Protein AF-A0A1F9Z055-F1 (afdb_monomer_lite)

Radius of gyration: 33.72 Å; chains: 1; bounding box: 81×90×102 Å

Sequence (988 aa):
MNSLVKKILFLVAIILVSFLSIRYEYIIFKKSLTVDIFKSKLPMYSVVGMVEKNSQIKTDNSNEGYLAYGPYVSLKEGKYSVRYKLLLNSFNNNNQSIGYCDIDIENHPKIAFRKNLTISDFKNQNPQEIQIDFYIPGGLPKVQFRVYQYSGNNISLTDLLFTQNSYKIKDFILDNYGTLRIKTFYIFGILILFFLYIKLIFKSGNNSLIKHSVFTTIIIIISGLVMSAIWQNKNFSNFVRKDYYDMWKVFYAPLWVSLVFIFFNFLYLINNRFGFSEKIEKYLKYDKFSLLIIPIFILTELFYKNFNTQFVLGNFYLSTLIIKGLIYFSFLWQNIKDEENVEVSKGIKWSIFLSIFTIYLLITPWVNACFYADGDEPRNLIITQSLIKDGDRDISNNLESEDNLSYHSSLKSYGQNWKSFISGISPSFTIILIPGFVLGGRFAISLLMNIFGALLLLNIFQIIFHLTKSNSSSFLAMIIGAFSLPIGIYSFLAYPEIIAALIVTYIIRKLLLQEYNLIDIITMFLLAILLTIIKERYLILTLSLFISIIISIKKNKKVLLNFVLLFIIFGVLLFFYDKYLIGFDIISKISNYYKPILQKFKYIITVGDFGLMLDQERGLLMHAPVYIFSFLGIISLLKTNKKIVLLLLLLFLPYYNLISKGPDWSSLGGSPATRYIVTIIPILIIFYGVFLNHCRRLWLKLVNYFAIAWSFVMYYILILFPQYRTHSPSDLTGRNEILDRLYSVRLFPDLTPLFPSFLKIFDTTYHLTILFIIIFIVLLIYYKKQENVIEEKYDKKKVLKITAVIISIFISFLVLGKFSYYKYQVFEVENYYTGGGMLWQEGLLLKGKGYFSLIKVALRKSEEIKIKLIVKGDIPKDLPEISIEIGNNKYKEKIGKIKIESRNWKEYSILYKTEEGGLKPFWFIYDNYTEGKDVLIDKIIFSSIEKKSWLGFINYQLGRIDRRLGLIDYAYIRFEKAAKLGYKIEKK

Secondary structure (DSSP, 8-state):
--HHHHHHHHHHHHHHHHHHHHHHHHHHHHHHTEEETTTTT---B-SSEEE-TTS-EEESSS--EEEEEEEEEE--SEEEEEEEEEEEEE--TT-SEEEEEEEEETT-SS----EEEEHHHHHS-SSEEEEEEEEE-SS--EEEEEEEE-TT-EEEEEEEEEEE----HHHHHB-TTSSBPHHHHHHHHHHHHHHHHHHHHHH---HHHHHHHHHHHHHHHHHHHHHHHHHHHHHTTS--TTTHHHHHHHHTHHHHHHHHHHHHHHHHHHHHHTT--TTHHHHHHHHHHGGGHHHHHHHHHHH-SSS-HHHHHHHHHHHHHHHHHHHHHHHHHHHHS----SS--HHHHHHHHHHHHHHHHHHHHHHHHH----TTHHHHHHHHHHHHHTSSS--HHHHHTTGGGGTSS--GGGTT-HHHHHHT--HHHHHHHHHHHHHHHHHHHHHHHHHHHHHHHHHHHHHHHHHH--HHHHHHHHHHHHSSTTHHHHTTSS-THHHHHHHHHHHHHHHHH----HHHHHHHHHHHHHHHHH-GGGHHHHHHHHHHHHHHHTT-HHHHHHHHHHHHHHHHHHHHIIIIIS---HHHHHHHHHHHHHHHTT-SS-HHHHHHHH-TTT-HHHH-GGGHHHHHHHHHHHHH-HHHHHHHHHHHHHHHHHHTTSTTTT-TTT--TTGGGTTTHHHHHHHHHHHHHH---HHHHHHHHHHHHHHHHHHHHHHH-THHHH--GGGGTT--HHHHHHHHTTSS---GGGS--SSS--HHHHHHHHHHHHHHHHHHHHHHTTTTPPP----HHHHHHHHHHHHHHHHHHHHHTTS---S-PPPP------BTPEEEEEEE---SS---EEEEEEE-TT-EEEEEEEEEE---SS--EEEEEEEETTEEEEEEEEE---SS-EEEEEEEE-SS-EEEEEEEEE----TT--EEEEEEEEEESSTT-B--EEE---SS------------SSHHHHHTTT------

pLDDT: mean 72.52, std 19.1, range [21.44, 98.69]

Foldseek 3Di:
DDPVVVVVVVVVVVVVVLVVVVVVVVVVVQVLQKDWCQLQPQDKDADQWDQDPSRKTWGPALAWWWSIKDDFFQDAWAKKKKKWFKAWPFADPVDQWWWKKWKQWPPDPDGTLMDTDGPVQPPVPGRHIDMGMDGDDHDRTTMMITITGHGRTIMMGDTMMMGGDDDDVQCVQAPPLRFGDPVNCVSVVCVVLVVVLVVLLVVQPDPLLNVLLVVLLVLLVVLLVVLLVVVCVVPVPDDDSPCPLVCLLRNCLSVLLSLLSSLLSVLLSLLSVVVLPPCSNVLSVQLVVLCVLSVVLVCVVVPDDDDPSLLSSLCSQVVSNVSSLVSSVVSLCVSLFDDQDPADDPSNLVSLLSSQLSSLLSLLSSLQSQAAAFFCQLLLQQQLSCCVPVVDRDCLVVLVVQVSVVRDVHPCVCNVCVVVVCLQAQVLLSVLQNVQCRHHGLSSSLSVLSSLLSLLLSLLLRLLCLQQVGNNLSSVLSVLCCQFPDSVPRSRGSDCQSVLLSLLSVLLSVLSVLDDDPVRLVSNLVSLVSQCSNHVLCVQLSVLSVVSVCVSCVVPVVSNVSNVVVVVVVVVVVVCCCPPPDVPPSVVSNCVQQVQLVVQVVDPDDLLLCCCDFQCAQHDCNQQVLLLLLVLLLVLCCVVPVPSSVSLCSNQVRSSSSLSSGPCSSVPGFAFHNVSCSSSVSSSSSSSSSSVSQPQDPVVVVVSVVSSVSRNVSSSVCSSNVNLGGDDPCLVVSFHPVLVVCVVLVLDPNCRLLTAGSSDHDPSNVVSSVVVVVVSVVVNVVSVVCPPDDRPDDDPVVVCVVVVVVVVVVVCSVVCSVVRPDDDFDDDDDDDWDQFDKDKDFDDFDDDPDDKFKKWKFFAAFWKKKKKWFKAWDDDPDFKKKWKWKDDPVDIHTQDMDTHHHNDTDMDIDMDTHNHGGTIIIIITIPDDDPDITMTTGIIIMGTPDSGDTTDIDGDPDDDDPDDDPDDDDDDDPPPVCVVVVDDDDPD

Structure (mmCIF, N/CA/C/O backbone):
data_AF-A0A1F9Z055-F1
#
_entry.id   AF-A0A1F9Z055-F1
#
loop_
_atom_site.group_PDB
_atom_site.id
_atom_site.type_symbol
_atom_site.label_atom_id
_atom_site.label_alt_id
_atom_site.label_comp_id
_atom_site.label_asym_id
_atom_site.label_entity_id
_atom_site.label_seq_id
_atom_site.pdbx_PDB_ins_code
_atom_site.Cartn_x
_atom_site.Cartn_y
_atom_site.Cartn_z
_atom_site.occupancy
_atom_site.B_iso_or_equiv
_atom_site.auth_seq_id
_atom_site.auth_comp_id
_atom_site.auth_asym_id
_atom_site.auth_atom_id
_atom_site.pdbx_PDB_model_num
ATOM 1 N N . MET A 1 1 ? 1.823 -49.260 -2.649 1.00 47.59 1 MET A N 1
ATOM 2 C CA . MET A 1 1 ? 2.928 -48.348 -3.037 1.00 47.59 1 MET A CA 1
ATOM 3 C C . MET A 1 1 ? 3.312 -47.496 -1.830 1.00 47.59 1 MET A C 1
ATOM 5 O O . MET A 1 1 ? 2.531 -46.632 -1.437 1.00 47.59 1 MET A O 1
ATOM 9 N N . ASN A 1 2 ? 4.446 -47.812 -1.192 1.00 54.72 2 ASN A N 1
ATOM 10 C CA . ASN A 1 2 ? 4.871 -47.222 0.083 1.00 54.72 2 ASN A CA 1
ATOM 11 C C . ASN A 1 2 ? 4.861 -45.687 0.040 1.00 54.72 2 ASN A C 1
ATOM 13 O O . ASN A 1 2 ? 5.297 -45.082 -0.939 1.00 54.72 2 ASN A O 1
ATOM 17 N N . SER A 1 3 ? 4.393 -45.063 1.128 1.00 55.84 3 SER A N 1
ATOM 18 C CA . SER A 1 3 ? 4.413 -43.604 1.340 1.00 55.84 3 SER A CA 1
ATOM 19 C C . SER A 1 3 ? 5.781 -43.004 0.988 1.00 55.84 3 SER A C 1
ATOM 21 O O . SER A 1 3 ? 5.853 -41.978 0.322 1.00 55.84 3 SER A O 1
ATOM 23 N N . LEU A 1 4 ? 6.866 -43.710 1.322 1.00 52.78 4 LEU A N 1
ATOM 24 C CA . LEU A 1 4 ? 8.244 -43.347 0.990 1.00 52.78 4 LEU A CA 1
ATOM 25 C C . LEU A 1 4 ? 8.535 -43.306 -0.523 1.00 52.78 4 LEU A C 1
ATOM 27 O O . LEU A 1 4 ? 9.171 -42.378 -1.005 1.00 52.78 4 LEU A O 1
ATOM 31 N N . VAL A 1 5 ? 8.024 -44.265 -1.292 1.00 52.84 5 VAL A N 1
ATOM 32 C CA . VAL A 1 5 ? 8.259 -44.350 -2.743 1.00 52.84 5 VAL A CA 1
ATOM 33 C C . VAL A 1 5 ? 7.514 -43.233 -3.476 1.00 52.84 5 VAL A C 1
ATOM 35 O O . VAL A 1 5 ? 8.068 -42.609 -4.376 1.00 52.84 5 VAL A O 1
ATOM 38 N N . LYS A 1 6 ? 6.296 -42.890 -3.028 1.00 56.22 6 LYS A N 1
ATOM 39 C CA . LYS A 1 6 ? 5.577 -41.699 -3.517 1.00 56.22 6 LYS A CA 1
ATOM 40 C C . LYS A 1 6 ? 6.315 -40.400 -3.169 1.00 56.22 6 LYS A C 1
ATOM 42 O O . LYS A 1 6 ? 6.355 -39.501 -4.001 1.00 56.22 6 LYS A O 1
ATOM 47 N N . LYS A 1 7 ? 6.927 -40.311 -1.978 1.00 55.34 7 LYS A N 1
ATOM 48 C CA . LYS A 1 7 ? 7.760 -39.164 -1.563 1.00 55.34 7 LYS A CA 1
ATOM 49 C C . LYS A 1 7 ? 8.968 -38.981 -2.476 1.00 55.34 7 LYS A C 1
ATOM 51 O O . LYS A 1 7 ? 9.230 -37.861 -2.897 1.00 55.34 7 LYS A O 1
ATOM 56 N N . ILE A 1 8 ? 9.666 -40.071 -2.790 1.00 57.50 8 ILE A N 1
ATOM 57 C CA . ILE A 1 8 ? 10.869 -40.050 -3.627 1.00 57.50 8 ILE A CA 1
ATOM 58 C C . ILE A 1 8 ? 10.512 -39.705 -5.075 1.00 57.50 8 ILE A C 1
ATOM 60 O O . ILE A 1 8 ? 11.083 -38.771 -5.622 1.00 57.50 8 ILE A O 1
ATOM 64 N N . LEU A 1 9 ? 9.518 -40.371 -5.673 1.00 51.53 9 LEU A N 1
ATOM 65 C CA . LEU A 1 9 ? 9.088 -40.085 -7.051 1.00 51.53 9 LEU A CA 1
ATOM 66 C C . LEU A 1 9 ? 8.612 -38.640 -7.232 1.00 51.53 9 LEU A C 1
ATOM 68 O O . LEU A 1 9 ? 8.937 -38.004 -8.232 1.00 51.53 9 LEU A O 1
ATOM 72 N N . PHE A 1 10 ? 7.884 -38.101 -6.250 1.00 54.50 10 PHE A N 1
ATOM 73 C CA . PHE A 1 10 ? 7.452 -36.707 -6.277 1.00 54.50 10 PHE A CA 1
ATOM 74 C C . PHE A 1 10 ? 8.654 -35.752 -6.163 1.00 54.50 10 PHE A C 1
ATOM 76 O O . PHE A 1 10 ? 8.795 -34.850 -6.984 1.00 54.50 10 PHE A O 1
ATOM 83 N N . LEU A 1 11 ? 9.576 -35.991 -5.220 1.00 54.16 11 LEU A N 1
ATOM 84 C CA . LEU A 1 11 ? 10.803 -35.198 -5.061 1.00 54.16 11 LEU A CA 1
ATOM 85 C C . LEU A 1 11 ? 11.655 -35.188 -6.343 1.00 54.16 11 LEU A C 1
ATOM 87 O O . LEU A 1 11 ? 12.100 -34.128 -6.778 1.00 54.16 11 LEU A O 1
ATOM 91 N N . VAL A 1 12 ? 11.836 -36.354 -6.968 1.00 59.19 12 VAL A N 1
ATOM 92 C CA . VAL A 1 12 ? 12.601 -36.516 -8.212 1.00 59.19 12 VAL A CA 1
ATOM 93 C C . VAL A 1 12 ? 11.954 -35.737 -9.355 1.00 59.19 12 VAL A C 1
ATOM 95 O O . VAL A 1 12 ? 12.650 -34.986 -10.034 1.00 59.19 12 VAL A O 1
ATOM 98 N N . ALA A 1 13 ? 10.631 -35.835 -9.530 1.00 53.47 13 ALA A N 1
ATOM 99 C CA . ALA A 1 13 ? 9.912 -35.090 -10.563 1.00 53.47 13 ALA A CA 1
ATOM 100 C C . ALA A 1 13 ? 10.080 -33.567 -10.407 1.00 53.47 13 ALA A C 1
ATOM 102 O O . ALA A 1 13 ? 10.265 -32.855 -11.390 1.00 53.47 13 ALA A O 1
ATOM 103 N N . ILE A 1 14 ? 10.085 -33.062 -9.172 1.00 53.28 14 ILE A N 1
ATOM 104 C CA . ILE A 1 14 ? 10.239 -31.630 -8.882 1.00 53.28 14 ILE A CA 1
ATOM 105 C C . ILE A 1 14 ? 11.671 -31.144 -9.092 1.00 53.28 14 ILE A C 1
ATOM 107 O O . ILE A 1 14 ? 11.860 -30.047 -9.619 1.00 53.28 14 ILE A O 1
ATOM 111 N N . ILE A 1 15 ? 12.676 -31.935 -8.704 1.00 57.91 15 ILE A N 1
ATOM 112 C CA . ILE A 1 15 ? 14.083 -31.620 -8.987 1.00 57.91 15 ILE A CA 1
ATOM 113 C C . ILE A 1 15 ? 14.285 -31.533 -10.502 1.00 57.91 15 ILE A C 1
ATOM 115 O O . ILE A 1 15 ? 14.896 -30.581 -10.983 1.00 57.91 15 ILE A O 1
ATOM 119 N N . LEU A 1 16 ? 13.691 -32.462 -11.255 1.00 58.31 16 LEU A N 1
ATOM 120 C CA . LEU A 1 16 ? 13.702 -32.459 -12.716 1.00 58.31 16 LEU A CA 1
ATOM 121 C C . LEU A 1 16 ? 13.026 -31.216 -13.301 1.00 58.31 16 LEU A C 1
ATOM 123 O O . LEU A 1 16 ? 13.634 -30.543 -14.128 1.00 58.31 16 LEU A O 1
ATOM 127 N N . VAL A 1 17 ? 11.815 -30.865 -12.852 1.00 54.22 17 VAL A N 1
ATOM 128 C CA . VAL A 1 17 ? 11.110 -29.654 -13.313 1.00 54.22 17 VAL A CA 1
ATOM 129 C C . VAL A 1 17 ? 11.913 -28.399 -12.981 1.00 54.22 17 VAL A C 1
ATOM 131 O O . VAL A 1 17 ? 12.088 -27.547 -13.843 1.00 54.22 17 VAL A O 1
ATOM 134 N N . SER A 1 18 ? 12.468 -28.306 -11.772 1.00 53.66 18 SER A N 1
ATOM 135 C CA . SER A 1 18 ? 13.260 -27.148 -11.339 1.00 53.66 18 SER A CA 1
ATOM 136 C C . SER A 1 18 ? 14.547 -27.005 -12.151 1.00 53.66 18 SER A C 1
ATOM 138 O O . SER A 1 18 ? 14.881 -25.909 -12.598 1.00 53.66 18 SER A O 1
ATOM 140 N N . PHE A 1 19 ? 15.244 -28.116 -12.402 1.00 62.22 19 PHE A N 1
ATOM 141 C CA . PHE A 1 19 ? 16.433 -28.154 -13.250 1.00 62.22 19 PHE A CA 1
ATOM 142 C C . PHE A 1 19 ? 16.107 -27.787 -14.703 1.00 62.22 19 PHE A C 1
ATOM 144 O O . PHE A 1 19 ? 16.825 -26.996 -15.315 1.00 62.22 19 PHE A O 1
ATOM 151 N N . LEU A 1 20 ? 14.998 -28.301 -15.245 1.00 56.81 20 LEU A N 1
ATOM 152 C CA . LEU A 1 20 ? 14.513 -27.962 -16.584 1.00 56.81 20 LEU A CA 1
ATOM 153 C C . LEU A 1 20 ? 14.132 -26.480 -16.690 1.00 56.81 20 LEU A C 1
ATOM 155 O O . LEU A 1 20 ? 14.504 -25.842 -17.670 1.00 56.81 20 LEU A O 1
ATOM 159 N N . SER A 1 21 ? 13.468 -25.905 -15.681 1.00 52.88 21 SER A N 1
ATOM 160 C CA . SER A 1 21 ? 13.136 -24.475 -15.636 1.00 52.88 21 SER A CA 1
ATOM 161 C C . SER A 1 21 ? 14.383 -23.593 -15.572 1.00 52.88 21 SER A C 1
ATOM 163 O O . SER A 1 21 ? 14.479 -22.631 -16.331 1.00 52.88 21 SER A O 1
ATOM 165 N N . ILE A 1 22 ? 15.367 -23.940 -14.731 1.00 58.88 22 ILE A N 1
ATOM 166 C CA . ILE A 1 22 ? 16.653 -23.225 -14.652 1.00 58.88 22 ILE A CA 1
ATOM 167 C C . ILE A 1 22 ? 17.387 -23.305 -15.990 1.00 58.88 22 ILE A C 1
ATOM 169 O O . ILE A 1 22 ? 17.857 -22.289 -16.498 1.00 58.88 22 ILE A O 1
ATOM 173 N N . ARG A 1 23 ? 17.455 -24.497 -16.594 1.00 61.91 23 ARG A N 1
ATOM 174 C CA . ARG A 1 23 ? 18.098 -24.707 -17.896 1.00 61.91 23 ARG A CA 1
ATOM 175 C C . ARG A 1 23 ? 17.398 -23.919 -19.003 1.00 61.91 23 ARG A C 1
ATOM 177 O O . ARG A 1 23 ? 18.073 -23.324 -19.837 1.00 61.91 23 ARG A O 1
ATOM 184 N N . TYR A 1 24 ? 16.069 -23.884 -19.004 1.00 59.03 24 TYR A N 1
ATOM 185 C CA . TYR A 1 24 ? 15.278 -23.131 -19.974 1.00 59.03 24 TYR A CA 1
ATOM 186 C C . TYR A 1 24 ? 15.475 -21.614 -19.833 1.00 59.03 24 TYR A C 1
ATOM 188 O O . TYR A 1 24 ? 15.765 -20.942 -20.822 1.00 59.03 24 TYR A O 1
ATOM 196 N N . GLU A 1 25 ? 15.415 -21.070 -18.614 1.00 57.00 25 GLU A N 1
ATOM 197 C CA . GLU A 1 25 ? 15.703 -19.648 -18.362 1.00 57.00 25 GLU A CA 1
ATOM 198 C C . GLU A 1 25 ? 17.160 -19.293 -18.670 1.00 57.00 25 GLU A C 1
ATOM 200 O O . GLU A 1 25 ? 17.426 -18.226 -19.214 1.00 57.00 25 GLU A O 1
ATOM 205 N N . TYR A 1 26 ? 18.110 -20.195 -18.415 1.00 61.00 26 TYR A N 1
ATOM 206 C CA . TYR A 1 26 ? 19.501 -20.013 -18.827 1.00 61.00 26 TYR A CA 1
ATOM 207 C C . TYR A 1 26 ? 19.638 -19.927 -20.357 1.00 61.00 26 TYR A C 1
ATOM 209 O O . TYR A 1 26 ? 20.363 -19.073 -20.869 1.00 61.00 26 TYR A O 1
ATOM 217 N N . ILE A 1 27 ? 18.895 -20.750 -21.107 1.00 59.69 27 ILE A N 1
ATOM 218 C CA . ILE A 1 27 ? 18.844 -20.689 -22.577 1.00 59.69 27 ILE A CA 1
ATOM 219 C C . ILE A 1 27 ? 18.223 -19.366 -23.054 1.00 59.69 27 ILE A C 1
ATOM 221 O O . ILE A 1 27 ? 18.754 -18.743 -23.975 1.00 59.69 27 ILE A O 1
ATOM 225 N N . ILE A 1 28 ? 17.135 -18.903 -22.427 1.00 56.53 28 ILE A N 1
ATOM 226 C CA . ILE A 1 28 ? 16.515 -17.603 -22.734 1.00 56.53 28 ILE A CA 1
ATOM 227 C C . ILE A 1 28 ? 17.467 -16.451 -22.409 1.00 56.53 28 ILE A C 1
ATOM 229 O O . ILE A 1 28 ? 17.626 -15.544 -23.221 1.00 56.53 28 ILE A O 1
ATOM 233 N N . PHE A 1 29 ? 18.127 -16.482 -21.252 1.00 60.50 29 PHE A N 1
ATOM 234 C CA . PHE A 1 29 ? 19.115 -15.481 -20.870 1.00 60.50 29 PHE A CA 1
ATOM 235 C C . PHE A 1 29 ? 20.254 -15.424 -21.891 1.00 60.50 29 PHE A C 1
ATOM 237 O O . PHE A 1 29 ? 20.600 -14.340 -22.356 1.00 60.50 29 PHE A O 1
ATOM 244 N N . LYS A 1 30 ? 20.758 -16.580 -22.334 1.00 61.62 30 LYS A N 1
ATOM 245 C CA . LYS A 1 30 ? 21.767 -16.649 -23.395 1.00 61.62 30 LYS A CA 1
ATOM 246 C C . LYS A 1 30 ? 21.267 -16.027 -24.705 1.00 61.62 30 LYS A C 1
ATOM 248 O O . LYS A 1 30 ? 21.994 -15.248 -25.308 1.00 61.62 30 LYS A O 1
ATOM 253 N N . LYS A 1 31 ? 20.015 -16.287 -25.107 1.00 58.69 31 LYS A N 1
ATOM 254 C CA . LYS A 1 31 ? 19.389 -15.619 -26.268 1.00 58.69 31 LYS A CA 1
ATOM 255 C C . LYS A 1 31 ? 19.248 -14.107 -26.069 1.00 58.69 31 LYS A C 1
ATOM 257 O O . LYS A 1 31 ? 19.430 -13.352 -27.016 1.00 58.69 31 LYS A O 1
ATOM 262 N N . SER A 1 32 ? 18.966 -13.651 -24.848 1.00 56.06 32 SER A N 1
ATOM 263 C CA . SER A 1 32 ? 18.831 -12.222 -24.539 1.00 56.06 32 SER A CA 1
ATOM 264 C C . SER A 1 32 ? 20.139 -11.447 -24.695 1.00 56.06 32 SER A C 1
ATOM 266 O O . SER A 1 32 ? 20.088 -10.241 -24.912 1.00 56.06 32 SER A O 1
ATOM 268 N N . LEU A 1 33 ? 21.295 -12.120 -24.660 1.00 64.31 33 LEU A N 1
ATOM 269 C CA . LEU A 1 33 ? 22.617 -11.527 -24.899 1.00 64.31 33 LEU A CA 1
ATOM 270 C C . LEU A 1 33 ? 22.926 -11.322 -26.394 1.00 64.31 33 LEU A C 1
ATOM 272 O O . LEU A 1 33 ? 23.877 -10.612 -26.719 1.00 64.31 33 LEU A O 1
ATOM 276 N N . THR A 1 34 ? 22.098 -11.858 -27.297 1.00 67.94 34 THR A N 1
ATOM 277 C CA . THR A 1 34 ? 22.219 -11.691 -28.753 1.00 67.94 34 THR A CA 1
ATOM 278 C C . THR A 1 34 ? 21.318 -10.551 -29.257 1.00 67.94 34 THR A C 1
ATOM 280 O O . THR A 1 34 ? 20.104 -10.567 -29.050 1.00 67.94 34 THR A O 1
ATOM 283 N N . VAL A 1 35 ? 21.907 -9.523 -29.877 1.00 69.94 35 VAL A N 1
ATOM 284 C CA . VAL A 1 35 ? 21.215 -8.485 -30.659 1.00 69.94 35 VAL A CA 1
ATOM 285 C C . VAL A 1 35 ? 21.047 -9.004 -32.083 1.00 69.94 35 VAL A C 1
ATOM 287 O O . VAL A 1 35 ? 22.026 -9.428 -32.688 1.00 69.94 35 VAL A O 1
ATOM 290 N N . ASP A 1 36 ? 19.846 -8.888 -32.633 1.00 76.00 36 ASP A N 1
ATOM 291 C CA . ASP A 1 36 ? 19.613 -8.945 -34.076 1.00 76.00 36 ASP A CA 1
ATOM 292 C C . ASP A 1 36 ? 19.537 -7.504 -34.593 1.00 76.00 36 ASP A C 1
ATOM 294 O O . ASP A 1 36 ? 18.610 -6.762 -34.248 1.00 76.00 36 ASP A O 1
ATOM 298 N N . ILE A 1 37 ? 20.571 -7.067 -35.320 1.00 74.62 37 ILE A N 1
ATOM 299 C CA . ILE A 1 37 ? 20.738 -5.660 -35.705 1.00 74.62 37 ILE A CA 1
ATOM 300 C C . ILE A 1 37 ? 19.622 -5.238 -36.663 1.00 74.62 37 ILE A C 1
ATOM 302 O O . ILE A 1 37 ? 19.014 -4.182 -36.469 1.00 74.62 37 ILE A O 1
ATOM 306 N N . PHE A 1 38 ? 19.259 -6.100 -37.607 1.00 71.00 38 PHE A N 1
ATOM 307 C CA . PHE A 1 38 ? 18.213 -5.831 -38.587 1.00 71.00 38 PHE A CA 1
ATOM 308 C C . PHE A 1 38 ? 16.803 -5.810 -37.990 1.00 71.00 38 PHE A C 1
ATOM 310 O O . PHE A 1 38 ? 16.015 -4.924 -38.333 1.00 71.00 38 PHE A O 1
ATOM 317 N N . LYS A 1 39 ? 16.482 -6.699 -37.039 1.00 66.12 39 LYS A N 1
ATOM 318 C CA . LYS A 1 39 ? 15.195 -6.637 -36.313 1.00 66.12 39 LYS A CA 1
ATOM 319 C C . LYS A 1 39 ? 15.118 -5.488 -35.318 1.00 66.12 39 LYS A C 1
ATOM 321 O O . LYS A 1 39 ? 14.026 -5.027 -34.997 1.00 66.12 39 LYS A O 1
ATOM 326 N N . SER A 1 40 ? 16.256 -5.009 -34.821 1.00 54.47 40 SER A N 1
ATOM 327 C CA . SER A 1 40 ? 16.299 -3.900 -33.862 1.00 54.47 40 SER A CA 1
ATOM 328 C C . SER A 1 40 ? 16.049 -2.514 -34.474 1.00 54.47 40 SER A C 1
ATOM 330 O O . SER A 1 40 ? 16.023 -1.535 -33.730 1.00 54.47 40 SER A O 1
ATOM 332 N N . LYS A 1 41 ? 15.833 -2.424 -35.801 1.00 59.69 41 LYS A N 1
ATOM 333 C CA . LYS A 1 41 ? 15.646 -1.172 -36.564 1.00 59.69 41 LYS A CA 1
ATOM 334 C C . LYS A 1 41 ? 16.779 -0.149 -36.351 1.00 59.69 41 LYS A C 1
ATOM 336 O O . LYS A 1 41 ? 16.566 1.052 -36.504 1.00 59.69 41 LYS A O 1
ATOM 341 N N . LEU A 1 42 ? 17.977 -0.602 -35.973 1.00 65.81 42 LEU A N 1
ATOM 342 C CA . LEU A 1 42 ? 19.142 0.275 -35.883 1.00 65.81 42 LEU A CA 1
ATOM 343 C C . LEU A 1 42 ? 19.582 0.673 -37.302 1.00 65.81 42 LEU A C 1
ATOM 345 O O . LEU A 1 42 ? 19.624 -0.193 -38.178 1.00 65.81 42 LEU A O 1
ATOM 349 N N . PRO A 1 43 ? 19.894 1.957 -37.554 1.00 68.19 43 PRO A N 1
ATOM 350 C CA . PRO A 1 43 ? 20.211 2.421 -38.896 1.00 68.19 43 PRO A CA 1
ATOM 351 C C . PRO A 1 43 ? 21.529 1.811 -39.380 1.00 68.19 43 PRO A C 1
ATOM 353 O O . PRO A 1 43 ? 22.582 2.001 -38.769 1.00 68.19 43 PRO A O 1
ATOM 356 N N . MET A 1 44 ? 21.440 1.093 -40.494 1.00 78.12 44 MET A N 1
ATOM 357 C CA . MET A 1 44 ? 22.563 0.626 -41.299 1.00 78.12 44 MET A CA 1
ATOM 358 C C . MET A 1 44 ? 22.623 1.467 -42.566 1.00 78.12 44 MET A C 1
ATOM 360 O O . MET A 1 44 ? 21.586 1.832 -43.121 1.00 78.12 44 MET A O 1
ATOM 364 N N . TYR A 1 45 ? 23.829 1.742 -43.034 1.00 83.06 45 TYR A N 1
ATOM 365 C CA . TYR A 1 45 ? 24.062 2.531 -44.232 1.00 83.06 45 TYR A CA 1
ATOM 366 C C . TYR A 1 45 ? 24.759 1.680 -45.288 1.00 83.06 45 TYR A C 1
ATOM 368 O O . TYR A 1 45 ? 25.418 0.688 -44.972 1.00 83.06 45 TYR A O 1
ATOM 376 N N . SER A 1 46 ? 24.605 2.066 -46.549 1.00 85.25 46 SER A N 1
ATOM 377 C CA . SER A 1 46 ? 25.206 1.388 -47.691 1.00 85.25 46 SER A CA 1
ATOM 378 C C . SER A 1 46 ? 25.655 2.419 -48.721 1.00 85.25 46 SER A C 1
ATOM 380 O O . SER A 1 46 ? 24.981 3.432 -48.900 1.00 85.25 46 SER A O 1
ATOM 382 N N . VAL A 1 47 ? 26.799 2.175 -49.364 1.00 84.75 47 VAL A N 1
ATOM 383 C CA . VAL A 1 47 ? 27.314 2.998 -50.474 1.00 84.75 47 VAL A CA 1
ATOM 384 C C . VAL A 1 47 ? 27.028 2.336 -51.822 1.00 84.75 47 VAL A C 1
ATOM 386 O O . VAL A 1 47 ? 26.710 3.021 -52.787 1.00 84.75 47 VAL A O 1
ATOM 389 N N . VAL A 1 48 ? 27.143 1.006 -51.889 1.00 84.06 48 VAL A N 1
ATOM 390 C CA . VAL A 1 48 ? 27.018 0.217 -53.133 1.00 84.06 48 VAL A CA 1
ATOM 391 C C . VAL A 1 48 ? 25.816 -0.736 -53.135 1.00 84.06 48 VAL A C 1
ATOM 393 O O . VAL A 1 48 ? 25.694 -1.595 -54.009 1.00 84.06 48 VAL A O 1
ATOM 396 N N . GLY A 1 49 ? 24.921 -0.606 -52.156 1.00 79.88 49 GLY A N 1
ATOM 397 C CA . GLY A 1 49 ? 23.737 -1.442 -52.012 1.00 79.88 49 GLY A CA 1
ATOM 398 C C . GLY A 1 49 ? 22.482 -0.686 -51.589 1.00 79.88 49 GLY A C 1
ATOM 399 O O . GLY A 1 49 ? 22.527 0.449 -51.118 1.00 79.88 49 GLY A O 1
ATOM 400 N N . MET A 1 50 ? 21.349 -1.358 -51.748 1.00 78.19 50 MET A N 1
ATOM 401 C CA . MET A 1 50 ? 20.022 -0.885 -51.393 1.00 78.19 50 MET A CA 1
ATOM 402 C C . MET A 1 50 ? 19.506 -1.645 -50.170 1.00 78.19 50 MET A C 1
ATOM 404 O O . MET A 1 50 ? 19.575 -2.874 -50.078 1.00 78.19 50 MET A O 1
ATOM 408 N N . VAL A 1 51 ? 18.984 -0.891 -49.202 1.00 72.50 51 VAL A N 1
ATOM 409 C CA . VAL A 1 51 ? 18.334 -1.441 -48.008 1.00 72.50 51 VAL A CA 1
ATOM 410 C C . VAL A 1 51 ? 16.897 -1.810 -48.375 1.00 72.50 51 VAL A C 1
ATOM 412 O O . VAL A 1 51 ? 16.061 -0.938 -48.610 1.00 72.50 51 VAL A O 1
ATOM 415 N N . GLU A 1 52 ? 16.600 -3.105 -48.447 1.00 67.88 52 GLU A N 1
ATOM 416 C CA . GLU A 1 52 ? 15.262 -3.603 -48.765 1.00 67.88 52 GLU A CA 1
ATOM 417 C C . GLU A 1 52 ? 14.312 -3.520 -47.557 1.00 67.88 52 GLU A C 1
ATOM 419 O O . GLU A 1 52 ? 14.723 -3.508 -46.395 1.00 67.88 52 GLU A O 1
ATOM 424 N N . LYS A 1 53 ? 12.999 -3.556 -47.823 1.00 56.03 53 LYS A N 1
ATOM 425 C CA . LYS A 1 53 ? 11.932 -3.521 -46.801 1.00 56.03 53 LYS A CA 1
ATOM 426 C C . LYS A 1 53 ? 12.028 -4.605 -45.720 1.00 56.03 53 LYS A C 1
ATOM 428 O O . LYS A 1 53 ? 11.477 -4.419 -44.640 1.00 56.03 53 LYS A O 1
ATOM 433 N N . ASN A 1 54 ? 12.717 -5.711 -45.999 1.00 57.22 54 ASN A N 1
ATOM 434 C CA . ASN A 1 54 ? 12.915 -6.820 -45.062 1.00 57.22 54 ASN A CA 1
ATOM 435 C C . ASN A 1 54 ? 14.217 -6.681 -44.244 1.00 57.22 54 ASN A C 1
ATOM 437 O O . ASN A 1 54 ? 14.681 -7.665 -43.674 1.00 57.22 54 ASN A O 1
ATOM 441 N N . SER A 1 55 ? 14.824 -5.486 -44.221 1.00 62.75 55 SER A N 1
ATOM 442 C CA . SER A 1 55 ? 16.109 -5.176 -43.576 1.00 62.75 55 SER A CA 1
ATOM 443 C C . SER A 1 55 ? 17.322 -5.925 -44.148 1.00 62.75 55 SER A C 1
ATOM 445 O O . SER A 1 55 ? 18.393 -5.892 -43.553 1.00 62.75 55 SER A O 1
ATOM 447 N N . GLN A 1 56 ? 17.180 -6.577 -45.306 1.00 73.12 56 GLN A N 1
ATOM 448 C CA . GLN A 1 56 ? 18.308 -7.127 -46.059 1.00 73.12 56 GLN A CA 1
ATOM 449 C C . GLN A 1 56 ? 18.997 -6.004 -46.831 1.00 73.12 56 GLN A C 1
ATOM 451 O O . GLN A 1 56 ? 18.328 -5.111 -47.350 1.00 73.12 56 GLN A O 1
ATOM 456 N N . ILE A 1 57 ? 20.323 -6.059 -46.934 1.00 80.38 57 ILE A N 1
ATOM 457 C CA . ILE A 1 57 ? 21.088 -5.102 -47.736 1.00 80.38 57 ILE A CA 1
ATOM 458 C C . ILE A 1 57 ? 21.661 -5.852 -48.927 1.00 80.38 57 ILE A C 1
ATOM 460 O O . ILE A 1 57 ? 22.538 -6.703 -48.760 1.00 80.38 57 ILE A O 1
ATOM 464 N N . LYS A 1 58 ? 21.138 -5.562 -50.116 1.00 81.25 58 LYS A N 1
ATOM 465 C CA . LYS A 1 58 ? 21.594 -6.169 -51.369 1.00 81.25 58 LYS A CA 1
ATOM 466 C C . LYS A 1 58 ? 22.427 -5.174 -52.145 1.00 81.25 58 LYS A C 1
ATOM 468 O O . LYS A 1 58 ? 22.183 -3.977 -52.061 1.00 81.25 58 LYS A O 1
ATOM 473 N N . THR A 1 59 ? 23.408 -5.653 -52.892 1.00 79.38 59 THR A N 1
ATOM 474 C CA . THR A 1 59 ? 24.133 -4.781 -53.815 1.00 79.38 59 THR A CA 1
ATOM 475 C C . THR A 1 59 ? 23.264 -4.412 -55.007 1.00 79.38 59 THR A C 1
ATOM 477 O O . THR A 1 59 ? 22.612 -5.276 -55.590 1.00 79.38 59 THR A O 1
ATOM 480 N N . ASP A 1 60 ? 23.274 -3.127 -55.361 1.00 67.75 60 ASP A N 1
ATOM 481 C CA . ASP A 1 60 ? 22.551 -2.610 -56.530 1.00 67.75 60 ASP A CA 1
ATOM 482 C C . ASP A 1 60 ? 23.365 -2.815 -57.812 1.00 67.75 60 ASP A C 1
ATOM 484 O O . ASP A 1 60 ? 22.798 -3.091 -58.863 1.00 67.75 60 ASP A O 1
ATOM 488 N N . ASN A 1 61 ? 24.699 -2.733 -57.714 1.00 68.56 61 ASN A N 1
ATOM 489 C CA . ASN A 1 61 ? 25.641 -2.847 -58.828 1.00 68.56 61 ASN A CA 1
ATOM 490 C C . ASN A 1 61 ? 26.890 -3.648 -58.417 1.00 68.56 61 ASN A C 1
ATOM 492 O O . ASN A 1 61 ? 27.192 -3.799 -57.234 1.00 68.56 61 ASN A O 1
ATOM 496 N N . SER A 1 62 ? 27.686 -4.088 -59.393 1.00 75.81 62 SER A N 1
ATOM 497 C CA . SER A 1 62 ? 28.987 -4.745 -59.181 1.00 75.81 62 SER A CA 1
ATOM 498 C C . SER A 1 62 ? 30.133 -3.762 -58.891 1.00 75.81 62 SER A C 1
ATOM 500 O O . SER A 1 62 ? 31.289 -4.049 -59.199 1.00 75.81 62 SER A O 1
ATOM 502 N N . ASN A 1 63 ? 29.819 -2.586 -58.343 1.00 79.56 63 ASN A N 1
ATOM 503 C CA . ASN A 1 63 ? 30.806 -1.561 -58.016 1.00 79.56 63 ASN A CA 1
ATOM 504 C C . ASN A 1 63 ? 31.520 -1.904 -56.703 1.00 79.56 63 ASN A C 1
ATOM 506 O O . ASN A 1 63 ? 30.971 -2.566 -55.820 1.00 79.56 63 ASN A O 1
ATOM 510 N N . GLU A 1 64 ? 32.756 -1.437 -56.579 1.00 86.75 64 GLU A N 1
ATOM 511 C CA . GLU A 1 64 ? 33.546 -1.575 -55.360 1.00 86.75 64 GLU A CA 1
ATOM 512 C C . GLU A 1 64 ? 33.100 -0.567 -54.291 1.00 86.75 64 GLU A C 1
ATOM 514 O O . GLU A 1 64 ? 32.889 0.611 -54.585 1.00 86.75 64 GLU A O 1
ATOM 519 N N . GLY A 1 65 ? 32.950 -1.024 -53.044 1.00 87.62 65 GLY A N 1
ATOM 520 C CA . GLY A 1 65 ? 32.606 -0.153 -51.922 1.00 87.62 65 GLY A CA 1
ATOM 521 C C . GLY A 1 65 ? 31.974 -0.859 -50.721 1.00 87.62 65 GLY A C 1
ATOM 522 O O . GLY A 1 65 ? 31.844 -2.084 -50.664 1.00 87.62 65 GLY A O 1
ATOM 523 N N . TYR A 1 66 ? 31.566 -0.061 -49.729 1.00 88.06 66 TYR A N 1
ATOM 524 C CA . TYR A 1 66 ? 30.898 -0.558 -48.525 1.00 88.06 66 TYR A CA 1
ATOM 525 C C . TYR A 1 66 ? 29.454 -0.958 -48.830 1.00 88.06 66 TYR A C 1
ATOM 527 O O . TYR A 1 66 ? 28.577 -0.105 -49.000 1.00 88.06 66 TYR A O 1
ATOM 535 N N . LEU A 1 67 ? 29.206 -2.268 -48.856 1.00 87.81 67 LEU A N 1
ATOM 536 C CA . LEU A 1 67 ? 27.865 -2.834 -48.942 1.00 87.81 67 LEU A CA 1
ATOM 537 C C . LEU A 1 67 ? 27.058 -2.498 -47.691 1.00 87.81 67 LEU A C 1
ATOM 539 O O . LEU A 1 67 ? 25.884 -2.174 -47.787 1.00 87.81 67 LEU A O 1
ATOM 543 N N . ALA A 1 68 ? 27.664 -2.565 -46.513 1.00 87.56 68 ALA A N 1
ATOM 544 C CA . ALA A 1 68 ? 26.970 -2.269 -45.271 1.00 87.56 68 ALA A CA 1
ATOM 545 C C . ALA A 1 68 ? 27.943 -1.653 -44.272 1.00 87.56 68 ALA A C 1
ATOM 547 O O . ALA A 1 68 ? 29.059 -2.145 -44.125 1.00 87.56 68 ALA A O 1
ATOM 548 N N . TYR A 1 69 ? 27.534 -0.597 -43.575 1.00 87.56 69 TYR A N 1
ATOM 549 C CA . TYR A 1 69 ? 28.303 -0.025 -42.477 1.00 87.56 69 TYR A CA 1
ATOM 550 C C . TYR A 1 69 ? 27.380 0.578 -41.408 1.00 87.56 69 TYR A C 1
ATOM 552 O O . TYR A 1 69 ? 26.373 1.212 -41.722 1.00 87.56 69 TYR A O 1
ATOM 560 N N . GLY A 1 70 ? 27.717 0.371 -40.133 1.00 80.38 70 GLY A N 1
ATOM 561 C CA . GLY A 1 70 ? 26.877 0.760 -38.991 1.00 80.38 70 GLY A CA 1
ATOM 562 C C . GLY A 1 70 ? 26.370 -0.457 -38.206 1.00 80.38 70 GLY A C 1
ATOM 563 O O . GLY A 1 70 ? 26.896 -1.554 -38.372 1.00 80.38 70 GLY A O 1
ATOM 564 N N . PRO A 1 71 ? 25.358 -0.288 -37.342 1.00 80.19 71 PRO A N 1
ATOM 565 C CA . PRO A 1 71 ? 25.068 0.951 -36.632 1.00 80.19 71 PRO A CA 1
ATOM 566 C C . PRO A 1 71 ? 26.240 1.351 -35.728 1.00 80.19 71 PRO A C 1
ATOM 568 O O . PRO A 1 71 ? 27.084 0.527 -35.397 1.00 80.19 71 PRO A O 1
ATOM 571 N N . TYR A 1 72 ? 26.263 2.612 -35.297 1.00 81.38 72 TYR A N 1
ATOM 572 C CA . TYR A 1 72 ? 27.203 3.095 -34.284 1.00 81.38 72 TYR A CA 1
ATOM 573 C C . TYR A 1 72 ? 26.665 2.761 -32.891 1.00 81.38 72 TYR A C 1
ATOM 575 O O . TYR A 1 72 ? 25.801 3.469 -32.370 1.00 81.38 72 TYR A O 1
ATOM 583 N N . VAL A 1 73 ? 27.139 1.665 -32.298 1.00 78.00 73 VAL A N 1
ATOM 584 C CA . VAL A 1 73 ? 26.662 1.182 -30.992 1.00 78.00 73 VAL A CA 1
ATOM 585 C C . VAL A 1 73 ? 27.730 1.403 -29.936 1.00 78.00 73 VAL A C 1
ATOM 587 O O . VAL A 1 73 ? 28.828 0.870 -30.047 1.00 78.00 73 VAL A O 1
ATOM 590 N N . SER A 1 74 ? 27.407 2.147 -28.880 1.00 78.50 74 SER A N 1
ATOM 591 C CA . SER A 1 74 ? 28.265 2.231 -27.696 1.00 78.50 74 SER A CA 1
ATOM 592 C C . SER A 1 74 ? 28.162 0.940 -26.890 1.00 78.50 74 SER A C 1
ATOM 594 O O . SER A 1 74 ? 27.076 0.562 -26.441 1.00 78.50 74 SER A O 1
ATOM 596 N N . LEU A 1 75 ? 29.287 0.257 -26.702 1.00 73.62 75 LEU A N 1
ATOM 597 C CA . LEU A 1 75 ? 29.342 -1.038 -26.028 1.00 73.62 75 LEU A CA 1
ATOM 598 C C . LEU A 1 75 ? 30.274 -0.979 -24.813 1.00 73.62 75 LEU A C 1
ATOM 600 O O . LEU A 1 75 ? 31.288 -0.289 -24.821 1.00 73.62 75 LEU A O 1
ATOM 604 N N . LYS A 1 76 ? 29.918 -1.696 -23.741 1.00 73.56 76 LYS A N 1
ATOM 605 C CA . LYS A 1 76 ? 30.723 -1.774 -22.508 1.00 73.56 76 LYS A CA 1
ATOM 606 C C . LYS A 1 76 ? 31.939 -2.678 -22.699 1.00 73.56 76 LYS A C 1
ATOM 608 O O . LYS A 1 76 ? 31.934 -3.531 -23.585 1.00 73.56 76 LYS A O 1
ATOM 613 N N . GLU A 1 77 ? 32.924 -2.542 -21.818 1.00 79.12 77 GLU A N 1
ATOM 614 C CA . GLU A 1 77 ? 34.092 -3.424 -21.776 1.00 79.12 77 GLU A CA 1
ATOM 615 C C . GLU A 1 77 ? 33.679 -4.907 -21.735 1.00 79.12 77 GLU A C 1
ATOM 617 O O . GLU A 1 77 ? 32.784 -5.294 -20.976 1.00 79.12 77 GLU A O 1
ATOM 622 N N . GLY A 1 78 ? 34.304 -5.742 -22.569 1.00 79.88 78 GLY A N 1
ATOM 623 C CA . GLY A 1 78 ? 33.997 -7.171 -22.619 1.00 79.88 78 GLY A CA 1
ATOM 624 C C . GLY A 1 78 ? 34.362 -7.861 -23.931 1.00 79.88 78 GLY A C 1
ATOM 625 O O . GLY A 1 78 ? 34.802 -7.235 -24.893 1.00 79.88 78 GLY A O 1
ATOM 626 N N . LYS A 1 79 ? 34.170 -9.185 -23.968 1.00 82.94 79 LYS A N 1
ATOM 627 C CA . LYS A 1 79 ? 34.331 -10.010 -25.176 1.00 82.94 79 LYS A CA 1
ATOM 628 C C . LYS A 1 79 ? 33.000 -10.152 -25.897 1.00 82.94 79 LYS A C 1
ATOM 630 O O . LYS A 1 79 ? 31.992 -10.502 -25.279 1.00 82.94 79 LYS A O 1
ATOM 635 N N . TYR A 1 80 ? 33.032 -9.983 -27.208 1.00 84.88 80 TYR A N 1
ATOM 636 C CA . TYR A 1 80 ? 31.871 -10.018 -28.077 1.00 84.88 80 TYR A CA 1
ATOM 637 C C . TYR A 1 80 ? 32.137 -10.840 -29.331 1.00 84.88 80 TYR A C 1
ATOM 639 O O . TYR A 1 80 ? 33.279 -11.146 -29.667 1.00 84.88 80 TYR A O 1
ATOM 647 N N . SER A 1 81 ? 31.058 -11.195 -30.015 1.00 87.06 81 SER A N 1
ATOM 648 C CA . SER A 1 81 ? 31.089 -11.878 -31.296 1.00 87.06 81 SER A CA 1
ATOM 649 C C . SER A 1 81 ? 30.015 -11.318 -32.205 1.00 87.06 81 SER A C 1
ATOM 651 O O . SER A 1 81 ? 28.877 -11.139 -31.774 1.00 87.06 81 SER A O 1
ATOM 653 N N . VAL A 1 82 ? 30.358 -11.046 -33.456 1.00 88.50 82 VAL A N 1
ATOM 654 C CA . VAL A 1 82 ? 29.397 -10.683 -34.498 1.00 88.50 82 VAL A CA 1
ATOM 655 C C . VAL A 1 82 ? 29.361 -11.773 -35.555 1.00 88.50 82 VAL A C 1
ATOM 657 O O . VAL A 1 82 ? 30.386 -12.359 -35.900 1.00 88.50 82 VAL A O 1
ATOM 660 N N . ARG A 1 83 ? 28.166 -12.048 -36.065 1.00 89.19 83 ARG A N 1
ATOM 661 C CA . ARG A 1 83 ? 27.899 -13.008 -37.120 1.00 89.19 83 ARG A CA 1
ATOM 662 C C . ARG A 1 83 ? 27.239 -12.304 -38.297 1.00 89.19 83 ARG A C 1
ATOM 664 O O . ARG A 1 83 ? 26.118 -11.816 -38.170 1.00 89.19 83 ARG A O 1
ATOM 671 N N . TYR A 1 84 ? 27.927 -12.308 -39.430 1.00 89.56 84 TYR A N 1
ATOM 672 C CA . TYR A 1 84 ? 27.433 -11.838 -40.720 1.00 89.56 84 TYR A CA 1
ATOM 673 C C . TYR A 1 84 ? 26.882 -13.027 -41.506 1.00 89.56 84 TYR A C 1
ATOM 675 O O . TYR A 1 84 ? 27.594 -14.014 -41.682 1.00 89.56 84 TYR A O 1
ATOM 683 N N . LYS A 1 85 ? 25.641 -12.952 -41.992 1.00 89.94 85 LYS A N 1
ATOM 684 C CA . LYS A 1 85 ? 25.082 -13.950 -42.911 1.00 89.94 85 LYS A CA 1
ATOM 685 C C . LYS A 1 85 ? 25.018 -13.378 -44.318 1.00 89.94 85 LYS A C 1
ATOM 687 O O . LYS A 1 85 ? 24.155 -12.550 -44.623 1.00 89.94 85 LYS A O 1
ATOM 692 N N . LEU A 1 86 ? 25.945 -13.814 -45.161 1.00 89.50 86 LEU A N 1
ATOM 693 C CA . LEU A 1 86 ? 26.149 -13.286 -46.503 1.00 89.50 86 LEU A CA 1
ATOM 694 C C . LEU A 1 86 ? 25.667 -14.276 -47.558 1.00 89.50 86 LEU A C 1
ATOM 696 O O . LEU A 1 86 ? 25.934 -15.469 -47.464 1.00 89.50 86 LEU A O 1
ATOM 700 N N . LEU A 1 87 ? 24.986 -13.770 -48.576 1.00 87.50 87 LEU A N 1
ATOM 701 C CA . LEU A 1 87 ? 24.625 -14.505 -49.781 1.00 87.50 87 LEU A CA 1
ATOM 702 C C . LEU A 1 87 ? 25.455 -13.954 -50.940 1.00 87.50 87 LEU A C 1
ATOM 704 O O . LEU A 1 87 ? 25.450 -12.746 -51.173 1.00 87.50 87 LEU A O 1
ATOM 708 N N . LEU A 1 88 ? 26.161 -14.824 -51.656 1.00 86.38 88 LEU A N 1
ATOM 709 C CA . LEU A 1 88 ? 26.846 -14.460 -52.893 1.00 86.38 88 LEU A CA 1
ATOM 710 C C . LEU A 1 88 ? 25.892 -14.695 -54.069 1.00 86.38 88 LEU A C 1
ATOM 712 O O . LEU A 1 88 ? 25.576 -15.845 -54.371 1.00 86.38 88 LEU A O 1
ATOM 716 N N . ASN A 1 89 ? 25.419 -13.622 -54.703 1.00 82.25 89 ASN A N 1
ATOM 717 C CA . ASN A 1 89 ? 24.461 -13.686 -55.811 1.00 82.25 89 ASN A CA 1
ATOM 718 C C . ASN A 1 89 ? 25.158 -13.919 -57.155 1.00 82.25 89 ASN A C 1
ATOM 720 O O . ASN A 1 89 ? 24.718 -14.737 -57.957 1.00 82.25 89 ASN A O 1
ATOM 724 N N . SER A 1 90 ? 26.252 -13.199 -57.398 1.00 79.44 90 SER A N 1
ATOM 725 C CA . SER A 1 90 ? 27.092 -13.344 -58.588 1.00 79.44 90 SER A CA 1
ATOM 726 C C . SER A 1 90 ? 28.528 -12.941 -58.265 1.00 79.44 90 SER A C 1
ATOM 728 O O . SER A 1 90 ? 28.772 -12.159 -57.346 1.00 79.44 90 SER A O 1
ATOM 730 N N . PHE A 1 91 ? 29.493 -13.474 -59.008 1.00 77.75 91 PHE A N 1
ATOM 731 C CA . PHE A 1 91 ? 30.913 -13.197 -58.803 1.00 77.75 91 PHE A CA 1
ATOM 732 C C . PHE A 1 91 ? 31.657 -13.160 -60.136 1.00 77.75 91 PHE A C 1
ATOM 734 O O . PHE A 1 91 ? 31.222 -13.762 -61.119 1.00 77.75 91 PHE A O 1
ATOM 741 N N . ASN A 1 92 ? 32.784 -12.452 -60.162 1.00 73.50 92 ASN A N 1
ATOM 742 C CA . ASN A 1 92 ? 33.666 -12.399 -61.322 1.00 73.50 92 ASN A CA 1
ATOM 743 C C . ASN A 1 92 ? 34.706 -13.529 -61.239 1.00 73.50 92 ASN A C 1
ATOM 745 O O . ASN A 1 92 ? 35.465 -13.597 -60.273 1.00 73.50 92 ASN A O 1
ATOM 749 N N . ASN A 1 93 ? 34.778 -14.392 -62.259 1.00 63.00 93 ASN A N 1
ATOM 750 C CA . ASN A 1 93 ? 35.686 -15.550 -62.293 1.00 63.00 93 ASN A CA 1
ATOM 751 C C . ASN A 1 93 ? 37.181 -15.181 -62.229 1.00 63.00 93 ASN A C 1
ATOM 753 O O . ASN A 1 93 ? 37.994 -16.038 -61.889 1.00 63.00 93 ASN A O 1
ATOM 757 N N . ASN A 1 94 ? 37.545 -13.927 -62.519 1.00 61.97 94 ASN A N 1
ATOM 758 C CA . ASN A 1 94 ? 38.941 -13.483 -62.549 1.00 61.97 94 ASN A CA 1
ATOM 759 C C . ASN A 1 94 ? 39.514 -13.103 -61.167 1.00 61.97 94 ASN A C 1
ATOM 761 O O . ASN A 1 94 ? 40.732 -13.019 -61.034 1.00 61.97 94 ASN A O 1
ATOM 765 N N . ASN A 1 95 ? 38.682 -12.907 -60.134 1.00 61.12 95 ASN A N 1
ATOM 766 C CA . ASN A 1 95 ? 39.124 -12.484 -58.798 1.00 61.12 95 ASN A CA 1
ATOM 767 C C . ASN A 1 95 ? 38.786 -13.537 -57.736 1.00 61.12 95 ASN A C 1
ATOM 769 O O . ASN A 1 95 ? 37.622 -13.794 -57.465 1.00 61.12 95 ASN A O 1
ATOM 773 N N . GLN A 1 96 ? 39.792 -14.098 -57.053 1.00 69.81 96 GLN A N 1
ATOM 774 C CA . GLN A 1 96 ? 39.552 -15.043 -55.947 1.00 69.81 96 GLN A CA 1
ATOM 775 C C . GLN A 1 96 ? 38.945 -14.383 -54.693 1.00 69.81 96 GLN A C 1
ATOM 777 O O . GLN A 1 96 ? 38.338 -15.073 -53.870 1.00 69.81 96 GLN A O 1
ATOM 782 N N . SER A 1 97 ? 39.109 -13.065 -54.545 1.00 80.31 97 SER A N 1
ATOM 783 C CA . SER A 1 97 ? 38.652 -12.275 -53.399 1.00 80.31 97 SER A CA 1
ATOM 784 C C . SER A 1 97 ? 37.346 -11.546 -53.714 1.00 80.31 97 SER A C 1
ATOM 786 O O . SER A 1 97 ? 37.249 -10.823 -54.705 1.00 80.31 97 SER A O 1
ATOM 788 N N . ILE A 1 98 ? 36.350 -11.720 -52.849 1.00 85.62 98 ILE A N 1
ATOM 789 C CA . ILE A 1 98 ? 34.999 -11.169 -53.012 1.00 85.62 98 ILE A CA 1
ATOM 790 C C . ILE A 1 98 ? 34.847 -9.855 -52.227 1.00 85.62 98 ILE A C 1
ATOM 792 O O . ILE A 1 98 ? 34.173 -8.922 -52.664 1.00 85.62 98 ILE A O 1
ATOM 796 N N . GLY A 1 99 ? 35.496 -9.757 -51.067 1.00 88.06 99 GLY A N 1
ATOM 797 C CA . GLY A 1 99 ? 35.344 -8.632 -50.149 1.00 88.06 99 GLY A CA 1
ATOM 798 C C . GLY A 1 99 ? 35.905 -8.935 -48.763 1.00 88.06 99 GLY A C 1
ATOM 799 O O . GLY A 1 99 ? 36.734 -9.830 -48.598 1.00 88.06 99 GLY A O 1
ATOM 800 N N . TYR A 1 100 ? 35.446 -8.207 -47.748 1.00 90.81 100 TYR A N 1
ATOM 801 C CA . TYR A 1 100 ? 35.767 -8.486 -46.347 1.00 90.81 100 TYR A CA 1
ATOM 802 C C . TYR A 1 100 ? 34.668 -8.008 -45.394 1.00 90.81 100 TYR A C 1
ATOM 804 O O . TYR A 1 100 ? 33.937 -7.061 -45.680 1.00 90.81 100 TYR A O 1
ATOM 812 N N . CYS A 1 101 ? 34.587 -8.646 -44.229 1.00 91.12 101 CYS A N 1
ATOM 813 C CA . CYS A 1 101 ? 33.844 -8.144 -43.078 1.00 91.12 101 CYS A CA 1
ATOM 814 C C . CYS A 1 101 ? 34.833 -7.627 -42.041 1.00 91.12 101 CYS A C 1
ATOM 816 O O . CYS A 1 101 ? 35.829 -8.297 -41.762 1.00 91.12 101 CYS A O 1
ATOM 818 N N . ASP A 1 102 ? 34.563 -6.474 -41.445 1.00 90.25 102 ASP A N 1
ATOM 819 C CA . ASP A 1 102 ? 35.365 -5.971 -40.338 1.00 90.25 102 ASP A CA 1
ATOM 820 C C . ASP A 1 102 ? 34.530 -5.245 -39.279 1.00 90.25 102 ASP A C 1
ATOM 822 O O . ASP A 1 102 ? 33.308 -5.101 -39.386 1.00 90.25 102 ASP A O 1
ATOM 826 N N . ILE A 1 103 ? 35.201 -4.884 -38.190 1.00 88.38 103 ILE A N 1
ATOM 827 C CA . ILE A 1 103 ? 34.614 -4.192 -37.049 1.00 88.38 103 ILE A CA 1
ATOM 828 C C . ILE A 1 103 ? 35.512 -3.009 -36.733 1.00 88.38 103 ILE A C 1
ATOM 830 O O . ILE A 1 103 ? 36.700 -3.199 -36.457 1.00 88.38 103 ILE A O 1
ATOM 834 N N . ASP A 1 104 ? 34.928 -1.818 -36.765 1.00 86.69 104 ASP A N 1
ATOM 835 C CA . ASP A 1 104 ? 35.584 -0.588 -36.343 1.00 86.69 104 ASP A CA 1
ATOM 836 C C . ASP A 1 104 ? 35.209 -0.279 -34.897 1.00 86.69 104 ASP A C 1
ATOM 838 O O . ASP A 1 104 ? 34.039 -0.384 -34.515 1.00 86.69 104 ASP A O 1
ATOM 842 N N . ILE A 1 105 ? 36.193 0.088 -34.086 1.00 85.38 105 ILE A N 1
ATOM 843 C CA . ILE A 1 105 ? 36.003 0.436 -32.679 1.00 85.38 105 ILE A CA 1
ATOM 844 C C . ILE A 1 105 ? 36.721 1.761 -32.454 1.00 85.38 105 ILE A C 1
ATOM 846 O O . ILE A 1 105 ? 37.939 1.850 -32.606 1.00 85.38 105 ILE A O 1
ATOM 850 N N . GLU A 1 106 ? 35.958 2.779 -32.067 1.00 80.06 106 GLU A N 1
ATOM 851 C CA . GLU A 1 106 ? 36.461 4.126 -31.807 1.00 80.06 106 GLU A CA 1
ATOM 852 C C . GLU A 1 106 ? 37.647 4.091 -30.825 1.00 80.06 106 GLU A C 1
ATOM 854 O O . GLU A 1 106 ? 37.546 3.538 -29.729 1.00 80.06 106 GLU A O 1
ATOM 859 N N . ASN A 1 107 ? 38.780 4.677 -31.233 1.00 70.12 107 ASN A N 1
ATOM 860 C CA . ASN A 1 107 ? 40.021 4.785 -30.450 1.00 70.12 107 ASN A CA 1
ATOM 861 C C . ASN A 1 107 ? 40.654 3.445 -30.011 1.00 70.12 107 ASN A C 1
ATOM 863 O O . ASN A 1 107 ? 41.417 3.403 -29.044 1.00 70.12 107 ASN A O 1
ATOM 867 N N . HIS A 1 108 ? 40.367 2.337 -30.703 1.00 70.69 108 HIS A N 1
ATOM 868 C CA . HIS A 1 108 ? 40.945 1.034 -30.375 1.00 70.69 108 HIS A CA 1
ATOM 869 C C . HIS A 1 108 ? 42.404 0.890 -30.868 1.00 70.69 108 HIS A C 1
ATOM 871 O O . HIS A 1 108 ? 42.697 1.211 -32.018 1.00 70.69 108 HIS A O 1
ATOM 877 N N . PRO A 1 109 ? 43.334 0.337 -30.057 1.00 59.28 109 PRO A N 1
ATOM 878 C CA . PRO A 1 109 ? 44.766 0.275 -30.391 1.00 59.28 109 PRO A CA 1
ATOM 879 C C . PRO A 1 109 ? 45.126 -0.718 -31.511 1.00 59.28 109 PRO A C 1
ATOM 881 O O . PRO A 1 109 ? 46.231 -0.674 -32.044 1.00 59.28 109 PRO A O 1
ATOM 884 N N . LYS A 1 110 ? 44.218 -1.635 -31.872 1.00 59.91 110 LYS A N 1
ATOM 885 C CA . LYS A 1 110 ? 44.354 -2.528 -33.038 1.00 59.91 110 LYS A CA 1
ATOM 886 C C . LYS A 1 110 ? 43.297 -2.172 -34.077 1.00 59.91 110 LYS A C 1
ATOM 888 O O . LYS A 1 110 ? 42.114 -2.199 -33.751 1.00 59.91 110 LYS A O 1
ATOM 893 N N . ILE A 1 111 ? 43.741 -1.900 -35.304 1.00 52.38 111 ILE A N 1
ATOM 894 C CA . ILE A 1 111 ? 42.946 -1.258 -36.363 1.00 52.38 111 ILE A CA 1
ATOM 895 C C . ILE A 1 111 ? 41.841 -2.145 -36.967 1.00 52.38 111 ILE A C 1
ATOM 897 O O . ILE A 1 111 ? 40.899 -1.592 -37.518 1.00 52.38 111 ILE A O 1
ATOM 901 N N . ALA A 1 112 ? 41.869 -3.484 -36.886 1.00 56.09 112 ALA A N 1
ATOM 902 C CA . ALA A 1 112 ? 40.789 -4.255 -37.518 1.00 56.09 112 ALA A CA 1
ATOM 903 C C . ALA A 1 112 ? 40.623 -5.688 -37.000 1.00 56.09 112 ALA A C 1
ATOM 905 O O . ALA A 1 112 ? 41.506 -6.532 -37.165 1.00 56.09 112 ALA A O 1
ATOM 906 N N . PHE A 1 113 ? 39.434 -6.003 -36.479 1.00 76.81 113 PHE A N 1
ATOM 907 C CA . PHE A 1 113 ? 38.933 -7.379 -36.439 1.00 76.81 113 PHE A CA 1
ATOM 908 C C . PHE A 1 113 ? 38.317 -7.687 -37.811 1.00 76.81 113 PHE A C 1
ATOM 910 O O . PHE A 1 113 ? 37.117 -7.510 -38.007 1.00 76.81 113 PHE A O 1
ATOM 917 N N . ARG A 1 114 ? 39.158 -8.059 -38.786 1.00 85.75 114 ARG A N 1
ATOM 918 C CA . ARG A 1 114 ? 38.783 -8.250 -40.198 1.00 85.75 114 ARG A CA 1
ATOM 919 C C . ARG A 1 114 ? 38.863 -9.714 -40.617 1.00 85.75 114 ARG A C 1
ATOM 921 O O . ARG A 1 114 ? 39.806 -10.416 -40.263 1.00 85.75 114 ARG A O 1
ATOM 928 N N . LYS A 1 115 ? 37.909 -10.149 -41.440 1.00 88.12 115 LYS A N 1
ATOM 929 C CA . LYS A 1 115 ? 37.898 -11.452 -42.109 1.00 88.12 115 LYS A CA 1
ATOM 930 C C . LYS A 1 115 ? 37.627 -11.268 -43.600 1.00 88.12 115 LYS A C 1
ATOM 932 O O . LYS A 1 115 ? 36.613 -10.687 -43.980 1.00 88.12 115 LYS A O 1
ATOM 937 N N . ASN A 1 116 ? 38.556 -11.729 -44.433 1.00 88.31 116 ASN A N 1
ATOM 938 C CA . ASN A 1 116 ? 38.435 -11.652 -45.890 1.00 88.31 116 ASN A CA 1
ATOM 939 C C . ASN A 1 116 ? 37.481 -12.735 -46.416 1.00 88.31 116 ASN A C 1
ATOM 941 O O . ASN A 1 116 ? 37.359 -13.794 -45.803 1.00 88.31 116 ASN A O 1
ATOM 945 N N . LEU A 1 117 ? 36.820 -12.441 -47.535 1.00 87.44 117 LEU A N 1
ATOM 946 C CA . LEU A 1 117 ? 35.856 -13.304 -48.216 1.00 87.44 117 LEU A CA 1
ATOM 947 C C . LEU A 1 117 ? 36.459 -13.807 -49.524 1.00 87.44 117 LEU A C 1
ATOM 949 O O . LEU A 1 117 ? 36.849 -12.999 -50.368 1.00 87.44 117 LEU A O 1
ATOM 953 N N . THR A 1 118 ? 36.490 -15.119 -49.724 1.00 86.44 118 THR A N 1
ATOM 954 C CA . THR A 1 118 ? 36.988 -15.760 -50.947 1.00 86.44 118 THR A CA 1
ATOM 955 C C . THR A 1 118 ? 35.907 -16.597 -51.619 1.00 86.44 118 THR A C 1
ATOM 957 O O . THR A 1 118 ? 34.950 -17.024 -50.982 1.00 86.44 118 THR A O 1
ATOM 960 N N . ILE A 1 119 ? 36.052 -16.885 -52.913 1.00 80.94 119 ILE A N 1
ATOM 961 C CA . ILE A 1 119 ? 35.077 -17.721 -53.639 1.00 80.94 119 ILE A CA 1
ATOM 962 C C . ILE A 1 119 ? 34.934 -19.116 -53.008 1.00 80.94 119 ILE A C 1
ATOM 964 O O . ILE A 1 119 ? 33.828 -19.653 -52.948 1.00 80.94 119 ILE A O 1
ATOM 968 N N . SER A 1 120 ? 36.018 -19.702 -52.490 1.00 79.88 120 SER A N 1
ATOM 969 C CA . SER A 1 120 ? 35.982 -20.995 -51.788 1.00 79.88 120 SER A CA 1
ATOM 970 C C . SER A 1 120 ? 35.051 -21.007 -50.580 1.00 79.88 120 SER A C 1
ATOM 972 O O . SER A 1 120 ? 34.432 -22.035 -50.315 1.00 79.88 120 SER A O 1
ATOM 974 N N . ASP A 1 121 ? 34.915 -19.873 -49.893 1.00 81.56 121 ASP A N 1
ATOM 975 C CA . ASP A 1 121 ? 34.098 -19.749 -48.690 1.00 81.56 121 ASP A CA 1
ATOM 976 C C . ASP A 1 121 ? 32.603 -20.011 -48.991 1.00 81.56 121 ASP A C 1
ATOM 978 O O . ASP A 1 121 ? 31.909 -20.649 -48.198 1.00 81.56 121 ASP A O 1
ATOM 982 N N . PHE A 1 122 ? 32.142 -19.645 -50.195 1.00 82.88 122 PHE A N 1
ATOM 983 C CA . PHE A 1 122 ? 30.750 -19.798 -50.639 1.00 82.88 122 PHE A CA 1
ATOM 984 C C . PHE A 1 122 ? 30.489 -21.052 -51.492 1.00 82.88 122 PHE A C 1
ATOM 986 O O . PHE A 1 122 ? 29.330 -21.380 -51.742 1.00 82.88 122 PHE A O 1
ATOM 993 N N . LYS A 1 123 ? 31.525 -21.784 -51.936 1.00 78.12 123 LYS A N 1
ATOM 994 C CA . LYS A 1 123 ? 31.360 -22.993 -52.777 1.00 78.12 123 LYS A CA 1
ATOM 995 C C . LYS A 1 123 ? 30.658 -24.144 -52.051 1.00 78.12 123 LYS A C 1
ATOM 997 O O . LYS A 1 123 ? 29.892 -24.873 -52.673 1.00 78.12 123 LYS A O 1
ATOM 1002 N N . ASN A 1 124 ? 30.913 -24.299 -50.752 1.00 71.69 124 ASN A N 1
ATOM 1003 C CA . ASN A 1 124 ? 30.359 -25.398 -49.952 1.00 71.69 124 ASN A CA 1
ATOM 1004 C C . ASN A 1 124 ? 29.023 -25.035 -49.283 1.00 71.69 124 ASN A C 1
ATOM 1006 O O . ASN A 1 124 ? 28.210 -25.917 -49.019 1.00 71.69 124 ASN A O 1
ATOM 1010 N N . GLN A 1 125 ? 28.801 -23.752 -48.976 1.00 76.94 125 GLN A N 1
ATOM 1011 C CA . GLN A 1 125 ? 27.627 -23.282 -48.240 1.00 76.94 125 GLN A CA 1
ATOM 1012 C C . GLN A 1 125 ? 27.317 -21.819 -48.607 1.00 76.94 125 GLN A C 1
ATOM 1014 O O . GLN A 1 125 ? 28.061 -20.916 -48.239 1.00 76.94 125 GLN A O 1
ATOM 1019 N N . ASN A 1 126 ? 26.213 -21.582 -49.324 1.00 82.56 126 ASN A N 1
ATOM 1020 C CA . ASN A 1 126 ? 25.728 -20.250 -49.705 1.00 82.56 126 ASN A CA 1
ATOM 1021 C C . ASN A 1 126 ? 24.209 -20.182 -49.439 1.00 82.56 126 ASN A C 1
ATOM 1023 O O . ASN A 1 126 ? 23.470 -20.956 -50.050 1.00 82.56 126 ASN A O 1
ATOM 1027 N N . PRO A 1 127 ? 23.707 -19.326 -48.528 1.00 82.38 127 PRO A N 1
ATOM 1028 C CA . PRO A 1 127 ? 24.407 -18.263 -47.806 1.00 82.38 127 PRO A CA 1
ATOM 1029 C C . PRO A 1 127 ? 25.387 -18.783 -46.746 1.00 82.38 127 PRO A C 1
ATOM 1031 O O . PRO A 1 127 ? 25.142 -19.802 -46.099 1.00 82.38 127 PRO A O 1
ATOM 1034 N N . GLN A 1 128 ? 26.471 -18.041 -46.539 1.00 87.25 128 GLN A N 1
ATOM 1035 C CA . GLN A 1 128 ? 27.533 -18.355 -45.592 1.00 87.25 128 GLN A CA 1
ATOM 1036 C C . GLN A 1 128 ? 27.437 -17.504 -44.319 1.00 87.25 128 GLN A C 1
ATOM 1038 O O . GLN A 1 128 ? 27.143 -16.308 -44.369 1.00 87.25 128 GLN A O 1
ATOM 1043 N N . GLU A 1 129 ? 27.730 -18.113 -43.167 1.00 88.69 129 GLU A N 1
ATOM 1044 C CA . GLU A 1 129 ? 27.811 -17.426 -41.874 1.00 88.69 129 GLU A CA 1
ATOM 1045 C C . GLU A 1 129 ? 29.267 -17.178 -41.462 1.00 88.69 129 GLU A C 1
ATOM 1047 O O . GLU A 1 129 ? 30.086 -18.094 -41.388 1.00 88.69 129 GLU A O 1
ATOM 1052 N N . ILE A 1 130 ? 29.587 -15.921 -41.157 1.00 87.75 130 ILE A N 1
ATOM 1053 C CA . ILE A 1 130 ? 30.940 -15.468 -40.840 1.00 87.75 130 ILE A CA 1
ATOM 1054 C C . ILE A 1 130 ? 30.943 -14.859 -39.455 1.00 87.75 130 ILE A C 1
ATOM 1056 O O . ILE A 1 130 ? 30.323 -13.825 -39.218 1.00 87.75 130 ILE A O 1
ATOM 1060 N N . GLN A 1 131 ? 31.661 -15.507 -38.544 1.00 88.94 131 GLN A N 1
ATOM 1061 C CA . GLN A 1 131 ? 31.813 -15.058 -37.169 1.00 88.94 131 GLN A CA 1
ATOM 1062 C C . GLN A 1 131 ? 33.153 -14.337 -36.971 1.00 88.94 131 GLN A C 1
ATOM 1064 O O . GLN A 1 131 ? 34.194 -14.840 -37.402 1.00 88.94 131 GLN A O 1
ATOM 1069 N N . ILE A 1 132 ? 33.115 -13.178 -36.310 1.00 88.94 132 ILE A N 1
ATOM 1070 C CA . ILE A 1 132 ? 34.286 -12.411 -35.874 1.00 88.94 132 ILE A CA 1
ATOM 1071 C C . ILE A 1 132 ? 34.158 -12.156 -34.371 1.00 88.94 132 ILE A C 1
ATOM 1073 O O . ILE A 1 132 ? 33.192 -11.538 -33.921 1.00 88.94 132 ILE A O 1
ATOM 1077 N N . ASP A 1 133 ? 35.140 -12.620 -33.603 1.00 87.12 133 ASP A N 1
ATOM 1078 C CA . ASP A 1 133 ? 35.222 -12.385 -32.162 1.00 87.12 133 ASP A CA 1
ATOM 1079 C C . ASP A 1 133 ? 36.131 -11.185 -31.876 1.00 87.12 133 ASP A C 1
ATOM 1081 O O . ASP A 1 133 ? 37.204 -11.048 -32.466 1.00 87.12 133 ASP A O 1
ATOM 1085 N N . PHE A 1 134 ? 35.709 -10.314 -30.961 1.00 84.50 134 PHE A N 1
ATOM 1086 C CA . PHE A 1 134 ? 36.418 -9.078 -30.647 1.00 84.50 134 PHE A CA 1
ATOM 1087 C C . PHE A 1 134 ? 36.302 -8.689 -29.173 1.00 84.50 134 PHE A C 1
ATOM 1089 O O . PHE A 1 134 ? 35.440 -9.177 -28.439 1.00 84.50 134 PHE A O 1
ATOM 1096 N N . TYR A 1 135 ? 37.208 -7.823 -28.723 1.00 84.44 135 TYR A N 1
ATOM 1097 C CA . TYR A 1 135 ? 37.232 -7.302 -27.359 1.00 84.44 135 TYR A CA 1
ATOM 1098 C C . TYR A 1 135 ? 37.049 -5.794 -27.377 1.00 84.44 135 TYR A C 1
ATOM 1100 O O . TYR A 1 135 ? 37.612 -5.114 -28.230 1.00 84.44 135 TYR A O 1
ATOM 1108 N N . ILE A 1 136 ? 36.281 -5.291 -26.420 1.00 80.19 136 ILE A N 1
ATOM 1109 C CA . ILE A 1 136 ? 36.063 -3.864 -26.233 1.00 80.19 136 ILE A CA 1
ATOM 1110 C C . ILE A 1 136 ? 36.797 -3.439 -24.966 1.00 80.19 136 ILE A C 1
ATOM 1112 O O . ILE A 1 136 ? 36.519 -4.021 -23.915 1.00 80.19 136 ILE A O 1
ATOM 1116 N N . PRO A 1 137 ? 37.718 -2.466 -25.048 1.00 72.00 137 PRO A N 1
ATOM 1117 C CA . PRO A 1 137 ? 38.387 -1.893 -23.888 1.00 72.00 137 PRO A CA 1
ATOM 1118 C C . PRO A 1 137 ? 37.426 -1.001 -23.080 1.00 72.00 137 PRO A C 1
ATOM 1120 O O . PRO A 1 137 ? 36.316 -0.697 -23.518 1.00 72.00 137 PRO A O 1
ATOM 1123 N N . GLY A 1 138 ? 37.833 -0.581 -21.880 1.00 69.94 138 GLY A N 1
ATOM 1124 C CA . GLY A 1 138 ? 37.067 0.376 -21.071 1.00 69.94 138 GLY A CA 1
ATOM 1125 C C . GLY A 1 138 ? 36.759 1.691 -21.812 1.00 69.94 138 GLY A C 1
ATOM 1126 O O . GLY A 1 138 ? 37.452 2.051 -22.759 1.00 69.94 138 GLY A O 1
ATOM 1127 N N . GLY A 1 139 ? 35.722 2.421 -21.376 1.00 67.56 139 GLY A N 1
ATOM 1128 C CA . GLY A 1 139 ? 35.407 3.764 -21.902 1.00 67.56 139 GLY A CA 1
ATOM 1129 C C . GLY A 1 139 ? 34.212 3.883 -22.860 1.00 67.56 139 GLY A C 1
ATOM 1130 O O . GLY A 1 139 ? 34.020 4.950 -23.430 1.00 67.56 139 GLY A O 1
ATOM 1131 N N . LEU A 1 140 ? 33.379 2.842 -23.013 1.00 72.62 140 LEU A N 1
ATOM 1132 C CA . LEU A 1 140 ? 32.147 2.871 -23.834 1.00 72.62 140 LEU A CA 1
ATOM 1133 C C . LEU A 1 140 ? 32.346 3.338 -25.303 1.00 72.62 140 LEU A C 1
ATOM 1135 O O . LEU A 1 140 ? 31.562 4.161 -25.791 1.00 72.62 140 LEU A O 1
ATOM 1139 N N . PRO A 1 141 ? 33.351 2.823 -26.040 1.00 80.56 141 PRO A N 1
ATOM 1140 C CA . PRO A 1 141 ? 33.623 3.272 -27.406 1.00 80.56 141 PRO A CA 1
ATOM 1141 C C . PRO A 1 141 ? 32.467 2.936 -28.360 1.00 80.56 141 PRO A C 1
ATOM 1143 O O . PRO A 1 141 ? 31.754 1.939 -28.171 1.00 80.56 141 PRO A O 1
ATOM 1146 N N . LYS A 1 142 ? 32.278 3.750 -29.408 1.00 81.88 142 LYS A N 1
ATOM 1147 C CA . LYS A 1 142 ? 31.345 3.418 -30.493 1.00 81.88 142 LYS A CA 1
ATOM 1148 C C . LYS A 1 142 ? 31.932 2.318 -31.368 1.00 81.88 142 LYS A C 1
ATOM 1150 O O . LYS A 1 142 ? 33.070 2.406 -31.822 1.00 81.88 142 LYS A O 1
ATOM 1155 N N . VAL A 1 143 ? 31.122 1.300 -31.625 1.00 84.81 143 VAL A N 1
ATOM 1156 C CA . VAL A 1 143 ? 31.461 0.158 -32.471 1.00 84.81 143 VAL A CA 1
ATOM 1157 C C . VAL A 1 143 ? 30.607 0.175 -33.723 1.00 84.81 143 VAL A C 1
ATOM 1159 O O . VAL A 1 143 ? 29.410 0.450 -33.652 1.00 84.81 143 VAL A O 1
ATOM 1162 N N . GLN A 1 144 ? 31.232 -0.135 -34.852 1.00 88.19 144 GLN A N 1
ATOM 1163 C CA . GLN A 1 144 ? 30.627 -0.166 -36.173 1.00 88.19 144 GLN A CA 1
ATOM 1164 C C . GLN A 1 144 ? 30.899 -1.521 -36.835 1.00 88.19 144 GLN A C 1
ATOM 1166 O O . GLN A 1 144 ? 32.039 -1.982 -36.876 1.00 88.19 144 GLN A O 1
ATOM 1171 N N . PHE A 1 145 ? 29.864 -2.144 -37.396 1.00 89.62 145 PHE A N 1
ATOM 1172 C CA . PHE A 1 145 ? 29.978 -3.389 -38.159 1.00 89.62 145 PHE A CA 1
ATOM 1173 C C . PHE A 1 145 ? 29.995 -3.056 -39.648 1.00 89.62 145 PHE A C 1
ATOM 1175 O O . PHE A 1 145 ? 29.171 -2.253 -40.097 1.00 89.62 145 PHE A O 1
ATOM 1182 N N . ARG A 1 146 ? 30.932 -3.614 -40.424 1.00 90.56 146 ARG A N 1
ATOM 1183 C CA . ARG A 1 146 ? 31.035 -3.283 -41.852 1.00 90.56 146 ARG A CA 1
ATOM 1184 C C . ARG A 1 146 ? 31.249 -4.503 -42.736 1.00 90.56 146 ARG A C 1
ATOM 1186 O O . ARG A 1 146 ? 31.867 -5.495 -42.355 1.00 90.56 146 ARG A O 1
ATOM 1193 N N . VAL A 1 147 ? 30.724 -4.391 -43.950 1.00 91.06 147 VAL A N 1
ATOM 1194 C CA . VAL A 1 147 ? 30.894 -5.336 -45.051 1.00 91.06 147 VAL A CA 1
ATOM 1195 C C . VAL A 1 147 ? 31.325 -4.540 -46.273 1.00 91.06 147 VAL A C 1
ATOM 1197 O O . VAL A 1 147 ? 30.616 -3.633 -46.715 1.00 91.06 147 VAL A O 1
ATOM 1200 N N . TYR A 1 148 ? 32.488 -4.884 -46.811 1.00 90.06 148 TYR A N 1
ATOM 1201 C CA . TYR A 1 148 ? 33.058 -4.295 -48.013 1.00 90.06 148 TYR A CA 1
ATOM 1202 C C . TYR A 1 148 ? 33.072 -5.320 -49.140 1.00 90.06 148 TYR A C 1
ATOM 1204 O O . TYR A 1 148 ? 33.361 -6.496 -48.910 1.00 90.06 148 TYR A O 1
ATOM 1212 N N . GLN A 1 149 ? 32.792 -4.867 -50.355 1.00 89.56 149 GLN A N 1
ATOM 1213 C CA . GLN A 1 149 ? 32.771 -5.688 -51.557 1.00 89.56 149 GLN A CA 1
ATOM 1214 C C . GLN A 1 149 ? 33.752 -5.142 -52.601 1.00 89.56 149 GLN A C 1
ATOM 1216 O O . GLN A 1 149 ? 33.795 -3.935 -52.835 1.00 89.56 149 GLN A O 1
ATOM 1221 N N . TYR A 1 150 ? 34.477 -6.041 -53.273 1.00 88.69 150 TYR A N 1
ATOM 1222 C CA . TYR A 1 150 ? 35.327 -5.717 -54.423 1.00 88.69 150 TYR A CA 1
ATOM 1223 C C . TYR A 1 150 ? 34.554 -5.712 -55.748 1.00 88.69 150 TYR A C 1
ATOM 1225 O O . TYR A 1 150 ? 33.565 -6.433 -55.906 1.00 88.69 150 TYR A O 1
ATOM 1233 N N . SER A 1 151 ? 35.048 -4.935 -56.715 1.00 82.00 151 SER A N 1
ATOM 1234 C CA . SER A 1 151 ? 34.449 -4.791 -58.049 1.00 82.00 151 SER A CA 1
ATOM 1235 C C . SER A 1 151 ? 34.204 -6.142 -58.740 1.00 82.00 151 SER A C 1
ATOM 1237 O O . SER A 1 151 ? 35.024 -7.061 -58.665 1.00 82.00 151 SER A O 1
ATOM 1239 N N . GLY A 1 152 ? 33.068 -6.263 -59.428 1.00 78.50 152 GLY A N 1
ATOM 1240 C CA . GLY A 1 152 ? 32.664 -7.462 -60.169 1.00 78.50 152 GLY A CA 1
ATOM 1241 C C . GLY A 1 152 ? 31.903 -8.515 -59.353 1.00 78.50 152 GLY A C 1
ATOM 1242 O O . GLY A 1 152 ? 31.451 -9.503 -59.927 1.00 78.50 152 GLY A O 1
ATOM 1243 N N . ASN A 1 153 ? 31.727 -8.321 -58.044 1.00 84.81 153 ASN A N 1
ATOM 1244 C CA . ASN A 1 153 ? 30.981 -9.239 -57.178 1.00 84.81 153 ASN A CA 1
ATOM 1245 C C . ASN A 1 153 ? 29.606 -8.669 -56.799 1.00 84.81 153 ASN A C 1
ATOM 1247 O O . ASN A 1 153 ? 29.381 -7.469 -56.909 1.00 84.81 153 ASN A O 1
ATOM 1251 N N . ASN A 1 154 ? 28.679 -9.524 -56.369 1.00 85.50 154 ASN A N 1
ATOM 1252 C CA . ASN A 1 154 ? 27.366 -9.130 -55.859 1.00 85.50 154 ASN A CA 1
ATOM 1253 C C . ASN A 1 154 ? 27.054 -9.941 -54.594 1.00 85.50 154 ASN A C 1
ATOM 1255 O O . ASN A 1 154 ? 26.738 -11.132 -54.657 1.00 85.50 154 ASN A O 1
ATOM 1259 N N . ILE A 1 155 ? 27.190 -9.294 -53.438 1.00 86.94 155 ILE A N 1
ATOM 1260 C CA . ILE A 1 155 ? 26.937 -9.846 -52.108 1.00 86.94 155 ILE A CA 1
ATOM 1261 C C . ILE A 1 155 ? 25.635 -9.249 -51.561 1.00 86.94 155 ILE A C 1
ATOM 1263 O O . ILE A 1 155 ? 25.301 -8.089 -51.808 1.00 86.94 155 ILE A O 1
ATOM 1267 N N . SER A 1 156 ? 24.896 -10.033 -50.781 1.00 88.12 156 SER A N 1
ATOM 1268 C CA . SER A 1 156 ? 23.773 -9.571 -49.965 1.00 88.12 156 SER A CA 1
ATOM 1269 C C . SER A 1 156 ? 23.982 -9.921 -48.498 1.00 88.12 156 SER A C 1
ATOM 1271 O O . SER A 1 156 ? 24.256 -11.071 -48.160 1.00 88.12 156 SER A O 1
ATOM 1273 N N . LEU A 1 157 ? 23.816 -8.942 -47.610 1.00 87.94 157 LEU A N 1
ATOM 1274 C CA . LEU A 1 157 ? 23.792 -9.149 -46.166 1.00 87.94 157 LEU A CA 1
ATOM 1275 C C . LEU A 1 157 ? 22.350 -9.437 -45.734 1.00 87.94 157 LEU A C 1
ATOM 1277 O O . LEU A 1 157 ? 21.482 -8.566 -45.786 1.00 87.94 157 LEU A O 1
ATOM 1281 N N . THR A 1 158 ? 22.104 -10.683 -45.332 1.00 84.38 158 THR A N 1
ATOM 1282 C CA . THR A 1 158 ? 20.758 -11.196 -45.024 1.00 84.38 158 THR A CA 1
ATOM 1283 C C . THR A 1 158 ? 20.439 -11.199 -43.533 1.00 84.38 158 THR A C 1
ATOM 1285 O O . THR A 1 158 ? 19.278 -11.035 -43.168 1.00 84.38 158 THR A O 1
ATOM 1288 N N . ASP A 1 159 ? 21.453 -11.364 -42.680 1.00 83.62 159 ASP A N 1
ATOM 1289 C CA . ASP A 1 159 ? 21.319 -11.331 -41.223 1.00 83.62 159 ASP A CA 1
ATOM 1290 C C . ASP A 1 159 ? 22.608 -10.798 -40.577 1.00 83.62 159 ASP A C 1
ATOM 1292 O O . ASP A 1 159 ? 23.712 -11.033 -41.084 1.00 83.62 159 ASP A O 1
ATOM 1296 N N . LEU A 1 160 ? 22.465 -10.084 -39.460 1.00 84.69 160 LEU A N 1
ATOM 1297 C CA . LEU A 1 160 ? 23.572 -9.527 -38.691 1.00 84.69 160 LEU A CA 1
ATOM 1298 C C . LEU A 1 160 ? 23.272 -9.637 -37.192 1.00 84.69 160 LEU A C 1
ATOM 1300 O O . LEU A 1 160 ? 22.505 -8.854 -36.622 1.00 84.69 160 LEU A O 1
ATOM 1304 N N . LEU A 1 161 ? 23.913 -10.614 -36.549 1.00 84.69 161 LEU A N 1
ATOM 1305 C CA . LEU A 1 161 ? 23.714 -10.925 -35.135 1.00 84.69 161 LEU A CA 1
ATOM 1306 C C . LEU A 1 161 ? 24.963 -10.578 -34.335 1.00 84.69 161 LEU A C 1
ATOM 1308 O O . LEU A 1 161 ? 26.057 -11.008 -34.678 1.00 84.69 161 LEU A O 1
ATOM 1312 N N . PHE A 1 162 ? 24.815 -9.884 -33.215 1.00 83.19 162 PHE A N 1
ATOM 1313 C CA . PHE A 1 162 ? 25.920 -9.598 -32.300 1.00 83.19 162 PHE A CA 1
ATOM 1314 C C . PHE A 1 162 ? 25.626 -10.168 -30.911 1.00 83.19 162 PHE A C 1
ATOM 1316 O O . PHE A 1 162 ? 24.531 -9.994 -30.392 1.00 83.19 162 PHE A O 1
ATOM 1323 N N . THR A 1 163 ? 26.589 -10.844 -30.286 1.00 80.44 163 THR A N 1
ATOM 1324 C CA . THR A 1 163 ? 26.442 -11.524 -28.991 1.00 80.44 163 THR A CA 1
ATOM 1325 C C . THR A 1 163 ? 27.557 -11.127 -28.030 1.00 80.44 163 THR A C 1
ATOM 1327 O O . THR A 1 163 ? 28.728 -11.087 -28.400 1.00 80.44 163 THR A O 1
ATOM 1330 N N . GLN A 1 164 ? 27.204 -10.873 -26.770 1.00 78.75 164 GLN A N 1
ATOM 1331 C CA . GLN A 1 164 ? 28.175 -10.704 -25.689 1.00 78.75 164 GLN A CA 1
ATOM 1332 C C . GLN A 1 164 ? 28.599 -12.068 -25.125 1.00 78.75 164 GLN A C 1
ATOM 1334 O O . GLN A 1 164 ? 27.768 -12.825 -24.626 1.00 78.75 164 GLN A O 1
ATOM 1339 N N . ASN A 1 165 ? 29.898 -12.368 -25.185 1.00 68.94 165 ASN A N 1
ATOM 1340 C CA . ASN A 1 165 ? 30.464 -13.679 -24.849 1.00 68.94 165 ASN A CA 1
ATOM 1341 C C . ASN A 1 165 ? 31.130 -13.730 -23.465 1.00 68.94 165 ASN A C 1
ATOM 1343 O O . ASN A 1 165 ? 31.249 -14.810 -22.889 1.00 68.94 165 ASN A O 1
ATOM 1347 N N . SER A 1 166 ? 31.566 -12.599 -22.901 1.00 62.44 166 SER A N 1
ATOM 1348 C CA . SER A 1 166 ? 32.089 -12.557 -21.528 1.00 62.44 166 SER A CA 1
ATOM 1349 C C . SER A 1 166 ? 30.953 -12.373 -20.524 1.00 62.44 166 SER A C 1
ATOM 1351 O O . SER A 1 166 ? 30.600 -11.242 -20.197 1.00 62.44 166 SER A O 1
ATOM 1353 N N . TYR A 1 167 ? 30.390 -13.471 -20.026 1.00 60.66 167 TYR A N 1
ATOM 1354 C CA . TYR A 1 167 ? 29.461 -13.433 -18.898 1.00 60.66 167 TYR A CA 1
ATOM 1355 C C . TYR A 1 167 ? 29.880 -14.454 -17.837 1.00 60.66 167 TYR A C 1
ATOM 1357 O O . TYR A 1 167 ? 30.141 -15.622 -18.126 1.00 60.66 167 TYR A O 1
ATOM 1365 N N . LYS A 1 168 ? 29.979 -14.009 -16.586 1.00 60.94 168 LYS A N 1
ATOM 1366 C CA . LYS A 1 168 ? 30.195 -14.879 -15.426 1.00 60.94 168 LYS A CA 1
ATOM 1367 C C . LYS A 1 168 ? 28.839 -15.436 -14.983 1.00 60.94 168 LYS A C 1
ATOM 1369 O O . LYS A 1 168 ? 27.808 -14.801 -15.176 1.00 60.94 168 LYS A O 1
ATOM 1374 N N . ILE A 1 169 ? 28.815 -16.589 -14.306 1.00 60.53 169 ILE A N 1
ATOM 1375 C CA . ILE A 1 169 ? 27.591 -17.094 -13.638 1.00 60.53 169 ILE A CA 1
ATOM 1376 C C . ILE A 1 169 ? 27.014 -16.025 -12.690 1.00 60.53 169 ILE A C 1
ATOM 1378 O O . ILE A 1 169 ? 25.797 -15.895 -12.562 1.00 60.53 169 ILE A O 1
ATOM 1382 N N . LYS A 1 170 ? 27.889 -15.196 -12.101 1.00 61.66 170 LYS A N 1
ATOM 1383 C CA . LYS A 1 170 ? 27.517 -14.007 -11.327 1.00 61.66 170 LYS A CA 1
ATOM 1384 C C . LYS A 1 170 ? 26.559 -13.084 -12.088 1.00 61.66 170 LYS A C 1
ATOM 1386 O O . LYS A 1 170 ? 25.626 -12.605 -11.469 1.00 61.66 170 LYS A O 1
ATOM 1391 N N . ASP A 1 171 ? 26.705 -12.914 -13.399 1.00 61.53 171 ASP A N 1
ATOM 1392 C CA . ASP A 1 171 ? 25.875 -12.010 -14.211 1.00 61.53 171 ASP A CA 1
ATOM 1393 C C . ASP A 1 171 ? 24.502 -12.616 -14.556 1.00 61.53 171 ASP A C 1
ATOM 1395 O O . ASP A 1 171 ? 23.594 -11.904 -14.974 1.00 61.53 171 ASP A O 1
ATOM 1399 N N . PHE A 1 172 ? 24.323 -13.931 -14.373 1.00 60.62 172 PHE A N 1
ATOM 1400 C CA . PHE A 1 172 ? 23.007 -14.585 -14.386 1.00 60.62 172 PHE A CA 1
ATOM 1401 C C . PHE A 1 172 ? 22.286 -14.431 -13.036 1.00 60.62 172 PHE A C 1
ATOM 1403 O O . PHE A 1 172 ? 21.058 -14.399 -12.983 1.00 60.62 172 PHE A O 1
ATOM 1410 N N . ILE A 1 173 ? 23.042 -14.323 -11.940 1.00 60.38 173 ILE A N 1
ATOM 1411 C CA . ILE A 1 173 ? 22.510 -14.238 -10.574 1.00 60.38 173 ILE A CA 1
ATOM 1412 C C . ILE A 1 173 ? 22.270 -12.788 -10.154 1.00 60.38 173 ILE A C 1
ATOM 1414 O O . ILE A 1 173 ? 21.254 -12.508 -9.526 1.00 60.38 173 ILE A O 1
ATOM 1418 N N . LEU A 1 174 ? 23.176 -11.883 -10.512 1.00 58.06 174 LEU A N 1
ATOM 1419 C CA . LEU A 1 174 ? 23.177 -10.474 -10.151 1.00 58.06 174 LEU A CA 1
ATOM 1420 C C . LEU A 1 174 ? 22.974 -9.604 -11.394 1.00 58.06 174 LEU A C 1
ATOM 1422 O O . LEU A 1 174 ? 23.344 -9.975 -12.512 1.00 58.06 174 LEU A O 1
ATOM 1426 N N . ASP A 1 175 ? 22.301 -8.475 -11.227 1.00 55.91 175 ASP A N 1
ATOM 1427 C CA . ASP A 1 175 ? 22.191 -7.474 -12.277 1.00 55.91 175 ASP A CA 1
ATOM 1428 C C . ASP A 1 175 ? 23.447 -6.590 -12.334 1.00 55.91 175 ASP A C 1
ATOM 1430 O O . ASP A 1 175 ? 24.388 -6.745 -11.551 1.00 55.91 175 ASP A O 1
ATOM 1434 N N . ASN A 1 176 ? 23.460 -5.641 -13.275 1.00 52.22 176 ASN A N 1
ATOM 1435 C CA . ASN A 1 176 ? 24.561 -4.684 -13.443 1.00 52.22 176 ASN A CA 1
ATOM 1436 C C . ASN A 1 176 ? 24.801 -3.808 -12.198 1.00 52.22 176 ASN A C 1
ATOM 1438 O O . ASN A 1 176 ? 25.786 -3.077 -12.155 1.00 52.22 176 ASN A O 1
ATOM 1442 N N . TYR A 1 177 ? 23.904 -3.863 -11.213 1.00 49.50 177 TYR A N 1
ATOM 1443 C CA . TYR A 1 177 ? 23.935 -3.087 -9.984 1.00 49.50 177 TYR A CA 1
ATOM 1444 C C . TYR A 1 177 ? 24.318 -3.936 -8.764 1.00 49.50 177 TYR A C 1
ATOM 1446 O O . TYR A 1 177 ? 24.251 -3.451 -7.639 1.00 49.50 177 TYR A O 1
ATOM 1454 N N . GLY A 1 178 ? 24.730 -5.196 -8.965 1.00 51.28 178 GLY A N 1
ATOM 1455 C CA . GLY A 1 178 ? 25.123 -6.097 -7.881 1.00 51.28 178 GLY A CA 1
ATOM 1456 C C . GLY A 1 178 ? 23.951 -6.589 -7.030 1.00 51.28 178 GLY A C 1
ATOM 1457 O O . GLY A 1 178 ? 24.183 -7.232 -6.007 1.00 51.28 178 GLY A O 1
ATOM 1458 N N . THR A 1 179 ? 22.710 -6.329 -7.448 1.00 52.34 179 THR A N 1
ATOM 1459 C CA . THR A 1 179 ? 21.506 -6.835 -6.782 1.00 52.34 179 THR A CA 1
ATOM 1460 C C . THR A 1 179 ? 21.121 -8.186 -7.366 1.00 52.34 179 THR A C 1
ATOM 1462 O O . THR A 1 179 ? 21.415 -8.475 -8.527 1.00 52.34 179 THR A O 1
ATOM 1465 N N . LEU A 1 180 ? 20.474 -9.046 -6.575 1.00 54.22 180 LEU A N 1
ATOM 1466 C CA . LEU A 1 180 ? 19.925 -10.300 -7.091 1.00 54.22 180 LEU A CA 1
ATOM 1467 C C . LEU A 1 180 ? 18.971 -9.999 -8.242 1.00 54.22 180 LEU A C 1
ATOM 1469 O O . LEU A 1 180 ? 17.966 -9.309 -8.065 1.00 54.22 180 LEU A O 1
ATOM 1473 N N . ARG A 1 181 ? 19.242 -10.573 -9.420 1.00 57.88 181 ARG A N 1
ATOM 1474 C CA . ARG A 1 181 ? 18.269 -10.557 -10.508 1.00 57.88 181 ARG A CA 1
ATOM 1475 C C . ARG A 1 181 ? 16.985 -11.146 -9.965 1.00 57.88 181 ARG A C 1
ATOM 1477 O O . ARG A 1 181 ? 16.966 -12.278 -9.482 1.00 57.88 181 ARG A O 1
ATOM 1484 N N . ILE A 1 182 ? 15.907 -10.383 -10.105 1.00 52.66 182 ILE A N 1
ATOM 1485 C CA . ILE A 1 182 ? 14.570 -10.749 -9.635 1.00 52.66 182 ILE A CA 1
ATOM 1486 C C . ILE A 1 182 ? 14.218 -12.190 -10.058 1.00 52.66 182 ILE A C 1
ATOM 1488 O O . ILE A 1 182 ? 13.720 -12.956 -9.239 1.00 52.66 182 ILE A O 1
ATOM 1492 N N . LYS A 1 183 ? 14.592 -12.619 -11.278 1.00 54.06 183 LYS A N 1
ATOM 1493 C CA . LYS A 1 183 ? 14.436 -14.008 -11.777 1.00 54.06 183 LYS A CA 1
ATOM 1494 C C . LYS A 1 183 ? 15.017 -15.065 -10.843 1.00 54.06 183 LYS A C 1
ATOM 1496 O O . LYS A 1 183 ? 14.371 -16.064 -10.542 1.00 54.06 183 LYS A O 1
ATOM 1501 N N . THR A 1 184 ? 16.238 -14.840 -10.387 1.00 52.19 184 THR A N 1
ATOM 1502 C CA . THR A 1 184 ? 17.009 -15.778 -9.577 1.00 52.19 184 THR A CA 1
ATOM 1503 C C . THR A 1 184 ? 16.448 -15.837 -8.160 1.00 52.19 184 THR A C 1
ATOM 1505 O O . THR A 1 184 ? 16.275 -16.926 -7.614 1.00 52.19 184 THR A O 1
ATOM 1508 N N . PHE A 1 185 ? 16.042 -14.689 -7.608 1.00 54.75 185 PHE A N 1
ATOM 1509 C CA . PHE A 1 185 ? 15.312 -14.624 -6.340 1.00 54.75 185 PHE A CA 1
ATOM 1510 C C . PHE A 1 185 ? 13.988 -15.401 -6.397 1.00 54.75 185 PHE A C 1
ATOM 1512 O O . PHE A 1 185 ? 13.689 -16.164 -5.480 1.00 54.75 185 PHE A O 1
ATOM 1519 N N . TYR A 1 186 ? 13.227 -15.279 -7.491 1.00 56.09 186 TYR A N 1
ATOM 1520 C CA . TYR A 1 186 ? 11.993 -16.046 -7.693 1.00 56.09 186 TYR A CA 1
ATOM 1521 C C . TYR A 1 186 ? 12.239 -17.552 -7.690 1.00 56.09 186 TYR A C 1
ATOM 1523 O O . TYR A 1 186 ? 11.543 -18.278 -6.985 1.00 56.09 186 TYR A O 1
ATOM 1531 N N . ILE A 1 187 ? 13.242 -18.028 -8.429 1.00 56.78 187 ILE A N 1
ATOM 1532 C CA . ILE A 1 187 ? 13.550 -19.461 -8.520 1.00 56.78 187 ILE A CA 1
ATOM 1533 C C . ILE A 1 187 ? 13.936 -20.024 -7.144 1.00 56.78 187 ILE A C 1
ATOM 1535 O O . ILE A 1 187 ? 13.343 -21.006 -6.696 1.00 56.78 187 ILE A O 1
ATOM 1539 N N . PHE A 1 188 ? 14.881 -19.393 -6.438 1.00 59.00 188 PHE A N 1
ATOM 1540 C CA . PHE A 1 188 ? 15.300 -19.859 -5.110 1.00 59.00 188 PHE A CA 1
ATOM 1541 C C . PHE A 1 188 ? 14.196 -19.708 -4.059 1.00 59.00 188 PHE A C 1
ATOM 1543 O O . PHE A 1 188 ? 13.991 -20.614 -3.250 1.00 59.00 188 PHE A O 1
ATOM 1550 N N . GLY A 1 189 ? 13.445 -18.606 -4.092 1.00 60.50 189 GLY A N 1
ATOM 1551 C CA . GLY A 1 189 ? 12.305 -18.376 -3.209 1.00 60.50 189 GLY A CA 1
ATOM 1552 C C . GLY A 1 189 ? 11.219 -19.434 -3.387 1.00 60.50 189 GLY A C 1
ATOM 1553 O O . GLY A 1 189 ? 10.742 -19.992 -2.399 1.00 60.50 189 GLY A O 1
ATOM 1554 N N . ILE A 1 190 ? 10.884 -19.781 -4.634 1.00 61.75 190 ILE A N 1
ATOM 1555 C CA . ILE A 1 190 ? 9.945 -20.863 -4.950 1.00 61.75 190 ILE A CA 1
ATOM 1556 C C . ILE A 1 190 ? 10.469 -22.196 -4.417 1.00 61.75 190 ILE A C 1
ATOM 1558 O O . ILE A 1 190 ? 9.725 -22.892 -3.736 1.00 61.75 190 ILE A O 1
ATOM 1562 N N . LEU A 1 191 ? 11.742 -22.534 -4.650 1.00 60.31 191 LEU A N 1
ATOM 1563 C CA . LEU A 1 191 ? 12.342 -23.781 -4.158 1.00 60.31 191 LEU A CA 1
ATOM 1564 C C . LEU A 1 191 ? 12.279 -23.903 -2.627 1.00 60.31 191 LEU A C 1
ATOM 1566 O O . LEU A 1 191 ? 11.897 -24.952 -2.105 1.00 60.31 191 LEU A O 1
ATOM 1570 N N . ILE A 1 192 ? 12.602 -22.829 -1.901 1.00 65.31 192 ILE A N 1
ATOM 1571 C CA . ILE A 1 192 ? 12.558 -22.797 -0.431 1.00 65.31 192 ILE A CA 1
ATOM 1572 C C . ILE A 1 192 ? 11.117 -22.904 0.075 1.00 65.31 192 ILE A C 1
ATOM 1574 O O . ILE A 1 192 ? 10.828 -23.734 0.942 1.00 65.31 192 ILE A O 1
ATOM 1578 N N . LEU A 1 193 ? 10.199 -22.099 -0.468 1.00 64.19 193 LEU A N 1
ATOM 1579 C CA . LEU A 1 193 ? 8.778 -22.150 -0.114 1.00 64.19 193 LEU A CA 1
ATOM 1580 C C . LEU A 1 193 ? 8.198 -23.536 -0.378 1.00 64.19 193 LEU A C 1
ATOM 1582 O O . LEU A 1 193 ? 7.426 -24.053 0.427 1.00 64.19 193 LEU A O 1
ATOM 1586 N N . PHE A 1 194 ? 8.619 -24.168 -1.467 1.00 67.00 194 PHE A N 1
ATOM 1587 C CA . PHE A 1 194 ? 8.176 -25.495 -1.846 1.00 67.00 194 PHE A CA 1
ATOM 1588 C C . PHE A 1 194 ? 8.729 -26.585 -0.918 1.00 67.00 194 PHE A C 1
ATOM 1590 O O . PHE A 1 194 ? 7.983 -27.461 -0.475 1.00 67.00 194 PHE A O 1
ATOM 1597 N N . PHE A 1 195 ? 10.004 -26.498 -0.528 1.00 65.88 195 PHE A N 1
ATOM 1598 C CA . PHE A 1 195 ? 10.583 -27.369 0.498 1.00 65.88 195 PHE A CA 1
ATOM 1599 C C . PHE A 1 195 ? 9.835 -27.246 1.836 1.00 65.88 195 PHE A C 1
ATOM 1601 O O . PHE A 1 195 ? 9.478 -28.253 2.459 1.00 65.88 195 PHE A O 1
ATOM 1608 N N . LEU A 1 196 ? 9.540 -26.014 2.263 1.00 67.06 196 LEU A N 1
ATOM 1609 C CA . LEU A 1 196 ? 8.753 -25.744 3.467 1.00 67.06 196 LEU A CA 1
ATOM 1610 C C . LEU A 1 196 ? 7.333 -26.310 3.347 1.00 67.06 196 LEU A C 1
ATOM 1612 O O . LEU A 1 196 ? 6.859 -26.957 4.281 1.00 67.06 196 LEU A O 1
ATOM 1616 N N . TYR A 1 197 ? 6.683 -26.123 2.198 1.00 69.62 197 TYR A N 1
ATOM 1617 C CA . TYR A 1 197 ? 5.348 -26.638 1.900 1.00 69.62 197 TYR A CA 1
ATOM 1618 C C . TYR A 1 197 ? 5.284 -28.163 2.041 1.00 69.62 197 TYR A C 1
ATOM 1620 O O . TYR A 1 197 ? 4.451 -28.684 2.784 1.00 69.62 197 TYR A O 1
ATOM 1628 N N . ILE A 1 198 ? 6.235 -28.882 1.441 1.00 66.69 198 ILE A N 1
ATOM 1629 C CA . ILE A 1 198 ? 6.360 -30.340 1.562 1.00 66.69 198 ILE A CA 1
ATOM 1630 C C . ILE A 1 198 ? 6.554 -30.760 3.026 1.00 66.69 198 ILE A C 1
ATOM 1632 O O . ILE A 1 198 ? 5.870 -31.658 3.528 1.00 66.69 198 ILE A O 1
ATOM 1636 N N . LYS A 1 199 ? 7.463 -30.090 3.744 1.00 70.88 199 LYS A N 1
ATOM 1637 C CA . LYS A 1 199 ? 7.727 -30.367 5.162 1.00 70.88 199 LYS A CA 1
ATOM 1638 C C . LYS A 1 199 ? 6.488 -30.135 6.031 1.00 70.88 199 LYS A C 1
ATOM 1640 O O . LYS A 1 199 ? 6.299 -30.840 7.025 1.00 70.88 199 LYS A O 1
ATOM 1645 N N . LEU A 1 200 ? 5.650 -29.153 5.691 1.00 69.25 200 LEU A N 1
ATOM 1646 C CA . LEU A 1 200 ? 4.389 -28.897 6.384 1.00 69.25 200 LEU A CA 1
ATOM 1647 C C . LEU A 1 200 ? 3.346 -29.980 6.097 1.00 69.25 200 LEU A C 1
ATOM 1649 O O . LEU A 1 200 ? 2.765 -30.483 7.058 1.00 69.25 200 LEU A O 1
ATOM 1653 N N . ILE A 1 201 ? 3.164 -30.378 4.833 1.00 70.38 201 ILE A N 1
ATOM 1654 C CA . ILE A 1 201 ? 2.227 -31.442 4.431 1.00 70.38 201 ILE A CA 1
ATOM 1655 C C . ILE A 1 201 ? 2.504 -32.724 5.218 1.00 70.38 201 ILE A C 1
ATOM 1657 O O . ILE A 1 201 ? 1.599 -33.266 5.848 1.00 70.38 201 ILE A O 1
ATOM 1661 N N . PHE A 1 202 ? 3.761 -33.180 5.260 1.00 69.19 202 PHE A N 1
ATOM 1662 C CA . PHE A 1 202 ? 4.106 -34.429 5.956 1.00 69.19 202 PHE A CA 1
ATOM 1663 C C . PHE A 1 202 ? 3.924 -34.379 7.470 1.00 69.19 202 PHE A C 1
ATOM 1665 O O . PHE A 1 202 ? 3.791 -35.422 8.101 1.00 69.19 202 PHE A O 1
ATOM 1672 N N . LYS A 1 203 ? 3.902 -33.182 8.050 1.00 70.69 203 LYS A N 1
ATOM 1673 C CA . LYS A 1 203 ? 3.682 -32.966 9.481 1.00 70.69 203 LYS A CA 1
ATOM 1674 C C . LYS A 1 203 ? 2.225 -32.632 9.824 1.00 70.69 203 LYS A C 1
ATOM 1676 O O . LYS A 1 203 ? 1.925 -32.468 10.997 1.00 70.69 203 LYS A O 1
ATOM 1681 N N . SER A 1 204 ? 1.334 -32.477 8.839 1.00 67.56 204 SER A N 1
ATOM 1682 C CA . SER A 1 204 ? -0.038 -32.000 9.064 1.00 67.56 204 SER A CA 1
ATOM 1683 C C . SER A 1 204 ? -0.928 -33.000 9.804 1.00 67.56 204 SER A C 1
ATOM 1685 O O . SER A 1 204 ? -1.943 -32.570 10.345 1.00 67.56 204 SER A O 1
ATOM 1687 N N . GLY A 1 205 ? -0.621 -34.304 9.772 1.00 65.50 205 GLY A N 1
ATOM 1688 C CA . GLY A 1 205 ? -1.436 -35.387 10.353 1.00 65.50 205 GLY A CA 1
ATOM 1689 C C . GLY A 1 205 ? -2.828 -35.588 9.720 1.00 65.50 205 GLY A C 1
ATOM 1690 O O . GLY A 1 205 ? -3.350 -36.696 9.724 1.00 65.50 205 GLY A O 1
ATOM 1691 N N . ASN A 1 206 ? -3.417 -34.544 9.127 1.00 73.88 206 ASN A N 1
ATOM 1692 C CA . ASN A 1 206 ? -4.767 -34.518 8.579 1.00 73.88 206 ASN A CA 1
ATOM 1693 C C . ASN A 1 206 ? -4.803 -34.965 7.104 1.00 73.88 206 ASN A C 1
ATOM 1695 O O . ASN A 1 206 ? -4.376 -34.247 6.194 1.00 73.88 206 ASN A O 1
ATOM 1699 N N . ASN A 1 207 ? -5.367 -36.150 6.866 1.00 71.56 207 ASN A N 1
ATOM 1700 C CA . ASN A 1 207 ? -5.433 -36.773 5.545 1.00 71.56 207 ASN A CA 1
ATOM 1701 C C . ASN A 1 207 ? -6.233 -35.967 4.509 1.00 71.56 207 ASN A C 1
ATOM 1703 O O . ASN A 1 207 ? -5.872 -35.991 3.330 1.00 71.56 207 ASN A O 1
ATOM 1707 N N . SER A 1 208 ? -7.303 -35.262 4.893 1.00 75.12 208 SER A N 1
ATOM 1708 C CA . SER A 1 208 ? -8.108 -34.486 3.935 1.00 75.12 208 SER A CA 1
ATOM 1709 C C . SER A 1 208 ? -7.352 -33.255 3.433 1.00 75.12 208 SER A C 1
ATOM 1711 O O . SER A 1 208 ? -7.365 -32.961 2.235 1.00 75.12 208 SER A O 1
ATOM 1713 N N . LEU A 1 209 ? -6.600 -32.608 4.320 1.00 77.69 209 LEU A N 1
ATOM 1714 C CA . LEU A 1 209 ? -5.768 -31.448 4.017 1.00 77.69 209 LEU A CA 1
ATOM 1715 C C . LEU A 1 209 ? -4.545 -31.814 3.165 1.00 77.69 209 LEU A C 1
ATOM 1717 O O . LEU A 1 209 ? -4.231 -31.110 2.201 1.00 77.69 209 LEU A O 1
ATOM 1721 N N . ILE A 1 210 ? -3.917 -32.962 3.448 1.00 74.12 210 ILE A N 1
ATOM 1722 C CA . ILE A 1 210 ? -2.848 -33.537 2.615 1.00 74.12 210 ILE A CA 1
ATOM 1723 C C . ILE A 1 210 ? -3.376 -33.841 1.206 1.00 74.12 210 ILE A C 1
ATOM 1725 O O . ILE A 1 210 ? -2.778 -33.407 0.222 1.00 74.12 210 ILE A O 1
ATOM 1729 N N . LYS A 1 211 ? -4.518 -34.538 1.092 1.00 75.69 211 LYS A N 1
ATOM 1730 C CA . LYS A 1 211 ? -5.137 -34.865 -0.207 1.00 75.69 211 LYS A CA 1
ATOM 1731 C C . LYS A 1 211 ? -5.475 -33.607 -1.012 1.00 75.69 211 LYS A C 1
ATOM 1733 O O . LYS A 1 211 ? -5.172 -33.558 -2.200 1.00 75.69 211 LYS A O 1
ATOM 1738 N N . HIS A 1 212 ? -6.079 -32.598 -0.379 1.00 78.88 212 HIS A N 1
ATOM 1739 C CA . HIS A 1 212 ? -6.420 -31.322 -1.024 1.00 78.88 212 HIS A CA 1
ATOM 1740 C C . HIS A 1 212 ? -5.183 -30.578 -1.530 1.00 78.88 212 HIS A C 1
ATOM 1742 O O . HIS A 1 212 ? -5.144 -30.150 -2.683 1.00 78.88 212 HIS A O 1
ATOM 1748 N N . SER A 1 213 ? -4.159 -30.481 -0.682 1.00 75.31 213 SER A N 1
ATOM 1749 C CA . SER A 1 213 ? -2.880 -29.847 -1.005 1.00 75.31 213 SER A CA 1
ATOM 1750 C C . SER A 1 213 ? -2.227 -30.499 -2.224 1.00 75.31 213 SER A C 1
ATOM 1752 O O . SER A 1 213 ? -1.953 -29.823 -3.207 1.00 75.31 213 SER A O 1
ATOM 1754 N N . VAL A 1 214 ? -2.083 -31.828 -2.223 1.00 73.12 214 VAL A N 1
ATOM 1755 C CA . VAL A 1 214 ? -1.490 -32.565 -3.353 1.00 73.12 214 VAL A CA 1
ATOM 1756 C C . VAL A 1 214 ? -2.315 -32.398 -4.634 1.00 73.12 214 VAL A C 1
ATOM 1758 O O . VAL A 1 214 ? -1.756 -32.098 -5.687 1.00 73.12 214 VAL A O 1
ATOM 1761 N N . PHE A 1 215 ? -3.640 -32.559 -4.552 1.00 75.81 215 PHE A N 1
ATOM 1762 C CA . PHE A 1 215 ? -4.536 -32.444 -5.708 1.00 75.81 215 PHE A CA 1
ATOM 1763 C C . PHE A 1 215 ? -4.470 -31.058 -6.360 1.00 75.81 215 PHE A C 1
ATOM 1765 O O . PHE A 1 215 ? -4.304 -30.949 -7.574 1.00 75.81 215 PHE A O 1
ATOM 1772 N N . THR A 1 216 ? -4.560 -29.998 -5.554 1.00 74.19 216 THR A N 1
ATOM 1773 C CA . THR A 1 216 ? -4.492 -28.619 -6.053 1.00 74.19 216 THR A CA 1
ATOM 1774 C C . THR A 1 216 ? -3.132 -28.325 -6.680 1.00 74.19 216 THR A C 1
ATOM 1776 O O . THR A 1 216 ? -3.102 -27.819 -7.797 1.00 74.19 216 THR A O 1
ATOM 1779 N N . THR A 1 217 ? -2.017 -28.713 -6.046 1.00 72.69 217 THR A N 1
ATOM 1780 C CA . THR A 1 217 ? -0.668 -28.527 -6.611 1.00 72.69 217 THR A CA 1
ATOM 1781 C C . THR A 1 217 ? -0.507 -29.186 -7.983 1.00 72.69 217 THR A C 1
ATOM 1783 O O . THR A 1 217 ? 0.041 -28.560 -8.887 1.00 72.69 217 THR A O 1
ATOM 1786 N N . ILE A 1 218 ? -1.011 -30.411 -8.173 1.00 69.69 218 ILE A N 1
ATOM 1787 C CA . ILE A 1 218 ? -0.933 -31.108 -9.467 1.00 69.69 218 ILE A CA 1
ATOM 1788 C C . ILE A 1 218 ? -1.698 -30.339 -10.552 1.00 69.69 218 ILE A C 1
ATOM 1790 O O . ILE A 1 218 ? -1.141 -30.073 -11.616 1.00 69.69 218 ILE A O 1
ATOM 1794 N N . ILE A 1 219 ? -2.948 -29.943 -10.280 1.00 72.50 219 ILE A N 1
ATOM 1795 C CA . ILE A 1 219 ? -3.778 -29.194 -11.242 1.00 72.50 219 ILE A CA 1
ATOM 1796 C C . ILE A 1 219 ? -3.109 -27.883 -11.638 1.00 72.50 219 ILE A C 1
ATOM 1798 O O . ILE A 1 219 ? -3.062 -27.538 -12.815 1.00 72.50 219 ILE A O 1
ATOM 1802 N N . ILE A 1 220 ? -2.562 -27.174 -10.655 1.00 72.19 220 ILE A N 1
ATOM 1803 C CA . ILE A 1 220 ? -1.870 -25.907 -10.852 1.00 72.19 220 ILE A CA 1
ATOM 1804 C C . ILE A 1 220 ? -0.676 -26.075 -11.797 1.00 72.19 220 ILE A C 1
ATOM 1806 O O . ILE A 1 220 ? -0.589 -25.355 -12.790 1.00 72.19 220 ILE A O 1
ATOM 1810 N N . ILE A 1 221 ? 0.198 -27.056 -11.543 1.00 67.00 221 ILE A N 1
ATOM 1811 C CA . ILE A 1 221 ? 1.374 -27.322 -12.385 1.00 67.00 221 ILE A CA 1
ATOM 1812 C C . ILE A 1 221 ? 0.948 -27.646 -13.821 1.00 67.00 221 ILE A C 1
ATOM 1814 O O . ILE A 1 221 ? 1.475 -27.053 -14.761 1.00 67.00 221 ILE A O 1
ATOM 1818 N N . ILE A 1 222 ? -0.035 -28.536 -13.996 1.00 68.31 222 ILE A N 1
ATOM 1819 C CA . ILE A 1 222 ? -0.546 -28.909 -15.323 1.00 68.31 222 ILE A CA 1
ATOM 1820 C C . ILE A 1 222 ? -1.106 -27.677 -16.042 1.00 68.31 222 ILE A C 1
ATOM 1822 O O . ILE A 1 222 ? -0.755 -27.420 -17.191 1.00 68.31 222 ILE A O 1
ATOM 1826 N N . SER A 1 223 ? -1.928 -26.876 -15.360 1.00 67.44 223 SER A N 1
ATOM 1827 C CA . SER A 1 223 ? -2.524 -25.675 -15.948 1.00 67.44 223 SER A CA 1
ATOM 1828 C C . SER A 1 223 ? -1.486 -24.621 -16.342 1.00 67.44 223 SER A C 1
ATOM 1830 O O . SER A 1 223 ? -1.589 -24.041 -17.421 1.00 67.44 223 SER A O 1
ATOM 1832 N N . GLY A 1 224 ? -0.446 -24.419 -15.525 1.00 65.50 224 GLY A N 1
ATOM 1833 C CA . GLY A 1 224 ? 0.652 -23.506 -15.833 1.00 65.50 224 GLY A CA 1
ATOM 1834 C C . GLY A 1 224 ? 1.451 -23.943 -17.063 1.00 65.50 224 GLY A C 1
ATOM 1835 O O . GLY A 1 224 ? 1.769 -23.109 -17.911 1.00 65.50 224 GLY A O 1
ATOM 1836 N N . LEU A 1 225 ? 1.718 -25.247 -17.202 1.00 62.75 225 LEU A N 1
ATOM 1837 C CA . LEU A 1 225 ? 2.389 -25.814 -18.378 1.00 62.75 225 LEU A CA 1
ATOM 1838 C C . LEU A 1 225 ? 1.555 -25.637 -19.655 1.00 62.75 225 LEU A C 1
ATOM 1840 O O . LEU A 1 225 ? 2.084 -25.172 -20.664 1.00 62.75 225 LEU A O 1
ATOM 1844 N N . VAL A 1 226 ? 0.253 -25.942 -19.600 1.00 66.56 226 VAL A N 1
ATOM 1845 C CA . VAL A 1 226 ? -0.677 -25.758 -20.730 1.00 66.56 226 VAL A CA 1
ATOM 1846 C C . VAL A 1 226 ? -0.720 -24.293 -21.164 1.00 66.56 226 VAL A C 1
ATOM 1848 O O . VAL A 1 226 ? -0.629 -23.992 -22.353 1.00 66.56 226 VAL A O 1
ATOM 1851 N N . MET A 1 227 ? -0.798 -23.368 -20.208 1.00 63.88 227 MET A N 1
ATOM 1852 C CA . MET A 1 227 ? -0.889 -21.944 -20.515 1.00 63.88 227 MET A CA 1
ATOM 1853 C C . MET A 1 227 ? 0.402 -21.386 -21.126 1.00 63.88 227 MET A C 1
ATOM 1855 O O . MET A 1 227 ? 0.349 -20.614 -22.084 1.00 63.88 227 MET A O 1
ATOM 1859 N N . SER A 1 228 ? 1.559 -21.817 -20.614 1.00 58.59 228 SER A N 1
ATOM 1860 C CA . SER A 1 228 ? 2.867 -21.486 -21.192 1.00 58.59 228 SER A CA 1
ATOM 1861 C C . SER A 1 228 ? 2.967 -21.953 -22.649 1.00 58.59 228 SER A C 1
ATOM 1863 O O . SER A 1 228 ? 3.397 -21.187 -23.511 1.00 58.59 228 SER A O 1
ATOM 1865 N N . ALA A 1 229 ? 2.489 -23.166 -22.950 1.00 59.97 229 ALA A N 1
ATOM 1866 C CA . ALA A 1 229 ? 2.468 -23.700 -24.311 1.00 59.97 229 ALA A CA 1
ATOM 1867 C C . ALA A 1 229 ? 1.545 -22.899 -25.253 1.00 59.97 229 ALA A C 1
ATOM 1869 O O . ALA A 1 229 ? 1.957 -22.547 -26.359 1.00 59.97 229 ALA A O 1
ATOM 1870 N N . ILE A 1 230 ? 0.326 -22.551 -24.812 1.00 62.69 230 ILE A N 1
ATOM 1871 C CA . ILE A 1 230 ? -0.622 -21.729 -25.593 1.00 62.69 230 ILE A CA 1
ATOM 1872 C C . ILE A 1 230 ? -0.014 -20.360 -25.922 1.00 62.69 230 ILE A C 1
ATOM 1874 O O . ILE A 1 230 ? -0.115 -19.887 -27.055 1.00 62.69 230 ILE A O 1
ATOM 1878 N N . TRP A 1 231 ? 0.632 -19.722 -24.944 1.00 58.88 231 TRP A N 1
ATOM 1879 C CA . TRP A 1 231 ? 1.212 -18.394 -25.120 1.00 58.88 231 TRP A CA 1
ATOM 1880 C C . TRP A 1 231 ? 2.432 -18.399 -26.045 1.00 58.88 231 TRP A C 1
ATOM 1882 O O . TRP A 1 231 ? 2.531 -17.545 -26.927 1.00 58.88 231 TRP A O 1
ATOM 1892 N N . GLN A 1 232 ? 3.331 -19.381 -25.889 1.00 55.34 232 GLN A N 1
ATOM 1893 C CA . GLN A 1 232 ? 4.484 -19.544 -26.782 1.00 55.34 232 GLN A CA 1
ATOM 1894 C C . GLN A 1 232 ? 4.045 -19.683 -28.240 1.00 55.34 232 GLN A C 1
ATOM 1896 O O . GLN A 1 232 ? 4.671 -19.096 -29.116 1.00 55.34 232 GLN A O 1
ATOM 1901 N N . ASN A 1 233 ? 2.940 -20.387 -28.490 1.00 55.72 233 ASN A N 1
ATOM 1902 C CA . ASN A 1 233 ? 2.402 -20.552 -29.835 1.00 55.72 233 ASN A CA 1
ATOM 1903 C C . ASN A 1 233 ? 1.820 -19.245 -30.418 1.00 55.72 233 ASN A C 1
ATOM 1905 O O . ASN A 1 233 ? 1.873 -19.029 -31.623 1.00 55.72 233 ASN A O 1
ATOM 1909 N N . LYS A 1 234 ? 1.287 -18.342 -29.580 1.00 57.12 234 LYS A N 1
ATOM 1910 C CA . LYS A 1 234 ? 0.671 -17.080 -30.036 1.00 57.12 234 LYS A CA 1
ATOM 1911 C C . LYS A 1 234 ? 1.658 -15.937 -30.302 1.00 57.12 234 LYS A C 1
ATOM 1913 O O . LYS A 1 234 ? 1.390 -15.127 -31.180 1.00 57.12 234 LYS A O 1
ATOM 1918 N N . ASN A 1 235 ? 2.757 -15.838 -29.547 1.00 51.22 235 ASN A N 1
ATOM 1919 C CA . ASN A 1 235 ? 3.547 -14.596 -29.457 1.00 51.22 235 ASN A CA 1
ATOM 1920 C C . ASN A 1 235 ? 4.995 -14.686 -29.970 1.00 51.22 235 ASN A C 1
ATOM 1922 O O . ASN A 1 235 ? 5.747 -13.718 -29.861 1.00 51.22 235 ASN A O 1
ATOM 1926 N N . PHE A 1 236 ? 5.404 -15.816 -30.556 1.00 42.66 236 PHE A N 1
ATOM 1927 C CA . PHE A 1 236 ? 6.793 -16.033 -30.984 1.00 42.66 236 PHE A CA 1
ATOM 1928 C C . PHE A 1 236 ? 7.240 -15.174 -32.187 1.00 42.66 236 PHE A C 1
ATOM 1930 O O . PHE A 1 236 ? 8.436 -15.089 -32.453 1.00 42.66 236 PHE A O 1
ATOM 1937 N N . SER A 1 237 ? 6.319 -14.527 -32.912 1.00 36.88 237 SER A N 1
ATOM 1938 C CA . SER A 1 237 ? 6.632 -13.813 -34.161 1.00 36.88 237 SER A CA 1
ATOM 1939 C C . SER A 1 237 ? 6.889 -12.305 -34.029 1.00 36.88 237 SER A C 1
ATOM 1941 O O . SER A 1 237 ? 7.420 -11.727 -34.972 1.00 36.88 237 SER A O 1
ATOM 1943 N N . ASN A 1 238 ? 6.536 -11.650 -32.910 1.00 37.62 238 ASN A N 1
ATOM 1944 C CA . ASN A 1 238 ? 6.296 -10.193 -32.927 1.00 37.62 238 ASN A CA 1
ATOM 1945 C C . ASN A 1 238 ? 7.224 -9.304 -32.077 1.00 37.62 238 ASN A C 1
ATOM 1947 O O . ASN A 1 238 ? 7.158 -8.088 -32.228 1.00 37.62 238 ASN A O 1
ATOM 1951 N N . PHE A 1 239 ? 8.086 -9.831 -31.201 1.00 37.50 239 PHE A N 1
ATOM 1952 C CA . PHE A 1 239 ? 8.727 -8.971 -30.191 1.00 37.50 239 PHE A CA 1
ATOM 1953 C C . PHE A 1 239 ? 10.170 -8.555 -30.509 1.00 37.50 239 PHE A C 1
ATOM 1955 O O . PHE A 1 239 ? 11.089 -9.374 -30.572 1.00 37.50 239 PHE A O 1
ATOM 1962 N N . VAL A 1 240 ? 10.362 -7.237 -30.640 1.00 33.44 240 VAL A N 1
ATOM 1963 C CA . VAL A 1 240 ? 11.663 -6.557 -30.663 1.00 33.44 240 VAL A CA 1
ATOM 1964 C C . VAL A 1 240 ? 12.113 -6.291 -29.221 1.00 33.44 240 VAL A C 1
ATOM 1966 O O . VAL A 1 240 ? 11.324 -6.011 -28.325 1.00 33.44 240 VAL A O 1
ATOM 1969 N N . ARG A 1 241 ? 13.424 -6.376 -28.995 1.00 34.97 241 ARG A N 1
ATOM 1970 C CA . ARG A 1 241 ? 14.149 -6.429 -27.709 1.00 34.97 241 ARG A CA 1
ATOM 1971 C C . ARG A 1 241 ? 13.811 -5.369 -26.636 1.00 34.97 241 ARG A C 1
ATOM 1973 O O . ARG A 1 241 ? 14.285 -5.517 -25.512 1.00 34.97 241 ARG A O 1
ATOM 1980 N N . LYS A 1 242 ? 13.040 -4.317 -26.944 1.00 33.75 242 LYS A N 1
ATOM 1981 C CA . LYS A 1 242 ? 12.639 -3.269 -25.983 1.00 33.75 242 LYS A CA 1
ATOM 1982 C C . LYS A 1 242 ? 11.438 -3.654 -25.107 1.00 33.75 242 LYS A C 1
ATOM 1984 O O . LYS A 1 242 ? 11.367 -3.177 -23.979 1.00 33.75 242 LYS A O 1
ATOM 1989 N N . ASP A 1 243 ? 10.615 -4.613 -25.526 1.00 37.78 243 ASP A N 1
ATOM 1990 C CA . ASP A 1 243 ? 9.409 -5.033 -24.782 1.00 37.78 243 ASP A CA 1
ATOM 1991 C C . ASP A 1 243 ? 9.687 -6.153 -23.767 1.00 37.78 243 ASP A C 1
ATOM 1993 O O . ASP A 1 243 ? 8.792 -6.841 -23.271 1.00 37.78 243 ASP A O 1
ATOM 1997 N N . TYR A 1 244 ? 10.960 -6.351 -23.413 1.00 34.16 244 TYR A N 1
ATOM 1998 C CA . TYR A 1 244 ? 11.374 -7.392 -22.473 1.00 34.16 244 TYR A CA 1
ATOM 1999 C C . TYR A 1 244 ? 10.734 -7.217 -21.085 1.00 34.16 244 TYR A C 1
ATOM 2001 O O . TYR A 1 244 ? 10.583 -8.205 -20.372 1.00 34.16 244 TYR A O 1
ATOM 2009 N N . TYR A 1 245 ? 10.321 -5.995 -20.715 1.00 37.84 245 TYR A N 1
ATOM 2010 C CA . TYR A 1 245 ? 9.548 -5.706 -19.499 1.00 37.84 245 TYR A CA 1
ATOM 2011 C C . TYR A 1 245 ? 8.073 -6.140 -19.590 1.00 37.84 245 TYR A C 1
ATOM 2013 O O . TYR A 1 245 ? 7.498 -6.512 -18.567 1.00 37.84 245 TYR A O 1
ATOM 2021 N N . ASP A 1 246 ? 7.471 -6.174 -20.782 1.00 40.28 246 ASP A N 1
ATOM 2022 C CA . ASP A 1 246 ? 6.089 -6.634 -20.980 1.00 40.28 246 ASP A CA 1
ATOM 2023 C C . ASP A 1 246 ? 5.977 -8.163 -21.013 1.00 40.28 246 ASP A C 1
ATOM 2025 O O . ASP A 1 246 ? 4.987 -8.720 -20.527 1.00 40.28 246 ASP A O 1
ATOM 2029 N N . MET A 1 247 ? 7.034 -8.869 -21.440 1.00 39.97 247 MET A N 1
ATOM 2030 C CA . MET A 1 247 ? 7.086 -10.339 -21.373 1.00 39.97 247 MET A CA 1
ATOM 2031 C C . MET A 1 247 ? 6.859 -10.887 -19.956 1.00 39.97 247 MET A C 1
ATOM 2033 O O . MET A 1 247 ? 6.252 -11.944 -19.785 1.00 39.97 247 MET A O 1
ATOM 2037 N N . TRP A 1 248 ? 7.290 -10.163 -18.923 1.00 46.72 248 TRP A N 1
ATOM 2038 C CA . TRP A 1 248 ? 7.098 -10.569 -17.529 1.00 46.72 248 TRP A CA 1
ATOM 2039 C C . TRP A 1 248 ? 5.650 -10.493 -17.055 1.00 46.72 248 TRP A C 1
ATOM 2041 O O . TRP A 1 248 ? 5.230 -11.318 -16.241 1.00 46.72 248 TRP A O 1
ATOM 2051 N N . LYS A 1 249 ? 4.889 -9.518 -17.564 1.00 47.75 249 LYS A N 1
ATOM 2052 C CA . LYS A 1 249 ? 3.509 -9.251 -17.140 1.00 47.75 249 LYS A CA 1
ATOM 2053 C C . LYS A 1 249 ? 2.563 -10.370 -17.575 1.00 47.75 249 LYS A C 1
ATOM 2055 O O . LYS A 1 249 ? 1.603 -10.667 -16.870 1.00 47.75 249 LYS A O 1
ATOM 2060 N N . VAL A 1 250 ? 2.863 -11.017 -18.703 1.00 44.84 250 VAL A N 1
ATOM 2061 C CA . VAL A 1 250 ? 1.987 -12.025 -19.317 1.00 44.84 250 VAL A CA 1
ATOM 2062 C C . VAL A 1 250 ? 2.497 -13.454 -19.107 1.00 44.84 250 VAL A C 1
ATOM 2064 O O . VAL A 1 250 ? 1.710 -14.324 -18.739 1.00 44.84 250 VAL A O 1
ATOM 2067 N N . PHE A 1 251 ? 3.805 -13.711 -19.246 1.00 46.44 251 PHE A N 1
ATOM 2068 C CA . PHE A 1 251 ? 4.354 -15.074 -19.163 1.00 46.44 251 PHE A CA 1
ATOM 2069 C C . PHE A 1 251 ? 4.231 -15.693 -17.764 1.00 46.44 251 PHE A C 1
ATOM 2071 O O . PHE A 1 251 ? 4.027 -16.897 -17.619 1.00 46.44 251 PHE A O 1
ATOM 2078 N N . TYR A 1 252 ? 4.310 -14.867 -16.719 1.00 57.09 252 TYR A N 1
ATOM 2079 C CA . TYR A 1 252 ? 4.238 -15.338 -15.341 1.00 57.09 252 TYR A CA 1
ATOM 2080 C C . TYR A 1 252 ? 2.823 -15.303 -14.754 1.00 57.09 252 TYR A C 1
ATOM 2082 O O . TYR A 1 252 ? 2.644 -15.860 -13.680 1.00 57.09 252 TYR A O 1
ATOM 2090 N N . ALA A 1 253 ? 1.800 -14.735 -15.415 1.00 53.69 253 ALA A N 1
ATOM 2091 C CA . ALA A 1 253 ? 0.409 -14.729 -14.911 1.00 53.69 253 ALA A CA 1
ATOM 2092 C C . ALA A 1 253 ? -0.076 -16.113 -14.421 1.00 53.69 253 ALA A C 1
ATOM 2094 O O . ALA A 1 253 ? -0.577 -16.200 -13.296 1.00 53.69 253 ALA A O 1
ATOM 2095 N N . PRO A 1 254 ? 0.166 -17.220 -15.151 1.00 55.06 254 PRO A N 1
ATOM 2096 C CA . PRO A 1 254 ? -0.195 -18.561 -14.685 1.00 55.06 254 PRO A CA 1
ATOM 2097 C C . PRO A 1 254 ? 0.630 -19.015 -13.470 1.00 55.06 254 PRO A C 1
ATOM 2099 O O . PRO A 1 254 ? 0.109 -19.680 -12.573 1.00 55.06 254 PRO A O 1
ATOM 2102 N N . LEU A 1 255 ? 1.906 -18.622 -13.395 1.00 59.75 255 LEU A N 1
ATOM 2103 C CA . LEU A 1 255 ? 2.779 -18.882 -12.246 1.00 59.75 255 LEU A CA 1
ATOM 2104 C C . LEU A 1 255 ? 2.363 -18.055 -11.017 1.00 59.75 255 LEU A C 1
ATOM 2106 O O . LEU A 1 255 ? 2.361 -18.579 -9.908 1.00 59.75 255 LEU A O 1
ATOM 2110 N N . TRP A 1 256 ? 1.925 -16.806 -11.188 1.00 68.44 256 TRP A N 1
ATOM 2111 C CA . TRP A 1 256 ? 1.380 -15.984 -10.104 1.00 68.44 256 TRP A CA 1
ATOM 2112 C C . TRP A 1 256 ? 0.097 -16.594 -9.548 1.00 68.44 256 TRP A C 1
ATOM 2114 O O . TRP A 1 256 ? -0.037 -16.743 -8.335 1.00 68.44 256 TRP A O 1
ATOM 2124 N N . VAL A 1 257 ? -0.822 -17.021 -10.420 1.00 69.31 257 VAL A N 1
ATOM 2125 C CA . VAL A 1 257 ? -2.035 -17.742 -10.003 1.00 69.31 257 VAL A CA 1
ATOM 2126 C C . VAL A 1 257 ? -1.647 -19.010 -9.245 1.00 69.31 257 VAL A C 1
ATOM 2128 O O . VAL A 1 257 ? -2.172 -19.256 -8.166 1.00 69.31 257 VAL A O 1
ATOM 2131 N N . SER A 1 258 ? -0.660 -19.763 -9.731 1.00 71.75 258 SER A N 1
ATOM 2132 C CA . SER A 1 258 ? -0.134 -20.945 -9.038 1.00 71.75 258 SER A CA 1
ATOM 2133 C C . SER A 1 258 ? 0.332 -20.638 -7.612 1.00 71.75 258 SER A C 1
ATOM 2135 O O . SER A 1 258 ? -0.013 -21.359 -6.671 1.00 71.75 258 SER A O 1
ATOM 2137 N N . LEU A 1 259 ? 1.070 -19.537 -7.440 1.00 74.81 259 LEU A N 1
ATOM 2138 C CA . LEU A 1 259 ? 1.531 -19.072 -6.136 1.00 74.81 259 LEU A CA 1
ATOM 2139 C C . LEU A 1 259 ? 0.358 -18.752 -5.210 1.00 74.81 259 LEU A C 1
ATOM 2141 O O . LEU A 1 259 ? 0.393 -19.186 -4.062 1.00 74.81 259 LEU A O 1
ATOM 2145 N N . VAL A 1 260 ? -0.702 -18.091 -5.693 1.00 82.19 260 VAL A N 1
ATOM 2146 C CA . VAL A 1 260 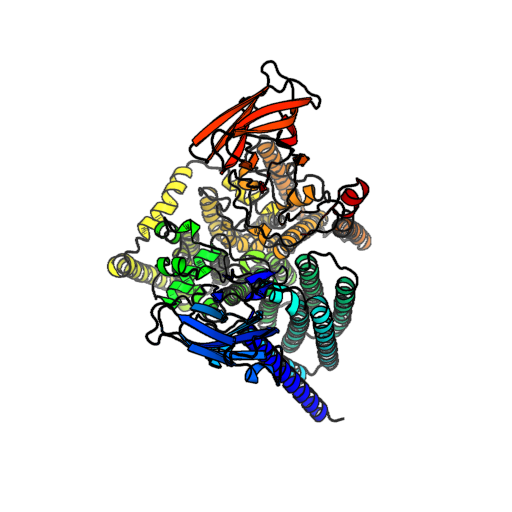? -1.897 -17.791 -4.880 1.00 82.19 260 VAL A CA 1
ATOM 2147 C C . VAL A 1 260 ? -2.409 -19.054 -4.186 1.00 82.19 260 VAL A C 1
ATOM 2149 O O . VAL A 1 260 ? -2.538 -19.088 -2.963 1.00 82.19 260 VAL A O 1
ATOM 2152 N N . PHE A 1 261 ? -2.639 -20.128 -4.939 1.00 82.06 261 PHE A N 1
ATOM 2153 C CA . PHE A 1 261 ? -3.132 -21.381 -4.366 1.00 82.06 261 PHE A CA 1
ATOM 2154 C C . PHE A 1 261 ? -2.135 -22.018 -3.383 1.00 82.06 261 PHE A C 1
ATOM 2156 O O . PHE A 1 261 ? -2.548 -22.483 -2.321 1.00 82.06 261 PHE A O 1
ATOM 2163 N N . ILE A 1 262 ? -0.835 -22.026 -3.705 1.00 79.25 262 ILE A N 1
ATOM 2164 C CA . ILE A 1 262 ? 0.207 -22.581 -2.823 1.00 79.25 262 ILE A CA 1
ATOM 2165 C C . ILE A 1 262 ? 0.245 -21.826 -1.491 1.00 79.25 262 ILE A C 1
ATOM 2167 O O . ILE A 1 262 ? 0.259 -22.448 -0.428 1.00 79.25 262 ILE A O 1
ATOM 2171 N N . PHE A 1 263 ? 0.213 -20.495 -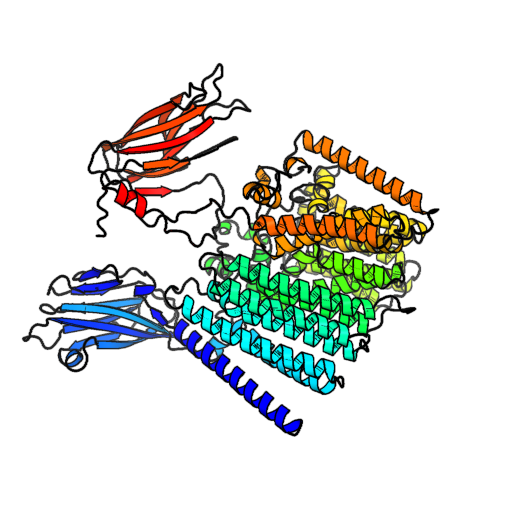1.535 1.00 86.19 263 PHE A N 1
ATOM 2172 C CA . PHE A 1 263 ? 0.243 -19.650 -0.347 1.00 86.19 263 PHE A CA 1
ATOM 2173 C C . PHE A 1 263 ? -1.005 -19.838 0.528 1.00 86.19 263 PHE A C 1
ATOM 2175 O O . PHE A 1 263 ? -0.873 -19.989 1.741 1.00 86.19 263 PHE A O 1
ATOM 2182 N N . PHE A 1 264 ? -2.209 -19.931 -0.048 1.00 88.31 264 PHE A N 1
ATOM 2183 C CA . PHE A 1 264 ? -3.411 -20.236 0.742 1.00 88.31 264 PHE A CA 1
ATOM 2184 C C . PHE A 1 264 ? -3.381 -21.647 1.344 1.00 88.31 264 PHE A C 1
ATOM 2186 O O . PHE A 1 264 ? -3.739 -21.820 2.510 1.00 88.31 264 PHE A O 1
ATOM 2193 N N . ASN A 1 265 ? -2.881 -22.648 0.614 1.00 85.44 265 ASN A N 1
ATOM 2194 C CA . ASN A 1 265 ? -2.667 -23.986 1.174 1.00 85.44 265 ASN A CA 1
ATOM 2195 C C . ASN A 1 265 ? -1.671 -23.955 2.347 1.00 85.44 265 ASN A C 1
ATOM 2197 O O . ASN A 1 265 ? -1.874 -24.633 3.355 1.00 85.44 265 ASN A O 1
ATOM 2201 N N . PHE A 1 266 ? -0.609 -23.154 2.236 1.00 85.31 266 PHE A N 1
ATOM 2202 C CA . PHE A 1 266 ? 0.369 -22.946 3.302 1.00 85.31 266 PHE A CA 1
ATOM 2203 C C . PHE A 1 266 ? -0.271 -22.315 4.544 1.00 85.31 266 PHE A C 1
ATOM 2205 O O . PHE A 1 266 ? -0.024 -22.775 5.658 1.00 85.31 266 PHE A O 1
ATOM 2212 N N . LEU A 1 267 ? -1.155 -21.331 4.361 1.00 89.69 267 LEU A N 1
ATOM 2213 C CA . LEU A 1 267 ? -1.912 -20.732 5.459 1.00 89.69 267 LEU A CA 1
ATOM 2214 C C . LEU A 1 267 ? -2.827 -21.750 6.160 1.00 89.69 267 LEU A C 1
ATOM 2216 O O . LEU A 1 267 ? -2.826 -21.809 7.389 1.00 89.69 267 LEU A O 1
ATOM 2220 N N . TYR A 1 268 ? -3.547 -22.602 5.419 1.00 89.19 268 TYR A N 1
ATOM 2221 C CA . TYR A 1 268 ? -4.335 -23.691 6.018 1.00 89.19 268 TYR A CA 1
ATOM 2222 C C . TYR A 1 268 ? -3.463 -24.654 6.840 1.00 89.19 268 TYR A C 1
ATOM 2224 O O . TYR A 1 268 ? -3.830 -25.017 7.957 1.00 89.19 268 TYR A O 1
ATOM 2232 N N . LEU A 1 269 ? -2.291 -25.037 6.320 1.00 86.06 269 LEU A N 1
ATOM 2233 C CA . LEU A 1 269 ? -1.337 -25.911 7.016 1.00 86.06 269 LEU A CA 1
ATOM 2234 C C . LEU A 1 269 ? -0.794 -25.284 8.306 1.00 86.06 269 LEU A C 1
ATOM 2236 O O . LEU A 1 269 ? -0.695 -25.970 9.325 1.00 86.06 269 LEU A O 1
ATOM 2240 N N . ILE A 1 270 ? -0.426 -24.000 8.265 1.00 87.44 270 ILE A N 1
ATOM 2241 C CA . ILE A 1 270 ? 0.070 -23.272 9.437 1.00 87.44 270 ILE A CA 1
ATOM 2242 C C . ILE A 1 270 ? -1.021 -23.161 10.497 1.00 87.44 270 ILE A C 1
ATOM 2244 O O . ILE A 1 270 ? -0.784 -23.499 11.654 1.00 87.44 270 ILE A O 1
ATOM 2248 N N . ASN A 1 271 ? -2.223 -22.751 10.103 1.00 88.25 271 ASN A N 1
ATOM 2249 C CA . ASN A 1 271 ? -3.330 -22.561 11.032 1.00 88.25 271 ASN A CA 1
ATOM 2250 C C . ASN A 1 271 ? -3.768 -23.873 11.685 1.00 88.25 271 ASN A C 1
ATOM 2252 O O . ASN A 1 271 ? -4.014 -23.898 12.888 1.00 88.25 271 ASN A O 1
ATOM 2256 N N . ASN A 1 272 ? -3.752 -24.984 10.943 1.00 85.81 272 ASN A N 1
ATOM 2257 C CA . ASN A 1 272 ? -3.997 -26.307 11.515 1.00 85.81 272 ASN A CA 1
ATOM 2258 C C . ASN A 1 272 ? -2.987 -26.651 12.629 1.00 85.81 272 ASN A C 1
ATOM 2260 O O . ASN A 1 272 ? -3.353 -27.277 13.618 1.00 85.81 272 ASN A O 1
ATOM 2264 N N . ARG A 1 273 ? -1.726 -26.197 12.531 1.00 84.25 273 ARG A N 1
ATOM 2265 C CA . ARG A 1 273 ? -0.740 -26.359 13.620 1.00 84.25 273 ARG A CA 1
ATOM 2266 C C . ARG A 1 273 ? -0.974 -25.451 14.814 1.00 84.25 273 ARG A C 1
ATOM 2268 O O . ARG A 1 273 ? -0.540 -25.787 15.909 1.00 84.25 273 ARG A O 1
ATOM 2275 N N . PHE A 1 274 ? -1.621 -24.312 14.608 1.00 85.56 274 PHE A N 1
ATOM 2276 C CA . PHE A 1 274 ? -2.062 -23.455 15.702 1.00 85.56 274 PHE A CA 1
ATOM 2277 C C . PHE A 1 274 ? -3.334 -23.976 16.388 1.00 85.56 274 PHE A C 1
ATOM 2279 O O . PHE A 1 274 ? -3.820 -23.320 17.301 1.00 85.56 274 PHE A O 1
ATOM 2286 N N . GLY A 1 275 ? -3.848 -25.145 15.985 1.00 81.88 275 GLY A N 1
ATOM 2287 C CA . GLY A 1 275 ? -5.048 -25.766 16.550 1.00 81.88 275 GLY A CA 1
ATOM 2288 C C . GLY A 1 275 ? -6.334 -25.448 15.785 1.00 81.88 275 GLY A C 1
ATOM 2289 O O . GLY A 1 275 ? -7.385 -25.985 16.120 1.00 81.88 275 GLY A O 1
ATOM 2290 N N . PHE A 1 276 ? -6.272 -24.636 14.723 1.00 82.56 276 PHE A N 1
ATOM 2291 C CA . PHE A 1 276 ? -7.444 -24.263 13.925 1.00 82.56 276 PHE A CA 1
ATOM 2292 C C . PHE A 1 276 ? -7.808 -25.387 12.957 1.00 82.56 276 PHE A C 1
ATOM 2294 O O . PHE A 1 276 ? -7.370 -25.417 11.804 1.00 82.56 276 PHE A O 1
ATOM 2301 N N . SER A 1 277 ? -8.580 -26.351 13.450 1.00 70.62 277 SER A N 1
ATOM 2302 C CA . SER A 1 277 ? -9.023 -27.520 12.683 1.00 70.62 277 SER A CA 1
ATOM 2303 C C . SER A 1 277 ? -10.539 -27.574 12.493 1.00 70.62 277 SER A C 1
ATOM 2305 O O . SER A 1 277 ? -11.018 -28.304 11.617 1.00 70.62 277 SER A O 1
ATOM 2307 N N . GLU A 1 278 ? -11.304 -26.764 13.237 1.00 66.50 278 GLU A N 1
ATOM 2308 C CA . GLU A 1 278 ? -12.758 -26.773 13.149 1.00 66.50 278 GLU A CA 1
ATOM 2309 C C . GLU A 1 278 ? -13.219 -26.480 11.721 1.00 66.50 278 GLU A C 1
ATOM 2311 O O . GLU A 1 278 ? -12.917 -25.443 11.121 1.00 66.50 278 GLU A O 1
ATOM 2316 N N . LYS A 1 279 ? -13.989 -27.426 11.170 1.00 72.62 279 LYS A N 1
ATOM 2317 C CA . LYS A 1 279 ? -14.645 -27.313 9.861 1.00 72.62 279 LYS A CA 1
ATOM 2318 C C . LYS A 1 279 ? -13.674 -27.090 8.692 1.00 72.62 279 LYS A C 1
ATOM 2320 O O . LYS A 1 279 ? -14.138 -26.722 7.612 1.00 72.62 279 LYS A O 1
ATOM 2325 N N . ILE A 1 280 ? -12.370 -27.357 8.840 1.00 81.94 280 ILE A N 1
ATOM 2326 C CA . ILE A 1 280 ? -11.386 -27.139 7.764 1.00 81.94 280 ILE A CA 1
ATOM 2327 C C . ILE A 1 280 ? -11.779 -27.887 6.482 1.00 81.94 280 ILE A C 1
ATOM 2329 O O . ILE A 1 280 ? -11.736 -27.319 5.395 1.00 81.94 280 ILE A O 1
ATOM 2333 N N . GLU A 1 281 ? -12.317 -29.106 6.601 1.00 82.62 281 GLU A N 1
ATOM 2334 C CA . GLU A 1 281 ? -12.766 -29.911 5.458 1.00 82.62 281 GLU A CA 1
ATOM 2335 C C . GLU A 1 281 ? -13.871 -29.245 4.632 1.00 82.62 281 GLU A C 1
ATOM 2337 O O . GLU A 1 281 ? -13.885 -29.355 3.405 1.00 82.62 281 GLU A O 1
ATOM 2342 N N . LYS A 1 282 ? -14.792 -28.529 5.290 1.00 84.44 282 LYS A N 1
ATOM 2343 C CA . LYS A 1 282 ? -15.865 -27.779 4.624 1.00 84.44 282 LYS A CA 1
ATOM 2344 C C . LYS A 1 282 ? -15.276 -26.685 3.735 1.00 84.44 282 LYS A C 1
ATOM 2346 O O . LYS A 1 282 ? -15.688 -26.539 2.587 1.00 84.44 282 LYS A O 1
ATOM 2351 N N . TYR A 1 283 ? -14.290 -25.953 4.247 1.00 84.44 283 TYR A N 1
ATOM 2352 C CA . TYR A 1 283 ? -13.631 -24.881 3.505 1.00 84.44 283 TYR A CA 1
ATOM 2353 C C . TYR A 1 283 ? -12.729 -25.412 2.398 1.00 84.44 283 TYR A C 1
ATOM 2355 O O . TYR A 1 283 ? -12.749 -24.853 1.309 1.00 84.44 283 TYR A O 1
ATOM 2363 N N . LEU A 1 284 ? -12.042 -26.538 2.611 1.00 83.62 284 LEU A N 1
ATOM 2364 C CA . LEU A 1 284 ? -11.288 -27.205 1.549 1.00 83.62 284 LEU A CA 1
ATOM 2365 C C . LEU A 1 284 ? -12.206 -27.658 0.399 1.00 83.62 284 LEU A C 1
ATOM 2367 O O . LEU A 1 284 ? -11.829 -27.550 -0.765 1.00 83.62 284 LEU A O 1
ATOM 2371 N N . LYS A 1 285 ? -13.437 -28.113 0.686 1.00 82.44 285 LYS A N 1
ATOM 2372 C CA . LYS A 1 285 ? -14.435 -28.420 -0.358 1.00 82.44 285 LYS A CA 1
ATOM 2373 C C . LYS A 1 285 ? -14.822 -27.176 -1.163 1.00 82.44 285 LYS A C 1
ATOM 2375 O O . LYS A 1 285 ? -14.834 -27.250 -2.387 1.00 82.44 285 LYS A O 1
ATOM 2380 N N . TYR A 1 286 ? -15.094 -26.045 -0.507 1.00 81.88 286 TYR A N 1
ATOM 2381 C CA . TYR A 1 286 ? -15.373 -24.782 -1.206 1.00 81.88 286 TYR A CA 1
ATOM 2382 C C . TYR A 1 286 ? -14.175 -24.292 -2.016 1.00 81.88 286 TYR A C 1
ATOM 2384 O O . TYR A 1 286 ? -14.326 -23.844 -3.150 1.00 81.88 286 TYR A O 1
ATOM 2392 N N . ASP A 1 287 ? -12.977 -24.453 -1.466 1.00 80.81 287 ASP A N 1
ATOM 2393 C CA . ASP A 1 287 ? -11.736 -24.053 -2.103 1.00 80.81 287 ASP A CA 1
ATOM 2394 C C . ASP A 1 287 ? -11.476 -24.810 -3.413 1.00 80.81 287 ASP A C 1
ATOM 2396 O O . ASP A 1 287 ? -10.946 -24.233 -4.359 1.00 80.81 287 ASP A O 1
ATOM 2400 N N . LYS A 1 288 ? -11.924 -26.067 -3.544 1.00 79.75 288 LYS A N 1
ATOM 2401 C CA . LYS A 1 288 ? -11.845 -26.801 -4.821 1.00 79.75 288 LYS A CA 1
ATOM 2402 C C . LYS A 1 288 ? -12.613 -26.112 -5.946 1.00 79.75 288 LYS A C 1
ATOM 2404 O O . LYS A 1 288 ? -12.136 -26.123 -7.074 1.00 79.75 288 LYS A O 1
ATOM 2409 N N . PHE A 1 289 ? -13.750 -25.475 -5.661 1.00 77.81 289 PHE A N 1
ATOM 2410 C CA . PHE A 1 289 ? -14.509 -24.752 -6.688 1.00 77.81 289 PHE A CA 1
ATOM 2411 C C . PHE A 1 289 ? -13.777 -23.510 -7.191 1.00 77.81 289 PHE A C 1
ATOM 2413 O O . PHE A 1 289 ? -13.968 -23.126 -8.341 1.00 77.81 289 PHE A O 1
ATOM 2420 N N . SER A 1 290 ? -12.874 -22.927 -6.393 1.00 78.38 290 SER A N 1
ATOM 2421 C CA . SER A 1 290 ? -12.026 -21.831 -6.875 1.00 78.38 290 SER A CA 1
ATOM 2422 C C . SER A 1 290 ? -11.109 -22.258 -8.030 1.00 78.38 290 SER A C 1
ATOM 2424 O O . SER A 1 290 ? -10.688 -21.406 -8.801 1.00 78.38 290 SER A O 1
ATOM 2426 N N . LEU A 1 291 ? -10.849 -23.563 -8.219 1.00 75.56 291 LEU A N 1
ATOM 2427 C CA . LEU A 1 291 ? -10.091 -24.072 -9.369 1.00 75.56 291 LEU A CA 1
ATOM 2428 C C . LEU A 1 291 ? -10.841 -23.906 -10.696 1.00 75.56 291 LEU A C 1
ATOM 2430 O O . LEU A 1 291 ? -10.181 -23.879 -11.729 1.00 75.56 291 LEU A O 1
ATOM 2434 N N . LEU A 1 292 ? -12.174 -23.744 -10.693 1.00 75.06 292 LEU A N 1
ATOM 2435 C CA . LEU A 1 292 ? -12.964 -23.493 -11.912 1.00 75.06 292 LEU A CA 1
ATOM 2436 C C . LEU A 1 292 ? -12.580 -22.180 -12.603 1.00 75.06 292 LEU A C 1
ATOM 2438 O O . LEU A 1 292 ? -12.841 -22.009 -13.790 1.00 75.06 292 LEU A O 1
ATOM 2442 N N . ILE A 1 293 ? -11.909 -21.276 -11.889 1.00 71.88 293 ILE A N 1
ATOM 2443 C CA . ILE A 1 293 ? -11.385 -20.039 -12.461 1.00 71.88 293 ILE A CA 1
ATOM 2444 C C . ILE A 1 293 ? -10.325 -20.348 -13.537 1.00 71.88 293 ILE A C 1
ATOM 2446 O O . ILE A 1 293 ? -10.312 -19.723 -14.590 1.00 71.88 293 ILE A O 1
ATOM 2450 N N . ILE A 1 294 ? -9.504 -21.385 -13.342 1.00 71.56 294 ILE A N 1
ATOM 2451 C CA . ILE A 1 294 ? -8.417 -21.772 -14.253 1.00 71.56 294 ILE A CA 1
ATOM 2452 C C . ILE A 1 294 ? -8.927 -22.126 -15.665 1.00 71.56 294 ILE A C 1
ATOM 2454 O O . ILE A 1 294 ? -8.453 -21.510 -16.621 1.00 71.56 294 ILE A O 1
ATOM 2458 N N . PRO A 1 295 ? -9.881 -23.063 -15.853 1.00 70.12 295 PRO A N 1
ATOM 2459 C CA . PRO A 1 295 ? -10.411 -23.354 -17.180 1.00 70.12 295 PRO A CA 1
ATOM 2460 C C . PRO A 1 295 ? -11.154 -22.157 -17.775 1.00 70.12 295 PRO A C 1
ATOM 2462 O O . PRO A 1 295 ? -11.012 -21.929 -18.970 1.00 70.12 295 PRO A O 1
ATOM 2465 N N . ILE A 1 296 ? -11.867 -21.346 -16.977 1.00 72.88 296 ILE A N 1
ATOM 2466 C CA . ILE A 1 296 ? -12.487 -20.104 -17.475 1.00 72.88 296 ILE A CA 1
ATOM 2467 C C . ILE A 1 296 ? -11.421 -19.209 -18.104 1.00 72.88 296 ILE A C 1
ATOM 2469 O O . ILE A 1 296 ? -11.609 -18.741 -19.219 1.00 72.88 296 ILE A O 1
ATOM 2473 N N . PHE A 1 297 ? -10.278 -19.031 -17.445 1.00 69.75 297 PHE A N 1
ATOM 2474 C CA . PHE A 1 297 ? -9.181 -18.227 -17.970 1.00 69.75 297 PHE A CA 1
ATOM 2475 C C . PHE A 1 297 ? -8.566 -18.781 -19.242 1.00 69.75 297 PHE A C 1
ATOM 2477 O O . PHE A 1 297 ? -8.449 -18.036 -20.213 1.00 69.75 297 PHE A O 1
ATOM 2484 N N . ILE A 1 298 ? -8.259 -20.080 -19.261 1.00 68.94 298 ILE A N 1
ATOM 2485 C CA . ILE A 1 298 ? -7.765 -20.764 -20.460 1.00 68.94 298 ILE A CA 1
ATOM 2486 C C . ILE A 1 298 ? -8.744 -20.543 -21.622 1.00 68.94 298 ILE A C 1
ATOM 2488 O O . ILE A 1 298 ? -8.320 -20.184 -22.717 1.00 68.94 298 ILE A O 1
ATOM 2492 N N . LEU A 1 299 ? -10.053 -20.669 -21.380 1.00 69.94 299 LEU A N 1
ATOM 2493 C CA . LEU A 1 299 ? -11.087 -20.401 -22.381 1.00 69.94 299 LEU A CA 1
ATOM 2494 C C . LEU A 1 299 ? -11.094 -18.923 -22.810 1.00 69.94 299 LEU A C 1
ATOM 2496 O O . LEU A 1 299 ? -11.081 -18.650 -24.006 1.00 69.94 299 LEU A O 1
ATOM 2500 N N . THR A 1 300 ? -11.060 -17.957 -21.884 1.00 66.62 300 THR A N 1
ATOM 2501 C CA . THR A 1 300 ? -11.019 -16.525 -22.254 1.00 66.62 300 THR A CA 1
ATOM 2502 C C . THR A 1 300 ? -9.828 -16.201 -23.145 1.00 66.62 300 THR A C 1
ATOM 2504 O O . THR A 1 300 ? -9.997 -15.508 -24.146 1.00 66.62 300 THR A O 1
ATOM 2507 N N . GLU A 1 301 ? -8.650 -16.734 -22.819 1.00 63.97 301 GLU A N 1
ATOM 2508 C CA . GLU A 1 301 ? -7.452 -16.512 -23.620 1.00 63.97 301 GLU A CA 1
ATOM 2509 C C . GLU A 1 301 ? -7.554 -17.209 -24.982 1.00 63.97 301 GLU A C 1
ATOM 2511 O O . GLU A 1 301 ? -7.174 -16.634 -25.999 1.00 63.97 301 GLU A O 1
ATOM 2516 N N . LEU A 1 302 ? -8.067 -18.441 -25.045 1.00 65.38 302 LEU A N 1
ATOM 2517 C CA . LEU A 1 302 ? -8.202 -19.180 -26.304 1.00 65.38 302 LEU A CA 1
ATOM 2518 C C . LEU A 1 302 ? -9.192 -18.513 -27.268 1.00 65.38 302 LEU A C 1
ATOM 2520 O O . LEU A 1 302 ? -8.903 -18.428 -28.462 1.00 65.38 302 LEU A O 1
ATOM 2524 N N . PHE A 1 303 ? -10.327 -18.022 -26.766 1.00 61.75 303 PHE A N 1
ATOM 2525 C CA . PHE A 1 303 ? -11.437 -17.563 -27.605 1.00 61.75 303 PHE A CA 1
ATOM 2526 C C . PHE A 1 303 ? -11.377 -16.086 -28.010 1.00 61.75 303 PHE A C 1
ATOM 2528 O O . PHE A 1 303 ? -11.988 -15.721 -29.014 1.00 61.75 303 PHE A O 1
ATOM 2535 N N . TYR A 1 304 ? -10.645 -15.225 -27.297 1.00 57.00 304 TYR A N 1
ATOM 2536 C CA . TYR A 1 304 ? -10.636 -13.788 -27.591 1.00 57.00 304 TYR A CA 1
ATOM 2537 C C . TYR A 1 304 ? -9.261 -13.282 -28.045 1.00 57.00 304 TYR A C 1
ATOM 2539 O O . TYR A 1 304 ? -8.297 -13.285 -27.289 1.00 57.00 304 TYR A O 1
ATOM 2547 N N . LYS A 1 305 ? -9.179 -12.790 -29.292 1.00 50.50 305 LYS A N 1
ATOM 2548 C CA . LYS A 1 305 ? -7.938 -12.277 -29.912 1.00 50.50 305 LYS A CA 1
ATOM 2549 C C . LYS A 1 305 ? -7.580 -10.818 -29.566 1.00 50.50 305 LYS A C 1
ATOM 2551 O O . LYS A 1 305 ? -6.429 -10.451 -29.751 1.00 50.50 305 LYS A O 1
ATOM 2556 N N . ASN A 1 306 ? -8.521 -10.004 -29.065 1.00 47.38 306 ASN A N 1
ATOM 2557 C CA . ASN A 1 306 ? -8.402 -8.529 -29.071 1.00 47.38 306 ASN A CA 1
ATOM 2558 C C . ASN A 1 306 ? -8.541 -7.842 -27.694 1.00 47.38 306 ASN A C 1
ATOM 2560 O O . ASN A 1 306 ? -8.910 -6.667 -27.631 1.00 47.38 306 ASN A O 1
ATOM 2564 N N . PHE A 1 307 ? -8.313 -8.531 -26.573 1.00 48.72 307 PHE A N 1
ATOM 2565 C CA . PHE A 1 307 ? -8.326 -7.841 -25.277 1.00 48.72 307 PHE A CA 1
ATOM 2566 C C . PHE A 1 307 ? -7.033 -7.063 -25.038 1.00 48.72 307 PHE A C 1
ATOM 2568 O O . PHE A 1 307 ? -5.953 -7.513 -25.410 1.00 48.72 307 PHE A O 1
ATOM 2575 N N . ASN A 1 308 ? -7.147 -5.946 -24.310 1.00 51.31 308 ASN A N 1
ATOM 2576 C CA . ASN A 1 308 ? -6.030 -5.421 -23.533 1.00 51.31 308 ASN A CA 1
ATOM 2577 C C . ASN A 1 308 ? -5.671 -6.500 -22.499 1.00 51.31 308 ASN A C 1
ATOM 2579 O O . ASN A 1 308 ? -6.332 -6.632 -21.462 1.00 51.31 308 ASN A O 1
ATOM 2583 N N . THR A 1 309 ? -4.704 -7.344 -22.856 1.00 54.34 309 THR A N 1
ATOM 2584 C CA . THR A 1 309 ? -4.324 -8.567 -22.137 1.00 54.34 309 THR A CA 1
ATOM 2585 C C . THR A 1 309 ? -4.073 -8.274 -20.663 1.00 54.34 309 THR A C 1
ATOM 2587 O O . THR A 1 309 ? -4.535 -9.019 -19.803 1.00 54.34 309 THR A O 1
ATOM 2590 N N . GLN A 1 310 ? -3.475 -7.123 -20.348 1.00 54.56 310 GLN A N 1
ATOM 2591 C CA . GLN A 1 310 ? -3.220 -6.685 -18.980 1.00 54.56 310 GLN A CA 1
ATOM 2592 C C . GLN A 1 310 ? -4.504 -6.576 -18.141 1.00 54.56 310 GLN A C 1
ATOM 2594 O O . GLN A 1 310 ? -4.547 -7.117 -17.040 1.00 54.56 310 GLN A O 1
ATOM 2599 N N . PHE A 1 311 ? -5.576 -5.953 -18.643 1.00 61.53 311 PHE A N 1
ATOM 2600 C CA . PHE A 1 311 ? -6.829 -5.816 -17.885 1.00 61.53 311 PHE A CA 1
ATOM 2601 C C . PHE A 1 311 ? -7.454 -7.175 -17.560 1.00 61.53 311 PHE A C 1
ATOM 2603 O O . PHE A 1 311 ? -7.835 -7.423 -16.416 1.00 61.53 311 PHE A O 1
ATOM 2610 N N . VAL A 1 312 ? -7.548 -8.070 -18.545 1.00 63.09 312 VAL A N 1
ATOM 2611 C CA . VAL A 1 312 ? -8.156 -9.396 -18.349 1.00 63.09 312 VAL A CA 1
ATOM 2612 C C . VAL A 1 312 ? -7.326 -10.233 -17.380 1.00 63.09 312 VAL A C 1
ATOM 2614 O O . VAL A 1 312 ? -7.881 -10.802 -16.441 1.00 63.09 312 VAL A O 1
ATOM 2617 N N . LEU A 1 313 ? -6.001 -10.242 -17.551 1.00 66.31 313 LEU A N 1
ATOM 2618 C CA . LEU A 1 313 ? -5.067 -10.945 -16.669 1.00 66.31 313 LEU A CA 1
ATOM 2619 C C . LEU A 1 313 ? -5.137 -10.417 -15.234 1.00 66.31 313 LEU A C 1
ATOM 2621 O O . LEU A 1 313 ? -5.195 -11.202 -14.290 1.00 66.31 313 LEU A O 1
ATOM 2625 N N . GLY A 1 314 ? -5.184 -9.095 -15.071 1.00 70.12 314 GLY A N 1
ATOM 2626 C CA . GLY A 1 314 ? -5.288 -8.432 -13.775 1.00 70.12 314 GLY A CA 1
ATOM 2627 C C . GLY A 1 314 ? -6.567 -8.738 -13.036 1.00 70.12 314 GLY A C 1
ATOM 2628 O O . GLY A 1 314 ? -6.524 -9.151 -11.878 1.00 70.12 314 GLY A O 1
ATOM 2629 N N . ASN A 1 315 ? -7.708 -8.582 -13.711 1.00 73.62 315 ASN A N 1
ATOM 2630 C CA . ASN A 1 315 ? -8.998 -8.936 -13.128 1.00 73.62 315 ASN A CA 1
ATOM 2631 C C . ASN A 1 315 ? -9.005 -10.403 -12.738 1.00 73.62 315 ASN A C 1
ATOM 2633 O O . ASN A 1 315 ? -9.349 -10.725 -11.611 1.00 73.62 315 ASN A O 1
ATOM 2637 N N . PHE A 1 316 ? -8.569 -11.287 -13.632 1.00 74.25 316 PHE A N 1
ATOM 2638 C CA . PHE A 1 316 ? -8.546 -12.713 -13.357 1.00 74.25 316 PHE A CA 1
ATOM 2639 C C . PHE A 1 316 ? -7.695 -13.059 -12.127 1.00 74.25 316 PHE A C 1
ATOM 2641 O O . PHE A 1 316 ? -8.143 -13.775 -11.224 1.00 74.25 316 PHE A O 1
ATOM 2648 N N . TYR A 1 317 ? -6.484 -12.507 -12.067 1.00 78.00 317 TYR A N 1
ATOM 2649 C CA . TYR A 1 317 ? -5.561 -12.697 -10.959 1.00 78.00 317 TYR A CA 1
ATOM 2650 C C . TYR A 1 317 ? -6.140 -12.183 -9.635 1.00 78.00 317 TYR A C 1
ATOM 2652 O O . TYR A 1 317 ? -6.230 -12.927 -8.655 1.00 78.00 317 TYR A O 1
ATOM 2660 N N . LEU A 1 318 ? -6.596 -10.929 -9.613 1.00 81.56 318 LEU A N 1
ATOM 2661 C CA . LEU A 1 318 ? -7.133 -10.294 -8.413 1.00 81.56 318 LEU A CA 1
ATOM 2662 C C . LEU A 1 318 ? -8.467 -10.915 -7.982 1.00 81.56 318 LEU A C 1
ATOM 2664 O O . LEU A 1 318 ? -8.686 -11.106 -6.791 1.00 81.56 318 LEU A O 1
ATOM 2668 N N . SER A 1 319 ? -9.346 -11.295 -8.911 1.00 79.19 319 SER A N 1
ATOM 2669 C CA . SER A 1 319 ? -10.595 -12.000 -8.599 1.00 79.19 319 SER A CA 1
ATOM 2670 C C . SER A 1 319 ? -10.328 -13.381 -8.006 1.00 79.19 319 SER A C 1
ATOM 2672 O O . SER A 1 319 ? -10.990 -13.763 -7.042 1.00 79.19 319 SER A O 1
ATOM 2674 N N . THR A 1 320 ? -9.322 -14.107 -8.508 1.00 81.50 320 THR A N 1
ATOM 2675 C CA . THR A 1 320 ? -8.878 -15.373 -7.902 1.00 81.50 320 THR A CA 1
ATOM 2676 C C . THR A 1 320 ? -8.402 -15.150 -6.470 1.00 81.50 320 THR A C 1
ATOM 2678 O O . THR A 1 320 ? -8.815 -15.870 -5.559 1.00 81.50 320 THR A O 1
ATOM 2681 N N . LEU A 1 321 ? -7.584 -14.115 -6.257 1.00 85.94 321 LEU A N 1
ATOM 2682 C CA . LEU A 1 321 ? -7.102 -13.733 -4.934 1.00 85.94 321 LEU A CA 1
ATOM 2683 C C . LEU A 1 321 ? -8.252 -13.369 -3.983 1.00 85.94 321 LEU A C 1
ATOM 2685 O O . LEU A 1 321 ? -8.239 -13.796 -2.832 1.00 85.94 321 LEU A O 1
ATOM 2689 N N . ILE A 1 322 ? -9.263 -12.637 -4.461 1.00 85.00 322 ILE A N 1
ATOM 2690 C CA . ILE A 1 322 ? -10.452 -12.264 -3.681 1.00 85.00 322 ILE A CA 1
ATOM 2691 C C . ILE A 1 322 ? -11.251 -13.502 -3.291 1.00 85.00 322 ILE A C 1
ATOM 2693 O O . ILE A 1 322 ? -11.565 -13.668 -2.117 1.00 85.00 322 ILE A O 1
ATOM 2697 N N . ILE A 1 323 ? -11.561 -14.390 -4.238 1.00 82.38 323 ILE A N 1
ATOM 2698 C CA . ILE A 1 323 ? -12.342 -15.603 -3.960 1.00 82.38 323 ILE A CA 1
ATOM 2699 C C . ILE A 1 323 ? -11.616 -16.465 -2.924 1.00 82.38 323 ILE A C 1
ATOM 2701 O O . ILE A 1 323 ? -12.210 -16.858 -1.919 1.00 82.38 323 ILE A O 1
ATOM 2705 N N . LYS A 1 324 ? -10.315 -16.701 -3.122 1.00 85.25 324 LYS A N 1
ATOM 2706 C CA . LYS A 1 324 ? -9.472 -17.430 -2.168 1.00 85.25 324 LYS A CA 1
ATOM 2707 C C . LYS A 1 324 ? -9.428 -16.755 -0.801 1.00 85.25 324 LYS A C 1
ATOM 2709 O O . LYS A 1 324 ? -9.655 -17.410 0.214 1.00 85.25 324 LYS A O 1
ATOM 2714 N N . GLY A 1 325 ? -9.197 -15.445 -0.787 1.00 88.19 325 GLY A N 1
ATOM 2715 C CA . GLY A 1 325 ? -9.175 -14.622 0.414 1.00 88.19 325 GLY A CA 1
ATOM 2716 C C . GLY A 1 325 ? -10.483 -14.706 1.191 1.00 88.19 325 GLY A C 1
ATOM 2717 O O . GLY A 1 325 ? -10.449 -14.934 2.392 1.00 88.19 325 GLY A O 1
ATOM 2718 N N . LEU A 1 326 ? -11.635 -14.613 0.523 1.00 85.31 326 LEU A N 1
ATOM 2719 C CA . LEU A 1 326 ? -12.954 -14.711 1.153 1.00 85.31 326 LEU A CA 1
ATOM 2720 C C . LEU A 1 326 ? -13.211 -16.099 1.748 1.00 85.31 326 LEU A C 1
ATOM 2722 O O . LEU A 1 326 ? -13.678 -16.190 2.886 1.00 85.31 326 LEU A O 1
ATOM 2726 N N . ILE A 1 327 ? -12.890 -17.179 1.026 1.00 85.31 327 ILE A N 1
ATOM 2727 C CA . ILE A 1 327 ? -13.041 -18.555 1.533 1.00 85.31 327 ILE A CA 1
ATOM 2728 C C . ILE A 1 327 ? -12.144 -18.762 2.760 1.00 85.31 327 ILE A C 1
ATOM 2730 O O . ILE A 1 327 ? -12.598 -19.264 3.792 1.00 85.31 327 ILE A O 1
ATOM 2734 N N . TYR A 1 328 ? -10.886 -18.335 2.674 1.00 90.12 328 TYR A N 1
ATOM 2735 C CA . TYR A 1 328 ? -9.914 -18.483 3.748 1.00 90.12 328 TYR A CA 1
ATOM 2736 C C . TYR A 1 328 ? -10.221 -17.593 4.960 1.00 90.12 328 TYR A C 1
ATOM 2738 O O . TYR A 1 328 ? -10.195 -18.074 6.090 1.00 90.12 328 TYR A O 1
ATOM 2746 N N . PHE A 1 329 ? -10.580 -16.324 4.769 1.00 90.00 329 PHE A N 1
ATOM 2747 C CA . PHE A 1 329 ? -10.986 -15.456 5.874 1.00 90.00 329 PHE A CA 1
ATOM 2748 C C . PHE A 1 329 ? -12.297 -15.905 6.502 1.00 90.00 329 PHE A C 1
ATOM 2750 O O . PHE A 1 329 ? -12.468 -15.722 7.699 1.00 90.00 329 PHE A O 1
ATOM 2757 N N . SER A 1 330 ? -13.189 -16.555 5.752 1.00 88.19 330 SER A N 1
ATOM 2758 C CA . SER A 1 330 ? -14.368 -17.203 6.333 1.00 88.19 330 SER A CA 1
ATOM 2759 C C . SER A 1 330 ? -13.986 -18.384 7.229 1.00 88.19 330 SER A C 1
ATOM 2761 O O . SER A 1 330 ? -14.606 -18.571 8.274 1.00 88.19 330 SER A O 1
ATOM 2763 N N . PHE A 1 331 ? -12.973 -19.170 6.847 1.00 88.56 331 PHE A N 1
ATOM 2764 C CA . PHE A 1 331 ? -12.400 -20.221 7.696 1.00 88.56 331 PHE A CA 1
ATOM 2765 C C . PHE A 1 331 ? -11.769 -19.630 8.960 1.00 88.56 331 PHE A C 1
ATOM 2767 O O . PHE A 1 331 ? -12.085 -20.053 10.071 1.00 88.56 331 PHE A O 1
ATOM 2774 N N . LEU A 1 332 ? -10.913 -18.623 8.789 1.00 89.25 332 LEU A N 1
ATOM 2775 C CA . LEU A 1 332 ? -10.213 -17.966 9.884 1.00 89.25 332 LEU A CA 1
ATOM 2776 C C . LEU A 1 332 ? -11.201 -17.285 10.843 1.00 89.25 332 LEU A C 1
ATOM 2778 O O . LEU A 1 332 ? -11.081 -17.438 12.051 1.00 89.25 332 LEU A O 1
ATOM 2782 N N . TRP A 1 333 ? -12.232 -16.625 10.309 1.00 88.50 333 TRP A N 1
ATOM 2783 C CA . TRP A 1 333 ? -13.333 -16.049 11.076 1.00 88.50 333 TRP A CA 1
ATOM 2784 C C . TRP A 1 333 ? -14.001 -17.083 11.972 1.00 88.50 333 TRP A C 1
ATOM 2786 O O . TRP A 1 333 ? -14.149 -16.820 13.152 1.00 88.50 333 TRP A O 1
ATOM 2796 N N . GLN A 1 334 ? -14.375 -18.262 11.458 1.00 86.44 334 GLN A N 1
ATOM 2797 C CA . GLN A 1 334 ? -15.032 -19.281 12.290 1.00 86.44 334 GLN A CA 1
ATOM 2798 C C . GLN A 1 334 ? -14.155 -19.773 13.445 1.00 86.44 334 GLN A C 1
ATOM 2800 O O . GLN A 1 334 ? -14.705 -20.102 14.484 1.00 86.44 334 GLN A O 1
ATOM 2805 N N . ASN A 1 335 ? -12.832 -19.812 13.267 1.00 84.88 335 ASN A N 1
ATOM 2806 C CA . ASN A 1 335 ? -11.892 -20.257 14.304 1.00 84.88 335 ASN A CA 1
ATOM 2807 C C . ASN A 1 335 ? -11.505 -19.137 15.285 1.00 84.88 335 ASN A C 1
ATOM 2809 O O . ASN A 1 335 ? -10.973 -19.413 16.350 1.00 84.88 335 ASN A O 1
ATOM 2813 N N . ILE A 1 336 ? -11.715 -17.872 14.915 1.00 83.50 336 ILE A N 1
ATOM 2814 C CA . ILE A 1 336 ? -11.405 -16.704 15.756 1.00 83.50 336 ILE A CA 1
ATOM 2815 C C . ILE A 1 336 ? -12.665 -16.154 16.439 1.00 83.50 336 ILE A C 1
ATOM 2817 O O . ILE A 1 336 ? -12.564 -15.419 17.424 1.00 83.50 336 ILE A O 1
ATOM 2821 N N . LYS A 1 337 ? -13.849 -16.477 15.906 1.00 80.38 337 LYS A N 1
ATOM 2822 C CA . LYS A 1 337 ? -15.131 -15.968 16.380 1.00 80.38 337 LYS A CA 1
ATOM 2823 C C . LYS A 1 337 ? -15.331 -16.354 17.844 1.00 80.38 337 LYS A C 1
ATOM 2825 O O . LYS A 1 337 ? -15.464 -17.526 18.154 1.00 80.38 337 LYS A O 1
ATOM 2830 N N . ASP A 1 338 ? -15.362 -15.310 18.667 1.00 63.72 338 ASP A N 1
ATOM 2831 C CA . ASP A 1 338 ? -15.667 -15.235 20.096 1.00 63.72 338 ASP A CA 1
ATOM 2832 C C . ASP A 1 338 ? -15.607 -16.573 20.865 1.00 63.72 338 ASP A C 1
ATOM 2834 O O . ASP A 1 338 ? -16.626 -17.189 21.169 1.00 63.72 338 ASP A O 1
ATOM 2838 N N . GLU A 1 339 ? -14.380 -16.971 21.213 1.00 59.72 339 GLU A N 1
ATOM 2839 C CA . GLU A 1 339 ? -14.083 -17.720 22.441 1.00 59.72 339 GLU A CA 1
ATOM 2840 C C . GLU A 1 339 ? -13.981 -16.722 23.611 1.00 59.72 339 GLU A C 1
ATOM 2842 O O . GLU A 1 339 ? -13.489 -15.605 23.419 1.00 59.72 339 GLU A O 1
ATOM 2847 N N . GLU A 1 340 ? -14.395 -17.113 24.822 1.00 57.62 340 GLU A N 1
ATOM 2848 C CA . GLU A 1 340 ? -14.265 -16.320 26.062 1.00 57.62 340 GLU A CA 1
ATOM 2849 C C . GLU A 1 340 ? -12.798 -16.218 26.532 1.00 57.62 340 GLU A C 1
ATOM 2851 O O . GLU A 1 340 ? -12.425 -16.647 27.621 1.00 57.62 340 GLU A O 1
ATOM 2856 N N . ASN A 1 341 ? -11.923 -15.658 25.699 1.00 63.06 341 ASN A N 1
ATOM 2857 C CA . ASN A 1 341 ? -10.510 -15.505 26.018 1.00 63.06 341 ASN A CA 1
ATOM 2858 C C . ASN A 1 341 ? -10.224 -14.111 26.589 1.00 63.06 341 ASN A C 1
ATOM 2860 O O . ASN A 1 341 ? -10.584 -13.089 26.006 1.00 63.06 341 ASN A O 1
ATOM 2864 N N . VAL A 1 342 ? -9.494 -14.062 27.707 1.00 66.00 342 VAL A N 1
ATOM 2865 C CA . VAL A 1 342 ? -9.032 -12.810 28.339 1.00 66.00 342 VAL A CA 1
ATOM 2866 C C . VAL A 1 342 ? -7.998 -12.087 27.460 1.00 66.00 342 VAL A C 1
ATOM 2868 O O . VAL A 1 342 ? -7.947 -10.852 27.434 1.00 66.00 342 VAL A O 1
ATOM 2871 N N . GLU A 1 343 ? -7.217 -12.848 26.682 1.00 80.44 343 GLU A N 1
ATOM 2872 C CA . GLU A 1 343 ? -6.174 -12.350 25.784 1.00 80.44 343 GLU A CA 1
ATOM 2873 C C . GLU A 1 343 ? -6.163 -13.038 24.413 1.00 80.44 343 GLU A C 1
ATOM 2875 O O . GLU A 1 343 ? -6.528 -14.200 24.253 1.00 80.44 343 GLU A O 1
ATOM 2880 N N . VAL A 1 344 ? -5.644 -12.329 23.405 1.00 83.88 344 VAL A N 1
ATOM 2881 C CA . VAL A 1 344 ? -5.436 -12.888 22.063 1.00 83.88 344 VAL A CA 1
ATOM 2882 C C . VAL A 1 344 ? -4.264 -13.873 22.078 1.00 83.88 344 VAL A C 1
ATOM 2884 O O . VAL A 1 344 ? -3.108 -13.478 22.296 1.00 83.88 344 VAL A O 1
ATOM 2887 N N . SER A 1 345 ? -4.541 -15.136 21.750 1.00 87.50 345 SER A N 1
ATOM 2888 C CA . SER A 1 345 ? -3.532 -16.195 21.693 1.00 87.50 345 SER A CA 1
ATOM 2889 C C . SER A 1 345 ? -2.430 -15.913 20.659 1.00 87.50 345 SER A C 1
ATOM 2891 O O . SER A 1 345 ? -2.618 -15.222 19.649 1.00 87.50 345 SER A O 1
ATOM 2893 N N . LYS A 1 346 ? -1.234 -16.475 20.888 1.00 89.75 346 LYS A N 1
ATOM 2894 C CA . LYS A 1 346 ? -0.091 -16.345 19.964 1.00 89.75 346 LYS A CA 1
ATOM 2895 C C . LYS A 1 346 ? -0.419 -16.894 18.568 1.00 89.75 346 LYS A C 1
ATOM 2897 O O . LYS A 1 346 ? 0.005 -16.297 17.580 1.00 89.75 346 LYS A O 1
ATOM 2902 N N . GLY A 1 347 ? -1.198 -17.977 18.490 1.00 89.25 347 GLY A N 1
ATOM 2903 C CA . GLY A 1 347 ? -1.660 -18.568 17.231 1.00 89.25 347 GLY A CA 1
ATOM 2904 C C . GLY A 1 347 ? -2.505 -17.595 16.408 1.00 89.25 347 GLY A C 1
ATOM 2905 O O . GLY A 1 347 ? -2.211 -17.381 15.233 1.00 89.25 347 GLY A O 1
ATOM 2906 N N . ILE A 1 348 ? -3.475 -16.912 17.032 1.00 90.00 348 ILE A N 1
ATOM 2907 C CA . ILE A 1 348 ? -4.311 -15.899 16.361 1.00 90.00 348 ILE A CA 1
ATOM 2908 C C . ILE A 1 348 ? -3.450 -14.749 15.825 1.00 90.00 348 ILE A C 1
ATOM 2910 O O . ILE A 1 348 ? -3.585 -14.370 14.662 1.00 90.00 348 ILE A O 1
ATOM 2914 N N . LYS A 1 349 ? -2.515 -14.229 16.636 1.00 93.12 349 LYS A N 1
ATOM 2915 C CA . LYS A 1 349 ? -1.627 -13.116 16.243 1.00 93.12 349 LYS A CA 1
ATOM 2916 C C . LYS A 1 349 ? -0.819 -13.446 14.983 1.00 93.12 349 LYS A C 1
ATOM 2918 O O . LYS A 1 349 ? -0.802 -12.654 14.041 1.00 93.12 349 LYS A O 1
ATOM 2923 N N . TRP A 1 350 ? -0.183 -14.619 14.951 1.00 93.75 350 TRP A N 1
ATOM 2924 C CA . TRP A 1 350 ? 0.578 -15.070 13.783 1.00 93.75 350 TRP A CA 1
ATOM 2925 C C . TRP A 1 350 ? -0.311 -15.341 12.578 1.00 93.75 350 TRP A C 1
ATOM 2927 O O . TRP A 1 350 ? 0.055 -14.969 11.466 1.00 93.75 350 TRP A O 1
ATOM 2937 N N . SER A 1 351 ? -1.483 -15.934 12.791 1.00 92.69 351 SER A N 1
ATOM 2938 C CA . SER A 1 351 ? -2.426 -16.221 11.710 1.00 92.69 351 SER A CA 1
ATOM 2939 C C . SER A 1 351 ? -2.898 -14.936 11.042 1.00 92.69 351 SER A C 1
ATOM 2941 O O . SER A 1 351 ? -2.861 -14.840 9.820 1.00 92.69 351 SER A O 1
ATOM 2943 N N . ILE A 1 352 ? -3.258 -13.911 11.819 1.00 93.81 352 ILE A N 1
ATOM 2944 C CA . ILE A 1 352 ? -3.636 -12.590 11.302 1.00 93.81 352 ILE A CA 1
ATOM 2945 C C . ILE A 1 352 ? -2.495 -11.971 10.491 1.00 93.81 352 ILE A C 1
ATOM 2947 O O . ILE A 1 352 ? -2.698 -11.616 9.329 1.00 93.81 352 ILE A O 1
ATOM 2951 N N . PHE A 1 353 ? -1.296 -11.887 11.079 1.00 96.62 353 PHE A N 1
ATOM 2952 C CA . PHE A 1 353 ? -0.133 -11.300 10.413 1.00 96.62 353 PHE A CA 1
ATOM 2953 C C . PHE A 1 353 ? 0.171 -12.003 9.086 1.00 96.62 353 PHE A C 1
ATOM 2955 O O . PHE A 1 353 ? 0.244 -11.348 8.048 1.00 96.62 353 PHE A O 1
ATOM 2962 N N . LEU A 1 354 ? 0.287 -13.335 9.105 1.00 94.94 354 LEU A N 1
ATOM 2963 C CA . LEU A 1 354 ? 0.605 -14.126 7.918 1.00 94.94 354 LEU A CA 1
ATOM 2964 C C . LEU A 1 354 ? -0.485 -14.019 6.854 1.00 94.94 354 LEU A C 1
ATOM 2966 O O . LEU A 1 354 ? -0.159 -13.965 5.674 1.00 94.94 354 LEU A O 1
ATOM 2970 N N . SER A 1 355 ? -1.758 -13.947 7.246 1.00 94.25 355 SER A N 1
ATOM 2971 C CA . SER A 1 355 ? -2.877 -13.832 6.304 1.00 94.25 355 SER A CA 1
ATOM 2972 C C . SER A 1 355 ? -2.842 -12.516 5.533 1.00 94.25 355 SER A C 1
ATOM 2974 O O . SER A 1 355 ? -2.894 -12.516 4.304 1.00 94.25 355 SER A O 1
ATOM 2976 N N . ILE A 1 356 ? -2.715 -11.395 6.249 1.00 96.44 356 ILE A N 1
ATOM 2977 C CA . ILE A 1 356 ? -2.647 -10.063 5.638 1.00 96.44 356 ILE A CA 1
ATOM 2978 C C . ILE A 1 356 ? -1.374 -9.927 4.805 1.00 96.44 356 ILE A C 1
ATOM 2980 O O . ILE A 1 356 ? -1.443 -9.540 3.639 1.00 96.44 356 ILE A O 1
ATOM 2984 N N . PHE A 1 357 ? -0.225 -10.313 5.372 1.00 96.19 357 PHE A N 1
ATOM 2985 C CA . PHE A 1 357 ? 1.050 -10.268 4.664 1.00 96.19 357 PHE A CA 1
ATOM 2986 C C . PHE A 1 357 ? 1.012 -11.099 3.380 1.00 96.19 357 PHE A C 1
ATOM 2988 O O . PHE A 1 357 ? 1.474 -10.626 2.351 1.00 96.19 357 PHE A O 1
ATOM 2995 N N . THR A 1 358 ? 0.422 -12.297 3.409 1.00 93.75 358 THR A N 1
ATOM 2996 C CA . THR A 1 358 ? 0.309 -13.164 2.228 1.00 93.75 358 THR A CA 1
ATOM 2997 C C . THR A 1 358 ? -0.518 -12.512 1.126 1.00 93.75 358 THR A C 1
ATOM 2999 O O . THR A 1 358 ? -0.106 -12.523 -0.029 1.00 93.75 358 THR A O 1
ATOM 3002 N N . ILE A 1 359 ? -1.662 -11.910 1.455 1.00 93.69 359 ILE A N 1
ATOM 3003 C CA . ILE A 1 359 ? -2.500 -11.252 0.445 1.00 93.69 359 ILE A CA 1
ATOM 3004 C C . ILE A 1 359 ? -1.779 -10.042 -0.147 1.00 93.69 359 ILE A C 1
ATOM 3006 O O . ILE A 1 359 ? -1.741 -9.900 -1.366 1.00 93.69 359 ILE A O 1
ATOM 3010 N N . TYR A 1 360 ? -1.150 -9.209 0.684 1.00 95.44 360 TYR A N 1
ATOM 3011 C CA . TYR A 1 360 ? -0.352 -8.092 0.184 1.00 95.44 360 TYR A CA 1
ATOM 3012 C C . TYR A 1 360 ? 0.835 -8.576 -0.662 1.00 95.44 360 TYR A C 1
ATOM 3014 O O . TYR A 1 360 ? 1.048 -8.080 -1.765 1.00 95.44 360 TYR A O 1
ATOM 3022 N N . LEU A 1 361 ? 1.558 -9.606 -0.218 1.00 92.06 361 LEU A N 1
ATOM 3023 C CA . LEU A 1 361 ? 2.644 -10.229 -0.978 1.00 92.06 361 LEU A CA 1
ATOM 3024 C C . LEU A 1 361 ? 2.171 -10.707 -2.351 1.00 92.06 361 LEU A C 1
ATOM 3026 O O . LEU A 1 361 ? 2.899 -10.544 -3.323 1.00 92.06 361 LEU A O 1
ATOM 3030 N N . LEU A 1 362 ? 0.960 -11.255 -2.449 1.00 90.00 362 LEU A N 1
ATOM 3031 C CA . LEU A 1 362 ? 0.383 -11.688 -3.717 1.00 90.00 362 LEU A CA 1
ATOM 3032 C C . LEU A 1 362 ? -0.084 -10.499 -4.580 1.00 90.00 362 LEU A C 1
ATOM 3034 O O . LEU A 1 362 ? -0.029 -10.583 -5.802 1.00 90.00 362 LEU A O 1
ATOM 3038 N N . ILE A 1 363 ? -0.474 -9.359 -4.008 1.00 89.69 363 ILE A N 1
ATOM 3039 C CA . ILE A 1 363 ? -0.845 -8.156 -4.782 1.00 89.69 363 ILE A CA 1
ATOM 3040 C C . ILE A 1 363 ? 0.387 -7.406 -5.320 1.00 89.69 363 ILE A C 1
ATOM 3042 O O . ILE A 1 363 ? 0.355 -6.888 -6.437 1.00 89.69 363 ILE A O 1
ATOM 3046 N N . THR A 1 364 ? 1.485 -7.351 -4.565 1.00 88.38 364 THR A N 1
ATOM 3047 C CA . THR A 1 364 ? 2.712 -6.606 -4.915 1.00 88.38 364 THR A CA 1
ATOM 3048 C C . THR A 1 364 ? 3.254 -6.867 -6.325 1.00 88.38 364 THR A C 1
ATOM 3050 O O . THR A 1 364 ? 3.578 -5.891 -7.008 1.00 88.38 364 THR A O 1
ATOM 3053 N N . PRO A 1 365 ? 3.332 -8.124 -6.794 1.00 80.81 365 PRO A N 1
ATOM 3054 C CA . PRO A 1 365 ? 3.627 -8.482 -8.176 1.00 80.81 365 PRO A CA 1
ATOM 3055 C C . PRO A 1 365 ? 2.843 -7.705 -9.217 1.00 80.81 365 PRO A C 1
ATOM 3057 O O . PRO A 1 365 ? 3.422 -7.087 -10.106 1.00 80.81 365 PRO A O 1
ATOM 3060 N N . TRP A 1 366 ? 1.519 -7.714 -9.069 1.00 80.81 366 TRP A N 1
ATOM 3061 C CA . TRP A 1 366 ? 0.596 -7.059 -9.974 1.00 80.81 366 TRP A CA 1
ATOM 3062 C C . TRP A 1 366 ? 0.836 -5.549 -9.975 1.00 80.81 366 TRP A C 1
ATOM 3064 O O . TRP A 1 366 ? 0.984 -4.942 -11.033 1.00 80.81 366 TRP A O 1
ATOM 3074 N N . VAL A 1 367 ? 0.960 -4.951 -8.787 1.00 80.56 367 VAL A N 1
ATOM 3075 C CA . VAL A 1 367 ? 1.169 -3.505 -8.635 1.00 80.56 367 VAL A CA 1
ATOM 3076 C C . VAL A 1 367 ? 2.492 -3.047 -9.253 1.00 80.56 367 VAL A C 1
ATOM 3078 O O . VAL A 1 367 ? 2.501 -2.054 -9.975 1.00 80.56 367 VAL A O 1
ATOM 3081 N N . ASN A 1 368 ? 3.588 -3.772 -9.015 1.00 78.50 368 ASN A N 1
ATOM 3082 C CA . ASN A 1 368 ? 4.905 -3.427 -9.562 1.00 78.50 368 ASN A CA 1
ATOM 3083 C C . ASN A 1 368 ? 4.999 -3.682 -11.072 1.00 78.50 368 ASN A C 1
ATOM 3085 O O . ASN A 1 368 ? 5.694 -2.949 -11.769 1.00 78.50 368 ASN A O 1
ATOM 3089 N N . ALA A 1 369 ? 4.300 -4.700 -11.579 1.00 72.62 369 ALA A N 1
ATOM 3090 C CA . ALA A 1 369 ? 4.260 -5.007 -13.003 1.00 72.62 369 ALA A CA 1
ATOM 3091 C C . ALA A 1 369 ? 3.436 -3.979 -13.790 1.00 72.62 369 ALA A C 1
ATOM 3093 O O . ALA A 1 369 ? 3.795 -3.616 -14.905 1.00 72.62 369 ALA A O 1
ATOM 3094 N N . CYS A 1 370 ? 2.324 -3.504 -13.231 1.00 67.94 370 CYS A N 1
ATOM 3095 C CA . CYS A 1 370 ? 1.382 -2.678 -13.981 1.00 67.94 370 CYS A CA 1
ATOM 3096 C C . CYS A 1 370 ? 1.719 -1.194 -13.996 1.00 67.94 370 CYS A C 1
ATOM 3098 O O . CYS A 1 370 ? 1.197 -0.477 -14.847 1.00 67.94 370 CYS A O 1
ATOM 3100 N N . PHE A 1 371 ? 2.541 -0.724 -13.058 1.00 69.56 371 PHE A N 1
ATOM 3101 C CA . PHE A 1 371 ? 2.764 0.701 -12.879 1.00 69.56 371 PHE A CA 1
ATOM 3102 C C . PHE A 1 371 ? 4.164 1.010 -12.355 1.00 69.56 371 PHE A C 1
ATOM 3104 O O . PHE A 1 371 ? 4.635 0.420 -11.378 1.00 69.56 371 PHE A O 1
ATOM 3111 N N . TYR A 1 372 ? 4.822 1.969 -13.002 1.00 72.38 372 TYR A N 1
ATOM 3112 C CA . TYR A 1 372 ? 6.109 2.504 -12.566 1.00 72.38 372 TYR A CA 1
ATOM 3113 C C . TYR A 1 372 ? 5.975 3.249 -11.229 1.00 72.38 372 TYR A C 1
ATOM 3115 O O . TYR A 1 372 ? 4.874 3.508 -10.751 1.00 72.38 372 TYR A O 1
ATOM 3123 N N . ALA A 1 373 ? 7.093 3.523 -10.563 1.00 75.44 373 ALA A N 1
ATOM 3124 C CA . ALA A 1 373 ? 7.083 4.382 -9.385 1.00 75.44 373 ALA A CA 1
ATOM 3125 C C . ALA A 1 373 ? 6.647 5.783 -9.809 1.00 75.44 373 ALA A C 1
ATOM 3127 O O . ALA A 1 373 ? 7.002 6.225 -10.899 1.00 75.44 373 ALA A O 1
ATOM 3128 N N . ASP A 1 374 ? 5.892 6.478 -8.962 1.00 74.44 374 ASP A N 1
ATOM 3129 C CA . ASP A 1 374 ? 5.426 7.832 -9.259 1.00 74.44 374 ASP A CA 1
ATOM 3130 C C . ASP A 1 374 ? 5.226 8.677 -7.991 1.00 74.44 374 ASP A C 1
ATOM 3132 O O . ASP A 1 374 ? 5.252 8.174 -6.857 1.00 74.44 374 ASP A O 1
ATOM 3136 N N . GLY A 1 375 ? 5.073 9.985 -8.187 1.00 76.81 375 GLY A N 1
ATOM 3137 C CA . GLY A 1 375 ? 5.022 10.964 -7.108 1.00 76.81 375 GLY A CA 1
ATOM 3138 C C . GLY A 1 375 ? 6.338 11.030 -6.338 1.00 76.81 375 GLY A C 1
ATOM 3139 O O . GLY A 1 375 ? 7.400 11.286 -6.907 1.00 76.81 375 GLY A O 1
ATOM 3140 N N . ASP A 1 376 ? 6.296 10.783 -5.029 1.00 79.12 376 ASP A N 1
ATOM 3141 C CA . ASP A 1 376 ? 7.495 10.816 -4.180 1.00 79.12 376 ASP A CA 1
ATOM 3142 C C . ASP A 1 376 ? 8.296 9.513 -4.210 1.00 79.12 376 ASP A C 1
ATOM 3144 O O . ASP A 1 376 ? 9.469 9.509 -3.836 1.00 79.12 376 ASP A O 1
ATOM 3148 N N . GLU A 1 377 ? 7.685 8.414 -4.660 1.00 85.06 377 GLU A N 1
ATOM 3149 C CA . GLU A 1 377 ? 8.299 7.085 -4.641 1.00 85.06 377 GLU A CA 1
ATOM 3150 C C . GLU A 1 377 ? 9.628 7.027 -5.418 1.00 85.06 377 GLU A C 1
ATOM 3152 O O . GLU A 1 377 ? 10.618 6.589 -4.828 1.00 85.06 377 GLU A O 1
ATOM 3157 N N . PRO A 1 378 ? 9.728 7.522 -6.674 1.00 83.75 378 PRO A N 1
ATOM 3158 C CA . PRO A 1 378 ? 10.981 7.498 -7.431 1.00 83.75 378 PRO A CA 1
ATOM 3159 C C . PRO A 1 378 ? 12.108 8.237 -6.718 1.00 83.75 378 PRO A C 1
ATOM 3161 O O . PRO A 1 378 ? 13.264 7.834 -6.804 1.00 83.75 378 PRO A O 1
ATOM 3164 N N . ARG A 1 379 ? 11.768 9.306 -5.989 1.00 82.06 379 ARG A N 1
ATOM 3165 C CA . ARG A 1 379 ? 12.743 10.134 -5.279 1.00 82.06 379 ARG A CA 1
ATOM 3166 C C . ARG A 1 379 ? 13.317 9.404 -4.069 1.00 82.06 379 ARG A C 1
ATOM 3168 O O . ARG A 1 379 ? 14.522 9.430 -3.844 1.00 82.06 379 ARG A O 1
ATOM 3175 N N . ASN A 1 380 ? 12.463 8.696 -3.330 1.00 87.75 380 ASN A N 1
ATOM 3176 C CA . ASN A 1 380 ? 12.907 7.846 -2.227 1.00 87.75 380 ASN A CA 1
ATOM 3177 C C . ASN A 1 380 ? 13.777 6.686 -2.741 1.00 87.75 380 ASN A C 1
ATOM 3179 O O . ASN A 1 380 ? 14.787 6.360 -2.120 1.00 87.75 380 ASN A O 1
ATOM 3183 N N . LEU A 1 381 ? 13.419 6.089 -3.884 1.00 88.12 381 LEU A N 1
ATOM 3184 C CA . LEU A 1 381 ? 14.168 4.983 -4.488 1.00 88.12 381 LEU A CA 1
ATOM 3185 C C . LEU A 1 381 ? 15.556 5.412 -4.977 1.00 88.12 381 LEU A C 1
ATOM 3187 O O . LEU A 1 381 ? 16.532 4.752 -4.630 1.00 88.12 381 LEU A O 1
ATOM 3191 N N . ILE A 1 382 ? 15.665 6.523 -5.715 1.00 85.56 382 ILE A N 1
ATOM 3192 C CA . ILE A 1 382 ? 16.957 6.967 -6.261 1.00 85.56 382 ILE A CA 1
ATOM 3193 C C . ILE A 1 382 ? 17.929 7.421 -5.169 1.00 85.56 382 ILE A C 1
ATOM 3195 O O . ILE A 1 382 ? 19.107 7.095 -5.235 1.00 85.56 382 ILE A O 1
ATOM 3199 N N . ILE A 1 383 ? 17.444 8.073 -4.107 1.00 85.69 383 ILE A N 1
ATOM 3200 C CA . ILE A 1 383 ? 18.294 8.425 -2.958 1.00 85.69 383 ILE A CA 1
ATOM 3201 C C . ILE A 1 383 ? 18.721 7.171 -2.191 1.00 85.69 383 ILE A C 1
ATOM 3203 O O . ILE A 1 383 ? 19.863 7.077 -1.757 1.00 85.69 383 ILE A O 1
ATOM 3207 N N . THR A 1 384 ? 17.833 6.183 -2.035 1.00 89.50 384 THR A N 1
ATOM 3208 C CA . THR A 1 384 ? 18.209 4.894 -1.425 1.00 89.50 384 THR A CA 1
ATOM 3209 C C . THR A 1 384 ? 19.303 4.207 -2.245 1.00 89.50 384 THR A C 1
ATOM 3211 O O . THR A 1 384 ? 20.240 3.655 -1.679 1.00 89.50 384 THR A O 1
ATOM 3214 N N . GLN A 1 385 ? 19.212 4.273 -3.574 1.00 86.94 385 GLN A N 1
ATOM 3215 C CA . GLN A 1 385 ? 20.210 3.726 -4.488 1.00 86.94 385 GLN A CA 1
ATOM 3216 C C . GLN A 1 385 ? 21.558 4.458 -4.401 1.00 86.94 385 GLN A C 1
ATOM 3218 O O . GLN A 1 385 ? 22.583 3.788 -4.298 1.00 86.94 385 GLN A O 1
ATOM 3223 N N . SER A 1 386 ? 21.550 5.793 -4.392 1.00 85.94 386 SER A N 1
ATOM 3224 C CA . SER A 1 386 ? 22.739 6.641 -4.194 1.00 85.94 386 SER A CA 1
ATOM 3225 C C . SER A 1 386 ? 23.424 6.330 -2.854 1.00 85.94 386 SER A C 1
ATOM 3227 O O . SER A 1 386 ? 24.602 5.994 -2.831 1.00 85.94 386 SER A O 1
ATOM 3229 N N . LEU A 1 387 ? 22.668 6.230 -1.752 1.00 86.12 387 LEU A N 1
ATOM 3230 C CA . LEU A 1 387 ? 23.213 5.853 -0.437 1.00 86.12 387 LEU A CA 1
ATOM 3231 C C . LEU A 1 387 ? 23.912 4.484 -0.429 1.00 86.12 387 LEU A C 1
ATOM 3233 O O . LEU A 1 387 ? 24.864 4.287 0.321 1.00 86.12 387 LEU A O 1
ATOM 3237 N N . ILE A 1 388 ? 23.423 3.525 -1.220 1.00 86.00 388 ILE A N 1
ATOM 3238 C CA . ILE A 1 388 ? 24.004 2.177 -1.304 1.00 86.00 388 ILE A CA 1
ATOM 3239 C C . ILE A 1 388 ? 25.265 2.168 -2.173 1.00 86.00 388 ILE A C 1
ATOM 3241 O O . ILE A 1 388 ? 26.218 1.465 -1.840 1.00 86.00 388 ILE A O 1
ATOM 3245 N N . LYS A 1 389 ? 25.252 2.887 -3.302 1.00 81.81 389 LYS A N 1
ATOM 3246 C CA . LYS A 1 389 ? 26.338 2.857 -4.293 1.00 81.81 389 LYS A CA 1
ATOM 3247 C C . LYS A 1 389 ? 27.443 3.861 -3.994 1.00 81.81 389 LYS A C 1
ATOM 3249 O O . LYS A 1 389 ? 28.616 3.503 -4.004 1.00 81.81 389 LYS A O 1
ATOM 3254 N N . ASP A 1 390 ? 27.033 5.095 -3.751 1.00 82.50 390 ASP A N 1
ATOM 3255 C CA . ASP A 1 390 ? 27.885 6.278 -3.731 1.00 82.50 390 ASP A CA 1
ATOM 3256 C C . ASP A 1 390 ? 28.177 6.712 -2.283 1.00 82.50 390 ASP A C 1
ATOM 3258 O O . ASP A 1 390 ? 29.126 7.441 -2.015 1.00 82.50 390 ASP A O 1
ATOM 3262 N N . GLY A 1 391 ? 27.399 6.208 -1.312 1.00 81.88 391 GLY A N 1
ATOM 3263 C CA . GLY A 1 391 ? 27.564 6.529 0.109 1.00 81.88 391 GLY A CA 1
ATOM 3264 C C . GLY A 1 391 ? 27.147 7.960 0.458 1.00 81.88 391 GLY A C 1
ATOM 3265 O O . GLY A 1 391 ? 27.343 8.405 1.590 1.00 81.88 391 GLY A O 1
ATOM 3266 N N . ASP A 1 392 ? 26.545 8.668 -0.493 1.00 82.12 392 ASP A N 1
ATOM 3267 C CA . ASP A 1 392 ? 26.093 10.040 -0.358 1.00 82.12 392 ASP A CA 1
ATOM 3268 C C . ASP A 1 392 ? 24.602 10.172 -0.723 1.00 82.12 392 ASP A C 1
ATOM 3270 O O . ASP A 1 392 ? 23.836 9.206 -0.722 1.00 82.12 392 ASP A O 1
ATOM 3274 N N . ARG A 1 393 ? 24.145 11.412 -0.887 1.00 73.31 393 ARG A N 1
ATOM 3275 C CA . ARG A 1 393 ? 22.770 11.731 -1.299 1.00 73.31 393 ARG A CA 1
ATOM 3276 C C . ARG A 1 393 ? 22.754 12.497 -2.611 1.00 73.31 393 ARG A C 1
ATOM 3278 O O . ARG A 1 393 ? 21.688 12.973 -2.999 1.00 73.31 393 ARG A O 1
ATOM 3285 N N . ASP A 1 394 ? 23.918 12.724 -3.206 1.00 78.31 394 ASP A N 1
ATOM 3286 C CA . ASP A 1 394 ? 24.015 13.450 -4.453 1.00 78.31 394 ASP A CA 1
ATOM 3287 C C . ASP A 1 394 ? 23.576 12.496 -5.559 1.00 78.31 394 ASP A C 1
ATOM 3289 O O . ASP A 1 394 ? 24.176 11.456 -5.783 1.00 78.31 394 ASP A O 1
ATOM 3293 N N . ILE A 1 395 ? 22.462 12.830 -6.206 1.00 79.19 395 ILE A N 1
ATOM 3294 C CA . ILE A 1 395 ? 21.888 11.986 -7.256 1.00 79.19 395 ILE A CA 1
ATOM 3295 C C . ILE A 1 395 ? 22.302 12.448 -8.654 1.00 79.19 395 ILE A C 1
ATOM 3297 O O . ILE A 1 395 ? 21.761 11.944 -9.637 1.00 79.19 395 ILE A O 1
ATOM 3301 N N . SER A 1 396 ? 23.174 13.455 -8.773 1.00 76.38 396 SER A N 1
ATOM 3302 C CA . SER A 1 396 ? 23.553 14.053 -10.060 1.00 76.38 396 SER A CA 1
ATOM 3303 C C . SER A 1 396 ? 24.125 13.010 -11.026 1.00 76.38 396 SER A C 1
ATOM 3305 O O . SER A 1 396 ? 23.590 12.830 -12.123 1.00 76.38 396 SER A O 1
ATOM 3307 N N . ASN A 1 397 ? 25.107 12.233 -10.573 1.00 77.69 397 ASN A N 1
ATOM 3308 C CA . ASN A 1 397 ? 25.677 11.089 -11.288 1.00 77.69 397 ASN A CA 1
ATOM 3309 C C . ASN A 1 397 ? 24.617 10.015 -11.631 1.00 77.69 397 ASN A C 1
ATOM 3311 O O . ASN A 1 397 ? 24.628 9.453 -12.731 1.00 77.69 397 ASN A O 1
ATOM 3315 N N . ASN A 1 398 ? 23.665 9.731 -10.732 1.00 78.00 398 ASN A N 1
ATOM 3316 C CA . ASN A 1 398 ? 22.602 8.745 -10.964 1.00 78.00 398 ASN A CA 1
ATOM 3317 C C . ASN A 1 398 ? 21.601 9.225 -12.032 1.00 78.00 398 ASN A C 1
ATOM 3319 O O . ASN A 1 398 ? 21.125 8.437 -12.849 1.00 78.00 398 ASN A O 1
ATOM 3323 N N . LEU A 1 399 ? 21.276 10.521 -12.050 1.00 75.00 399 LEU A N 1
ATOM 3324 C CA . LEU A 1 399 ? 20.387 11.118 -13.050 1.00 75.00 399 LEU A CA 1
ATOM 3325 C C . LEU A 1 399 ? 21.037 11.149 -14.439 1.00 75.00 399 LEU A C 1
ATOM 3327 O O . LEU A 1 399 ? 20.361 10.884 -15.436 1.00 75.00 399 LEU A O 1
ATOM 3331 N N . GLU A 1 400 ? 22.337 11.439 -14.517 1.00 72.06 400 GLU A N 1
ATOM 3332 C CA . GLU A 1 400 ? 23.100 11.403 -15.771 1.00 72.06 400 GLU A CA 1
ATOM 3333 C C . GLU A 1 400 ? 23.162 9.990 -16.360 1.00 72.06 400 GLU A C 1
ATOM 3335 O O . GLU A 1 400 ? 22.896 9.804 -17.554 1.00 72.06 400 GLU A O 1
ATOM 3340 N N . SER A 1 401 ? 23.423 9.002 -15.499 1.00 68.38 401 SER A N 1
ATOM 3341 C CA . SER A 1 401 ? 23.501 7.575 -15.839 1.00 68.38 401 SER A CA 1
ATOM 3342 C C . SER A 1 401 ? 22.144 6.883 -16.035 1.00 68.38 401 SER A C 1
ATOM 3344 O O . SER A 1 401 ? 22.113 5.703 -16.381 1.00 68.38 401 SER A O 1
ATOM 3346 N N . GLU A 1 402 ? 21.029 7.607 -15.868 1.00 71.62 402 GLU A N 1
ATOM 3347 C CA . GLU A 1 402 ? 19.657 7.098 -16.026 1.00 71.62 402 GLU A CA 1
ATOM 3348 C C . GLU A 1 402 ? 19.331 5.898 -15.120 1.00 71.62 402 GLU A C 1
ATOM 3350 O O . GLU A 1 402 ? 18.508 5.038 -15.447 1.00 71.62 402 GLU A O 1
ATOM 3355 N N . ASP A 1 403 ? 19.935 5.864 -13.931 1.00 72.12 403 ASP A N 1
ATOM 3356 C CA . ASP A 1 403 ? 19.778 4.794 -12.940 1.00 72.12 403 ASP A CA 1
ATOM 3357 C C . ASP A 1 403 ? 18.307 4.567 -12.522 1.00 72.12 403 ASP A C 1
ATOM 3359 O O . ASP A 1 403 ? 17.916 3.470 -12.108 1.00 72.12 403 ASP A O 1
ATOM 3363 N N . ASN A 1 404 ? 17.463 5.589 -12.688 1.00 67.69 404 ASN A N 1
ATOM 3364 C CA . ASN A 1 404 ? 16.033 5.550 -12.407 1.00 67.69 404 ASN A CA 1
ATOM 3365 C C . ASN A 1 404 ? 15.208 4.723 -13.404 1.00 67.69 404 ASN A C 1
ATOM 3367 O O . ASN A 1 404 ? 14.073 4.387 -13.075 1.00 67.69 404 ASN A O 1
ATOM 3371 N N . LEU A 1 405 ? 15.723 4.384 -14.595 1.00 61.62 405 LEU A N 1
ATOM 3372 C CA . LEU A 1 405 ? 14.952 3.692 -15.646 1.00 61.62 405 LEU A CA 1
ATOM 3373 C C . LEU A 1 405 ? 14.361 2.352 -15.203 1.00 61.62 405 LEU A C 1
ATOM 3375 O O . LEU A 1 405 ? 13.334 1.922 -15.727 1.00 61.62 405 LEU A O 1
ATOM 3379 N N . SER A 1 406 ? 14.986 1.703 -14.221 1.00 64.62 406 SER A N 1
ATOM 3380 C CA . SER A 1 406 ? 14.517 0.433 -13.659 1.00 64.62 406 SER A CA 1
ATOM 3381 C C . SER A 1 406 ? 13.175 0.544 -12.918 1.00 64.62 406 SER A C 1
ATOM 3383 O O . SER A 1 406 ? 12.472 -0.456 -12.776 1.00 64.62 406 SER A O 1
ATOM 3385 N N . TYR A 1 407 ? 12.784 1.742 -12.471 1.00 67.75 407 TYR A N 1
ATOM 3386 C CA . TYR A 1 407 ? 11.521 1.981 -11.763 1.00 67.75 407 TYR A CA 1
ATOM 3387 C C . TYR A 1 407 ? 10.755 3.230 -12.218 1.00 67.75 407 TYR A C 1
ATOM 3389 O O . TYR A 1 407 ? 9.599 3.371 -11.831 1.00 67.75 407 TYR A O 1
ATOM 3397 N N . HIS A 1 408 ? 11.332 4.114 -13.035 1.00 67.81 408 HIS A N 1
ATOM 3398 C CA . HIS A 1 408 ? 10.691 5.326 -13.552 1.00 67.81 408 HIS A CA 1
ATOM 3399 C C . HIS A 1 408 ? 11.285 5.753 -14.910 1.00 67.81 408 HIS A C 1
ATOM 3401 O O . HIS A 1 408 ? 12.499 5.880 -15.055 1.00 67.81 408 HIS A O 1
ATOM 3407 N N . SER A 1 409 ? 10.427 6.077 -15.885 1.00 56.47 409 SER A N 1
ATOM 3408 C CA . SER A 1 409 ? 10.779 6.270 -17.304 1.00 56.47 409 SER A CA 1
ATOM 3409 C C . SER A 1 409 ? 11.750 7.417 -17.632 1.00 56.47 409 SER A C 1
ATOM 3411 O O . SER A 1 409 ? 12.476 7.297 -18.610 1.00 56.47 409 SER A O 1
ATOM 3413 N N . SER A 1 410 ? 11.816 8.507 -16.857 1.00 62.00 410 SER A N 1
ATOM 3414 C CA . SER A 1 410 ? 12.965 9.441 -16.829 1.00 62.00 410 SER A CA 1
ATOM 3415 C C . SER A 1 410 ? 12.810 10.488 -15.721 1.00 62.00 410 SER A C 1
ATOM 3417 O O . SER A 1 410 ? 11.746 11.090 -15.611 1.00 62.00 410 SER A O 1
ATOM 3419 N N . LEU A 1 411 ? 13.852 10.734 -14.921 1.00 63.62 411 LEU A N 1
ATOM 3420 C CA . LEU A 1 411 ? 13.916 11.857 -13.971 1.00 63.62 411 LEU A CA 1
ATOM 3421 C C . LEU A 1 411 ? 14.765 13.032 -14.502 1.00 63.62 411 LEU A C 1
ATOM 3423 O O . LEU A 1 411 ? 14.900 14.047 -13.820 1.00 63.62 411 LEU A O 1
ATOM 3427 N N . LYS A 1 412 ? 15.302 12.940 -15.732 1.00 55.34 412 LYS A N 1
ATOM 3428 C CA . LYS A 1 412 ? 16.195 13.960 -16.322 1.00 55.34 412 LYS A CA 1
ATOM 3429 C C . LYS A 1 412 ? 15.535 15.327 -16.513 1.00 55.34 412 LYS A C 1
ATOM 3431 O O . LYS A 1 412 ? 16.229 16.337 -16.491 1.00 55.34 412 LYS A O 1
ATOM 3436 N N . SER A 1 413 ? 14.208 15.395 -16.642 1.00 51.22 413 SER A N 1
ATOM 3437 C CA . SER A 1 413 ? 13.471 16.666 -16.726 1.00 51.22 413 SER A CA 1
ATOM 3438 C C . SER A 1 413 ? 13.594 17.530 -15.461 1.00 51.22 413 SER A C 1
ATOM 3440 O O . SER A 1 413 ? 13.426 18.744 -15.540 1.00 51.22 413 SER A O 1
ATOM 3442 N N . TYR A 1 414 ? 13.958 16.941 -14.316 1.00 53.22 414 TYR A N 1
ATOM 3443 C CA . TYR A 1 414 ? 14.267 17.666 -13.076 1.00 53.22 414 TYR A CA 1
ATOM 3444 C C . TYR A 1 414 ? 15.726 18.171 -13.013 1.00 53.22 414 TYR A C 1
ATOM 3446 O O . TYR A 1 414 ? 16.101 18.871 -12.068 1.00 53.22 414 TYR A O 1
ATOM 3454 N N . GLY A 1 415 ? 16.541 17.848 -14.026 1.00 44.78 415 GLY A N 1
ATOM 3455 C CA . GLY A 1 415 ? 18.003 17.967 -14.057 1.00 44.78 415 GLY A CA 1
ATOM 3456 C C . GLY A 1 415 ? 18.599 19.373 -13.933 1.00 44.78 415 GLY A C 1
ATOM 3457 O O . GLY A 1 415 ? 19.795 19.484 -13.704 1.00 44.78 415 GLY A O 1
ATOM 3458 N N . GLN A 1 416 ? 17.810 20.449 -14.003 1.00 48.25 416 GLN A N 1
ATOM 3459 C CA . GLN A 1 416 ? 18.330 21.807 -13.764 1.00 48.25 416 GLN A CA 1
ATOM 3460 C C . GLN A 1 416 ? 18.279 22.237 -12.289 1.00 48.25 416 GLN A C 1
ATOM 3462 O O . GLN A 1 416 ? 18.920 23.215 -11.928 1.00 48.25 416 GLN A O 1
ATOM 3467 N N . ASN A 1 417 ? 17.558 21.513 -11.422 1.00 56.81 417 ASN A N 1
ATOM 3468 C CA . ASN A 1 417 ? 17.320 21.923 -10.032 1.00 56.81 417 ASN A CA 1
ATOM 3469 C C . ASN A 1 417 ? 17.299 20.729 -9.051 1.00 56.81 417 ASN A C 1
ATOM 3471 O O . ASN A 1 417 ? 16.500 20.687 -8.111 1.00 56.81 417 ASN A O 1
ATOM 3475 N N . TRP A 1 418 ? 18.201 19.757 -9.230 1.00 59.16 418 TRP A N 1
ATOM 3476 C CA . TRP A 1 418 ? 18.275 18.539 -8.406 1.00 59.16 418 TRP A CA 1
ATOM 3477 C C . TRP A 1 418 ? 18.449 18.822 -6.897 1.00 59.16 418 TRP A C 1
ATOM 3479 O O . TRP A 1 418 ? 17.889 18.111 -6.065 1.00 59.16 418 TRP A O 1
ATOM 3489 N N . LYS A 1 419 ? 19.119 19.919 -6.512 1.00 58.56 419 LYS A N 1
ATOM 3490 C CA . LYS A 1 419 ? 19.216 20.345 -5.100 1.00 58.56 419 LYS A CA 1
ATOM 3491 C C . LYS A 1 419 ? 17.844 20.652 -4.488 1.00 58.56 419 LYS A C 1
ATOM 3493 O O . LYS A 1 419 ? 17.573 20.256 -3.357 1.00 58.56 419 LYS A O 1
ATOM 3498 N N . SER A 1 420 ? 16.950 21.293 -5.245 1.00 59.06 420 SER A N 1
ATOM 3499 C CA . SER A 1 420 ? 15.552 21.503 -4.830 1.00 59.06 420 SER A CA 1
ATOM 3500 C C . SER A 1 420 ? 14.722 20.213 -4.878 1.00 59.06 420 SER A C 1
ATOM 3502 O O . SER A 1 420 ? 13.767 20.050 -4.126 1.00 59.06 420 SER A O 1
ATOM 3504 N N . PHE A 1 421 ? 15.112 19.265 -5.733 1.00 58.44 421 PHE A N 1
ATOM 3505 C CA . PHE A 1 421 ? 14.473 17.957 -5.849 1.00 58.44 421 PHE A CA 1
ATOM 3506 C C . PHE A 1 421 ? 14.743 17.068 -4.619 1.00 58.44 421 PHE A C 1
ATOM 3508 O O . PHE A 1 421 ? 13.853 16.325 -4.202 1.00 58.44 421 PHE A O 1
ATOM 3515 N N . ILE A 1 422 ? 15.931 17.192 -4.008 1.00 60.31 422 ILE A N 1
ATOM 3516 C CA . ILE A 1 422 ? 16.332 16.490 -2.773 1.00 60.31 422 ILE A CA 1
ATOM 3517 C C . ILE A 1 422 ? 15.866 17.221 -1.504 1.00 60.31 422 ILE A C 1
ATOM 3519 O O . ILE A 1 422 ? 15.592 16.572 -0.495 1.00 60.31 422 ILE A O 1
ATOM 3523 N N . SER A 1 423 ? 15.773 18.556 -1.516 1.00 55.31 423 SER A N 1
ATOM 3524 C CA . SER A 1 423 ? 15.625 19.365 -0.292 1.00 55.31 423 SER A CA 1
ATOM 3525 C C . SER A 1 423 ? 14.396 19.025 0.571 1.00 55.31 423 SER A C 1
ATOM 3527 O O . SER A 1 423 ? 14.459 19.204 1.789 1.00 55.31 423 SER A O 1
ATOM 3529 N N . GLY A 1 424 ? 13.327 18.472 -0.021 1.00 56.22 424 GLY A N 1
ATOM 3530 C CA . GLY A 1 424 ? 12.108 18.010 0.670 1.00 56.22 424 GLY A CA 1
ATOM 3531 C C . GLY A 1 424 ? 12.099 16.536 1.121 1.00 56.22 424 GLY A C 1
ATOM 3532 O O . GLY A 1 424 ? 11.068 16.018 1.568 1.00 56.22 424 GLY A O 1
ATOM 3533 N N . ILE A 1 425 ? 13.207 15.805 0.974 1.00 62.03 425 ILE A N 1
ATOM 3534 C CA . ILE A 1 425 ? 13.278 14.374 1.299 1.00 62.03 425 ILE A CA 1
ATOM 3535 C C . ILE A 1 425 ? 14.034 14.179 2.604 1.00 62.03 425 ILE A C 1
ATOM 3537 O O . ILE A 1 425 ? 15.119 14.723 2.807 1.00 62.03 425 ILE A O 1
ATOM 3541 N N . SER A 1 426 ? 13.441 13.383 3.498 1.00 66.44 426 SER A N 1
ATOM 3542 C CA . SER A 1 426 ? 14.142 12.980 4.705 1.00 66.44 426 SER A CA 1
ATOM 3543 C C . SER A 1 426 ? 15.033 11.775 4.391 1.00 66.44 426 SER A C 1
ATOM 3545 O O . SER A 1 426 ? 14.522 10.743 3.940 1.00 66.44 426 SER A O 1
ATOM 3547 N N . PRO A 1 427 ? 16.335 11.861 4.686 1.00 67.44 427 PRO A N 1
ATOM 3548 C CA . PRO A 1 427 ? 17.276 10.758 4.514 1.00 67.44 427 PRO A CA 1
ATOM 3549 C C . PRO A 1 427 ? 16.976 9.530 5.371 1.00 67.44 427 PRO A C 1
ATOM 3551 O O . PRO A 1 427 ? 17.410 8.422 5.077 1.00 67.44 427 PRO A O 1
ATOM 3554 N N . SER A 1 428 ? 16.272 9.705 6.484 1.00 78.50 428 SER A N 1
ATOM 3555 C CA . SER A 1 428 ? 16.076 8.611 7.432 1.00 78.50 428 SER A CA 1
ATOM 3556 C C . SER A 1 428 ? 15.044 7.611 6.942 1.00 78.50 428 SER A C 1
ATOM 3558 O O . SER A 1 428 ? 15.170 6.419 7.206 1.00 78.50 428 SER A O 1
ATOM 3560 N N . PHE A 1 429 ? 14.059 8.074 6.168 1.00 88.50 429 PHE A N 1
ATOM 3561 C CA . PHE A 1 429 ? 13.144 7.169 5.488 1.00 88.50 429 PHE A CA 1
ATOM 3562 C C . PHE A 1 429 ? 13.886 6.288 4.472 1.00 88.50 429 PHE A C 1
ATOM 3564 O O . PHE A 1 429 ? 13.679 5.080 4.462 1.00 88.50 429 PHE A O 1
ATOM 3571 N N . THR A 1 430 ? 14.798 6.858 3.677 1.00 89.31 430 THR A N 1
ATOM 3572 C CA . THR A 1 430 ? 15.548 6.107 2.655 1.00 89.31 430 THR A CA 1
ATOM 3573 C C . THR A 1 430 ? 16.501 5.083 3.270 1.00 89.31 430 THR A C 1
ATOM 3575 O O . THR A 1 430 ? 16.635 3.989 2.736 1.00 89.31 430 THR A O 1
ATOM 3578 N N . ILE A 1 431 ? 17.070 5.359 4.450 1.00 90.19 431 ILE A N 1
ATOM 3579 C CA . ILE A 1 431 ? 17.870 4.372 5.199 1.00 90.19 431 ILE A CA 1
ATOM 3580 C C . ILE A 1 431 ? 17.034 3.140 5.583 1.00 90.19 431 ILE A C 1
ATOM 3582 O O . ILE A 1 431 ? 17.502 2.012 5.446 1.00 90.19 431 ILE A O 1
ATOM 3586 N N . ILE A 1 432 ? 15.778 3.327 6.006 1.00 92.81 432 ILE A N 1
ATOM 3587 C CA . ILE A 1 432 ? 14.882 2.207 6.349 1.00 92.81 432 ILE A CA 1
ATOM 3588 C C . ILE A 1 432 ? 14.579 1.333 5.119 1.00 92.81 432 ILE A C 1
ATOM 3590 O O . ILE A 1 432 ? 14.322 0.138 5.260 1.00 92.81 432 ILE A O 1
ATOM 3594 N N . LEU A 1 433 ? 14.641 1.900 3.910 1.00 93.81 433 LEU A N 1
ATOM 3595 C CA . LEU A 1 433 ? 14.408 1.172 2.662 1.00 93.81 433 LEU A CA 1
ATOM 3596 C C . LEU A 1 433 ? 15.613 0.341 2.197 1.00 93.81 433 LEU A C 1
ATOM 3598 O O . LEU A 1 433 ? 15.413 -0.582 1.406 1.00 93.81 433 LEU A O 1
ATOM 3602 N N . ILE A 1 434 ? 16.829 0.619 2.689 1.00 92.12 434 ILE A N 1
ATOM 3603 C CA . ILE A 1 434 ? 18.074 -0.035 2.242 1.00 92.12 434 ILE A CA 1
ATOM 3604 C C . ILE A 1 434 ? 17.975 -1.569 2.257 1.00 92.12 434 ILE A C 1
ATOM 3606 O O . ILE A 1 434 ? 18.258 -2.170 1.219 1.00 92.12 434 ILE A O 1
ATOM 3610 N N . PRO A 1 435 ? 17.532 -2.238 3.345 1.00 91.75 435 PRO A N 1
ATOM 3611 C CA . PRO A 1 435 ? 17.472 -3.700 3.366 1.00 91.75 435 PRO A CA 1
ATOM 3612 C C . PRO A 1 435 ? 16.559 -4.262 2.272 1.00 91.75 435 PRO A C 1
ATOM 3614 O O . PRO A 1 435 ? 16.887 -5.265 1.645 1.00 91.75 435 PRO A O 1
ATOM 3617 N N . GLY A 1 436 ? 15.431 -3.594 2.005 1.00 88.38 436 GLY A N 1
ATOM 3618 C CA . GLY A 1 436 ? 14.533 -3.963 0.913 1.00 88.38 436 GLY A CA 1
ATOM 3619 C C . GLY A 1 436 ? 15.187 -3.743 -0.450 1.00 88.38 436 GLY A C 1
ATOM 3620 O O . GLY A 1 436 ? 15.171 -4.642 -1.286 1.00 88.38 436 GLY A O 1
ATOM 3621 N N . PHE A 1 437 ? 15.813 -2.582 -0.661 1.00 87.19 437 PHE A N 1
ATOM 3622 C CA . PHE A 1 437 ? 16.437 -2.245 -1.941 1.00 87.19 437 PHE A CA 1
ATOM 3623 C C . PHE A 1 437 ? 17.569 -3.216 -2.299 1.00 87.19 437 PHE A C 1
ATOM 3625 O O . PHE A 1 437 ? 17.627 -3.699 -3.428 1.00 87.19 437 PHE A O 1
ATOM 3632 N N . VAL A 1 438 ? 18.428 -3.563 -1.335 1.00 83.06 438 VAL A N 1
ATOM 3633 C CA . VAL A 1 438 ? 19.544 -4.504 -1.535 1.00 83.06 438 VAL A CA 1
ATOM 3634 C C . VAL A 1 438 ? 19.047 -5.904 -1.915 1.00 83.06 438 VAL A C 1
ATOM 3636 O O . VAL A 1 438 ? 19.653 -6.567 -2.755 1.00 83.06 438 VAL A O 1
ATOM 3639 N N . LEU A 1 439 ? 17.932 -6.360 -1.333 1.00 77.38 439 LEU A N 1
ATOM 3640 C CA . LEU A 1 439 ? 17.400 -7.706 -1.574 1.00 77.38 439 LEU A CA 1
ATOM 3641 C C . LEU A 1 439 ? 16.740 -7.879 -2.950 1.00 77.38 439 LEU A C 1
ATOM 3643 O O . LEU A 1 439 ? 16.735 -8.990 -3.479 1.00 77.38 439 LEU A O 1
ATOM 3647 N N . GLY A 1 440 ? 16.161 -6.823 -3.525 1.00 72.31 440 GLY A N 1
ATOM 3648 C CA . GLY A 1 440 ? 15.427 -6.944 -4.790 1.00 72.31 440 GLY A CA 1
ATOM 3649 C C . GLY A 1 440 ? 14.850 -5.641 -5.339 1.00 72.31 440 GLY A C 1
ATOM 3650 O O . GLY A 1 440 ? 13.769 -5.655 -5.935 1.00 72.31 440 GLY A O 1
ATOM 3651 N N . GLY A 1 441 ? 15.519 -4.512 -5.096 1.00 83.81 441 GLY A N 1
ATOM 3652 C CA . GLY A 1 441 ? 15.119 -3.186 -5.566 1.00 83.81 441 GLY A CA 1
ATOM 3653 C C . GLY A 1 441 ? 13.730 -2.762 -5.078 1.00 83.81 441 GLY A C 1
ATOM 3654 O O . GLY A 1 441 ? 13.317 -3.064 -3.954 1.00 83.81 441 GLY A O 1
ATOM 3655 N N . ARG A 1 442 ? 12.971 -2.079 -5.946 1.00 84.50 442 ARG A N 1
ATOM 3656 C CA . ARG A 1 442 ? 11.605 -1.611 -5.642 1.00 84.50 442 ARG A CA 1
ATOM 3657 C C . ARG A 1 442 ? 10.671 -2.746 -5.218 1.00 84.50 442 ARG A C 1
ATOM 3659 O O . ARG A 1 442 ? 9.898 -2.575 -4.282 1.00 84.50 442 ARG A O 1
ATOM 3666 N N . PHE A 1 443 ? 10.763 -3.909 -5.865 1.00 84.38 443 PHE A N 1
ATOM 3667 C CA . PHE A 1 443 ? 9.886 -5.041 -5.566 1.00 84.38 443 PHE A CA 1
ATOM 3668 C C . PHE A 1 443 ? 10.030 -5.497 -4.105 1.00 84.38 443 PHE A C 1
ATOM 3670 O O . PHE A 1 443 ? 9.035 -5.643 -3.393 1.00 84.38 443 PHE A O 1
ATOM 3677 N N . ALA A 1 444 ? 11.267 -5.668 -3.633 1.00 85.12 444 ALA A N 1
ATOM 3678 C CA . ALA A 1 444 ? 11.536 -6.057 -2.251 1.00 85.12 444 ALA A CA 1
ATOM 3679 C C . ALA A 1 444 ? 11.252 -4.925 -1.245 1.00 85.12 444 ALA A C 1
ATOM 3681 O O . ALA A 1 444 ? 10.842 -5.210 -0.120 1.00 85.12 444 ALA A O 1
ATOM 3682 N N . ILE A 1 445 ? 11.352 -3.653 -1.648 1.00 92.19 445 ILE A N 1
ATOM 3683 C CA . ILE A 1 445 ? 10.824 -2.537 -0.847 1.00 92.19 445 ILE A CA 1
ATOM 3684 C C . ILE A 1 445 ? 9.309 -2.638 -0.682 1.00 92.19 445 ILE A C 1
ATOM 3686 O O . ILE A 1 445 ? 8.821 -2.525 0.440 1.00 92.19 445 ILE A O 1
ATOM 3690 N N . SER A 1 446 ? 8.548 -2.887 -1.750 1.00 92.56 446 SER A N 1
ATOM 3691 C CA . SER A 1 446 ? 7.101 -3.086 -1.625 1.00 92.56 446 SER A CA 1
ATOM 3692 C C . SER A 1 446 ? 6.780 -4.255 -0.684 1.00 92.56 446 SER A C 1
ATOM 3694 O O . SER A 1 446 ? 5.843 -4.161 0.102 1.00 92.56 446 SER A O 1
ATOM 3696 N N . LEU A 1 447 ? 7.573 -5.335 -0.690 1.00 92.50 447 LEU A N 1
ATOM 3697 C CA . LEU A 1 447 ? 7.420 -6.426 0.283 1.00 92.50 447 LEU A CA 1
ATOM 3698 C C . LEU A 1 447 ? 7.731 -5.989 1.722 1.00 92.50 447 LEU A C 1
ATOM 3700 O O . LEU A 1 447 ? 7.012 -6.380 2.641 1.00 92.50 447 LEU A O 1
ATOM 3704 N N . LEU A 1 448 ? 8.761 -5.167 1.933 1.00 96.12 448 LEU A N 1
ATOM 3705 C CA . LEU A 1 448 ? 9.064 -4.582 3.241 1.00 96.12 448 LEU A CA 1
ATOM 3706 C C . LEU A 1 448 ? 7.898 -3.710 3.741 1.00 96.12 448 LEU A C 1
ATOM 3708 O O . LEU A 1 448 ? 7.481 -3.828 4.894 1.00 96.12 448 LEU A O 1
ATOM 3712 N N . MET A 1 449 ? 7.306 -2.903 2.858 1.00 97.12 449 MET A N 1
ATOM 3713 C CA . MET A 1 449 ? 6.122 -2.094 3.165 1.00 97.12 449 MET A CA 1
ATOM 3714 C C . MET A 1 449 ? 4.899 -2.959 3.500 1.00 97.12 449 MET A C 1
ATOM 3716 O O . MET A 1 449 ? 4.185 -2.651 4.456 1.00 97.12 449 MET A O 1
ATOM 3720 N N . ASN A 1 450 ? 4.713 -4.098 2.824 1.00 97.69 450 ASN A N 1
ATOM 3721 C CA . ASN A 1 450 ? 3.664 -5.061 3.170 1.00 97.69 450 ASN A CA 1
ATOM 3722 C C . ASN A 1 450 ? 3.832 -5.630 4.584 1.00 97.69 450 ASN A C 1
ATOM 3724 O O . ASN A 1 450 ? 2.835 -5.841 5.276 1.00 97.69 450 ASN A O 1
ATOM 3728 N N . ILE A 1 451 ? 5.073 -5.894 5.019 1.00 97.88 451 ILE A N 1
ATOM 3729 C CA . ILE A 1 451 ? 5.360 -6.363 6.385 1.00 97.88 451 ILE A CA 1
ATOM 3730 C C . ILE A 1 451 ? 4.925 -5.295 7.389 1.00 97.88 451 ILE A C 1
ATOM 3732 O O . ILE A 1 451 ? 4.197 -5.608 8.333 1.00 97.88 451 ILE A O 1
ATOM 3736 N N . PHE A 1 452 ? 5.310 -4.033 7.171 1.00 98.31 452 PHE A N 1
ATOM 3737 C CA . PHE A 1 452 ? 4.889 -2.933 8.040 1.00 98.31 452 PHE A CA 1
ATOM 3738 C C . PHE A 1 452 ? 3.366 -2.748 8.046 1.00 98.31 452 PHE A C 1
ATOM 3740 O O . PHE A 1 452 ? 2.784 -2.578 9.118 1.00 98.31 452 PHE A O 1
ATOM 3747 N N . GLY A 1 453 ? 2.707 -2.865 6.890 1.00 98.38 453 GLY A N 1
ATOM 3748 C CA . GLY A 1 453 ? 1.247 -2.818 6.777 1.00 98.38 453 GLY A CA 1
ATOM 3749 C C . GLY A 1 453 ? 0.553 -3.946 7.550 1.00 98.38 453 GLY A C 1
ATOM 3750 O O . GLY A 1 453 ? -0.392 -3.700 8.300 1.00 98.38 453 GLY A O 1
ATOM 3751 N N . ALA A 1 454 ? 1.054 -5.180 7.450 1.00 98.38 454 ALA A N 1
ATOM 3752 C CA . ALA A 1 454 ? 0.517 -6.323 8.188 1.00 98.38 454 ALA A CA 1
ATOM 3753 C C . ALA A 1 454 ? 0.735 -6.198 9.707 1.00 98.38 454 ALA A C 1
ATOM 3755 O O . ALA A 1 454 ? -0.167 -6.501 10.492 1.00 98.38 454 ALA A O 1
ATOM 3756 N N . LEU A 1 455 ? 1.903 -5.707 10.138 1.00 98.50 455 LEU A N 1
ATOM 3757 C CA . LEU A 1 455 ? 2.173 -5.413 11.549 1.00 98.50 455 LEU A CA 1
ATOM 3758 C C . LEU A 1 455 ? 1.262 -4.302 12.079 1.00 98.50 455 LEU A C 1
ATOM 3760 O O . LEU A 1 455 ? 0.768 -4.406 13.204 1.00 98.50 455 LEU A O 1
ATOM 3764 N N . LEU A 1 456 ? 1.010 -3.259 11.286 1.00 98.69 456 LEU A N 1
ATOM 3765 C CA . LEU A 1 456 ? 0.102 -2.172 11.650 1.00 98.69 456 LEU A CA 1
ATOM 3766 C C . LEU A 1 456 ? -1.297 -2.724 11.927 1.00 98.69 456 LEU A C 1
ATOM 3768 O O . LEU A 1 456 ? -1.855 -2.492 12.998 1.00 98.69 456 LEU A O 1
ATOM 3772 N N . LEU A 1 457 ? -1.825 -3.523 11.002 1.00 98.25 457 LEU A N 1
ATOM 3773 C CA . LEU A 1 457 ? -3.154 -4.121 11.110 1.00 98.25 457 LEU A CA 1
ATOM 3774 C C . LEU A 1 457 ? -3.272 -5.089 12.296 1.00 98.25 457 LEU A C 1
ATOM 3776 O O . LEU A 1 457 ? -4.290 -5.081 12.987 1.00 98.25 457 LEU A O 1
ATOM 3780 N N . LEU A 1 458 ? -2.214 -5.843 12.612 1.00 97.81 458 LEU A N 1
ATOM 3781 C CA 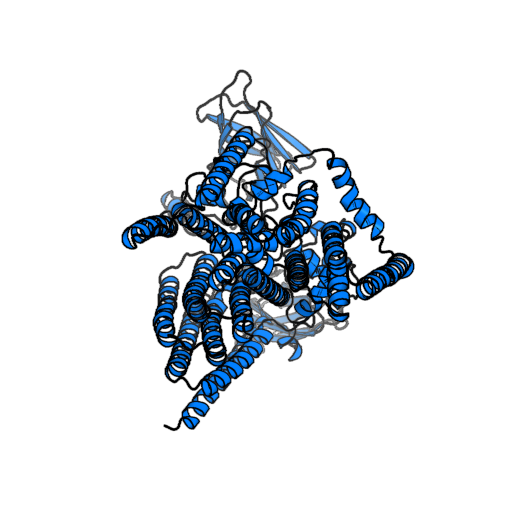. LEU A 1 458 ? -2.171 -6.663 13.825 1.00 97.81 458 LEU A CA 1
ATOM 3782 C C . LEU A 1 458 ? -2.254 -5.810 15.105 1.00 97.81 458 LEU A C 1
ATOM 3784 O O . LEU A 1 458 ? -2.956 -6.184 16.046 1.00 97.81 458 LEU A O 1
ATOM 3788 N N . ASN A 1 459 ? -1.558 -4.668 15.162 1.00 97.94 459 ASN A N 1
ATOM 3789 C CA . ASN A 1 459 ? -1.645 -3.765 16.314 1.00 97.94 459 ASN A CA 1
ATOM 3790 C C . ASN A 1 459 ? -3.050 -3.148 16.430 1.00 97.94 459 ASN A C 1
ATOM 3792 O O . ASN A 1 459 ? -3.581 -3.079 17.537 1.00 97.94 459 ASN A O 1
ATOM 3796 N N . ILE A 1 460 ? -3.676 -2.772 15.308 1.00 98.06 460 ILE A N 1
A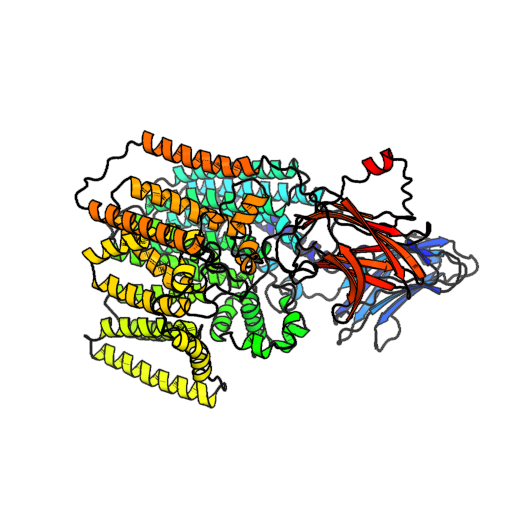TOM 3797 C CA . ILE A 1 460 ? -5.065 -2.286 15.273 1.00 98.06 460 ILE A CA 1
ATOM 3798 C C . ILE A 1 460 ? -6.022 -3.349 15.826 1.00 98.06 460 ILE A C 1
ATOM 3800 O O . ILE A 1 460 ? -6.808 -3.048 16.723 1.00 98.06 460 ILE A O 1
ATOM 3804 N N . PHE A 1 461 ? -5.917 -4.597 15.354 1.00 97.00 461 PHE A N 1
ATOM 3805 C CA . PHE A 1 461 ? -6.724 -5.715 15.850 1.00 97.00 461 PHE A CA 1
ATOM 3806 C C . PHE A 1 461 ? -6.610 -5.862 17.373 1.00 97.00 461 PHE A C 1
ATOM 3808 O O . PHE A 1 461 ? -7.617 -5.940 18.070 1.00 97.00 461 PHE A O 1
ATOM 3815 N N . GLN A 1 462 ? -5.384 -5.843 17.905 1.00 95.62 462 GLN A N 1
ATOM 3816 C CA . GLN A 1 462 ? -5.146 -5.989 19.342 1.00 95.62 462 GLN A CA 1
ATOM 3817 C C . GLN A 1 462 ? -5.716 -4.827 20.162 1.00 95.62 462 GLN A C 1
ATOM 3819 O O . GLN A 1 462 ? -6.246 -5.064 21.245 1.00 95.62 462 GLN A O 1
ATOM 3824 N N . ILE A 1 463 ? -5.628 -3.588 19.667 1.00 96.06 463 ILE A N 1
ATOM 3825 C CA . ILE A 1 463 ? -6.218 -2.428 20.348 1.00 96.06 463 ILE A CA 1
ATOM 3826 C C . ILE A 1 463 ? -7.739 -2.561 20.393 1.00 96.06 463 ILE A C 1
ATOM 3828 O O . ILE A 1 463 ? -8.333 -2.403 21.456 1.00 96.06 463 ILE A O 1
ATOM 3832 N N . ILE A 1 464 ? -8.379 -2.878 19.266 1.00 95.81 464 ILE A N 1
ATOM 3833 C CA . ILE A 1 464 ? -9.841 -3.008 19.218 1.00 95.81 464 ILE A CA 1
ATOM 3834 C C . ILE A 1 464 ? -10.297 -4.152 20.122 1.00 95.81 464 ILE A C 1
ATOM 3836 O O . ILE A 1 464 ? -11.268 -3.982 20.860 1.00 95.81 464 ILE A O 1
ATOM 3840 N N . PHE A 1 465 ? -9.561 -5.265 20.155 1.00 94.38 465 PHE A N 1
ATOM 3841 C CA . PHE A 1 465 ? -9.864 -6.378 21.050 1.00 94.38 465 PHE A CA 1
ATOM 3842 C C . PHE A 1 465 ? -9.736 -5.951 22.510 1.00 94.38 465 PHE A C 1
ATOM 3844 O O . PHE A 1 465 ? -10.617 -6.225 23.317 1.00 94.38 465 PHE A O 1
ATOM 3851 N N . HIS A 1 466 ? -8.681 -5.211 22.853 1.00 92.62 466 HIS A N 1
ATOM 3852 C CA . HIS A 1 466 ? -8.498 -4.693 24.203 1.00 92.62 466 HIS A CA 1
ATOM 3853 C C . HIS A 1 466 ? -9.660 -3.785 24.643 1.00 92.62 466 HIS A C 1
ATOM 3855 O O . HIS A 1 466 ? -10.087 -3.860 25.794 1.00 92.62 466 HIS A O 1
ATOM 3861 N N . LEU A 1 467 ? -10.193 -2.961 23.732 1.00 92.88 467 LEU A N 1
ATOM 3862 C CA . LEU A 1 467 ? -11.287 -2.024 24.012 1.00 92.88 467 LEU A CA 1
ATOM 3863 C C . LEU A 1 467 ? -12.680 -2.665 24.011 1.00 92.88 467 LEU A C 1
ATOM 3865 O O . LEU A 1 467 ? -13.548 -2.218 24.753 1.00 92.88 467 LEU A O 1
ATOM 3869 N N . THR A 1 468 ? -12.915 -3.657 23.152 1.00 92.06 468 THR A N 1
ATOM 3870 C CA . THR A 1 468 ? -14.258 -4.223 22.915 1.00 92.06 468 THR A CA 1
ATOM 3871 C C . THR A 1 468 ? -14.447 -5.617 23.498 1.00 92.06 468 THR A C 1
ATOM 3873 O O . THR A 1 468 ? -15.584 -6.050 23.640 1.00 92.06 468 THR A O 1
ATOM 3876 N N . LYS A 1 469 ? -13.351 -6.328 23.796 1.00 90.50 469 LYS A N 1
ATOM 3877 C CA . LYS A 1 469 ? -13.318 -7.759 24.144 1.00 90.50 469 LYS A CA 1
ATOM 3878 C C . LYS A 1 469 ? -13.990 -8.672 23.108 1.00 90.50 469 LYS A C 1
ATOM 3880 O O . LYS A 1 469 ? -14.286 -9.820 23.402 1.00 90.50 469 LYS A O 1
ATOM 3885 N N . SER A 1 470 ? -14.190 -8.180 21.883 1.00 90.50 470 SER A N 1
ATOM 3886 C CA . SER A 1 470 ? -14.792 -8.927 20.779 1.00 90.50 470 SER A CA 1
ATOM 3887 C C . SER A 1 470 ? -13.760 -9.189 19.691 1.00 90.50 470 SER A C 1
ATOM 3889 O O . SER A 1 470 ? -13.244 -8.261 19.052 1.00 90.50 470 SER A O 1
ATOM 3891 N N . ASN A 1 471 ? -13.491 -10.469 19.434 1.00 90.06 471 ASN A N 1
ATOM 3892 C CA . ASN A 1 471 ? -12.656 -10.881 18.310 1.00 90.06 471 ASN A CA 1
ATOM 3893 C C . ASN A 1 471 ? -13.354 -10.548 16.992 1.00 90.06 471 ASN A C 1
ATOM 3895 O O . ASN A 1 471 ? -12.712 -10.081 16.051 1.00 90.06 471 ASN A O 1
ATOM 3899 N N . SER A 1 472 ? -14.677 -10.724 16.959 1.00 89.38 472 SER A N 1
ATOM 3900 C CA . SER A 1 472 ? -15.523 -10.440 15.803 1.00 89.38 472 SER A CA 1
ATOM 3901 C C . SER A 1 472 ? -15.384 -8.986 15.326 1.00 89.38 472 SER A C 1
ATOM 3903 O O . SER A 1 472 ? -15.032 -8.727 14.171 1.00 89.38 472 SER A O 1
ATOM 3905 N N . SER A 1 473 ? -15.594 -8.019 16.223 1.00 92.44 473 SER A N 1
ATOM 3906 C CA . SER A 1 473 ? -15.500 -6.588 15.895 1.00 92.44 473 SER A CA 1
ATOM 3907 C C . SER A 1 473 ? -14.078 -6.181 15.494 1.00 92.44 473 SER A C 1
ATOM 3909 O O . SER A 1 473 ? -13.884 -5.442 14.526 1.00 92.44 473 SER A O 1
ATOM 3911 N N . SER A 1 474 ? -13.077 -6.721 16.194 1.00 94.94 474 SER A N 1
ATOM 3912 C CA . SER A 1 474 ? -11.655 -6.473 15.923 1.00 94.94 474 SER A CA 1
ATOM 3913 C C . SER A 1 474 ? -11.235 -6.981 14.551 1.00 94.94 474 SER A C 1
ATOM 3915 O O . SER A 1 474 ? -10.570 -6.270 13.796 1.00 94.94 474 SER A O 1
ATOM 3917 N N . PHE A 1 475 ? -11.653 -8.198 14.202 1.00 94.06 475 PHE A N 1
ATOM 3918 C CA . PHE A 1 475 ? -11.330 -8.814 12.927 1.00 94.06 475 PHE A CA 1
ATOM 3919 C C . PHE A 1 475 ? -11.982 -8.064 11.764 1.00 94.06 475 PHE A C 1
ATOM 3921 O O . PHE A 1 475 ? -11.299 -7.736 10.797 1.00 94.06 475 PHE A O 1
ATOM 3928 N N . LEU A 1 476 ? -13.274 -7.730 11.865 1.00 93.69 476 LEU A N 1
ATOM 3929 C CA . LEU A 1 476 ? -13.983 -7.001 10.809 1.00 93.69 476 LEU A CA 1
ATOM 3930 C C . LEU A 1 476 ? -13.391 -5.611 10.567 1.00 93.69 476 LEU A C 1
ATOM 3932 O O . LEU A 1 476 ? -13.136 -5.253 9.418 1.00 93.69 476 LEU A O 1
ATOM 3936 N N . ALA A 1 477 ? -13.131 -4.840 11.626 1.00 96.75 477 ALA A N 1
ATOM 3937 C CA . ALA A 1 477 ? -12.533 -3.513 11.497 1.00 96.75 477 ALA A CA 1
ATOM 3938 C C . ALA A 1 477 ? -11.120 -3.572 10.897 1.00 96.75 477 ALA A C 1
ATOM 3940 O O . ALA A 1 477 ? -10.784 -2.756 10.039 1.00 96.75 477 ALA A O 1
ATOM 3941 N N . MET A 1 478 ? -10.317 -4.565 11.293 1.00 96.75 478 MET A N 1
ATOM 3942 C CA . MET A 1 478 ? -8.998 -4.806 10.710 1.00 96.75 478 MET A CA 1
ATOM 3943 C C . MET A 1 478 ? -9.089 -5.145 9.217 1.00 96.75 478 MET A C 1
ATOM 3945 O O . MET A 1 478 ? -8.369 -4.548 8.424 1.00 96.75 478 MET A O 1
ATOM 3949 N N . ILE A 1 479 ? -9.964 -6.075 8.819 1.00 95.69 479 ILE A N 1
ATOM 3950 C CA . ILE A 1 479 ? -10.145 -6.464 7.410 1.00 95.69 479 ILE A CA 1
ATOM 3951 C C . ILE A 1 479 ? -10.588 -5.266 6.569 1.00 95.69 479 ILE A C 1
ATOM 3953 O O . ILE A 1 479 ? -10.061 -5.052 5.480 1.00 95.69 479 ILE A O 1
ATOM 3957 N N . ILE A 1 480 ? -11.508 -4.454 7.090 1.00 95.12 480 ILE A N 1
ATOM 3958 C CA . ILE A 1 480 ? -11.963 -3.236 6.416 1.00 95.12 480 ILE A CA 1
ATOM 3959 C C . ILE A 1 480 ? -10.804 -2.257 6.250 1.00 95.12 480 ILE A C 1
ATOM 3961 O O . ILE A 1 480 ? -10.569 -1.811 5.137 1.00 95.12 480 ILE A O 1
ATOM 3965 N N . GLY A 1 481 ? -10.026 -1.997 7.306 1.00 96.00 481 GLY A N 1
ATOM 3966 C CA . GLY A 1 481 ? -8.838 -1.147 7.211 1.00 96.00 481 GLY A CA 1
ATOM 3967 C C . GLY A 1 481 ? -7.757 -1.686 6.266 1.00 96.00 481 GLY A C 1
ATOM 3968 O O . GLY A 1 481 ? -7.034 -0.900 5.663 1.00 96.00 481 GLY A O 1
ATOM 3969 N N . ALA A 1 482 ? -7.642 -3.009 6.116 1.00 96.69 482 ALA A N 1
ATOM 3970 C CA . ALA A 1 482 ? -6.679 -3.643 5.216 1.00 96.69 482 ALA A CA 1
ATOM 3971 C C . ALA A 1 482 ? -7.061 -3.500 3.735 1.00 96.69 482 ALA A C 1
ATOM 3973 O O . ALA A 1 482 ? -6.201 -3.302 2.880 1.00 96.69 482 ALA A O 1
ATOM 3974 N N . PHE A 1 483 ? -8.355 -3.595 3.425 1.00 94.88 483 PHE A N 1
ATOM 3975 C CA . PHE A 1 483 ? -8.869 -3.608 2.052 1.00 94.88 483 PHE A CA 1
ATOM 3976 C C . PHE A 1 483 ? -9.724 -2.379 1.727 1.00 94.88 483 PHE A C 1
ATOM 3978 O O . PHE A 1 483 ? -10.649 -2.445 0.918 1.00 94.88 483 PHE A O 1
ATOM 3985 N N . SER A 1 484 ? -9.398 -1.250 2.354 1.00 93.88 484 SER A N 1
ATOM 3986 C CA . SER A 1 484 ? -9.897 0.076 2.008 1.00 93.88 484 SER A CA 1
ATOM 3987 C C . SER A 1 484 ? -8.733 1.041 1.825 1.00 93.88 484 SER A C 1
ATOM 3989 O O . SER A 1 484 ? -7.604 0.812 2.284 1.00 93.88 484 SER A O 1
ATOM 3991 N N . LEU A 1 485 ? -9.006 2.170 1.173 1.00 92.12 485 LEU A N 1
ATOM 3992 C CA . LEU A 1 485 ? -8.081 3.287 1.258 1.00 92.12 485 LEU A CA 1
ATOM 3993 C C . LEU A 1 485 ? -8.042 3.831 2.691 1.00 92.12 485 LEU A C 1
ATOM 3995 O O . LEU A 1 485 ? -9.033 3.706 3.402 1.00 92.12 485 LEU A O 1
ATOM 3999 N N . PRO A 1 486 ? -6.928 4.449 3.105 1.00 93.69 486 PRO A N 1
ATOM 4000 C CA . PRO A 1 486 ? -5.668 4.496 2.369 1.00 93.69 486 PRO A CA 1
ATOM 4001 C C . PRO A 1 486 ? -4.652 3.421 2.777 1.00 93.69 486 PRO A C 1
ATOM 4003 O O . PRO A 1 486 ? -3.742 3.150 1.996 1.00 93.69 486 PRO A O 1
ATOM 4006 N N . ILE A 1 487 ? -4.801 2.764 3.936 1.00 96.12 487 ILE A N 1
ATOM 4007 C CA . ILE A 1 487 ? -3.815 1.784 4.438 1.00 96.12 487 ILE A CA 1
ATOM 4008 C C . ILE A 1 487 ? -3.536 0.688 3.405 1.00 96.12 487 ILE A C 1
ATOM 4010 O O . ILE A 1 487 ? -2.369 0.375 3.151 1.00 96.12 487 ILE A O 1
ATOM 4014 N N . GLY A 1 488 ? -4.581 0.153 2.767 1.00 93.75 488 GLY A N 1
ATOM 4015 C CA . GLY A 1 488 ? -4.434 -0.887 1.758 1.00 93.75 488 GLY A CA 1
ATOM 4016 C C . GLY A 1 488 ? -3.563 -0.460 0.575 1.00 93.75 488 GLY A C 1
ATOM 4017 O O . GLY A 1 488 ? -2.794 -1.268 0.079 1.00 93.75 488 GLY A O 1
ATOM 4018 N N . ILE A 1 489 ? -3.629 0.800 0.130 1.00 93.12 489 ILE A N 1
ATOM 4019 C CA . ILE A 1 489 ? -2.842 1.291 -1.016 1.00 93.12 489 ILE A CA 1
ATOM 4020 C C . ILE A 1 489 ? -1.410 1.633 -0.606 1.00 93.12 489 ILE A C 1
ATOM 4022 O O . ILE A 1 489 ? -0.461 1.226 -1.278 1.00 93.12 489 ILE A O 1
ATOM 4026 N N . TYR A 1 490 ? -1.239 2.349 0.506 1.00 94.56 490 TYR A N 1
ATOM 4027 C CA . TYR A 1 490 ? 0.082 2.785 0.967 1.00 94.56 490 TYR A CA 1
ATOM 4028 C C . TYR A 1 490 ? 0.959 1.635 1.466 1.00 94.56 490 TYR A C 1
ATOM 4030 O O . TYR A 1 490 ? 2.174 1.790 1.533 1.00 94.56 490 TYR A O 1
ATOM 4038 N N . SER A 1 491 ? 0.377 0.464 1.745 1.00 96.50 491 SER A N 1
ATOM 4039 C CA . SER A 1 491 ? 1.138 -0.750 2.071 1.00 96.50 491 SER A CA 1
ATOM 4040 C C . SER A 1 491 ? 1.993 -1.263 0.902 1.00 96.50 491 SER A C 1
ATOM 4042 O O . SER A 1 491 ? 2.915 -2.030 1.142 1.00 96.50 491 SER A O 1
ATOM 4044 N N . PHE A 1 492 ? 1.746 -0.810 -0.336 1.00 93.44 492 PHE A N 1
ATOM 4045 C CA . PHE A 1 492 ? 2.497 -1.229 -1.530 1.00 93.44 492 PHE A CA 1
ATOM 4046 C C . PHE A 1 492 ? 3.550 -0.225 -2.011 1.00 93.44 492 PHE A C 1
ATOM 4048 O O . PHE A 1 492 ? 4.330 -0.552 -2.909 1.00 93.44 492 PHE A O 1
ATOM 4055 N N . LEU A 1 493 ? 3.546 0.993 -1.469 1.00 91.75 493 LEU A N 1
ATOM 4056 C CA . LEU A 1 493 ? 4.301 2.126 -2.000 1.00 91.75 493 LEU A CA 1
ATOM 4057 C C . LEU A 1 493 ? 5.449 2.490 -1.062 1.00 91.75 493 LEU A C 1
ATOM 4059 O O . LEU A 1 493 ? 5.267 2.484 0.155 1.00 91.75 493 LEU A O 1
ATOM 4063 N N . ALA A 1 494 ? 6.607 2.876 -1.608 1.00 92.62 494 ALA A N 1
ATOM 4064 C CA . ALA A 1 494 ? 7.738 3.344 -0.802 1.00 92.62 494 ALA A CA 1
ATOM 4065 C C . ALA A 1 494 ? 7.512 4.775 -0.282 1.00 92.62 494 ALA A C 1
ATOM 4067 O O . ALA A 1 494 ? 8.150 5.739 -0.715 1.00 92.62 494 ALA A O 1
ATOM 4068 N N . TYR A 1 495 ? 6.575 4.907 0.655 1.00 91.88 495 TYR A N 1
ATOM 4069 C CA . TYR A 1 495 ? 6.267 6.148 1.344 1.00 91.88 495 TYR A CA 1
ATOM 4070 C C . TYR A 1 495 ? 6.321 5.986 2.882 1.00 91.88 495 TYR A C 1
ATOM 4072 O O . TYR A 1 495 ? 6.085 4.893 3.401 1.00 91.88 495 TYR A O 1
ATOM 4080 N N . PRO A 1 496 ? 6.606 7.061 3.643 1.00 93.88 496 PRO A N 1
ATOM 4081 C CA . PRO A 1 496 ? 6.812 6.971 5.091 1.00 93.88 496 PRO A CA 1
ATOM 4082 C C . PRO A 1 496 ? 5.547 6.703 5.919 1.00 93.88 496 PRO A C 1
ATOM 4084 O O . PRO A 1 496 ? 5.656 6.381 7.104 1.00 93.88 496 PRO A O 1
ATOM 4087 N N . GLU A 1 497 ? 4.345 6.854 5.358 1.00 94.81 497 GLU A N 1
ATOM 4088 C CA . GLU A 1 497 ? 3.129 6.935 6.165 1.00 94.81 497 GLU A CA 1
ATOM 4089 C C . GLU A 1 497 ? 2.757 5.623 6.865 1.00 94.81 497 GLU A C 1
ATOM 4091 O O . GLU A 1 497 ? 2.315 5.676 8.007 1.00 94.81 497 GLU A O 1
ATOM 4096 N N . ILE A 1 498 ? 2.957 4.450 6.252 1.00 97.25 498 ILE A N 1
ATOM 4097 C CA . ILE A 1 498 ? 2.640 3.164 6.911 1.00 97.25 498 ILE A CA 1
ATOM 4098 C C . ILE A 1 498 ? 3.568 2.901 8.099 1.00 97.25 498 ILE A C 1
ATOM 4100 O O . ILE A 1 498 ? 3.119 2.416 9.136 1.00 97.25 498 ILE A O 1
ATOM 4104 N N . ILE A 1 499 ? 4.846 3.265 7.980 1.00 97.19 499 ILE A N 1
ATOM 4105 C CA . ILE A 1 499 ? 5.822 3.126 9.067 1.00 97.19 499 ILE A CA 1
ATOM 4106 C C . ILE A 1 499 ? 5.439 4.056 10.219 1.00 97.19 499 ILE A C 1
ATOM 4108 O O . ILE A 1 499 ? 5.377 3.632 11.372 1.00 97.19 499 ILE A O 1
ATOM 4112 N N . ALA A 1 500 ? 5.108 5.309 9.904 1.00 97.06 500 ALA A N 1
ATOM 4113 C CA . ALA A 1 500 ? 4.655 6.264 10.903 1.00 97.06 500 ALA A CA 1
ATOM 4114 C C . ALA A 1 500 ? 3.333 5.828 11.567 1.00 97.06 500 ALA A C 1
ATOM 4116 O O . ALA A 1 500 ? 3.217 5.879 12.791 1.00 97.06 500 ALA A O 1
ATOM 4117 N N . ALA A 1 501 ? 2.371 5.317 10.793 1.00 98.12 501 ALA A N 1
ATOM 4118 C CA . ALA A 1 501 ? 1.125 4.746 11.305 1.00 98.12 501 ALA A CA 1
ATOM 4119 C C . ALA A 1 501 ? 1.386 3.570 12.262 1.00 98.12 501 ALA A C 1
ATOM 4121 O O . ALA A 1 501 ? 0.767 3.487 13.326 1.00 98.12 501 ALA A O 1
ATOM 4122 N N . LEU A 1 502 ? 2.312 2.669 11.907 1.00 98.44 502 LEU A N 1
ATOM 4123 C CA . LEU A 1 502 ? 2.710 1.528 12.736 1.00 98.44 502 LEU A CA 1
ATOM 4124 C C . LEU A 1 502 ? 3.296 1.992 14.068 1.00 98.44 502 LEU A C 1
ATOM 4126 O O . LEU A 1 502 ? 2.886 1.489 15.112 1.00 98.44 502 LEU A O 1
ATOM 4130 N N . ILE A 1 503 ? 4.205 2.968 14.042 1.00 97.88 503 ILE A N 1
ATOM 4131 C CA . ILE A 1 503 ? 4.819 3.536 15.246 1.00 97.88 503 ILE A CA 1
ATOM 4132 C C . ILE A 1 503 ? 3.757 4.149 16.165 1.00 97.88 503 ILE A C 1
ATOM 4134 O O . ILE A 1 503 ? 3.684 3.785 17.340 1.00 97.88 503 ILE A O 1
ATOM 4138 N N . VAL A 1 504 ? 2.904 5.031 15.630 1.00 97.88 504 VAL A N 1
ATOM 4139 C CA . VAL A 1 504 ? 1.830 5.685 16.397 1.00 97.88 504 VAL A CA 1
ATOM 4140 C C . VAL A 1 504 ? 0.917 4.632 17.027 1.00 97.88 504 VAL A C 1
ATOM 4142 O O . VAL A 1 504 ? 0.658 4.667 18.228 1.00 97.88 504 VAL A O 1
ATOM 4145 N N . THR A 1 505 ? 0.483 3.644 16.244 1.00 98.00 505 THR A N 1
ATOM 4146 C CA . THR A 1 505 ? -0.424 2.584 16.708 1.00 98.00 505 THR A CA 1
ATOM 4147 C C . THR A 1 505 ? 0.235 1.679 17.751 1.00 98.00 505 THR A C 1
ATOM 4149 O O . THR A 1 505 ? -0.399 1.308 18.737 1.00 98.00 505 THR A O 1
ATOM 4152 N N . TYR A 1 506 ? 1.515 1.342 17.581 1.00 97.44 506 TYR A N 1
ATOM 4153 C CA . TYR A 1 506 ? 2.269 0.550 18.551 1.00 97.44 506 TYR A CA 1
ATOM 4154 C C . TYR A 1 506 ? 2.382 1.268 19.901 1.00 97.44 506 TYR A C 1
ATOM 4156 O O . TYR A 1 506 ? 2.123 0.657 20.941 1.00 97.44 506 TYR A O 1
ATOM 4164 N N . ILE A 1 507 ? 2.710 2.566 19.890 1.00 96.50 507 ILE A N 1
ATOM 4165 C CA . ILE A 1 507 ? 2.795 3.373 21.113 1.00 96.50 507 ILE A CA 1
ATOM 4166 C C . ILE A 1 507 ? 1.414 3.489 21.766 1.00 96.50 507 ILE A C 1
ATOM 4168 O O . ILE A 1 507 ? 1.309 3.246 22.963 1.00 96.50 507 ILE A O 1
ATOM 4172 N N . ILE A 1 508 ? 0.341 3.752 21.003 1.00 95.88 508 ILE A N 1
ATOM 4173 C CA . ILE A 1 508 ? -1.037 3.742 21.535 1.00 95.88 508 ILE A CA 1
ATOM 4174 C C . ILE A 1 508 ? -1.326 2.415 22.238 1.00 95.88 508 ILE A C 1
ATOM 4176 O O . ILE A 1 508 ? -1.784 2.414 23.378 1.00 95.88 508 ILE A O 1
ATOM 4180 N N . ARG A 1 509 ? -1.029 1.277 21.597 1.00 94.31 509 ARG A N 1
ATOM 4181 C CA . ARG A 1 509 ? -1.264 -0.041 22.198 1.00 94.31 509 ARG A CA 1
ATOM 4182 C C . ARG A 1 509 ? -0.505 -0.208 23.511 1.00 94.31 509 ARG A C 1
ATOM 4184 O O . ARG A 1 509 ? -1.081 -0.721 24.463 1.00 94.31 509 ARG A O 1
ATOM 4191 N N . LYS A 1 510 ? 0.757 0.225 23.574 1.00 92.94 510 LYS A N 1
ATOM 4192 C CA . LYS A 1 510 ? 1.548 0.194 24.810 1.00 92.94 510 LYS A CA 1
ATOM 4193 C C . LYS A 1 510 ? 0.932 1.077 25.892 1.00 92.94 510 LYS A C 1
ATOM 4195 O O . LYS A 1 510 ? 0.747 0.594 27.002 1.00 92.94 510 LYS A O 1
ATOM 4200 N N . LEU A 1 511 ? 0.521 2.300 25.555 1.00 92.50 511 LEU A N 1
ATOM 4201 C CA . LEU A 1 511 ? -0.132 3.224 26.491 1.00 92.50 511 LEU A CA 1
ATOM 4202 C C . LEU A 1 511 ? -1.443 2.673 27.082 1.00 92.50 511 LEU A C 1
ATOM 4204 O O . LEU A 1 511 ? -1.824 3.025 28.197 1.00 92.50 511 LEU A O 1
ATOM 4208 N N . LEU A 1 512 ? -2.136 1.792 26.357 1.00 90.25 512 LEU A N 1
ATOM 4209 C CA . LEU A 1 512 ? -3.357 1.148 26.845 1.00 90.25 512 LEU A CA 1
ATOM 4210 C C . LEU A 1 512 ? -3.105 0.017 27.854 1.00 90.25 512 LEU A C 1
ATOM 4212 O O . LEU A 1 512 ? -4.011 -0.276 28.629 1.00 90.25 512 LEU A O 1
ATOM 4216 N N . LEU A 1 513 ? -1.908 -0.582 27.875 1.00 80.00 513 LEU A N 1
ATOM 4217 C CA . LEU A 1 513 ? -1.553 -1.681 28.788 1.00 80.00 513 LEU A CA 1
ATOM 4218 C C . LEU A 1 513 ? -1.138 -1.198 30.194 1.00 80.00 513 LEU A C 1
ATOM 4220 O O . LEU A 1 513 ? -1.074 -2.010 31.106 1.00 80.00 513 LEU A O 1
ATOM 4224 N N . GLN A 1 514 ? -0.903 0.109 30.379 1.00 74.25 514 GLN A N 1
ATOM 4225 C CA . GLN A 1 514 ? -0.624 0.819 31.646 1.00 74.25 514 GLN A CA 1
ATOM 4226 C C . GLN A 1 514 ? 0.635 0.415 32.441 1.00 74.25 514 GLN A C 1
ATOM 4228 O O . GLN A 1 514 ? 1.127 1.236 33.217 1.00 74.25 514 GLN A O 1
ATOM 4233 N N . GLU A 1 515 ? 1.203 -0.769 32.224 1.00 80.62 515 GLU A N 1
ATOM 4234 C CA . GLU A 1 515 ? 2.450 -1.218 32.850 1.00 80.62 515 GLU A CA 1
ATOM 4235 C C . GLU A 1 515 ? 3.644 -1.041 31.899 1.00 80.62 515 GLU A C 1
ATOM 4237 O O . GLU A 1 515 ? 3.646 -1.556 30.779 1.00 80.62 515 GLU A O 1
ATOM 4242 N N . TYR A 1 516 ? 4.668 -0.300 32.346 1.00 84.19 516 TYR A N 1
ATOM 4243 C CA . TYR A 1 516 ? 5.841 0.041 31.532 1.00 84.19 516 TYR A CA 1
ATOM 4244 C C . TYR A 1 516 ? 7.139 -0.279 32.268 1.00 84.19 516 TYR A C 1
ATOM 4246 O O . TYR A 1 516 ? 7.378 0.230 33.366 1.00 84.19 516 TYR A O 1
ATOM 4254 N N . ASN A 1 517 ? 8.020 -1.051 31.635 1.00 86.25 517 ASN A N 1
ATOM 4255 C CA . ASN A 1 517 ? 9.404 -1.185 32.086 1.00 86.25 517 ASN A CA 1
ATOM 4256 C C . ASN A 1 517 ? 10.319 -0.145 31.399 1.00 86.25 517 ASN A C 1
ATOM 4258 O O . ASN A 1 517 ? 9.900 0.578 30.492 1.00 86.25 517 ASN A O 1
ATOM 4262 N N . LEU A 1 518 ? 11.588 -0.058 31.823 1.00 85.31 518 LEU A N 1
ATOM 4263 C CA . LEU A 1 518 ? 12.563 0.889 31.256 1.00 85.31 518 LEU A CA 1
ATOM 4264 C C . LEU A 1 518 ? 12.735 0.720 29.737 1.00 85.31 518 LEU A C 1
ATOM 4266 O O . LEU A 1 518 ? 12.835 1.709 29.015 1.00 85.31 518 LEU A O 1
ATOM 4270 N N . ILE A 1 519 ? 12.728 -0.523 29.254 1.00 90.38 519 ILE A N 1
ATOM 4271 C CA . ILE A 1 519 ? 12.886 -0.846 27.833 1.00 90.38 519 ILE A CA 1
ATOM 4272 C C . ILE A 1 519 ? 11.686 -0.331 27.035 1.00 90.38 519 ILE A C 1
ATOM 4274 O O . ILE A 1 519 ? 11.877 0.246 25.967 1.00 90.38 519 ILE A O 1
ATOM 4278 N N . ASP A 1 520 ? 10.464 -0.473 27.549 1.00 90.44 520 ASP A N 1
ATOM 4279 C CA . ASP A 1 520 ? 9.254 0.052 26.918 1.00 90.44 520 ASP A CA 1
ATOM 4280 C C . ASP A 1 520 ? 9.326 1.575 26.787 1.00 90.44 520 ASP A C 1
ATOM 4282 O O . ASP A 1 520 ? 9.017 2.112 25.727 1.00 90.44 520 ASP A O 1
ATOM 4286 N N . ILE A 1 521 ? 9.782 2.272 27.832 1.00 89.75 521 ILE A N 1
ATOM 4287 C CA . ILE A 1 521 ? 9.921 3.735 27.834 1.00 89.75 521 ILE A CA 1
ATOM 4288 C C . ILE A 1 521 ? 10.964 4.185 26.811 1.00 89.75 521 ILE A C 1
ATOM 4290 O O . ILE A 1 521 ? 10.668 5.053 25.992 1.00 89.75 521 ILE A O 1
ATOM 4294 N N . ILE A 1 522 ? 12.152 3.570 26.818 1.00 91.44 522 ILE A N 1
ATOM 4295 C CA . ILE A 1 522 ? 13.216 3.852 25.842 1.00 91.44 522 ILE A CA 1
ATOM 4296 C C . ILE A 1 522 ? 12.707 3.583 24.423 1.00 91.44 522 ILE A C 1
ATOM 4298 O O . ILE A 1 522 ? 12.876 4.415 23.536 1.00 91.44 522 ILE A O 1
ATOM 4302 N N . THR A 1 523 ? 12.025 2.456 24.211 1.00 93.88 523 THR A N 1
ATOM 4303 C CA . THR A 1 523 ? 11.481 2.079 22.901 1.00 93.88 523 THR A CA 1
ATOM 4304 C C . THR A 1 523 ? 10.440 3.090 22.427 1.00 93.88 523 THR A C 1
ATOM 4306 O O . THR A 1 523 ? 10.530 3.572 21.302 1.00 93.88 523 THR A O 1
ATOM 4309 N N . MET A 1 524 ? 9.469 3.458 23.269 1.00 93.62 524 MET A N 1
ATOM 4310 C CA . MET A 1 524 ? 8.457 4.463 22.923 1.00 93.62 524 MET A CA 1
ATOM 4311 C C . MET A 1 524 ? 9.090 5.827 22.628 1.00 93.62 524 MET A C 1
ATOM 4313 O O . MET A 1 524 ? 8.674 6.490 21.682 1.00 93.62 524 MET A O 1
ATOM 4317 N N . PHE A 1 525 ? 10.104 6.225 23.400 1.00 94.12 525 PHE A N 1
ATOM 4318 C CA . PHE A 1 525 ? 10.824 7.481 23.211 1.00 94.12 525 PHE A CA 1
ATOM 4319 C C . PHE A 1 525 ? 11.568 7.518 21.868 1.00 94.12 525 PHE A C 1
ATOM 4321 O O . PHE A 1 525 ? 11.351 8.430 21.069 1.00 94.12 525 PHE A O 1
ATOM 4328 N N . LEU A 1 526 ? 12.374 6.491 21.576 1.00 93.62 526 LEU A N 1
ATOM 4329 C CA . LEU A 1 526 ? 13.119 6.377 20.319 1.00 93.62 526 LEU A CA 1
ATOM 4330 C C . LEU A 1 526 ? 12.186 6.298 19.104 1.00 93.62 526 LEU A C 1
ATOM 4332 O O . LEU A 1 526 ? 12.433 6.959 18.097 1.00 93.62 526 LEU A O 1
ATOM 4336 N N . LEU A 1 527 ? 11.093 5.534 19.196 1.00 94.94 527 LEU A N 1
ATOM 4337 C CA . LEU A 1 527 ? 10.113 5.434 18.114 1.00 94.94 527 LEU A CA 1
ATOM 4338 C C . LEU A 1 527 ? 9.369 6.758 17.882 1.00 94.94 527 LEU A C 1
ATOM 4340 O O . LEU A 1 527 ? 9.167 7.140 16.731 1.00 94.94 527 LEU A O 1
ATOM 4344 N N . ALA A 1 528 ? 8.986 7.481 18.941 1.00 94.56 528 ALA A N 1
ATOM 4345 C CA . ALA A 1 528 ? 8.344 8.788 18.803 1.00 94.56 528 ALA A CA 1
ATOM 4346 C C . ALA A 1 528 ? 9.274 9.795 18.107 1.00 94.56 528 ALA A C 1
ATOM 4348 O O . ALA A 1 528 ? 8.853 10.479 17.181 1.00 94.56 528 ALA A O 1
ATOM 4349 N N . ILE A 1 529 ? 10.555 9.832 18.477 1.00 90.75 529 ILE A N 1
ATOM 4350 C CA . ILE A 1 529 ? 11.568 10.665 17.810 1.00 90.75 529 ILE A CA 1
ATOM 4351 C C . ILE A 1 529 ? 11.736 10.287 16.343 1.00 90.75 529 ILE A C 1
ATOM 4353 O O . ILE A 1 529 ? 11.814 11.166 15.477 1.00 90.75 529 ILE A O 1
ATOM 4357 N N . LEU A 1 530 ? 11.786 8.982 16.063 1.00 90.69 530 LEU A N 1
ATOM 4358 C CA . LEU A 1 530 ? 11.965 8.462 14.716 1.00 90.69 530 LEU A CA 1
ATOM 4359 C C . LEU A 1 530 ? 10.895 9.005 13.758 1.00 90.69 530 LEU A C 1
ATOM 4361 O O . LEU A 1 530 ? 11.209 9.227 12.595 1.00 90.69 530 LEU A O 1
ATOM 4365 N N . LEU A 1 531 ? 9.675 9.303 14.225 1.00 91.88 531 LEU A N 1
ATOM 4366 C CA . LEU A 1 531 ? 8.648 9.960 13.407 1.00 91.88 531 LEU A CA 1
ATOM 4367 C C . LEU A 1 531 ? 9.123 11.306 12.851 1.00 91.88 531 LEU A C 1
ATOM 4369 O O . LEU A 1 531 ? 9.114 11.499 11.637 1.00 91.88 531 LEU A O 1
ATOM 4373 N N . THR A 1 532 ? 9.565 12.224 13.715 1.00 87.19 532 THR A N 1
ATOM 4374 C CA . THR A 1 532 ? 10.039 13.556 13.296 1.00 87.19 532 THR A CA 1
ATOM 4375 C C . THR A 1 532 ? 11.233 13.446 12.354 1.00 87.19 532 THR A C 1
ATOM 4377 O O . THR A 1 532 ? 11.336 14.194 11.386 1.00 87.19 532 THR A O 1
ATOM 4380 N N . ILE A 1 533 ? 12.117 12.485 12.624 1.00 83.31 533 ILE A N 1
ATOM 4381 C CA . ILE A 1 533 ? 13.293 12.223 11.802 1.00 83.31 533 ILE A CA 1
ATOM 4382 C C . ILE A 1 533 ? 12.883 11.657 10.428 1.00 83.31 533 ILE A C 1
ATOM 4384 O O . ILE A 1 533 ? 13.431 12.071 9.410 1.00 83.31 533 ILE A O 1
ATOM 4388 N N . ILE A 1 534 ? 11.887 10.765 10.356 1.00 87.75 534 ILE A N 1
ATOM 4389 C CA . ILE A 1 534 ? 11.354 10.215 9.097 1.00 87.75 534 ILE A CA 1
ATOM 4390 C C . ILE A 1 534 ? 10.742 11.313 8.224 1.00 87.75 534 ILE A C 1
ATOM 4392 O O . ILE A 1 534 ? 10.950 11.286 7.016 1.00 87.75 534 ILE A O 1
ATOM 4396 N N . LYS A 1 535 ? 9.976 12.252 8.792 1.00 86.25 535 LYS A N 1
ATOM 4397 C CA . LYS A 1 535 ? 9.498 13.463 8.103 1.00 86.25 535 LYS A CA 1
ATOM 4398 C C . LYS A 1 535 ? 9.191 14.568 9.112 1.00 86.25 535 LYS A C 1
ATOM 4400 O O . LYS A 1 535 ? 8.466 14.360 10.083 1.00 86.25 535 LYS A O 1
ATOM 4405 N N . GLU A 1 536 ? 9.604 15.782 8.777 1.00 81.94 536 GLU A N 1
ATOM 4406 C CA . GLU A 1 536 ? 9.450 17.005 9.568 1.00 81.94 536 GLU A CA 1
ATOM 4407 C C . GLU A 1 536 ? 7.988 17.313 9.949 1.00 81.94 536 GLU A C 1
ATOM 4409 O O . GLU A 1 536 ? 7.694 17.771 11.059 1.00 81.94 536 GLU A O 1
ATOM 4414 N N . ARG A 1 537 ? 7.031 16.972 9.076 1.00 85.19 537 ARG A N 1
ATOM 4415 C CA . ARG A 1 537 ? 5.590 17.157 9.325 1.00 85.19 537 ARG A CA 1
ATOM 4416 C C . ARG A 1 537 ? 5.043 16.323 10.489 1.00 85.19 537 ARG A C 1
ATOM 4418 O O . ARG A 1 537 ? 3.952 16.604 10.972 1.00 85.19 537 ARG A O 1
ATOM 4425 N N . TYR A 1 538 ? 5.753 15.279 10.923 1.00 91.31 538 TYR A N 1
ATOM 4426 C CA . TYR A 1 538 ? 5.312 14.425 12.027 1.00 91.31 538 TYR A CA 1
ATOM 4427 C C . TYR A 1 538 ? 5.681 14.975 13.409 1.00 91.31 538 TYR A C 1
ATOM 4429 O O . TYR A 1 538 ? 5.249 14.397 14.402 1.00 91.31 538 TYR A O 1
ATOM 4437 N N . LEU A 1 539 ? 6.390 16.110 13.500 1.00 90.88 539 LEU A N 1
ATOM 4438 C CA . LEU A 1 539 ? 6.745 16.730 14.782 1.00 90.88 539 LEU A CA 1
ATOM 4439 C C . LEU A 1 539 ? 5.533 16.913 15.706 1.00 90.88 539 LEU A C 1
ATOM 4441 O O . LEU A 1 539 ? 5.614 16.595 16.888 1.00 90.88 539 LEU A O 1
ATOM 4445 N N . ILE A 1 540 ? 4.391 17.369 15.181 1.00 91.69 540 ILE A N 1
ATOM 4446 C CA . ILE A 1 540 ? 3.189 17.555 16.005 1.00 91.69 540 ILE A CA 1
ATOM 4447 C C . ILE A 1 540 ? 2.640 16.226 16.556 1.00 91.69 540 ILE A C 1
ATOM 4449 O O . ILE A 1 540 ? 2.187 16.184 17.696 1.00 91.69 540 ILE A O 1
ATOM 4453 N N . LEU A 1 541 ? 2.746 15.121 15.803 1.00 94.38 541 LEU A N 1
ATOM 4454 C CA . LEU A 1 541 ? 2.395 13.787 16.308 1.00 94.38 541 LEU A CA 1
ATOM 4455 C C . LEU A 1 541 ? 3.363 13.340 17.399 1.00 94.38 541 LEU A C 1
ATOM 4457 O O . LEU A 1 541 ? 2.924 12.814 18.419 1.00 94.38 541 LEU A O 1
ATOM 4461 N N . THR A 1 542 ? 4.660 13.577 17.209 1.00 95.06 542 THR A N 1
ATOM 4462 C CA . THR A 1 542 ? 5.695 13.292 18.207 1.00 95.06 542 THR A CA 1
ATOM 4463 C C . THR A 1 542 ? 5.412 14.024 19.519 1.00 95.06 542 THR A C 1
ATOM 4465 O O . THR A 1 542 ? 5.432 13.409 20.584 1.00 95.06 542 THR A O 1
ATOM 4468 N N . LEU A 1 543 ? 5.059 15.312 19.451 1.00 95.25 543 LEU A N 1
ATOM 4469 C CA . LEU A 1 543 ? 4.677 16.105 20.622 1.00 95.25 543 LEU A CA 1
ATOM 4470 C C . LEU A 1 543 ? 3.416 15.549 21.299 1.00 95.25 543 LEU A C 1
ATOM 4472 O O . LEU A 1 543 ? 3.423 15.334 22.512 1.00 95.25 543 LEU A O 1
ATOM 4476 N N . SER A 1 544 ? 2.360 15.243 20.538 1.00 96.19 544 SER A N 1
ATOM 4477 C CA . SER A 1 544 ? 1.140 14.638 21.091 1.00 96.19 544 SER A CA 1
ATOM 4478 C C . SER A 1 544 ? 1.401 13.275 21.752 1.00 96.19 544 SER A C 1
ATOM 4480 O O . SER A 1 544 ? 0.825 12.975 22.803 1.00 96.19 544 SER A O 1
ATOM 4482 N N . LEU A 1 545 ? 2.290 12.452 21.185 1.00 96.38 545 LEU A N 1
ATOM 4483 C CA . LEU A 1 545 ? 2.708 11.176 21.774 1.00 96.38 545 LEU A CA 1
ATOM 4484 C C . LEU A 1 545 ? 3.487 11.381 23.070 1.00 96.38 545 LEU A C 1
ATOM 4486 O O . LEU A 1 545 ? 3.192 10.714 24.058 1.00 96.38 545 LEU A O 1
ATOM 4490 N N . PHE A 1 546 ? 4.429 12.322 23.108 1.00 95.56 546 PHE A N 1
ATOM 4491 C CA . PHE A 1 546 ? 5.171 12.632 24.327 1.00 95.56 546 PHE A CA 1
ATOM 4492 C C . PHE A 1 546 ? 4.272 13.148 25.442 1.00 95.56 546 PHE A C 1
ATOM 4494 O O . PHE A 1 546 ? 4.383 12.669 26.568 1.00 95.56 546 PHE A O 1
ATOM 4501 N N . ILE A 1 547 ? 3.326 14.036 25.133 1.00 95.50 547 ILE A N 1
ATOM 4502 C CA . ILE A 1 547 ? 2.312 14.474 26.099 1.00 95.50 547 ILE A CA 1
ATOM 4503 C C . ILE A 1 547 ? 1.526 13.260 26.618 1.00 95.50 547 ILE A C 1
ATOM 4505 O O . ILE A 1 547 ? 1.346 13.111 27.825 1.00 95.50 547 ILE A O 1
ATOM 4509 N N . SER A 1 548 ? 1.119 12.348 25.731 1.00 94.06 548 SER A N 1
ATOM 4510 C CA . SER A 1 548 ? 0.383 11.132 26.107 1.00 94.06 548 SER A CA 1
ATOM 4511 C C . SER A 1 548 ? 1.206 10.185 26.993 1.00 94.06 548 SER A C 1
ATOM 4513 O O . SER A 1 548 ? 0.682 9.644 27.972 1.00 94.06 548 SER A O 1
ATOM 4515 N N . ILE A 1 549 ? 2.501 10.020 26.704 1.00 92.75 549 ILE A N 1
ATOM 4516 C CA . ILE A 1 549 ? 3.438 9.235 27.518 1.00 92.75 549 ILE A CA 1
ATOM 4517 C C . ILE A 1 549 ? 3.600 9.884 28.895 1.00 92.75 549 ILE A C 1
ATOM 4519 O O . ILE A 1 549 ? 3.387 9.210 29.901 1.00 92.75 549 ILE A O 1
ATOM 4523 N N . ILE A 1 550 ? 3.876 11.192 28.961 1.00 92.88 550 ILE A N 1
ATOM 4524 C CA . ILE A 1 550 ? 4.030 11.944 30.219 1.00 92.88 550 ILE A CA 1
ATOM 4525 C C . ILE A 1 550 ? 2.772 11.818 31.080 1.00 92.88 550 ILE A C 1
ATOM 4527 O O . ILE A 1 550 ? 2.866 11.495 32.263 1.00 92.88 550 ILE A O 1
ATOM 4531 N N . ILE A 1 551 ? 1.583 12.013 30.498 1.00 91.62 551 ILE A N 1
ATOM 4532 C CA . ILE A 1 551 ? 0.303 11.861 31.208 1.00 91.62 551 ILE A CA 1
ATOM 4533 C C . ILE A 1 551 ? 0.168 10.460 31.817 1.00 91.62 551 ILE A C 1
ATOM 4535 O O . ILE A 1 551 ? -0.362 10.333 32.924 1.00 91.62 551 ILE A O 1
ATOM 4539 N N . SER A 1 552 ? 0.656 9.437 31.115 1.00 87.88 552 SER A N 1
ATOM 4540 C CA . SER A 1 552 ? 0.561 8.037 31.532 1.00 87.88 552 SER A CA 1
ATOM 4541 C C . SER A 1 552 ? 1.579 7.672 32.615 1.00 87.88 552 SER A C 1
ATOM 4543 O O . SER A 1 552 ? 1.259 6.888 33.505 1.00 87.88 552 SER A O 1
ATOM 4545 N N . ILE A 1 553 ? 2.775 8.270 32.595 1.00 89.44 553 ILE A N 1
ATOM 4546 C CA . ILE A 1 553 ? 3.862 7.923 33.522 1.00 89.44 553 ILE A CA 1
ATOM 4547 C C . ILE A 1 553 ? 4.035 8.885 34.701 1.00 89.44 553 ILE A C 1
ATOM 4549 O O . ILE A 1 553 ? 4.729 8.538 35.652 1.00 89.44 553 ILE A O 1
ATOM 4553 N N . LYS A 1 554 ? 3.407 10.072 34.692 1.00 89.31 554 LYS A N 1
ATOM 4554 C CA . LYS A 1 554 ? 3.640 11.138 35.694 1.00 89.31 554 LYS A CA 1
ATOM 4555 C C . LYS A 1 554 ? 3.465 10.718 37.156 1.00 89.31 554 LYS A C 1
ATOM 4557 O O . LYS A 1 554 ? 4.002 11.370 38.044 1.00 89.31 554 LYS A O 1
ATOM 4562 N N . LYS A 1 555 ? 2.706 9.650 37.421 1.00 88.06 555 LYS A N 1
ATOM 4563 C CA . LYS A 1 555 ? 2.525 9.108 38.775 1.00 88.06 555 LYS A CA 1
ATOM 4564 C C . LYS A 1 555 ? 3.752 8.337 39.280 1.00 88.06 555 LYS A C 1
ATOM 4566 O O . LYS A 1 555 ? 3.951 8.249 40.485 1.00 88.06 555 LYS A O 1
ATOM 4571 N N . ASN A 1 556 ? 4.583 7.806 38.384 1.00 87.94 556 ASN A N 1
ATOM 4572 C CA . ASN A 1 556 ? 5.798 7.071 38.716 1.00 87.94 556 ASN A CA 1
ATOM 4573 C C . ASN A 1 556 ? 7.028 7.978 38.531 1.00 87.94 556 ASN A C 1
ATOM 4575 O O . ASN A 1 556 ? 7.565 8.106 37.429 1.00 87.94 556 ASN A O 1
ATOM 4579 N N . LYS A 1 557 ? 7.485 8.607 39.625 1.00 88.94 557 LYS A N 1
ATOM 4580 C CA . LYS A 1 557 ? 8.590 9.585 39.611 1.00 88.94 557 LYS A CA 1
ATOM 4581 C C . LYS A 1 557 ? 9.888 9.028 39.011 1.00 88.94 557 LYS A C 1
ATOM 4583 O O . LYS A 1 557 ? 10.562 9.746 38.282 1.00 88.94 557 LYS A O 1
ATOM 4588 N N . LYS A 1 558 ? 10.222 7.757 39.273 1.00 87.88 558 LYS A N 1
ATOM 4589 C CA . LYS A 1 558 ? 11.440 7.110 38.747 1.00 87.88 558 LYS A CA 1
ATOM 4590 C C . LYS A 1 558 ? 11.388 6.980 37.225 1.00 87.88 558 LYS A C 1
ATOM 4592 O O . LYS A 1 558 ? 12.342 7.322 36.535 1.00 87.88 558 LYS A O 1
ATOM 4597 N N . VAL A 1 559 ? 10.254 6.518 36.701 1.00 86.69 559 VAL A N 1
ATOM 4598 C CA . VAL A 1 559 ? 10.026 6.414 35.255 1.00 86.69 559 VAL A CA 1
ATOM 4599 C C . VAL A 1 559 ? 10.032 7.794 34.593 1.00 86.69 559 VAL A C 1
ATOM 4601 O O . VAL A 1 559 ? 10.645 7.964 33.541 1.00 86.69 559 VAL A O 1
ATOM 4604 N N . LEU A 1 560 ? 9.391 8.782 35.221 1.00 88.94 560 LEU A N 1
ATOM 4605 C CA . LEU A 1 560 ? 9.375 10.157 34.731 1.00 88.94 560 LEU A CA 1
ATOM 4606 C C . LEU A 1 560 ? 10.788 10.754 34.670 1.00 88.94 560 LEU A C 1
ATOM 4608 O O . LEU A 1 560 ? 11.143 11.352 33.660 1.00 88.94 560 LEU A O 1
ATOM 4612 N N . LEU A 1 561 ? 11.607 10.548 35.707 1.00 89.25 561 LEU A N 1
ATOM 4613 C CA . LEU A 1 561 ? 12.997 11.005 35.735 1.00 89.25 561 LEU A CA 1
ATOM 4614 C C . LEU A 1 561 ? 13.814 10.386 34.594 1.00 89.25 561 LEU A C 1
ATOM 4616 O O . LEU A 1 561 ? 14.486 11.113 33.871 1.00 89.25 561 LEU A O 1
ATOM 4620 N N . ASN A 1 562 ? 13.703 9.072 34.377 1.00 87.31 562 ASN A N 1
ATOM 4621 C CA . ASN A 1 562 ? 14.377 8.396 33.263 1.00 87.31 562 ASN A CA 1
ATOM 4622 C C . ASN A 1 562 ? 13.956 8.975 31.907 1.00 87.31 562 ASN A C 1
ATOM 4624 O O . ASN A 1 562 ? 14.787 9.168 31.026 1.00 87.31 562 ASN A O 1
ATOM 4628 N N . PHE A 1 563 ? 12.671 9.280 31.743 1.00 89.88 563 PHE A N 1
ATOM 4629 C CA . PHE A 1 563 ? 12.150 9.888 30.525 1.00 89.88 563 PHE A CA 1
ATOM 4630 C C . PHE A 1 563 ? 12.691 11.312 30.301 1.00 89.88 563 PHE A C 1
ATOM 4632 O O . PHE A 1 563 ? 13.065 11.657 29.183 1.00 89.88 563 PHE A O 1
ATOM 4639 N N . VAL A 1 564 ? 12.809 12.119 31.361 1.00 90.44 564 VAL A N 1
ATOM 4640 C CA . VAL A 1 564 ? 13.441 13.450 31.305 1.00 90.44 564 VAL A CA 1
ATOM 4641 C C . VAL A 1 564 ? 14.936 13.345 30.982 1.00 90.44 564 VAL A C 1
ATOM 4643 O O . VAL A 1 564 ? 15.431 14.091 30.140 1.00 90.44 564 VAL A O 1
ATOM 4646 N N . LEU A 1 565 ? 15.652 12.392 31.585 1.00 89.81 565 LEU A N 1
ATOM 4647 C CA . LEU A 1 565 ? 17.065 12.140 31.282 1.00 89.81 565 LEU A CA 1
ATOM 4648 C C . LEU A 1 565 ? 17.269 11.753 29.811 1.00 89.81 565 LEU A C 1
ATOM 4650 O O . LEU A 1 565 ? 18.182 12.270 29.171 1.00 89.81 565 LEU A O 1
ATOM 4654 N N . LEU A 1 566 ? 16.394 10.912 29.247 1.00 91.38 566 LEU A N 1
ATOM 4655 C CA . LEU A 1 566 ? 16.418 10.576 27.818 1.00 91.38 566 LEU A CA 1
ATOM 4656 C C . LEU A 1 566 ? 16.240 11.815 26.931 1.00 91.38 566 LEU A C 1
ATOM 4658 O O . LEU A 1 566 ? 16.948 11.950 25.936 1.00 91.38 566 LEU A O 1
ATOM 4662 N N . PHE A 1 567 ? 15.348 12.737 27.304 1.00 89.62 567 PHE A N 1
ATOM 4663 C CA . PHE A 1 567 ? 15.189 14.020 26.613 1.00 89.62 567 PHE A CA 1
ATOM 4664 C C . PHE A 1 567 ? 16.461 14.863 26.632 1.00 89.62 567 PHE A C 1
ATOM 4666 O O . PHE A 1 567 ? 16.841 15.396 25.591 1.00 89.62 567 PHE A O 1
ATOM 4673 N N . ILE A 1 568 ? 17.124 14.967 27.787 1.00 89.69 568 ILE A N 1
ATOM 4674 C CA . ILE A 1 568 ? 18.369 15.733 27.931 1.00 89.69 568 ILE A CA 1
ATOM 4675 C C . ILE A 1 568 ? 19.466 15.113 27.060 1.00 89.69 568 ILE A C 1
ATOM 4677 O O . ILE A 1 568 ? 20.065 15.811 26.245 1.00 89.69 568 ILE A O 1
ATOM 4681 N N . ILE A 1 569 ? 19.682 13.798 27.174 1.00 89.44 569 ILE A N 1
ATOM 4682 C CA . ILE A 1 569 ? 20.685 13.067 26.384 1.00 89.44 569 ILE A CA 1
ATOM 4683 C C . ILE A 1 569 ? 20.419 13.249 24.889 1.00 89.44 569 ILE A C 1
ATOM 4685 O O . ILE A 1 569 ? 21.325 13.583 24.129 1.00 89.44 569 ILE A O 1
ATOM 4689 N N . PHE A 1 570 ? 19.171 13.068 24.459 1.00 86.44 570 PHE A N 1
ATOM 4690 C CA . PHE A 1 570 ? 18.813 13.195 23.054 1.00 86.44 570 PHE A CA 1
ATOM 4691 C C . PHE A 1 570 ? 18.930 14.634 22.540 1.00 86.44 570 PHE A C 1
ATOM 4693 O O . PHE A 1 570 ? 19.398 14.837 21.424 1.00 86.44 570 PHE A O 1
ATOM 4700 N N . GLY A 1 571 ? 18.563 15.633 23.346 1.00 83.81 571 GLY A N 1
ATOM 4701 C CA . GLY A 1 571 ? 18.740 17.046 23.008 1.00 83.81 571 GLY A CA 1
ATOM 4702 C C . GLY A 1 571 ? 20.211 17.410 22.804 1.00 83.81 571 GLY A C 1
ATOM 4703 O O . GLY A 1 571 ? 20.546 18.075 21.826 1.00 83.81 571 GLY A O 1
ATOM 4704 N N . VAL A 1 572 ? 21.097 16.900 23.666 1.00 84.62 572 VAL A N 1
ATOM 4705 C CA . VAL A 1 572 ? 22.552 17.055 23.521 1.00 84.62 572 VAL A CA 1
ATOM 4706 C C . VAL A 1 572 ? 23.047 16.369 22.243 1.00 84.62 572 VAL A C 1
ATOM 4708 O O . VAL A 1 572 ? 23.745 16.996 21.449 1.00 84.62 572 VAL A O 1
ATOM 4711 N N . LEU A 1 573 ? 22.643 15.118 21.991 1.00 84.12 573 LEU A N 1
ATOM 4712 C CA . LEU A 1 573 ? 23.023 14.386 20.775 1.00 84.12 573 LEU A CA 1
ATOM 4713 C C . LEU A 1 573 ? 22.549 15.087 19.497 1.00 84.12 573 LEU A C 1
ATOM 4715 O O . LEU A 1 573 ? 23.322 15.193 18.549 1.00 84.12 573 LEU A O 1
ATOM 4719 N N . LEU A 1 574 ? 21.311 15.589 19.470 1.00 78.19 574 LEU A N 1
ATOM 4720 C CA . LEU A 1 574 ? 20.788 16.358 18.342 1.00 78.19 574 LEU A CA 1
ATOM 4721 C C . LEU A 1 574 ? 21.569 17.651 18.125 1.00 78.19 574 LEU A C 1
ATOM 4723 O O . LEU A 1 574 ? 21.895 17.960 16.986 1.00 78.19 574 LEU A O 1
ATOM 4727 N N . PHE A 1 575 ? 21.894 18.382 19.192 1.00 76.50 575 PHE A N 1
ATOM 4728 C CA . PHE A 1 575 ? 22.684 19.608 19.097 1.00 76.50 575 PHE A CA 1
ATOM 4729 C C . PHE A 1 575 ? 24.072 19.344 18.496 1.00 76.50 575 PHE A C 1
ATOM 4731 O O . PHE A 1 575 ? 24.506 20.062 17.597 1.00 76.50 575 PHE A O 1
ATOM 4738 N N . PHE A 1 576 ? 24.753 18.280 18.938 1.00 76.69 576 PHE A N 1
ATOM 4739 C CA . PHE A 1 576 ? 26.037 17.881 18.355 1.00 76.69 576 PHE A CA 1
ATOM 4740 C C . PHE A 1 576 ? 25.897 17.394 16.907 1.00 76.69 576 PHE A C 1
ATOM 4742 O O . PHE A 1 576 ? 26.733 17.723 16.066 1.00 76.69 576 PHE A O 1
ATOM 4749 N N . TYR A 1 577 ? 24.834 16.650 16.600 1.00 68.75 577 TYR A N 1
ATOM 4750 C CA . TYR A 1 577 ? 24.551 16.153 15.255 1.00 68.75 577 TYR A CA 1
ATOM 4751 C C . TYR A 1 577 ? 24.296 17.284 14.246 1.00 68.75 577 TYR A C 1
ATOM 4753 O O . TYR A 1 577 ? 24.891 17.282 13.167 1.00 68.75 577 TYR A O 1
ATOM 4761 N N . ASP A 1 578 ? 23.460 18.257 14.616 1.00 67.38 578 ASP A N 1
ATOM 4762 C CA . ASP A 1 578 ? 23.097 19.435 13.814 1.00 67.38 578 ASP A CA 1
ATOM 4763 C C . ASP A 1 578 ? 24.327 20.330 13.564 1.00 67.38 578 ASP A C 1
ATOM 4765 O O . ASP A 1 578 ? 24.603 20.711 12.426 1.00 67.38 578 ASP A O 1
ATOM 4769 N N . LYS A 1 579 ? 25.136 20.565 14.611 1.00 67.44 579 LYS A N 1
ATOM 4770 C CA . LYS A 1 579 ? 26.279 21.490 14.578 1.00 67.44 579 LYS A CA 1
ATOM 4771 C C . LYS A 1 579 ? 27.559 20.928 13.944 1.00 67.44 579 LYS A C 1
ATOM 4773 O O . LYS A 1 579 ? 28.281 21.697 13.317 1.00 67.44 579 LYS A O 1
ATOM 4778 N N . TYR A 1 580 ? 27.876 19.640 14.117 1.00 59.03 580 TYR A N 1
ATOM 4779 C CA . TYR A 1 580 ? 29.221 19.118 13.804 1.00 59.03 580 TYR A CA 1
ATOM 4780 C C . TYR A 1 580 ? 29.287 18.028 12.731 1.00 59.03 580 TYR A C 1
ATOM 4782 O O . TYR A 1 580 ? 30.347 17.864 12.134 1.00 59.03 580 TYR A O 1
ATOM 4790 N N . LEU A 1 581 ? 28.214 17.270 12.477 1.00 55.22 581 LEU A N 1
ATOM 4791 C CA . LEU A 1 581 ? 28.323 16.068 11.637 1.00 55.22 581 LEU A CA 1
ATOM 4792 C C . LEU A 1 581 ? 27.857 16.258 10.190 1.00 55.22 581 LEU A C 1
ATOM 4794 O O . LEU A 1 581 ? 28.431 15.635 9.303 1.00 55.22 581 LEU A O 1
ATOM 4798 N N . ILE A 1 582 ? 26.801 17.042 9.929 1.00 53.50 582 ILE A N 1
ATOM 4799 C CA . ILE A 1 582 ? 26.124 16.988 8.612 1.00 53.50 582 ILE A CA 1
ATOM 4800 C C . ILE A 1 582 ? 25.760 18.371 8.034 1.00 53.50 582 ILE A C 1
ATOM 4802 O O . ILE A 1 582 ? 25.353 18.451 6.877 1.00 53.50 582 ILE A O 1
ATOM 4806 N N . GLY A 1 583 ? 25.890 19.474 8.787 1.00 54.12 583 GLY A N 1
ATOM 4807 C CA . GLY A 1 583 ? 25.384 20.788 8.336 1.00 54.12 583 GLY A CA 1
ATOM 4808 C C . GLY A 1 583 ? 23.876 20.752 8.043 1.00 54.12 583 GLY A C 1
ATOM 4809 O O . GLY A 1 583 ? 23.366 21.419 7.143 1.00 54.12 583 GLY A O 1
ATOM 4810 N N . PHE A 1 584 ? 23.168 19.869 8.746 1.00 61.06 584 PHE A N 1
ATOM 4811 C CA . PHE A 1 584 ? 21.779 19.540 8.501 1.00 61.06 584 PHE A CA 1
ATOM 4812 C C . PHE A 1 584 ? 20.938 20.486 9.333 1.00 61.06 584 PHE A C 1
ATOM 4814 O O . PHE A 1 584 ? 20.664 20.160 10.466 1.00 61.06 584 PHE A O 1
ATOM 4821 N N . ASP A 1 585 ? 20.548 21.638 8.799 1.00 67.19 585 ASP A N 1
ATOM 4822 C CA . ASP A 1 585 ? 19.761 22.625 9.544 1.00 67.19 585 ASP A CA 1
ATOM 4823 C C . ASP A 1 585 ? 18.311 22.122 9.756 1.00 67.19 585 ASP A C 1
ATOM 4825 O O . ASP A 1 585 ? 17.368 22.487 9.045 1.00 67.19 585 ASP A O 1
ATOM 4829 N N . ILE A 1 586 ? 18.137 21.176 10.693 1.00 69.38 586 ILE A N 1
ATOM 4830 C CA . ILE A 1 586 ? 16.840 20.574 11.051 1.00 69.38 586 ILE A CA 1
ATOM 4831 C C . ILE A 1 586 ? 15.896 21.667 11.521 1.00 69.38 586 ILE A C 1
ATOM 4833 O O . ILE A 1 586 ? 14.707 21.648 11.190 1.00 69.38 586 ILE A O 1
ATOM 4837 N N . ILE A 1 587 ? 16.437 22.626 12.271 1.00 73.00 587 ILE A N 1
ATOM 4838 C CA . ILE A 1 587 ? 15.687 23.740 12.825 1.00 73.00 587 ILE A CA 1
ATOM 4839 C C . ILE A 1 587 ? 15.141 24.601 11.689 1.00 73.00 587 ILE A C 1
ATOM 4841 O O . ILE A 1 587 ? 13.937 24.866 11.682 1.00 73.00 587 ILE A O 1
ATOM 4845 N N . SER A 1 588 ? 15.948 24.981 10.692 1.00 73.38 588 SER A N 1
ATOM 4846 C CA . SER A 1 588 ? 15.423 25.747 9.560 1.00 73.38 588 SER A CA 1
ATOM 4847 C C . SER A 1 588 ? 14.499 24.934 8.671 1.00 73.38 588 SER A C 1
ATOM 4849 O O . SER A 1 588 ? 13.506 25.486 8.213 1.00 73.38 588 SER A O 1
ATOM 4851 N N . LYS A 1 589 ? 14.720 23.630 8.466 1.00 73.00 589 LYS A N 1
ATOM 4852 C CA . LYS A 1 589 ? 13.774 22.782 7.715 1.00 73.00 589 LYS A CA 1
ATOM 4853 C C . LYS A 1 589 ? 12.406 22.711 8.384 1.00 73.00 589 LYS A C 1
ATOM 4855 O O . LYS A 1 589 ? 11.389 22.922 7.723 1.00 73.00 589 LYS A O 1
ATOM 4860 N N . ILE A 1 590 ? 12.377 22.454 9.692 1.00 75.81 590 ILE A N 1
ATOM 4861 C CA . ILE A 1 590 ? 11.147 22.480 10.489 1.00 75.81 590 ILE A CA 1
ATOM 4862 C C . ILE A 1 590 ? 10.536 23.884 10.401 1.00 75.81 590 ILE A C 1
ATOM 4864 O O . ILE A 1 590 ? 9.384 24.028 10.000 1.00 75.81 590 ILE A O 1
ATOM 4868 N N . SER A 1 591 ? 11.307 24.932 10.686 1.00 77.81 591 SER A N 1
ATOM 4869 C CA . SER A 1 591 ? 10.836 26.320 10.632 1.00 77.81 591 SER A CA 1
ATOM 4870 C C . SER A 1 591 ? 10.225 26.671 9.270 1.00 77.81 591 SER A C 1
ATOM 4872 O O . SER A 1 591 ? 9.094 27.146 9.209 1.00 77.81 591 SER A O 1
ATOM 4874 N N . ASN A 1 592 ? 10.899 26.344 8.169 1.00 78.25 592 ASN A N 1
ATOM 4875 C CA . ASN A 1 592 ? 10.446 26.608 6.805 1.00 78.25 592 ASN A CA 1
ATOM 4876 C C . ASN A 1 592 ? 9.164 25.845 6.453 1.00 78.25 592 ASN A C 1
ATOM 4878 O O . ASN A 1 592 ? 8.315 26.391 5.751 1.00 78.25 592 ASN A O 1
ATOM 4882 N N . TYR A 1 593 ? 8.987 24.623 6.966 1.00 77.06 593 TYR A N 1
ATOM 4883 C CA . TYR A 1 593 ? 7.752 23.860 6.779 1.00 77.06 593 TYR A CA 1
ATOM 4884 C C . TYR A 1 593 ? 6.577 24.457 7.572 1.00 77.06 593 TYR A C 1
ATOM 4886 O O . TYR A 1 593 ? 5.485 24.641 7.034 1.00 77.06 593 TYR A O 1
ATOM 4894 N N . TYR A 1 594 ? 6.783 24.786 8.853 1.00 81.69 594 TYR A N 1
ATOM 4895 C CA . TYR A 1 594 ? 5.705 25.226 9.747 1.00 81.69 594 TYR A CA 1
ATOM 4896 C C . TYR A 1 594 ? 5.370 26.722 9.627 1.00 81.69 594 TYR A C 1
ATOM 4898 O O . TYR A 1 594 ? 4.218 27.096 9.843 1.00 81.69 594 TYR A O 1
ATOM 4906 N N . LYS A 1 595 ? 6.315 27.590 9.244 1.00 81.56 595 LYS A N 1
ATOM 4907 C CA . LYS A 1 595 ? 6.110 29.045 9.097 1.00 81.56 595 LYS A CA 1
ATOM 4908 C C . LYS A 1 595 ? 4.916 29.423 8.199 1.00 81.56 595 LYS A C 1
ATOM 4910 O O . LYS A 1 595 ? 4.068 30.180 8.677 1.00 81.56 595 LYS A O 1
ATOM 4915 N N . PRO A 1 596 ? 4.767 28.908 6.959 1.00 75.88 596 PRO A N 1
ATOM 4916 C CA . PRO A 1 596 ? 3.606 29.235 6.122 1.00 75.88 596 PRO A CA 1
ATOM 4917 C C . PRO A 1 596 ? 2.292 28.682 6.692 1.00 75.88 596 PRO A C 1
ATOM 4919 O O . PRO A 1 596 ? 1.235 29.289 6.526 1.00 75.88 596 PRO A O 1
ATOM 4922 N N . ILE A 1 597 ? 2.347 27.549 7.397 1.00 76.44 597 ILE A N 1
ATOM 4923 C CA . ILE A 1 597 ? 1.178 26.928 8.028 1.00 76.44 597 ILE A CA 1
ATOM 4924 C C . ILE A 1 597 ? 0.690 27.802 9.192 1.00 76.44 597 ILE A C 1
ATOM 4926 O O . ILE A 1 597 ? -0.493 28.127 9.266 1.00 76.44 597 ILE A O 1
ATOM 4930 N N . LEU A 1 598 ? 1.600 28.239 10.069 1.00 76.31 598 LEU A N 1
ATOM 4931 C CA . LEU A 1 598 ? 1.301 29.101 11.219 1.00 76.31 598 LEU A CA 1
ATOM 4932 C C . LEU A 1 598 ? 0.711 30.456 10.802 1.00 76.31 598 LEU A C 1
ATOM 4934 O O . LEU A 1 598 ? -0.170 30.976 11.479 1.00 76.31 598 LEU A O 1
ATOM 4938 N N . GLN A 1 599 ? 1.121 31.003 9.656 1.00 75.94 599 GLN A N 1
ATOM 4939 C CA . GLN A 1 599 ? 0.510 32.219 9.105 1.00 75.94 599 GLN A CA 1
ATOM 4940 C C . GLN A 1 599 ? -0.964 32.011 8.713 1.00 75.94 599 GLN A C 1
ATOM 4942 O O . GLN A 1 599 ? -1.783 32.914 8.890 1.00 75.94 599 GLN A O 1
ATOM 4947 N N . LYS A 1 600 ? -1.325 30.812 8.236 1.00 69.00 600 LYS A N 1
ATOM 4948 C CA . LYS A 1 600 ? -2.703 30.432 7.880 1.00 69.00 600 LYS A CA 1
ATOM 4949 C C . LYS A 1 600 ? -3.546 29.966 9.073 1.00 69.00 600 LYS A C 1
ATOM 4951 O O . LYS A 1 600 ? -4.764 29.872 8.946 1.00 69.00 600 LYS A O 1
ATOM 4956 N N . PHE A 1 601 ? -2.947 29.725 10.241 1.00 68.25 601 PHE A N 1
ATOM 4957 C CA . PHE A 1 601 ? -3.665 29.288 11.449 1.00 68.25 601 PHE A CA 1
ATOM 4958 C C . PHE A 1 601 ? -4.679 30.310 11.989 1.00 68.25 601 PHE A C 1
ATOM 4960 O O . PHE A 1 601 ? -5.525 29.931 12.794 1.00 68.25 601 PHE A O 1
ATOM 4967 N N . LYS A 1 602 ? -4.647 31.573 11.529 1.00 58.97 602 LYS A N 1
ATOM 4968 C CA . LYS A 1 602 ? -5.662 32.590 11.867 1.00 58.97 602 LYS A CA 1
ATOM 4969 C C . LYS A 1 602 ? -7.082 32.210 11.413 1.00 58.97 602 LYS A C 1
ATOM 4971 O O . LYS A 1 602 ? -8.044 32.730 11.967 1.00 58.97 602 LYS A O 1
ATOM 4976 N N . TYR A 1 603 ? -7.225 31.307 10.441 1.00 62.53 603 TYR A N 1
ATOM 4977 C CA . TYR A 1 603 ? -8.523 30.823 9.974 1.00 62.53 603 TYR A CA 1
ATOM 4978 C C . TYR A 1 603 ? -8.934 29.553 10.736 1.00 62.53 603 TYR A C 1
ATOM 4980 O O . TYR A 1 603 ? -8.230 28.542 10.693 1.00 62.53 603 TYR A O 1
ATOM 4988 N N . ILE A 1 604 ? -10.085 29.603 11.422 1.00 59.09 604 ILE A N 1
ATOM 4989 C CA . ILE A 1 604 ? -10.616 28.479 12.222 1.00 59.09 604 ILE A CA 1
ATOM 4990 C C . ILE A 1 604 ? -10.991 27.290 11.324 1.00 59.09 604 ILE A C 1
ATOM 4992 O O . ILE A 1 604 ? -10.779 26.143 11.709 1.00 59.09 604 ILE A O 1
ATOM 4996 N N . ILE A 1 605 ? -11.511 27.563 10.123 1.00 68.50 605 ILE A N 1
ATOM 4997 C CA . ILE A 1 605 ? -11.924 26.559 9.139 1.00 68.50 605 ILE A CA 1
ATOM 4998 C C . ILE A 1 605 ? -11.335 26.937 7.783 1.00 68.50 605 ILE A C 1
ATOM 5000 O O . ILE A 1 605 ? -11.486 28.070 7.327 1.00 68.50 605 ILE A O 1
ATOM 5004 N N . THR A 1 606 ? -10.675 25.982 7.135 1.00 71.75 606 THR A N 1
ATOM 5005 C CA . THR A 1 606 ? -10.081 26.138 5.805 1.00 71.75 606 THR A CA 1
ATOM 5006 C C . THR A 1 606 ? -10.680 25.157 4.801 1.00 71.75 606 THR A C 1
ATOM 5008 O O . THR A 1 606 ? -11.278 24.144 5.161 1.00 71.75 606 THR A O 1
ATOM 5011 N N . VAL A 1 607 ? -10.472 25.433 3.512 1.00 83.06 607 VAL A N 1
ATOM 5012 C CA . VAL A 1 607 ? -10.823 24.539 2.394 1.00 83.06 607 VAL A CA 1
ATOM 5013 C C . VAL A 1 607 ? -10.247 23.133 2.596 1.00 83.06 607 VAL A C 1
ATOM 5015 O O . VAL A 1 607 ? -10.926 22.153 2.308 1.00 83.06 607 VAL A O 1
ATOM 5018 N N . GLY A 1 608 ? -9.035 23.013 3.149 1.00 85.69 608 GLY A N 1
ATOM 5019 C CA . GLY A 1 608 ? -8.403 21.717 3.385 1.00 85.69 608 GLY A CA 1
ATOM 5020 C C . GLY A 1 608 ? -9.036 20.899 4.515 1.00 85.69 608 GLY A C 1
ATOM 5021 O O . GLY A 1 608 ? -8.969 19.672 4.464 1.00 85.69 608 GLY A O 1
ATOM 5022 N N . ASP A 1 609 ? -9.692 21.528 5.502 1.00 87.19 609 ASP A N 1
ATOM 5023 C CA . ASP A 1 609 ? -10.341 20.805 6.611 1.00 87.19 609 ASP A CA 1
ATOM 5024 C C . ASP A 1 609 ? -11.510 19.956 6.107 1.00 87.19 609 ASP A C 1
ATOM 5026 O O . ASP A 1 609 ? -11.654 18.801 6.505 1.00 87.19 609 ASP A O 1
ATOM 5030 N N . PHE A 1 610 ? -12.318 20.502 5.197 1.00 90.19 610 PHE A N 1
ATOM 5031 C CA . PHE A 1 610 ? -13.363 19.739 4.519 1.00 90.19 610 PHE A CA 1
ATOM 5032 C C . PHE A 1 610 ? -12.820 18.964 3.325 1.00 90.19 610 PHE A C 1
ATOM 5034 O O . PHE A 1 610 ? -13.248 17.835 3.103 1.00 90.19 610 PHE A O 1
ATOM 5041 N N . GLY A 1 611 ? -11.840 19.507 2.604 1.00 90.06 611 GLY A N 1
ATOM 5042 C CA . GLY A 1 611 ? -11.250 18.868 1.435 1.00 90.06 611 GLY A CA 1
ATOM 5043 C C . GLY A 1 611 ? -10.651 17.492 1.737 1.00 90.06 611 GLY A C 1
ATOM 5044 O O . GLY A 1 611 ? -10.927 16.534 1.022 1.00 90.06 611 GLY A O 1
ATOM 5045 N N . LEU A 1 612 ? -9.919 17.336 2.846 1.00 90.62 612 LEU A N 1
ATOM 5046 C CA . LEU A 1 612 ? -9.346 16.039 3.239 1.00 90.62 612 LEU A CA 1
ATOM 5047 C C . LEU A 1 612 ? -10.400 14.949 3.508 1.00 90.62 612 LEU A C 1
ATOM 5049 O O . LEU A 1 612 ? -10.087 13.764 3.383 1.00 90.62 612 LEU A O 1
ATOM 5053 N N . MET A 1 613 ? -11.636 15.316 3.867 1.00 91.94 613 MET A N 1
ATOM 5054 C CA . MET A 1 613 ? -12.728 14.362 4.109 1.00 91.94 613 MET A CA 1
ATOM 5055 C C . MET A 1 613 ? -13.671 14.216 2.917 1.00 91.94 613 MET A C 1
ATOM 5057 O O . MET A 1 613 ? -14.025 13.093 2.575 1.00 91.94 613 MET A O 1
ATOM 5061 N N . LEU A 1 614 ? -14.104 15.325 2.322 1.00 92.06 614 LEU A N 1
ATOM 5062 C CA . LEU A 1 614 ? -15.264 15.399 1.434 1.00 92.06 614 LEU A CA 1
ATOM 5063 C C . LEU A 1 614 ? -14.915 15.669 -0.028 1.00 92.06 614 LEU A C 1
ATOM 5065 O O . LEU A 1 614 ? -15.783 15.464 -0.869 1.00 92.06 614 LEU A O 1
ATOM 5069 N N . ASP A 1 615 ? -13.696 16.123 -0.343 1.00 90.50 615 ASP A N 1
ATOM 5070 C CA . ASP A 1 615 ? -13.320 16.385 -1.734 1.00 90.50 615 ASP A CA 1
ATOM 5071 C C . ASP A 1 615 ? -13.527 15.145 -2.603 1.00 90.50 615 ASP A C 1
ATOM 5073 O O . ASP A 1 615 ? -13.106 14.040 -2.253 1.00 90.50 615 ASP A O 1
ATOM 5077 N N . GLN A 1 616 ? -14.175 15.336 -3.747 1.00 86.81 616 GLN A N 1
ATOM 5078 C CA . GLN A 1 616 ? -14.508 14.230 -4.627 1.00 86.81 616 GLN A CA 1
ATOM 5079 C C . GLN A 1 616 ? -13.278 13.517 -5.200 1.00 86.81 616 GLN A C 1
ATOM 5081 O O . GLN A 1 616 ? -13.375 12.342 -5.511 1.00 86.81 616 GLN A O 1
ATOM 5086 N N . GLU A 1 617 ? -12.119 14.157 -5.347 1.00 84.25 617 GLU A N 1
ATOM 5087 C CA . GLU A 1 617 ? -10.920 13.516 -5.906 1.00 84.25 617 GLU A CA 1
ATOM 5088 C C . GLU A 1 617 ? -9.958 13.048 -4.803 1.00 84.25 617 GLU A C 1
ATOM 5090 O O . GLU A 1 617 ? -9.414 11.943 -4.857 1.00 84.25 617 GLU A O 1
ATOM 5095 N N . ARG A 1 618 ? -9.754 13.867 -3.767 1.00 86.00 618 ARG A N 1
ATOM 5096 C CA . ARG A 1 618 ? -8.722 13.669 -2.734 1.00 86.00 618 ARG A CA 1
ATOM 5097 C C . ARG A 1 618 ? -9.271 13.305 -1.356 1.00 86.00 618 ARG A C 1
ATOM 5099 O O . ARG A 1 618 ? -8.483 12.913 -0.492 1.00 86.00 618 ARG A O 1
ATOM 5106 N N . GLY A 1 619 ? -10.578 13.431 -1.147 1.00 90.62 619 GLY A N 1
ATOM 5107 C CA . GLY A 1 619 ? -11.233 13.275 0.146 1.00 90.62 619 GLY A CA 1
ATOM 5108 C C . GLY A 1 619 ? -11.405 11.820 0.578 1.00 90.62 619 GLY A C 1
ATOM 5109 O O . GLY A 1 619 ? -11.680 10.923 -0.220 1.00 90.62 619 GLY A O 1
ATOM 5110 N N . LEU A 1 620 ? -11.271 11.576 1.881 1.00 93.25 620 LEU A N 1
ATOM 5111 C CA . LEU A 1 620 ? -11.361 10.239 2.468 1.00 93.25 620 LEU A CA 1
ATOM 5112 C C . LEU A 1 620 ? -12.706 9.561 2.260 1.00 93.25 620 LEU A C 1
ATOM 5114 O O . LEU A 1 620 ? -12.733 8.377 1.947 1.00 93.25 620 LEU A O 1
ATOM 5118 N N . LEU A 1 621 ? -13.812 10.277 2.442 1.00 92.88 621 LEU A N 1
ATOM 5119 C CA . LEU A 1 621 ? -15.145 9.681 2.426 1.00 92.88 621 LEU A CA 1
ATOM 5120 C C . LEU A 1 621 ? -15.614 9.324 1.016 1.00 92.88 621 LEU A C 1
ATOM 5122 O O . LEU A 1 621 ? -16.488 8.476 0.882 1.00 92.88 621 LEU A O 1
ATOM 5126 N N . MET A 1 622 ? -15.003 9.897 -0.022 1.00 88.44 622 MET A N 1
ATOM 5127 C CA . MET A 1 622 ? -15.255 9.473 -1.395 1.00 88.44 622 MET A CA 1
ATOM 5128 C C . MET A 1 622 ? -14.597 8.120 -1.693 1.00 88.44 622 MET A C 1
ATOM 5130 O O . MET A 1 622 ? -15.211 7.240 -2.289 1.00 88.44 622 MET A O 1
ATOM 5134 N N . HIS A 1 623 ? -13.364 7.904 -1.232 1.00 89.12 623 HIS A N 1
ATOM 5135 C CA . HIS A 1 623 ? -12.653 6.637 -1.453 1.00 89.12 623 HIS A CA 1
ATOM 5136 C C . HIS A 1 623 ? -13.011 5.550 -0.432 1.00 89.12 623 HIS A C 1
ATOM 5138 O O . HIS A 1 623 ? -12.989 4.364 -0.752 1.00 89.12 623 HIS A O 1
ATOM 5144 N N . ALA A 1 624 ? -13.324 5.942 0.801 1.00 94.56 624 ALA A N 1
ATOM 5145 C CA . ALA A 1 624 ? -13.596 5.058 1.927 1.00 94.56 624 ALA A CA 1
ATOM 5146 C C . ALA A 1 624 ? -14.695 5.640 2.849 1.00 94.56 624 ALA A C 1
ATOM 5148 O O . ALA A 1 624 ? -14.421 6.019 3.996 1.00 94.56 624 ALA A O 1
ATOM 5149 N N . PRO A 1 625 ? -15.964 5.693 2.393 1.00 94.75 625 PRO A N 1
ATOM 5150 C CA . PRO A 1 625 ? -17.086 6.230 3.171 1.00 94.75 625 PRO A CA 1
ATOM 5151 C C . PRO A 1 625 ? -17.319 5.487 4.488 1.00 94.75 625 PRO A C 1
ATOM 5153 O O . PRO A 1 625 ? -17.937 6.039 5.394 1.00 94.75 625 PRO A O 1
ATOM 5156 N N . VAL A 1 626 ? -16.802 4.262 4.641 1.00 95.44 626 VAL A N 1
ATOM 5157 C CA . VAL A 1 626 ? -16.907 3.481 5.883 1.00 95.44 626 VAL A CA 1
ATOM 5158 C C . VAL A 1 626 ? -16.385 4.233 7.113 1.00 95.44 626 VAL A C 1
ATOM 5160 O O . VAL A 1 626 ? -16.898 4.053 8.218 1.00 95.44 626 VAL A O 1
ATOM 5163 N N . TYR A 1 627 ? -15.428 5.151 6.938 1.00 95.94 627 TYR A N 1
ATOM 5164 C CA . TYR A 1 627 ? -14.886 5.923 8.053 1.00 95.94 627 TYR A CA 1
ATOM 5165 C C . TYR A 1 627 ? -15.864 6.928 8.663 1.00 95.94 627 TYR A C 1
ATOM 5167 O O . TYR A 1 627 ? -15.618 7.359 9.791 1.00 95.94 627 TYR A O 1
ATOM 5175 N N . ILE A 1 628 ? -16.996 7.238 8.018 1.00 95.19 628 ILE A N 1
ATOM 5176 C CA . ILE A 1 628 ? -18.043 8.076 8.621 1.00 95.19 628 ILE A CA 1
ATOM 5177 C C . ILE A 1 628 ? -18.600 7.449 9.911 1.00 95.19 628 ILE A C 1
ATOM 5179 O O . ILE A 1 628 ? -18.932 8.146 10.869 1.00 95.19 628 ILE A O 1
ATOM 5183 N N . PHE A 1 629 ? -18.625 6.117 9.982 1.00 95.94 629 PHE A N 1
ATOM 5184 C CA . PHE A 1 629 ? -19.105 5.379 11.148 1.00 95.94 629 PHE A CA 1
ATOM 5185 C C . PHE A 1 629 ? -18.112 5.404 12.319 1.00 95.94 629 PHE A C 1
ATOM 5187 O O . PHE A 1 629 ? -18.507 5.172 13.463 1.00 95.94 629 PHE A O 1
ATOM 5194 N N . SER A 1 630 ? -16.846 5.766 12.078 1.00 96.44 630 SER A N 1
ATOM 5195 C CA . SER A 1 630 ? -15.850 5.964 13.141 1.00 96.44 630 SER A CA 1
ATOM 5196 C C . SER A 1 630 ? -16.313 7.031 14.133 1.00 96.44 630 SER A C 1
ATOM 5198 O O . SER A 1 630 ? -16.174 6.858 15.339 1.00 96.44 630 SER A O 1
ATOM 5200 N N . PHE A 1 631 ? -16.952 8.101 13.651 1.00 94.50 631 PHE A N 1
ATOM 5201 C CA . PHE A 1 631 ? -17.474 9.158 14.518 1.00 94.50 631 PHE A CA 1
ATOM 5202 C C . PHE A 1 631 ? -18.615 8.677 15.428 1.00 94.50 631 PHE A C 1
ATOM 5204 O O . PHE A 1 631 ? -18.729 9.133 16.565 1.00 94.50 631 PHE A O 1
ATOM 5211 N N . LEU A 1 632 ? -19.420 7.708 14.980 1.00 94.69 632 LEU A N 1
ATOM 5212 C CA . LEU A 1 632 ? -20.432 7.070 15.831 1.00 94.69 632 LEU A CA 1
ATOM 5213 C C . LEU A 1 632 ? -19.770 6.218 16.927 1.00 94.69 632 LEU A C 1
ATOM 5215 O O . LEU A 1 632 ? -20.221 6.200 18.072 1.00 94.69 632 LEU A O 1
ATOM 5219 N N . GLY A 1 633 ? -18.651 5.569 16.603 1.00 95.00 633 GLY A N 1
ATOM 5220 C CA . GLY A 1 633 ? -17.835 4.818 17.555 1.00 95.00 633 GLY A CA 1
ATOM 5221 C C . GLY A 1 633 ? -17.241 5.674 18.675 1.00 95.00 633 GLY A C 1
ATOM 5222 O O . GLY A 1 633 ? -17.167 5.216 19.816 1.00 95.00 633 GLY A O 1
ATOM 5223 N N . ILE A 1 634 ? -16.906 6.940 18.388 1.00 95.56 634 ILE A N 1
ATOM 5224 C CA . ILE A 1 634 ? -16.477 7.915 19.406 1.00 95.56 634 ILE A CA 1
ATOM 5225 C C . ILE A 1 634 ? -17.565 8.084 20.474 1.00 95.56 634 ILE A C 1
ATOM 5227 O O . ILE A 1 634 ? -17.254 8.051 21.662 1.00 95.56 634 ILE A O 1
ATOM 5231 N N . ILE A 1 635 ? -18.841 8.202 20.079 1.00 93.56 635 ILE A N 1
ATOM 5232 C CA . ILE A 1 635 ? -19.965 8.348 21.023 1.00 93.56 635 ILE A CA 1
ATOM 5233 C C . ILE A 1 635 ? -20.043 7.146 21.966 1.00 93.56 635 ILE A C 1
ATOM 5235 O O . ILE A 1 635 ? -20.233 7.318 23.169 1.00 93.56 635 ILE A O 1
ATOM 5239 N N . SER A 1 636 ? -19.889 5.933 21.435 1.00 92.25 636 SER A N 1
ATOM 5240 C CA . SER A 1 636 ? -19.903 4.713 22.247 1.00 92.25 636 SER A CA 1
ATOM 5241 C C . SER A 1 636 ? -18.714 4.643 23.201 1.00 92.25 636 SER A C 1
ATOM 5243 O O . SER A 1 636 ? -18.900 4.348 24.379 1.00 92.25 636 SER A O 1
ATOM 5245 N N . LEU A 1 637 ? -17.507 4.969 22.732 1.00 94.12 637 LEU A N 1
ATOM 5246 C CA . LEU A 1 637 ? -16.312 4.924 23.574 1.00 94.12 637 LEU A CA 1
ATOM 5247 C C . LEU A 1 637 ? -16.298 6.036 24.634 1.00 94.12 637 LEU A C 1
ATOM 5249 O O . LEU A 1 637 ? -15.759 5.839 25.718 1.00 94.12 637 LEU A O 1
ATOM 5253 N N . LEU A 1 638 ? -16.920 7.189 24.367 1.00 94.44 638 LEU A N 1
ATOM 5254 C CA . LEU A 1 638 ? -17.059 8.271 25.350 1.00 94.44 638 LEU A CA 1
ATOM 5255 C C . LEU A 1 638 ? -17.866 7.841 26.577 1.00 94.44 638 LEU A C 1
ATOM 5257 O O . LEU A 1 638 ? -17.594 8.325 27.675 1.00 94.44 638 LEU A O 1
ATOM 5261 N N . LYS A 1 639 ? -18.832 6.935 26.391 1.00 88.94 639 LYS A N 1
ATOM 5262 C CA . LYS A 1 639 ? -19.679 6.407 27.468 1.00 88.94 639 LYS A CA 1
ATOM 5263 C C . LYS A 1 639 ? -18.949 5.392 28.338 1.00 88.94 639 LYS A C 1
ATOM 5265 O O . LYS A 1 639 ? -19.204 5.334 29.533 1.00 88.94 639 LYS A O 1
ATOM 5270 N N . THR A 1 640 ? -18.036 4.616 27.757 1.00 88.25 640 THR A N 1
ATOM 5271 C CA . THR A 1 640 ? -17.308 3.563 28.477 1.00 88.25 640 THR A CA 1
ATOM 5272 C C . THR A 1 640 ? -15.966 4.043 29.026 1.00 88.25 640 THR A C 1
ATOM 5274 O O . THR A 1 640 ? -15.619 3.722 30.158 1.00 88.25 640 THR A O 1
ATOM 5277 N N . ASN A 1 641 ? -15.193 4.828 28.264 1.00 91.12 641 ASN A N 1
ATOM 5278 C CA . ASN A 1 641 ? -13.884 5.320 28.692 1.00 91.12 641 ASN A CA 1
ATOM 5279 C C . ASN A 1 641 ? -13.469 6.649 28.024 1.00 91.12 641 ASN A C 1
ATOM 5281 O O . ASN A 1 641 ? -12.702 6.692 27.055 1.00 91.12 641 ASN A O 1
ATOM 5285 N N . LYS A 1 642 ? -13.896 7.770 28.620 1.00 94.06 642 LYS A N 1
ATOM 5286 C CA . LYS A 1 642 ? -13.559 9.134 28.168 1.00 94.06 642 LYS A CA 1
ATOM 5287 C C . LYS A 1 642 ? -12.050 9.405 28.080 1.00 94.06 642 LYS A C 1
ATOM 5289 O O . LYS A 1 642 ? -11.624 10.146 27.198 1.00 94.06 642 LYS A O 1
ATOM 5294 N N . LYS A 1 643 ? -11.229 8.823 28.965 1.00 92.50 643 LYS A N 1
ATOM 5295 C CA . LYS A 1 643 ? -9.771 9.064 28.978 1.00 92.50 643 LYS A CA 1
ATOM 5296 C C . LYS A 1 643 ? -9.107 8.552 27.701 1.00 92.50 643 LYS A C 1
ATOM 5298 O O . LYS A 1 643 ? -8.278 9.253 27.130 1.00 92.50 643 LYS A O 1
ATOM 5303 N N . ILE A 1 644 ? -9.512 7.370 27.235 1.00 94.31 644 ILE A N 1
ATOM 5304 C CA . ILE A 1 644 ? -8.996 6.786 25.991 1.00 94.31 644 ILE A CA 1
ATOM 5305 C C . ILE A 1 644 ? -9.418 7.633 24.790 1.00 94.31 644 ILE A C 1
ATOM 5307 O O . ILE A 1 644 ? -8.590 7.916 23.929 1.00 94.31 644 ILE A O 1
ATOM 5311 N N . VAL A 1 645 ? -10.670 8.102 24.752 1.00 96.44 645 VAL A N 1
ATOM 5312 C CA . VAL A 1 645 ? -11.131 8.995 23.677 1.00 96.44 645 VAL A CA 1
ATOM 5313 C C . VAL A 1 645 ? -10.306 10.277 23.629 1.00 96.44 645 VAL A C 1
ATOM 5315 O O . VAL A 1 645 ? -9.848 10.656 22.557 1.00 96.44 645 VAL A O 1
ATOM 5318 N N . LEU A 1 646 ? -10.078 10.924 24.776 1.00 95.62 646 LEU A N 1
ATOM 5319 C CA . LEU A 1 646 ? -9.269 12.142 24.845 1.00 95.62 646 LEU A CA 1
ATOM 5320 C C . LEU A 1 646 ? -7.832 11.904 24.365 1.00 95.62 646 LEU A C 1
ATOM 5322 O O . LEU A 1 646 ? -7.308 12.729 23.624 1.00 95.62 646 LEU A O 1
ATOM 5326 N N . LEU A 1 647 ? -7.219 10.772 24.727 1.00 95.06 647 LEU A N 1
ATOM 5327 C CA . LEU A 1 647 ? -5.886 10.392 24.252 1.00 95.06 647 LEU A CA 1
ATOM 5328 C C . LEU A 1 647 ? -5.858 10.203 22.728 1.00 95.06 647 LEU A C 1
ATOM 5330 O O . LEU A 1 647 ? -4.988 10.746 22.053 1.00 95.06 647 LEU A O 1
ATOM 5334 N N . LEU A 1 648 ? -6.825 9.474 22.168 1.00 96.88 648 LEU A N 1
ATOM 5335 C CA . LEU A 1 648 ? -6.916 9.252 20.723 1.00 96.88 648 LEU A CA 1
ATOM 5336 C C . LEU A 1 648 ? -7.187 10.560 19.957 1.00 96.88 648 LEU A C 1
ATOM 5338 O O . LEU A 1 648 ? -6.585 10.799 18.912 1.00 96.88 648 LEU A O 1
ATOM 5342 N N . LEU A 1 649 ? -8.036 11.442 20.491 1.00 97.06 649 LEU A N 1
ATOM 5343 C CA . LEU A 1 649 ? -8.308 12.757 19.904 1.00 97.06 649 LEU A CA 1
ATOM 5344 C C . LEU A 1 649 ? -7.112 13.713 20.012 1.00 97.06 649 LEU A C 1
ATOM 5346 O O . LEU A 1 649 ? -6.888 14.483 19.082 1.00 97.06 649 LEU A O 1
ATOM 5350 N N . LEU A 1 650 ? -6.318 13.642 21.087 1.00 96.81 650 LEU A N 1
ATOM 5351 C CA . LEU A 1 650 ? -5.074 14.408 21.241 1.00 96.81 650 LEU A CA 1
ATOM 5352 C C . LEU A 1 650 ? -4.032 14.041 20.172 1.00 96.81 650 LEU A C 1
ATOM 5354 O O . LEU A 1 650 ? -3.217 14.877 19.784 1.00 96.81 650 LEU A O 1
ATOM 5358 N N . LEU A 1 651 ? -4.059 12.804 19.678 1.00 96.06 651 LEU A N 1
ATOM 5359 C CA . LEU A 1 651 ? -3.201 12.353 18.581 1.00 96.06 651 LEU A CA 1
ATOM 5360 C C . LEU A 1 651 ? -3.787 12.720 17.212 1.00 96.06 651 LEU A C 1
ATOM 5362 O O . LEU A 1 651 ? -3.052 13.129 16.317 1.00 96.06 651 LEU A O 1
ATOM 5366 N N . PHE A 1 652 ? -5.107 12.607 17.050 1.00 96.81 652 PHE A N 1
ATOM 5367 C CA . PHE A 1 652 ? -5.781 12.852 15.777 1.00 96.81 652 PHE A CA 1
ATOM 5368 C C . PHE A 1 652 ? -5.895 14.349 15.437 1.00 96.81 652 PHE A C 1
ATOM 5370 O O . PHE A 1 652 ? -5.445 14.777 14.376 1.00 96.81 652 PHE A O 1
ATOM 5377 N N . LEU A 1 653 ? -6.488 15.156 16.327 1.00 95.25 653 LEU A N 1
ATOM 5378 C CA . LEU A 1 653 ? -6.915 16.527 16.017 1.00 95.25 653 LEU A CA 1
ATOM 5379 C C . LEU A 1 653 ? -5.752 17.487 15.721 1.00 95.25 653 LEU A C 1
ATOM 5381 O O . LEU A 1 653 ? -5.839 18.193 14.716 1.00 95.25 653 LEU A O 1
ATOM 5385 N N . PRO A 1 654 ? -4.661 17.544 16.518 1.00 93.50 654 PRO A N 1
ATOM 5386 C CA . PRO A 1 654 ? -3.568 18.477 16.242 1.00 93.50 654 PRO A CA 1
ATOM 5387 C C . PRO A 1 654 ? -2.889 18.203 14.901 1.00 93.50 654 PRO A C 1
ATOM 5389 O O . PRO A 1 654 ? -2.597 19.136 14.159 1.00 93.50 654 PRO A O 1
ATOM 5392 N N . TYR A 1 655 ? -2.682 16.927 14.560 1.00 93.25 655 TYR A N 1
ATOM 5393 C CA . TYR A 1 655 ? -2.068 16.544 13.292 1.00 93.25 655 TYR A CA 1
ATOM 5394 C C . TYR A 1 655 ? -2.991 16.806 12.099 1.00 93.25 655 TYR A C 1
ATOM 5396 O O . TYR A 1 655 ? -2.560 17.404 11.114 1.00 93.25 655 TYR A O 1
ATOM 5404 N N . TYR A 1 656 ? -4.267 16.426 12.214 1.00 93.38 656 TYR A N 1
ATOM 5405 C CA . TYR A 1 656 ? -5.275 16.677 11.185 1.00 93.38 656 TYR A CA 1
ATOM 5406 C C . TYR A 1 656 ? -5.378 18.169 10.837 1.00 93.38 656 TYR A C 1
ATOM 5408 O O . TYR A 1 656 ? -5.214 18.552 9.679 1.00 93.38 656 TYR A O 1
ATOM 5416 N N . ASN A 1 657 ? -5.556 19.012 11.862 1.00 89.25 657 ASN A N 1
ATOM 5417 C CA . ASN A 1 657 ? -5.712 20.462 11.720 1.00 89.25 657 ASN A CA 1
ATOM 5418 C C . ASN A 1 657 ? -4.468 21.167 11.174 1.00 89.25 657 ASN A C 1
ATOM 5420 O O . ASN A 1 657 ? -4.572 22.287 10.671 1.00 89.25 657 ASN A O 1
ATOM 5424 N N . LEU A 1 658 ? -3.289 20.570 11.352 1.00 87.56 658 LEU A N 1
ATOM 5425 C CA . LEU A 1 658 ? -2.037 21.109 10.841 1.00 87.56 658 LEU A CA 1
ATOM 5426 C C . LEU A 1 658 ? -1.909 20.855 9.336 1.00 87.56 658 LEU A C 1
ATOM 5428 O O . LEU A 1 658 ? -1.588 21.766 8.576 1.00 87.56 658 LEU A O 1
ATOM 5432 N N . ILE A 1 659 ? -2.168 19.619 8.909 1.00 87.56 659 ILE A N 1
ATOM 5433 C CA . ILE A 1 659 ? -2.062 19.219 7.503 1.00 87.56 659 ILE A CA 1
ATOM 5434 C C . ILE A 1 659 ? -3.092 19.938 6.647 1.00 87.56 659 ILE A C 1
ATOM 5436 O O . ILE A 1 659 ? -2.762 20.363 5.543 1.00 87.56 659 ILE A O 1
ATOM 5440 N N . SER A 1 660 ? -4.325 20.071 7.138 1.00 87.38 660 SER A N 1
ATOM 5441 C CA . SER A 1 660 ? -5.404 20.730 6.400 1.00 87.38 660 SER A CA 1
ATOM 5442 C C . SER A 1 660 ? -5.067 22.175 6.018 1.00 87.38 660 SER A C 1
ATOM 5444 O O . SER A 1 660 ? -5.517 22.665 4.986 1.00 87.38 660 SER A O 1
ATOM 5446 N N . LYS A 1 661 ? -4.216 22.840 6.808 1.00 85.06 661 LYS A N 1
ATOM 5447 C CA . LYS A 1 661 ? -3.728 24.209 6.570 1.00 85.06 661 LYS A CA 1
ATOM 5448 C C . LYS A 1 661 ? -2.486 24.269 5.675 1.00 85.06 661 LYS A C 1
ATOM 5450 O O . LYS A 1 661 ? -2.046 25.360 5.301 1.00 85.06 661 LYS A O 1
ATOM 5455 N N . GLY A 1 662 ? -1.907 23.118 5.337 1.00 75.44 662 GLY A N 1
ATOM 5456 C CA . GLY A 1 662 ? -0.763 23.013 4.442 1.00 75.44 662 GLY A CA 1
ATOM 5457 C C . GLY A 1 662 ? -1.096 23.492 3.022 1.00 75.44 662 GLY A C 1
ATOM 5458 O O . GLY A 1 662 ? -2.226 23.315 2.563 1.00 75.44 662 GLY A O 1
ATOM 5459 N N . PRO A 1 663 ? -0.136 24.100 2.301 1.00 64.25 663 PRO A N 1
ATOM 5460 C CA . PRO A 1 663 ? -0.338 24.509 0.907 1.00 64.25 663 PRO A CA 1
ATOM 5461 C C . PRO A 1 663 ? -0.675 23.325 -0.014 1.00 64.25 663 PRO A C 1
ATOM 5463 O O . PRO A 1 663 ? -1.445 23.501 -0.951 1.00 64.25 663 PRO A O 1
ATOM 5466 N N . ASP A 1 664 ? -0.193 22.126 0.319 1.00 72.31 664 ASP A N 1
ATOM 5467 C CA . ASP A 1 664 ? -0.369 20.908 -0.474 1.00 72.31 664 ASP A CA 1
ATOM 5468 C C . ASP A 1 664 ? -1.337 19.910 0.176 1.00 72.31 664 ASP A C 1
ATOM 5470 O O . ASP A 1 664 ? -1.162 18.709 0.007 1.00 72.31 664 ASP A O 1
ATOM 5474 N N . TRP A 1 665 ? -2.344 20.349 0.946 1.00 79.12 665 TRP A N 1
ATOM 5475 C CA . TRP A 1 665 ? -3.271 19.434 1.647 1.00 79.12 665 TRP A CA 1
ATOM 5476 C C . TRP A 1 665 ? -3.876 18.357 0.719 1.00 79.12 665 TRP A C 1
ATOM 5478 O O . TRP A 1 665 ? -4.081 17.215 1.133 1.00 79.12 665 TRP A O 1
ATOM 5488 N N . SER A 1 666 ? -4.101 18.695 -0.554 1.00 72.56 666 SER A N 1
ATOM 5489 C CA . SER A 1 666 ? -4.629 17.812 -1.599 1.00 72.56 666 SER A CA 1
ATOM 5490 C C . SER A 1 666 ? -3.618 16.795 -2.139 1.00 72.56 666 SER A C 1
ATOM 5492 O O . SER A 1 666 ? -3.978 15.939 -2.942 1.00 72.56 666 SER A O 1
ATOM 5494 N N . SER A 1 667 ? -2.374 16.813 -1.658 1.00 65.75 667 SER A N 1
ATOM 5495 C CA . SER A 1 667 ? -1.274 15.957 -2.121 1.00 65.75 667 SER A CA 1
ATOM 5496 C C . SER A 1 667 ? -0.796 16.277 -3.542 1.00 65.75 667 SER A C 1
ATOM 5498 O O . SER A 1 667 ? -0.543 15.365 -4.338 1.00 65.75 667 SER A O 1
ATOM 5500 N N . LEU A 1 668 ? -0.648 17.580 -3.829 1.00 58.12 668 LEU A N 1
ATOM 5501 C CA . LEU A 1 668 ? -0.048 18.116 -5.058 1.00 58.12 668 LEU A CA 1
ATOM 5502 C C . LEU A 1 668 ? 1.297 17.414 -5.333 1.00 58.12 668 LEU A C 1
ATOM 5504 O O . LEU A 1 668 ? 2.165 17.357 -4.464 1.00 58.12 668 LEU A O 1
ATOM 5508 N N . GLY A 1 669 ? 1.453 16.834 -6.530 1.00 55.66 669 GLY A N 1
ATOM 5509 C CA . GLY A 1 669 ? 2.673 16.105 -6.923 1.00 55.66 669 GLY A CA 1
ATOM 5510 C C . GLY A 1 669 ? 2.510 14.607 -7.199 1.00 55.66 669 GLY A C 1
ATOM 5511 O O . GLY A 1 669 ? 3.497 13.880 -7.164 1.00 55.66 669 GLY A O 1
ATOM 5512 N N . GLY A 1 670 ? 1.294 14.134 -7.481 1.00 65.81 670 GLY A N 1
ATOM 5513 C CA . GLY A 1 670 ? 1.074 12.789 -8.022 1.00 65.81 670 GLY A CA 1
ATOM 5514 C C . GLY A 1 670 ? 1.203 11.659 -7.000 1.00 65.81 670 GLY A C 1
ATOM 5515 O O . GLY A 1 670 ? 1.869 10.659 -7.236 1.00 65.81 670 GLY A O 1
ATOM 5516 N N . SER A 1 671 ? 0.572 11.803 -5.835 1.00 78.50 671 SER A N 1
ATOM 5517 C CA . SER A 1 671 ? 0.470 10.725 -4.841 1.00 78.50 671 SER A CA 1
ATOM 5518 C C . SER A 1 671 ? -0.986 10.283 -4.643 1.00 78.50 671 SER A C 1
ATOM 5520 O O . SER A 1 671 ? -1.885 11.057 -4.989 1.00 78.50 671 SER A O 1
ATOM 5522 N N . PRO A 1 672 ? -1.235 9.066 -4.108 1.00 84.81 672 PRO A N 1
ATOM 5523 C CA . PRO A 1 672 ? -2.593 8.600 -3.838 1.00 84.81 672 PRO A CA 1
ATOM 5524 C C . PRO A 1 672 ? -3.401 9.561 -2.964 1.00 84.81 672 PRO A C 1
ATOM 5526 O O . PRO A 1 672 ? -2.859 10.317 -2.155 1.00 84.81 672 PRO A O 1
ATOM 5529 N N . ALA A 1 673 ? -4.725 9.528 -3.127 1.00 84.06 673 ALA A N 1
ATOM 5530 C CA . ALA A 1 673 ? -5.635 10.319 -2.309 1.00 84.06 673 ALA A CA 1
ATOM 5531 C C . ALA A 1 673 ? -5.411 10.059 -0.810 1.00 84.06 673 ALA A C 1
ATOM 5533 O O . ALA A 1 673 ? -5.043 8.954 -0.398 1.00 84.06 673 ALA A O 1
ATOM 5534 N N . THR A 1 674 ? -5.681 11.074 0.018 1.00 86.06 674 THR A N 1
ATOM 5535 C CA . THR A 1 674 ? -5.594 11.034 1.493 1.00 86.06 674 THR A CA 1
ATOM 5536 C C . THR A 1 674 ? -4.217 10.746 2.096 1.00 86.06 674 THR A C 1
ATOM 5538 O O . THR A 1 674 ? -4.122 10.430 3.284 1.00 86.06 674 THR A O 1
ATOM 5541 N N . ARG A 1 675 ? -3.137 10.911 1.320 1.00 87.50 675 ARG A N 1
ATOM 5542 C CA . ARG A 1 675 ? -1.752 10.670 1.748 1.00 87.50 675 ARG A CA 1
ATOM 5543 C C . ARG A 1 675 ? -1.460 11.101 3.177 1.00 87.50 675 ARG A C 1
ATOM 5545 O O . ARG A 1 675 ? -1.019 10.307 3.998 1.00 87.50 675 ARG A O 1
ATOM 5552 N N . TYR A 1 676 ? -1.681 12.374 3.475 1.00 87.19 676 TYR A N 1
ATOM 5553 C CA . TYR A 1 676 ? -1.193 12.957 4.717 1.00 87.19 676 TYR A CA 1
ATOM 5554 C C . TYR A 1 676 ? -1.891 12.416 5.964 1.00 87.19 676 TYR A C 1
ATOM 5556 O O . TYR A 1 676 ? -1.280 12.408 7.024 1.00 87.19 676 TYR A O 1
ATOM 5564 N N . ILE A 1 677 ? -3.128 11.925 5.860 1.00 92.50 677 ILE A N 1
ATOM 5565 C CA . ILE A 1 677 ? -3.874 11.432 7.025 1.00 92.50 677 ILE A CA 1
ATOM 5566 C C . ILE A 1 677 ? -3.662 9.939 7.292 1.00 92.50 677 ILE A C 1
ATOM 5568 O O . ILE A 1 677 ? -4.076 9.464 8.346 1.00 92.50 677 ILE A O 1
ATOM 5572 N N . VAL A 1 678 ? -2.977 9.200 6.406 1.00 95.31 678 VAL A N 1
ATOM 5573 C CA . VAL A 1 678 ? -2.693 7.753 6.551 1.00 95.31 678 VAL A CA 1
ATOM 5574 C C . VAL A 1 678 ? -2.156 7.398 7.941 1.00 95.31 678 VAL A C 1
ATOM 5576 O O . VAL A 1 678 ? -2.546 6.381 8.508 1.00 95.31 678 VAL A O 1
ATOM 5579 N N . THR A 1 679 ? -1.303 8.248 8.519 1.00 95.56 679 THR A N 1
ATOM 5580 C CA . THR A 1 679 ? -0.689 8.030 9.840 1.00 95.56 679 THR A CA 1
ATOM 5581 C C . THR A 1 679 ? -1.675 8.049 11.004 1.00 95.56 679 THR A C 1
ATOM 5583 O O . THR A 1 679 ? -1.399 7.434 12.032 1.00 95.56 679 THR A O 1
ATOM 5586 N N . ILE A 1 680 ? -2.822 8.716 10.848 1.00 96.31 680 ILE A N 1
ATOM 5587 C CA . ILE A 1 680 ? -3.874 8.838 11.869 1.00 96.31 680 ILE A CA 1
ATOM 5588 C C . ILE A 1 680 ? -5.148 8.052 11.529 1.00 96.31 680 ILE A C 1
ATOM 5590 O O . ILE A 1 680 ? -6.005 7.892 12.396 1.00 96.31 680 ILE A O 1
ATOM 5594 N N . ILE A 1 681 ? -5.261 7.471 10.327 1.00 97.38 681 ILE A N 1
ATOM 5595 C CA . ILE A 1 681 ? -6.347 6.536 9.972 1.00 97.38 681 ILE A CA 1
ATOM 5596 C C . ILE A 1 681 ? -6.503 5.364 10.957 1.00 97.38 681 ILE A C 1
ATOM 5598 O O . ILE A 1 681 ? -7.650 5.012 11.242 1.00 97.38 681 ILE A O 1
ATOM 5602 N N . PRO A 1 682 ? -5.435 4.769 11.534 1.00 98.19 682 PRO A N 1
ATOM 5603 C CA . PRO A 1 682 ? -5.596 3.717 12.539 1.00 98.19 682 PRO A CA 1
ATOM 5604 C C . PRO A 1 682 ? -6.521 4.111 13.696 1.00 98.19 682 PRO A C 1
ATOM 5606 O O . PRO A 1 682 ? -7.272 3.274 14.185 1.00 98.19 682 PRO A O 1
ATOM 5609 N N . ILE A 1 683 ? -6.535 5.391 14.086 1.00 98.19 683 ILE A N 1
ATOM 5610 C CA . ILE A 1 683 ? -7.415 5.915 15.139 1.00 98.19 683 ILE A CA 1
ATOM 5611 C C . ILE A 1 683 ? -8.888 5.850 14.707 1.00 98.19 683 ILE A C 1
ATOM 5613 O O . ILE A 1 683 ? -9.740 5.433 15.492 1.00 98.19 683 ILE A O 1
ATOM 5617 N N . LEU A 1 684 ? -9.192 6.186 13.449 1.00 98.00 684 LEU A N 1
ATOM 5618 C CA . LEU A 1 684 ? -10.541 6.036 12.896 1.00 98.00 684 LEU A CA 1
ATOM 5619 C C . LEU A 1 684 ? -10.959 4.563 12.838 1.00 98.00 684 LEU A C 1
ATOM 5621 O O . LEU A 1 684 ? -12.072 4.238 13.238 1.00 98.00 684 LEU A O 1
ATOM 5625 N N . ILE A 1 685 ? -10.058 3.655 12.441 1.00 98.25 685 ILE A N 1
ATOM 5626 C CA . ILE A 1 685 ? -10.342 2.208 12.437 1.00 98.25 685 ILE A CA 1
ATOM 5627 C C . ILE A 1 685 ? -10.638 1.702 13.854 1.00 98.25 685 ILE A C 1
ATOM 5629 O O . ILE A 1 685 ? -11.556 0.904 14.039 1.00 98.25 685 ILE A O 1
ATOM 5633 N N . ILE A 1 686 ? -9.906 2.190 14.862 1.00 98.00 686 ILE A N 1
ATOM 5634 C CA . ILE A 1 686 ? -10.154 1.850 16.268 1.00 98.00 686 ILE A CA 1
ATOM 5635 C C . ILE A 1 686 ? -11.569 2.266 16.682 1.00 98.00 686 ILE A C 1
ATOM 5637 O O . ILE A 1 686 ? -12.321 1.439 17.201 1.00 98.00 686 ILE A O 1
ATOM 5641 N N . PHE A 1 687 ? -11.967 3.514 16.414 1.00 98.12 687 PHE A N 1
ATOM 5642 C CA . PHE A 1 687 ? -13.327 3.961 16.720 1.00 98.12 687 PHE A CA 1
ATOM 5643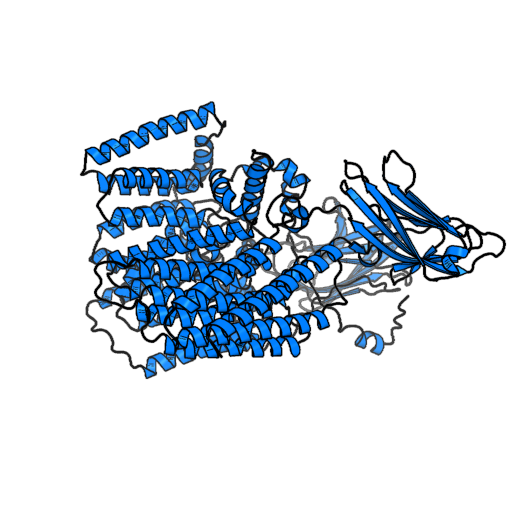 C C . PHE A 1 687 ? -14.383 3.186 15.923 1.00 98.12 687 PHE A C 1
ATOM 5645 O O . PHE A 1 687 ? -15.409 2.797 16.476 1.00 98.12 687 PHE A O 1
ATOM 5652 N N . TYR A 1 688 ? -14.123 2.891 14.652 1.00 97.94 688 TYR A N 1
ATOM 5653 C CA . TYR A 1 688 ? -15.012 2.087 13.823 1.00 97.94 688 TYR A CA 1
ATOM 5654 C C . TYR A 1 688 ? -15.209 0.661 14.374 1.00 97.94 688 TYR A C 1
ATOM 5656 O O . TYR A 1 688 ? -16.332 0.159 14.407 1.00 97.94 688 TYR A O 1
ATOM 5664 N N . GLY A 1 689 ? -14.158 0.030 14.904 1.00 96.94 689 GLY A N 1
ATOM 5665 C CA . GLY A 1 689 ? -14.270 -1.250 15.610 1.00 96.94 689 GLY A CA 1
ATOM 5666 C C . GLY A 1 689 ? -15.166 -1.178 16.849 1.00 96.94 689 GLY A C 1
ATOM 5667 O O . GLY A 1 689 ? -15.966 -2.082 17.089 1.00 96.94 689 GLY A O 1
ATOM 5668 N N . VAL A 1 690 ? -15.109 -0.071 17.598 1.00 96.44 690 VAL A N 1
ATOM 5669 C CA . VAL A 1 690 ? -16.032 0.174 18.719 1.00 96.44 690 VAL A CA 1
ATOM 5670 C C . VAL A 1 690 ? -17.472 0.346 18.227 1.00 96.44 690 VAL A C 1
ATOM 5672 O O . VAL A 1 690 ? -18.387 -0.182 18.863 1.00 96.44 690 VAL A O 1
ATOM 5675 N N . PHE A 1 691 ? -17.688 1.030 17.098 1.00 95.75 691 PHE A N 1
ATOM 5676 C CA . PHE A 1 691 ? -19.008 1.144 16.467 1.00 95.75 691 PHE A CA 1
ATOM 5677 C C . PHE A 1 691 ? -19.583 -0.228 16.098 1.00 95.75 691 PHE A C 1
ATOM 5679 O O . PHE A 1 691 ? -20.724 -0.513 16.457 1.00 95.75 691 PHE A O 1
ATOM 5686 N N . LEU A 1 692 ? -18.798 -1.096 15.450 1.00 94.12 692 LEU A N 1
ATOM 5687 C CA . LEU A 1 692 ? -19.247 -2.441 15.069 1.00 94.12 692 LEU A CA 1
ATOM 5688 C C . LEU A 1 692 ? -19.745 -3.249 16.272 1.00 94.12 692 LEU A C 1
ATOM 5690 O O . LEU A 1 692 ? -20.762 -3.929 16.165 1.00 94.12 692 LEU A O 1
ATOM 5694 N N . ASN A 1 693 ? -19.076 -3.113 17.419 1.00 92.44 693 ASN A N 1
ATOM 5695 C CA . ASN A 1 693 ? -19.443 -3.820 18.644 1.00 92.44 693 ASN A CA 1
ATOM 5696 C C . ASN A 1 693 ? -20.747 -3.312 19.284 1.00 92.44 693 ASN A C 1
ATOM 5698 O O . ASN A 1 693 ? -21.440 -4.065 19.959 1.00 92.44 693 ASN A O 1
ATOM 5702 N N . HIS A 1 694 ? -21.078 -2.029 19.107 1.00 90.38 694 HIS A N 1
ATOM 5703 C CA . HIS A 1 694 ? -22.205 -1.384 19.796 1.00 90.38 694 HIS A CA 1
ATOM 5704 C C . HIS A 1 694 ? -23.404 -1.086 18.885 1.00 90.38 694 HIS A C 1
ATOM 5706 O O . HIS A 1 694 ? -24.462 -0.695 19.379 1.00 90.38 694 HIS A O 1
ATOM 5712 N N . CYS A 1 695 ? -23.269 -1.238 17.566 1.00 89.50 695 CYS A N 1
ATOM 5713 C CA . CYS A 1 695 ? -24.332 -0.938 16.614 1.00 89.50 695 CYS A CA 1
ATOM 5714 C C . CYS A 1 695 ? -25.451 -1.988 16.671 1.00 89.50 695 CYS A C 1
ATOM 5716 O O . CYS A 1 695 ? -25.274 -3.130 16.243 1.00 89.50 695 CYS A O 1
ATOM 5718 N N . ARG A 1 696 ? -26.646 -1.582 17.121 1.00 84.88 696 ARG A N 1
ATOM 5719 C CA . ARG A 1 696 ? -27.809 -2.484 17.253 1.00 84.88 696 ARG A CA 1
ATOM 5720 C C . ARG A 1 696 ? -28.831 -2.353 16.123 1.00 84.88 696 ARG A C 1
ATOM 5722 O O . ARG A 1 696 ? -29.446 -3.348 15.753 1.00 84.88 696 ARG A O 1
ATOM 5729 N N . ARG A 1 697 ? -28.989 -1.159 15.539 1.00 84.12 697 ARG A N 1
ATOM 5730 C CA . ARG A 1 697 ? -30.050 -0.863 14.553 1.00 84.12 697 ARG A CA 1
ATOM 5731 C C . ARG A 1 697 ? -29.784 -1.467 13.176 1.00 84.12 697 ARG A C 1
ATOM 5733 O O . ARG A 1 697 ? -28.678 -1.330 12.647 1.00 84.12 697 ARG A O 1
ATOM 5740 N N . LEU A 1 698 ? -30.817 -2.039 12.552 1.00 81.94 698 LEU A N 1
ATOM 5741 C CA . LEU A 1 698 ? -30.694 -2.693 11.248 1.00 81.94 698 LEU A CA 1
ATOM 5742 C C . LEU A 1 698 ? -30.280 -1.721 10.137 1.00 81.94 698 LEU A C 1
ATOM 5744 O O . LEU A 1 698 ? -29.369 -2.021 9.369 1.00 81.94 698 LEU A O 1
ATOM 5748 N N . TRP A 1 699 ? -30.897 -0.539 10.067 1.00 81.56 699 TRP A N 1
ATOM 5749 C CA . TRP A 1 699 ? -30.597 0.445 9.021 1.00 81.56 699 TRP A CA 1
ATOM 5750 C C . TRP A 1 699 ? -29.145 0.920 9.044 1.00 81.56 699 TRP A C 1
ATOM 5752 O O . TRP A 1 699 ? -28.518 1.016 7.994 1.00 81.56 699 TRP A O 1
ATOM 5762 N N . LEU A 1 700 ? -28.572 1.139 10.229 1.00 88.19 700 LEU A N 1
ATOM 5763 C CA . LEU A 1 700 ? -27.159 1.502 10.353 1.00 88.19 700 LEU A CA 1
ATOM 5764 C C . LEU A 1 700 ? -26.241 0.369 9.888 1.00 88.19 700 LEU A C 1
ATOM 5766 O O . LEU A 1 700 ? -25.263 0.638 9.198 1.00 88.19 700 LEU A O 1
ATOM 5770 N N . LYS A 1 701 ? -26.583 -0.891 10.194 1.00 87.56 701 LYS A N 1
ATOM 5771 C CA . LYS A 1 701 ? -25.860 -2.062 9.672 1.00 87.56 701 LYS A CA 1
ATOM 5772 C C . LYS A 1 701 ? -25.932 -2.112 8.136 1.00 87.56 701 LYS A C 1
ATOM 5774 O O . LYS A 1 701 ? -24.904 -2.307 7.497 1.00 87.56 701 LYS A O 1
ATOM 5779 N N . LEU A 1 702 ? -27.105 -1.874 7.539 1.00 85.94 702 LEU A N 1
ATOM 5780 C CA . LEU A 1 702 ? -27.297 -1.872 6.080 1.00 85.94 702 LEU A CA 1
ATOM 5781 C C . LEU A 1 702 ? -26.511 -0.758 5.373 1.00 85.94 702 LEU A C 1
ATOM 5783 O O . LEU A 1 702 ? -25.792 -1.040 4.416 1.00 85.94 702 LEU A O 1
ATOM 5787 N N . VAL A 1 703 ? -26.603 0.487 5.855 1.00 87.81 703 VAL A N 1
ATOM 5788 C CA . VAL A 1 703 ? -25.845 1.614 5.280 1.00 87.81 703 VAL A CA 1
ATOM 5789 C C . VAL A 1 703 ? -24.342 1.393 5.465 1.00 87.81 703 VAL A C 1
ATOM 5791 O O . VAL A 1 703 ? -23.563 1.671 4.556 1.00 87.81 703 VAL A O 1
ATOM 5794 N N . ASN A 1 704 ? -23.924 0.814 6.593 1.00 91.81 704 ASN A N 1
ATOM 5795 C CA . ASN A 1 704 ? -22.534 0.430 6.801 1.00 91.81 704 ASN A CA 1
ATOM 5796 C C . ASN A 1 704 ? -22.061 -0.634 5.795 1.00 91.81 704 ASN A C 1
ATOM 5798 O O . ASN A 1 704 ? -20.985 -0.489 5.226 1.00 91.81 704 ASN A O 1
ATOM 5802 N N . TYR A 1 705 ? -22.861 -1.667 5.503 1.00 89.69 705 TYR A N 1
ATOM 5803 C CA . TYR A 1 705 ? -22.513 -2.651 4.468 1.00 89.69 705 TYR A CA 1
ATOM 5804 C C . TYR A 1 705 ? -22.368 -2.022 3.081 1.00 89.69 705 TYR A C 1
ATOM 5806 O O . TYR A 1 705 ? -21.447 -2.384 2.349 1.00 89.69 705 TYR A O 1
ATOM 5814 N N . PHE A 1 706 ? -23.224 -1.056 2.735 1.00 87.69 706 PHE A N 1
ATOM 5815 C CA . PHE A 1 706 ? -23.081 -0.295 1.493 1.00 87.69 706 PHE A CA 1
ATOM 5816 C C . PHE A 1 706 ? -21.772 0.508 1.468 1.00 87.69 706 PHE A C 1
ATOM 5818 O O . PHE A 1 706 ? -21.029 0.450 0.489 1.00 87.69 706 PHE A O 1
ATOM 5825 N N . ALA A 1 707 ? -21.438 1.190 2.567 1.00 91.69 707 ALA A N 1
ATOM 5826 C CA . ALA A 1 707 ? -20.192 1.943 2.682 1.00 91.69 707 ALA A CA 1
ATOM 5827 C C . ALA A 1 707 ? -18.944 1.039 2.613 1.00 91.69 707 ALA A C 1
ATOM 5829 O O . ALA A 1 707 ? -17.948 1.412 1.990 1.00 91.69 707 ALA A O 1
ATOM 5830 N N . ILE A 1 708 ? -18.993 -0.163 3.202 1.00 92.94 708 ILE A N 1
ATOM 5831 C CA . ILE A 1 708 ? -17.939 -1.184 3.077 1.00 92.94 708 ILE A CA 1
ATOM 5832 C C . ILE A 1 708 ? -17.783 -1.618 1.618 1.00 92.94 708 ILE A C 1
ATOM 5834 O O . ILE A 1 708 ? -16.660 -1.646 1.117 1.00 92.94 708 ILE A O 1
ATOM 5838 N N . ALA A 1 709 ? -18.888 -1.932 0.933 1.00 87.31 709 ALA A N 1
ATOM 5839 C CA . ALA A 1 709 ? -18.861 -2.350 -0.465 1.00 87.31 709 ALA A CA 1
ATOM 5840 C C . ALA A 1 709 ? -18.234 -1.265 -1.351 1.00 87.31 709 ALA A C 1
ATOM 5842 O O . ALA A 1 709 ? -17.308 -1.559 -2.099 1.00 87.31 709 ALA A O 1
ATOM 5843 N N . TRP A 1 710 ? -18.652 -0.006 -1.198 1.00 87.75 710 TRP A N 1
ATOM 5844 C CA . TRP A 1 710 ? -18.064 1.115 -1.932 1.00 87.75 710 TRP A CA 1
ATOM 5845 C C . TRP A 1 710 ? -16.560 1.267 -1.663 1.00 87.75 710 TRP A C 1
ATOM 5847 O O . TRP A 1 710 ? -15.765 1.352 -2.598 1.00 87.75 710 TRP A O 1
ATOM 5857 N N . SER A 1 711 ? -16.156 1.234 -0.389 1.00 93.75 711 SER A N 1
ATOM 5858 C CA . SER A 1 711 ? -14.744 1.366 0.009 1.00 93.75 711 SER A CA 1
ATOM 5859 C C . SER A 1 711 ? -13.872 0.259 -0.597 1.00 93.75 711 SER A C 1
ATOM 5861 O O . SER A 1 711 ? -12.764 0.516 -1.069 1.00 93.75 711 SER A O 1
ATOM 5863 N N . PHE A 1 712 ? -14.387 -0.975 -0.618 1.00 90.19 712 PHE A N 1
ATOM 5864 C CA . PHE A 1 712 ? -13.712 -2.120 -1.224 1.00 90.19 712 PHE A CA 1
ATOM 5865 C C . PHE A 1 712 ? -13.623 -2.006 -2.749 1.00 90.19 712 PHE A C 1
ATOM 5867 O O . PHE A 1 712 ? -12.609 -2.366 -3.338 1.00 90.19 712 PHE A O 1
ATOM 5874 N N . VAL A 1 713 ? -14.664 -1.490 -3.400 1.00 86.81 713 VAL A N 1
ATOM 5875 C CA . VAL A 1 713 ? -14.710 -1.312 -4.859 1.00 86.81 713 VAL A CA 1
ATOM 5876 C C . VAL A 1 713 ? -13.710 -0.262 -5.311 1.00 86.81 713 VAL A C 1
ATOM 5878 O O . VAL A 1 713 ? -12.950 -0.517 -6.242 1.00 86.81 713 VAL A O 1
ATOM 5881 N N . MET A 1 714 ? -13.649 0.876 -4.618 1.00 86.56 714 MET A N 1
ATOM 5882 C CA . MET A 1 714 ? -12.643 1.904 -4.884 1.00 86.56 714 MET A CA 1
ATOM 5883 C C . MET A 1 714 ? -11.229 1.352 -4.685 1.00 86.56 714 MET A C 1
ATOM 5885 O O . MET A 1 714 ? -10.371 1.524 -5.550 1.00 86.56 714 MET A O 1
ATOM 5889 N N . TYR A 1 715 ? -11.000 0.606 -3.597 1.00 91.25 715 TYR A N 1
ATOM 5890 C CA . TYR A 1 715 ? -9.738 -0.100 -3.378 1.00 91.25 715 TYR A CA 1
ATOM 5891 C C . TYR A 1 715 ? -9.413 -1.073 -4.523 1.00 91.25 715 TYR A C 1
ATOM 5893 O O . TYR A 1 715 ? -8.312 -1.023 -5.068 1.00 91.25 715 TYR A O 1
ATOM 5901 N N . TYR A 1 716 ? -10.365 -1.911 -4.942 1.00 88.12 716 TYR A N 1
ATOM 5902 C CA . TYR A 1 716 ? -10.182 -2.874 -6.027 1.00 88.12 716 TYR A CA 1
ATOM 5903 C C . TYR A 1 716 ? -9.826 -2.194 -7.350 1.00 88.12 716 TYR A C 1
ATOM 5905 O O . TYR A 1 716 ? -8.852 -2.591 -7.987 1.00 88.12 716 TYR A O 1
ATOM 5913 N N . ILE A 1 717 ? -10.558 -1.143 -7.735 1.00 82.38 717 ILE A N 1
ATOM 5914 C CA . ILE A 1 717 ? -10.292 -0.365 -8.954 1.00 82.38 717 ILE A CA 1
ATOM 5915 C C . ILE A 1 717 ? -8.880 0.222 -8.906 1.00 82.38 717 ILE A C 1
ATOM 5917 O O . ILE A 1 717 ? -8.144 0.121 -9.884 1.00 82.38 717 ILE A O 1
ATOM 5921 N N . LEU A 1 718 ? -8.466 0.774 -7.765 1.00 84.69 718 LEU A N 1
ATOM 5922 C CA . LEU A 1 718 ? -7.134 1.353 -7.594 1.00 84.69 718 LEU A CA 1
ATOM 5923 C C . LEU A 1 718 ? -6.021 0.296 -7.531 1.00 84.69 718 LEU A C 1
ATOM 5925 O O . LEU A 1 718 ? -4.880 0.589 -7.893 1.00 84.69 718 LEU A O 1
ATOM 5929 N N . ILE A 1 719 ? -6.300 -0.939 -7.104 1.00 86.50 719 ILE A N 1
ATOM 5930 C CA . ILE A 1 719 ? -5.357 -2.063 -7.229 1.00 86.50 719 ILE A CA 1
ATOM 5931 C C . ILE A 1 719 ? -5.249 -2.534 -8.677 1.00 86.50 719 ILE A C 1
ATOM 5933 O O . ILE A 1 719 ? -4.138 -2.714 -9.175 1.00 86.50 719 ILE A O 1
ATOM 5937 N N . LEU A 1 720 ? -6.383 -2.692 -9.354 1.00 79.75 720 LEU A N 1
ATOM 5938 C CA . LEU A 1 720 ? -6.467 -3.136 -10.739 1.00 79.75 720 LEU A CA 1
ATOM 5939 C C . LEU A 1 720 ? -5.842 -2.123 -11.706 1.00 79.75 720 LEU A C 1
ATOM 5941 O O . LEU A 1 720 ? -5.137 -2.515 -12.629 1.00 79.75 720 LEU A O 1
ATOM 5945 N N . PHE A 1 721 ? -6.028 -0.830 -11.454 1.00 75.94 721 PHE A N 1
ATOM 5946 C CA . PHE A 1 721 ? -5.484 0.263 -12.252 1.00 75.94 721 PHE A CA 1
ATOM 5947 C C . PHE A 1 721 ? -4.646 1.207 -11.383 1.00 75.94 721 PHE A C 1
ATOM 5949 O O . PHE A 1 721 ? -5.098 2.303 -11.036 1.00 75.94 721 PHE A O 1
ATOM 5956 N N . PRO A 1 722 ? -3.402 0.828 -11.037 1.00 74.62 722 PRO A N 1
ATOM 5957 C CA . PRO A 1 722 ? -2.572 1.642 -10.154 1.00 74.62 722 PRO A CA 1
ATOM 5958 C C . PRO A 1 722 ? -2.294 3.055 -10.682 1.00 74.62 722 PRO A C 1
ATOM 5960 O O . PRO A 1 722 ? -2.073 3.960 -9.885 1.00 74.62 722 PRO A O 1
ATOM 5963 N N . GLN A 1 723 ? -2.367 3.260 -11.998 1.00 71.25 723 GLN A N 1
ATOM 5964 C CA . GLN A 1 723 ? -2.221 4.568 -12.643 1.00 71.25 723 GLN A CA 1
ATOM 5965 C C . GLN A 1 723 ? -3.228 5.625 -12.164 1.00 71.25 723 GLN A C 1
ATOM 5967 O O . GLN A 1 723 ? -2.895 6.803 -12.120 1.00 71.25 723 GLN A O 1
ATOM 5972 N N . TYR A 1 724 ? -4.428 5.219 -11.731 1.00 75.12 724 TYR A N 1
ATOM 5973 C CA . TYR A 1 724 ? -5.440 6.142 -11.195 1.00 75.12 724 TYR A CA 1
ATOM 5974 C C . TYR A 1 724 ? -5.178 6.554 -9.743 1.00 75.12 724 TYR A C 1
ATOM 5976 O O . TYR A 1 724 ? -5.960 7.293 -9.158 1.00 75.12 724 TYR A O 1
ATOM 5984 N N . ARG A 1 725 ? -4.088 6.075 -9.132 1.00 77.38 725 ARG A N 1
ATOM 5985 C CA . ARG A 1 725 ? -3.676 6.526 -7.800 1.00 77.38 725 ARG A CA 1
ATOM 5986 C C . ARG A 1 725 ? -2.968 7.873 -7.864 1.00 77.38 725 ARG A C 1
ATOM 5988 O O . ARG A 1 725 ? -3.149 8.688 -6.974 1.00 77.38 725 ARG A O 1
ATOM 5995 N N . THR A 1 726 ? -2.100 8.078 -8.850 1.00 62.03 726 THR A N 1
ATOM 5996 C CA . THR A 1 726 ? -1.098 9.155 -8.821 1.00 62.03 726 THR A CA 1
ATOM 5997 C C . THR A 1 726 ? -1.252 10.165 -9.947 1.00 62.03 726 THR A C 1
ATOM 5999 O O . THR A 1 726 ? -0.519 11.147 -9.987 1.00 62.03 726 THR A O 1
ATOM 6002 N N . HIS A 1 727 ? -2.187 9.962 -10.868 1.00 54.50 727 HIS A N 1
ATOM 6003 C CA . HIS A 1 727 ? -2.394 10.852 -12.000 1.00 54.50 727 HIS A CA 1
ATOM 6004 C C . HIS A 1 727 ? -3.717 11.575 -11.821 1.00 54.50 727 HIS A C 1
ATOM 6006 O O . HIS A 1 727 ? -4.737 10.934 -11.619 1.00 54.50 727 HIS A O 1
ATOM 6012 N N . SER A 1 728 ? -3.666 12.903 -11.856 1.00 49.59 728 SER A N 1
ATOM 6013 C CA . SER A 1 728 ? -4.855 13.727 -11.998 1.00 49.59 728 SER A CA 1
ATOM 6014 C C . SER A 1 728 ? -4.498 14.949 -12.849 1.00 49.59 728 SER A C 1
ATOM 6016 O O . SER A 1 728 ? -3.964 15.940 -12.350 1.00 49.59 728 SER A O 1
ATOM 6018 N N . PRO A 1 729 ? -4.773 14.912 -14.164 1.00 42.25 729 PRO A N 1
ATOM 6019 C CA . PRO A 1 729 ? -4.963 16.118 -14.970 1.00 42.25 729 PRO A CA 1
ATOM 6020 C C . PRO A 1 729 ? -6.155 16.952 -14.460 1.00 42.25 729 PRO A C 1
ATOM 6022 O O . PRO A 1 729 ? -6.335 18.100 -14.871 1.00 42.25 729 PRO A O 1
ATOM 6025 N N . SER A 1 730 ? -6.993 16.364 -13.594 1.00 48.41 730 SER A N 1
ATOM 6026 C CA . SER A 1 730 ?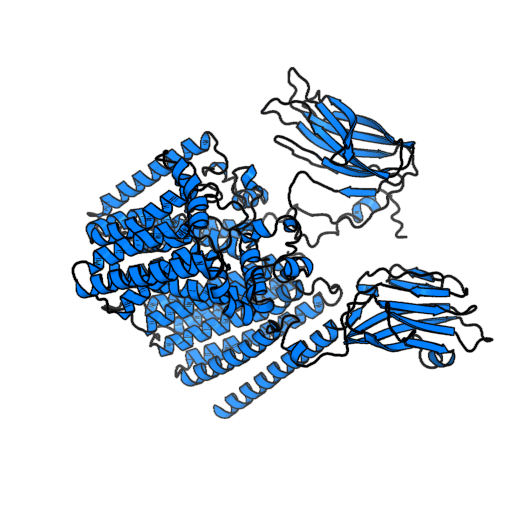 -8.239 16.935 -13.112 1.00 48.41 730 SER A CA 1
ATOM 6027 C C . SER A 1 730 ? -8.079 17.869 -11.912 1.00 48.41 730 SER A C 1
ATOM 6029 O O . SER A 1 730 ? -9.049 18.570 -11.627 1.00 48.41 730 SER A O 1
ATOM 6031 N N . ASP A 1 731 ? -6.877 18.032 -11.333 1.00 53.31 731 ASP A N 1
ATOM 6032 C CA . ASP A 1 731 ? -6.558 19.143 -10.411 1.00 53.31 731 ASP A CA 1
ATOM 6033 C C . ASP A 1 731 ? -6.967 20.509 -11.029 1.00 53.31 731 ASP A C 1
ATOM 6035 O O . ASP A 1 731 ? -7.410 21.417 -10.330 1.00 53.31 731 ASP A O 1
ATOM 6039 N N . LEU A 1 732 ? -6.916 20.637 -12.366 1.00 53.88 732 LEU A N 1
ATOM 6040 C CA . LEU A 1 732 ? -7.364 21.823 -13.117 1.00 53.88 732 LEU A CA 1
ATOM 6041 C C . LEU A 1 732 ? -8.895 21.923 -13.290 1.00 53.88 732 LEU A C 1
ATOM 6043 O O . LEU A 1 732 ? -9.440 23.008 -13.519 1.00 53.88 732 LEU A O 1
ATOM 6047 N N . THR A 1 733 ? -9.602 20.793 -13.222 1.00 63.34 733 THR A N 1
ATOM 6048 C CA . THR A 1 733 ? -11.048 20.694 -13.497 1.00 63.34 733 THR A CA 1
ATOM 6049 C C . THR A 1 733 ? -11.901 20.590 -12.232 1.00 63.34 733 THR A C 1
ATOM 6051 O O . THR A 1 733 ? -13.065 20.981 -12.268 1.00 63.34 733 THR A O 1
ATOM 6054 N N . GLY A 1 734 ? -11.334 20.098 -11.125 1.00 70.19 734 GLY A N 1
ATOM 6055 C CA . GLY A 1 734 ? -12.040 19.793 -9.881 1.00 70.19 734 GLY A CA 1
ATOM 6056 C C . GLY A 1 734 ? -12.902 18.524 -9.916 1.00 70.19 734 GLY A C 1
ATOM 6057 O O . GLY A 1 734 ? -13.661 18.310 -8.975 1.00 70.19 734 GLY A O 1
ATOM 6058 N N . ARG A 1 735 ? -12.828 17.701 -10.970 1.00 76.75 735 ARG A N 1
ATOM 6059 C CA . ARG A 1 735 ? -13.653 16.490 -11.143 1.00 76.75 735 ARG A CA 1
ATOM 6060 C C . ARG A 1 735 ? -12.888 15.227 -10.753 1.00 76.75 735 ARG A C 1
ATOM 6062 O O . ARG A 1 735 ? -11.684 15.148 -10.989 1.00 76.75 735 ARG A O 1
ATOM 6069 N N . ASN A 1 736 ? -13.588 14.229 -10.214 1.00 79.50 736 ASN A N 1
ATOM 6070 C CA . ASN A 1 736 ? -12.968 12.944 -9.904 1.00 79.50 736 ASN A CA 1
ATOM 6071 C C . ASN A 1 736 ? -12.636 12.152 -11.183 1.00 79.50 736 ASN A C 1
ATOM 6073 O O . ASN A 1 736 ? -13.542 11.867 -11.969 1.00 79.50 736 ASN A O 1
ATOM 6077 N N . GLU A 1 737 ? -11.374 11.760 -11.388 1.00 76.12 737 GLU A N 1
ATOM 6078 C CA . GLU A 1 737 ? -10.944 11.105 -12.637 1.00 76.12 737 GLU A CA 1
ATOM 6079 C C . GLU A 1 737 ? -11.583 9.719 -12.828 1.00 76.12 737 GLU A C 1
ATOM 6081 O O . GLU A 1 737 ? -11.955 9.345 -13.942 1.00 76.12 737 GLU A O 1
ATOM 6086 N N . ILE A 1 738 ? -11.746 8.951 -11.749 1.00 77.00 738 ILE A N 1
ATOM 6087 C CA . ILE A 1 738 ? -12.353 7.615 -11.804 1.00 77.00 738 ILE A CA 1
ATOM 6088 C C . ILE A 1 738 ? -13.821 7.730 -12.215 1.00 77.00 738 ILE A C 1
ATOM 6090 O O . ILE A 1 738 ? -14.255 7.030 -13.128 1.00 77.00 738 ILE A O 1
ATOM 6094 N N . LEU A 1 739 ? -14.578 8.630 -11.584 1.00 76.31 739 LEU A N 1
ATOM 6095 C CA . LEU A 1 739 ? -15.980 8.876 -11.919 1.00 76.31 739 LEU A CA 1
ATOM 6096 C C . LEU A 1 739 ? -16.139 9.400 -13.349 1.00 76.31 739 LEU A C 1
ATOM 6098 O O . LEU A 1 739 ? -17.011 8.927 -14.075 1.00 76.31 739 LEU A O 1
ATOM 6102 N N . ASP A 1 740 ? -15.285 10.331 -13.774 1.00 74.12 740 ASP A N 1
ATOM 6103 C CA . ASP A 1 740 ? -15.340 10.908 -15.118 1.00 74.12 740 ASP A CA 1
ATOM 6104 C C . ASP A 1 740 ? -15.020 9.860 -16.197 1.00 74.12 740 ASP A C 1
ATOM 6106 O O . ASP A 1 740 ? -15.656 9.815 -17.251 1.00 74.12 740 ASP A O 1
ATOM 6110 N N . ARG A 1 741 ? -14.102 8.928 -15.910 1.00 70.19 741 ARG A N 1
ATOM 6111 C CA . ARG A 1 741 ? -13.834 7.772 -16.779 1.00 70.19 741 ARG A CA 1
ATOM 6112 C C . ARG A 1 741 ? -14.986 6.770 -16.799 1.00 70.19 741 ARG A C 1
ATOM 6114 O O . ARG A 1 741 ? -15.329 6.262 -17.861 1.00 70.19 741 ARG A O 1
ATOM 6121 N N . LEU A 1 742 ? -15.610 6.490 -15.659 1.00 67.50 742 LEU A N 1
ATOM 6122 C CA . LEU A 1 742 ? -16.799 5.631 -15.608 1.00 67.50 742 LEU A CA 1
ATOM 6123 C C . LEU A 1 742 ? -17.964 6.227 -16.417 1.00 67.50 742 LEU A C 1
ATOM 6125 O O . LEU A 1 742 ? -18.672 5.492 -17.113 1.00 67.50 742 LEU A O 1
ATOM 6129 N N . TYR A 1 743 ? -18.109 7.554 -16.383 1.00 67.81 743 TYR A N 1
ATOM 6130 C CA . TYR A 1 743 ? -19.049 8.297 -17.217 1.00 67.81 743 TYR A CA 1
ATOM 6131 C C . TYR A 1 743 ? -18.668 8.266 -18.705 1.00 67.81 743 TYR A C 1
ATOM 6133 O O . TYR A 1 743 ? -19.524 8.007 -19.552 1.00 67.81 743 TYR A O 1
ATOM 6141 N N . SER A 1 744 ? -17.390 8.456 -19.054 1.00 60.50 744 SER A N 1
ATOM 6142 C CA . SER A 1 744 ? -16.945 8.488 -20.457 1.00 60.50 744 SER A CA 1
ATOM 6143 C C . SER A 1 744 ? -17.109 7.146 -21.179 1.00 60.50 744 SER A C 1
ATOM 6145 O O . SER A 1 744 ? -17.400 7.122 -22.376 1.00 60.50 744 SER A O 1
ATOM 6147 N N . VAL A 1 745 ? -17.033 6.027 -20.449 1.00 54.84 745 VAL A N 1
ATOM 6148 C CA . VAL A 1 745 ? -17.329 4.675 -20.966 1.00 54.84 745 VAL A CA 1
ATOM 6149 C C . VAL A 1 745 ? -18.850 4.407 -21.038 1.00 54.84 745 VAL A C 1
ATOM 6151 O O . VAL A 1 745 ? -19.287 3.346 -21.484 1.00 54.84 745 VAL A O 1
ATOM 6154 N N . ARG A 1 746 ? -19.684 5.388 -20.656 1.00 56.59 746 ARG A N 1
ATOM 6155 C CA . ARG A 1 746 ? -21.159 5.331 -20.608 1.00 56.59 746 ARG A CA 1
ATOM 6156 C C . ARG A 1 746 ? -21.708 4.206 -19.727 1.00 56.59 746 ARG A C 1
ATOM 6158 O O . ARG A 1 746 ? -22.837 3.766 -19.921 1.00 56.59 746 ARG A O 1
ATOM 6165 N N . LEU A 1 747 ? -20.909 3.739 -18.766 1.00 51.03 747 LEU A N 1
ATOM 6166 C CA . LEU A 1 747 ? -21.308 2.691 -17.822 1.00 51.03 747 LEU A CA 1
ATOM 6167 C C . LEU A 1 747 ? -22.118 3.255 -16.654 1.00 51.03 747 LEU A C 1
ATOM 6169 O O . LEU A 1 747 ? -22.924 2.539 -16.065 1.00 51.03 747 LEU A O 1
ATOM 6173 N N . PHE A 1 748 ? -21.910 4.532 -16.330 1.00 59.56 748 PHE A N 1
ATOM 6174 C CA . PHE A 1 748 ? -22.548 5.217 -15.212 1.00 59.56 748 PHE A CA 1
ATOM 6175 C C . PHE A 1 748 ? -23.016 6.617 -15.627 1.00 59.56 748 PHE A C 1
ATOM 6177 O O . PHE A 1 748 ? -22.405 7.218 -16.516 1.00 59.56 748 PHE A O 1
ATOM 6184 N N . PRO A 1 749 ? -24.078 7.160 -14.999 1.00 72.19 749 PRO A N 1
ATOM 6185 C CA . PRO A 1 749 ? -24.376 8.584 -15.105 1.00 72.19 749 PRO A CA 1
ATOM 6186 C C . PRO A 1 749 ? -23.208 9.405 -14.546 1.00 72.19 749 PRO A C 1
ATOM 6188 O O . PRO A 1 749 ? -22.402 8.898 -13.764 1.00 72.19 749 PRO A O 1
ATOM 6191 N N . ASP A 1 750 ? -23.121 10.676 -14.929 1.00 75.25 750 ASP A N 1
ATOM 6192 C CA . ASP A 1 750 ? -22.120 11.572 -14.359 1.00 75.25 750 ASP A CA 1
ATOM 6193 C C . ASP A 1 750 ? -22.410 11.791 -12.866 1.00 75.25 750 ASP A C 1
ATOM 6195 O O . ASP A 1 750 ? -23.326 12.524 -12.494 1.00 75.25 750 ASP A O 1
ATOM 6199 N N . LEU A 1 751 ? -21.651 11.104 -12.010 1.00 80.75 751 LEU A N 1
ATOM 6200 C CA . LEU A 1 751 ? -21.769 11.196 -10.554 1.00 80.75 751 LEU A CA 1
ATOM 6201 C C . LEU A 1 751 ? -20.931 12.342 -9.974 1.00 80.75 751 LEU A C 1
ATOM 6203 O O . LEU A 1 751 ? -21.126 12.695 -8.813 1.00 80.75 751 LEU A O 1
ATOM 6207 N N . THR A 1 752 ? -20.016 12.938 -10.749 1.00 79.81 752 THR A N 1
ATOM 6208 C CA . THR A 1 752 ? -19.136 14.019 -10.266 1.00 79.81 752 THR A CA 1
ATOM 6209 C C . THR A 1 752 ? -19.879 15.243 -9.706 1.00 79.81 752 THR A C 1
ATOM 6211 O O . THR A 1 752 ? -19.382 15.814 -8.733 1.00 79.81 752 THR A O 1
ATOM 6214 N N . PRO A 1 753 ? -21.082 15.634 -10.194 1.00 80.50 753 PRO A N 1
ATOM 6215 C CA . PRO A 1 753 ? -21.829 16.763 -9.636 1.00 80.50 753 PRO A CA 1
ATOM 6216 C C . PRO A 1 753 ? -22.479 16.476 -8.276 1.00 80.50 753 PRO A C 1
ATOM 6218 O O . PRO A 1 753 ? -22.939 17.407 -7.622 1.00 80.50 753 PRO A O 1
ATOM 6221 N N . LEU A 1 754 ? -22.553 15.210 -7.849 1.00 82.12 754 LEU A N 1
ATOM 6222 C CA . LEU A 1 754 ? -23.162 14.817 -6.571 1.00 82.12 754 LEU A CA 1
ATOM 6223 C C . LEU A 1 754 ? -22.197 14.935 -5.383 1.00 82.12 754 LEU A C 1
ATOM 6225 O O . LEU A 1 754 ? -22.613 14.764 -4.237 1.00 82.12 754 LEU A O 1
ATOM 6229 N N . PHE A 1 755 ? -20.921 15.231 -5.638 1.00 84.94 755 PHE A N 1
ATOM 6230 C CA . PHE A 1 755 ? -19.883 15.336 -4.618 1.00 84.94 755 PHE A CA 1
ATOM 6231 C C . PHE A 1 755 ? -19.206 16.714 -4.661 1.00 84.94 755 PHE A C 1
ATOM 6233 O O . PHE A 1 755 ? -18.973 17.256 -5.744 1.00 84.94 755 PHE A O 1
ATOM 6240 N N . PRO A 1 756 ? -18.870 17.308 -3.502 1.00 88.75 756 PRO A N 1
ATOM 6241 C CA . PRO A 1 756 ? -18.224 18.612 -3.467 1.00 88.75 756 PRO A CA 1
ATOM 6242 C C . PRO A 1 756 ? -16.793 18.535 -4.016 1.00 88.75 756 PRO A C 1
ATOM 6244 O O . PRO A 1 756 ? -16.084 17.545 -3.831 1.00 88.75 756 PRO A O 1
ATOM 6247 N N . SER A 1 757 ? -16.352 19.608 -4.673 1.00 87.12 757 SER A N 1
ATOM 6248 C CA . SER A 1 757 ? -14.952 19.797 -5.064 1.00 87.12 757 SER A CA 1
ATOM 6249 C C . SER A 1 757 ? -14.349 20.953 -4.276 1.00 87.12 757 SER A C 1
ATOM 6251 O O . SER A 1 757 ? -14.861 22.073 -4.300 1.00 87.12 757 SER A O 1
ATOM 6253 N N . PHE A 1 758 ? -13.275 20.663 -3.551 1.00 86.56 758 PHE A N 1
ATOM 6254 C CA . PHE A 1 758 ? -12.456 21.610 -2.797 1.00 86.56 758 PHE A CA 1
ATOM 6255 C C . PHE A 1 758 ? -11.124 21.893 -3.502 1.00 86.56 758 PHE A C 1
ATOM 6257 O O . PHE A 1 758 ? -10.468 22.879 -3.176 1.00 86.56 758 PHE A O 1
ATOM 6264 N N . LEU A 1 759 ? -10.746 21.079 -4.496 1.00 80.56 759 LEU A N 1
ATOM 6265 C CA . LEU A 1 759 ? -9.710 21.433 -5.474 1.00 80.56 759 LEU A CA 1
ATOM 6266 C C . LEU A 1 759 ? -10.124 22.648 -6.309 1.00 80.56 759 LEU A C 1
ATOM 6268 O O . LEU A 1 759 ? -9.324 23.554 -6.537 1.00 80.56 759 LEU A O 1
ATOM 6272 N N . LYS A 1 760 ? -11.393 22.681 -6.732 1.00 79.88 760 LYS A N 1
ATOM 6273 C CA . LYS A 1 760 ? -12.001 23.821 -7.415 1.00 79.88 760 LYS A CA 1
ATOM 6274 C C . LYS A 1 760 ? -13.372 24.093 -6.822 1.00 79.88 760 LYS A C 1
ATOM 6276 O O . LYS A 1 760 ? -14.282 23.283 -6.949 1.00 79.88 760 LYS A O 1
ATOM 6281 N N . ILE A 1 761 ? -13.500 25.237 -6.164 1.00 80.81 761 ILE A N 1
ATOM 6282 C CA . ILE A 1 761 ? -14.722 25.605 -5.456 1.00 80.81 761 ILE A CA 1
ATOM 6283 C C . ILE A 1 761 ? -15.748 26.129 -6.461 1.00 80.81 761 ILE A C 1
ATOM 6285 O O . ILE A 1 761 ? -15.457 27.040 -7.236 1.00 80.81 761 ILE A O 1
ATOM 6289 N N . PHE A 1 762 ? -16.944 25.551 -6.417 1.00 78.88 762 PHE A N 1
ATOM 6290 C CA . PHE A 1 762 ? -18.136 26.005 -7.130 1.00 78.88 762 PHE A CA 1
ATOM 6291 C C . PHE A 1 762 ? -19.227 26.356 -6.108 1.00 78.88 762 PHE A C 1
ATOM 6293 O O . PHE A 1 762 ? -19.163 25.901 -4.966 1.00 78.88 762 PHE A O 1
ATOM 6300 N N . ASP A 1 763 ? -20.276 27.079 -6.508 1.00 76.50 763 ASP A N 1
ATOM 6301 C CA . ASP A 1 763 ? -21.415 27.364 -5.613 1.00 76.50 763 ASP A CA 1
ATOM 6302 C C . ASP A 1 763 ? -22.059 26.071 -5.082 1.00 76.50 763 ASP A C 1
ATOM 6304 O O . ASP A 1 763 ? -22.407 25.949 -3.905 1.00 76.50 763 ASP A O 1
ATOM 6308 N N . THR A 1 764 ? -22.112 25.037 -5.928 1.00 78.00 764 THR A N 1
ATOM 6309 C CA . THR A 1 764 ? -22.587 23.698 -5.562 1.00 78.00 764 THR A CA 1
ATOM 6310 C C . THR A 1 764 ? -21.742 23.039 -4.469 1.00 78.00 764 THR A C 1
ATOM 6312 O O . THR A 1 764 ? -22.293 22.282 -3.669 1.00 78.00 764 THR A O 1
ATOM 6315 N N . THR A 1 765 ? -20.442 23.349 -4.363 1.00 82.88 765 THR A N 1
ATOM 6316 C CA . THR A 1 765 ? -19.558 22.816 -3.312 1.00 82.88 765 THR A CA 1
ATOM 6317 C C . THR A 1 765 ? -20.098 23.166 -1.925 1.00 82.88 765 THR A C 1
ATOM 6319 O O . THR A 1 765 ? -20.168 22.292 -1.057 1.00 82.88 765 THR A O 1
ATOM 6322 N N . TYR A 1 766 ? -20.528 24.412 -1.705 1.00 83.25 766 TYR A N 1
ATOM 6323 C CA . TYR A 1 766 ? -21.046 24.854 -0.406 1.00 83.25 766 TYR A CA 1
ATOM 6324 C C . TYR A 1 766 ? -22.367 24.162 -0.052 1.00 83.25 766 TYR A C 1
ATOM 6326 O O . TYR A 1 766 ? -22.504 23.625 1.050 1.00 83.25 766 TYR A O 1
ATOM 6334 N N . HIS A 1 767 ? -23.310 24.098 -0.999 1.00 83.56 767 HIS A N 1
ATOM 6335 C CA . HIS A 1 767 ? -24.602 23.434 -0.797 1.00 83.56 767 HIS A CA 1
ATOM 6336 C C . HIS A 1 767 ? -24.450 21.938 -0.498 1.00 83.56 767 HIS A C 1
ATOM 6338 O O . HIS A 1 767 ? -25.056 21.432 0.449 1.00 83.56 767 HIS A O 1
ATOM 6344 N N . LEU A 1 768 ? -23.596 21.239 -1.252 1.00 86.12 768 LEU A N 1
ATOM 6345 C CA . LEU A 1 768 ? -23.310 19.822 -1.025 1.00 86.12 768 LEU A CA 1
ATOM 6346 C C . LEU A 1 768 ? -22.647 19.602 0.337 1.00 86.12 768 LEU A C 1
ATOM 6348 O O . LEU A 1 768 ? -23.022 18.682 1.058 1.00 86.12 768 LEU A O 1
ATOM 6352 N N . THR A 1 769 ? -21.718 20.470 0.739 1.00 87.94 769 THR A N 1
ATOM 6353 C CA . THR A 1 769 ? -21.059 20.376 2.052 1.00 87.94 769 THR A CA 1
ATOM 6354 C C . THR A 1 769 ? -22.065 20.499 3.199 1.00 87.94 769 THR A C 1
ATOM 6356 O O . THR A 1 769 ? -22.046 19.684 4.121 1.00 87.94 769 THR A O 1
ATOM 6359 N N . ILE A 1 770 ? -22.990 21.463 3.124 1.00 87.12 770 ILE A N 1
ATOM 6360 C CA . ILE A 1 770 ? -24.067 21.623 4.114 1.00 87.12 770 ILE A CA 1
ATOM 6361 C C . ILE A 1 770 ? -24.963 20.378 4.144 1.00 87.12 770 ILE A C 1
ATOM 6363 O O . ILE A 1 770 ? -25.264 19.868 5.224 1.00 87.12 770 ILE A O 1
ATOM 6367 N N . LEU A 1 771 ? -25.340 19.845 2.978 1.00 87.00 771 LEU A N 1
ATOM 6368 C CA . LEU A 1 771 ? -26.134 18.619 2.881 1.00 87.00 771 LEU A CA 1
ATOM 6369 C C . LEU A 1 771 ? -25.435 17.432 3.565 1.00 87.00 771 LEU A C 1
ATOM 6371 O O . LEU A 1 771 ? -26.061 16.729 4.361 1.00 87.00 771 LEU A O 1
ATOM 6375 N N . PHE A 1 772 ? -24.134 17.238 3.322 1.00 87.75 772 PHE A N 1
ATOM 6376 C CA . PHE A 1 772 ? -23.341 16.195 3.982 1.00 87.75 772 PHE A CA 1
ATOM 6377 C C . PHE A 1 772 ? -23.315 16.363 5.507 1.00 87.75 772 PHE A C 1
ATOM 6379 O O . PHE A 1 772 ? -23.476 15.378 6.231 1.00 87.75 772 PHE A O 1
ATOM 6386 N N . ILE A 1 773 ? -23.173 17.595 6.008 1.00 89.62 773 ILE A N 1
ATOM 6387 C CA . ILE A 1 773 ? -23.213 17.891 7.449 1.00 89.62 773 ILE A CA 1
ATOM 6388 C C . ILE A 1 773 ? -24.585 17.543 8.040 1.00 89.62 773 ILE A C 1
ATOM 6390 O O . ILE A 1 773 ? -24.649 16.898 9.087 1.00 89.62 773 ILE A O 1
ATOM 6394 N N . ILE A 1 774 ? -25.683 17.905 7.369 1.00 88.81 774 ILE A N 1
ATOM 6395 C CA . ILE A 1 774 ? -27.046 17.581 7.820 1.00 88.81 774 ILE A CA 1
ATOM 6396 C C . ILE A 1 774 ? -27.243 16.063 7.884 1.00 88.81 774 ILE A C 1
ATOM 6398 O O . ILE A 1 774 ? -27.677 15.547 8.915 1.00 88.81 774 ILE A O 1
ATOM 6402 N N . ILE A 1 775 ? -26.876 15.333 6.824 1.00 88.25 775 ILE A N 1
ATOM 6403 C CA . ILE A 1 775 ? -26.962 13.863 6.781 1.00 88.25 775 ILE A CA 1
ATOM 6404 C C . ILE A 1 775 ? -26.167 13.248 7.938 1.00 88.25 775 ILE A C 1
ATOM 6406 O O . ILE A 1 775 ? -26.652 12.349 8.630 1.00 88.25 775 ILE A O 1
ATOM 6410 N N . PHE A 1 776 ? -24.964 13.760 8.195 1.00 90.38 776 PHE A N 1
ATOM 6411 C CA . PHE A 1 776 ? -24.120 13.294 9.286 1.00 90.38 776 PHE A CA 1
ATOM 6412 C C . PHE A 1 776 ? -24.734 13.559 10.672 1.00 90.38 776 PHE A C 1
ATOM 6414 O O . PHE A 1 776 ? -24.751 12.662 11.517 1.00 90.38 776 PHE A O 1
ATOM 6421 N N . ILE A 1 777 ? -25.313 14.741 10.903 1.00 91.75 777 ILE A N 1
ATOM 6422 C CA . ILE A 1 777 ? -26.025 15.067 12.150 1.00 91.75 777 ILE A CA 1
ATOM 6423 C C . ILE A 1 777 ? -27.232 14.143 12.348 1.00 91.75 777 ILE A C 1
ATOM 6425 O O . ILE A 1 777 ? -27.438 13.623 13.447 1.00 91.75 777 ILE A O 1
ATOM 6429 N N . VAL A 1 778 ? -28.004 13.875 11.291 1.00 89.44 778 VAL A N 1
ATOM 6430 C CA . VAL A 1 778 ? -29.133 12.934 11.341 1.00 89.44 778 VAL A CA 1
ATOM 6431 C C . VAL A 1 778 ? -28.656 11.532 11.727 1.00 89.44 778 VAL A C 1
ATOM 6433 O O . VAL A 1 778 ? -29.253 10.912 12.611 1.00 89.44 778 VAL A O 1
ATOM 6436 N N . LEU A 1 779 ? -27.551 11.050 11.144 1.00 88.38 779 LEU A N 1
ATOM 6437 C CA . LEU A 1 779 ? -26.942 9.766 11.514 1.00 88.38 779 LEU A CA 1
ATOM 6438 C C . LEU A 1 779 ? -26.519 9.732 12.990 1.00 88.38 779 LEU A C 1
ATOM 6440 O O . LEU A 1 779 ? -26.796 8.745 13.673 1.00 88.38 779 LEU A O 1
ATOM 6444 N N . LEU A 1 780 ? -25.910 10.805 13.508 1.00 90.25 780 LEU A N 1
ATOM 6445 C CA . LEU A 1 780 ? -25.516 10.918 14.919 1.00 90.25 780 LEU A CA 1
ATOM 6446 C C . LEU A 1 780 ? -26.726 10.856 15.861 1.00 90.25 780 LEU A C 1
ATOM 6448 O O . LEU A 1 780 ? -26.717 10.103 16.838 1.00 90.25 780 LEU A O 1
ATOM 6452 N N . ILE A 1 781 ? -27.785 11.616 15.562 1.00 89.12 781 ILE A N 1
ATOM 6453 C CA . ILE A 1 781 ? -29.025 11.626 16.352 1.00 89.12 781 ILE A CA 1
ATOM 6454 C C . ILE A 1 781 ? -29.685 10.243 16.310 1.00 89.12 781 ILE A C 1
ATOM 6456 O O . ILE A 1 781 ? -30.096 9.716 17.349 1.00 89.12 781 ILE A O 1
ATOM 6460 N N . TYR A 1 782 ? -29.758 9.631 15.126 1.00 87.31 782 TYR A N 1
ATOM 6461 C CA . TYR A 1 782 ? -30.324 8.298 14.942 1.00 87.31 782 TYR A CA 1
ATOM 6462 C C . TYR A 1 782 ? -29.532 7.234 15.717 1.00 87.31 782 TYR A C 1
ATOM 6464 O O . TYR A 1 782 ? -30.135 6.398 16.390 1.00 87.31 782 TYR A O 1
ATOM 6472 N N . TYR A 1 783 ? -28.198 7.297 15.695 1.00 89.12 783 TYR A N 1
ATOM 6473 C CA . TYR A 1 783 ? -27.327 6.410 16.468 1.00 89.12 783 TYR A CA 1
ATOM 6474 C C . TYR A 1 783 ? -27.526 6.579 17.976 1.00 89.12 783 TYR A C 1
ATOM 6476 O O . TYR A 1 783 ? -27.693 5.593 18.691 1.00 89.12 783 TYR A O 1
ATOM 6484 N N . LYS A 1 784 ? -27.580 7.822 18.473 1.00 87.56 784 LYS A N 1
ATOM 6485 C CA . LYS A 1 784 ? -27.759 8.107 19.905 1.00 87.56 784 LYS A CA 1
ATOM 6486 C C . LYS A 1 784 ? -29.068 7.526 20.453 1.00 87.56 784 LYS A C 1
ATOM 6488 O O . LYS A 1 784 ? -29.082 7.024 21.570 1.00 87.56 784 LYS A O 1
ATOM 6493 N N . LYS A 1 785 ? -30.144 7.516 19.657 1.00 85.00 785 LYS A N 1
ATOM 6494 C CA . LYS A 1 785 ? -31.453 6.956 20.045 1.00 85.00 785 LYS A CA 1
ATOM 6495 C C . LYS A 1 785 ? -31.489 5.413 20.138 1.00 85.00 785 LYS A C 1
ATOM 6497 O O . LYS A 1 785 ? -32.554 4.857 20.394 1.00 85.00 785 LYS A O 1
ATOM 6502 N N . GLN A 1 786 ? -30.392 4.685 19.896 1.00 80.69 786 GLN A N 1
ATOM 6503 C CA . GLN A 1 786 ? -30.397 3.210 19.912 1.00 80.69 786 GLN A CA 1
ATOM 6504 C C . GLN A 1 786 ? -30.383 2.566 21.311 1.00 80.69 786 GLN A C 1
ATOM 6506 O O . GLN A 1 786 ? -30.585 1.360 21.403 1.00 80.69 786 GLN A O 1
ATOM 6511 N N . GLU A 1 787 ? -30.133 3.325 22.384 1.00 64.25 787 GLU A N 1
ATOM 6512 C CA . GLU A 1 787 ? -29.878 2.768 23.729 1.00 64.25 787 GLU A CA 1
ATOM 6513 C C . GLU A 1 787 ? -31.037 1.948 24.308 1.00 64.25 787 GLU A C 1
ATOM 6515 O O . GLU A 1 787 ? -30.782 0.971 25.006 1.00 64.25 787 GLU A O 1
ATOM 6520 N N . ASN A 1 788 ? -32.276 2.269 23.927 1.00 57.38 788 ASN A N 1
ATOM 6521 C CA . ASN A 1 788 ? -33.489 1.609 24.428 1.00 57.38 788 ASN A CA 1
ATOM 6522 C C . ASN A 1 788 ? -34.081 0.585 23.442 1.00 57.38 788 ASN A C 1
ATOM 6524 O O . ASN A 1 788 ? -35.197 0.114 23.635 1.00 57.38 788 ASN A O 1
ATOM 6528 N N . VAL A 1 789 ? -33.376 0.272 22.351 1.00 63.44 789 VAL A N 1
ATOM 6529 C CA . VAL A 1 789 ? -33.878 -0.635 21.311 1.00 63.44 789 VAL A CA 1
ATOM 6530 C C . VAL A 1 789 ? -33.379 -2.052 21.600 1.00 63.44 789 VAL A C 1
ATOM 6532 O O . VAL A 1 789 ? -32.170 -2.301 21.569 1.00 63.44 789 VAL A O 1
ATOM 6535 N N . ILE A 1 790 ? -34.307 -2.979 21.870 1.00 61.75 790 ILE A N 1
ATOM 6536 C CA . ILE A 1 790 ? -34.033 -4.426 21.853 1.00 61.75 790 ILE A CA 1
ATOM 6537 C C . ILE A 1 790 ? -33.528 -4.768 20.451 1.00 61.75 790 ILE A C 1
ATOM 6539 O O . ILE A 1 790 ? -34.097 -4.291 19.471 1.00 61.75 790 ILE A O 1
ATOM 6543 N N . GLU A 1 791 ? -32.445 -5.545 20.354 1.00 60.88 791 GLU A N 1
ATOM 6544 C CA . GLU A 1 791 ? -31.816 -5.871 19.074 1.00 60.88 791 GLU A CA 1
ATOM 6545 C C . GLU A 1 791 ? -32.870 -6.350 18.063 1.00 60.88 791 GLU A C 1
ATOM 6547 O O . GLU A 1 791 ? -33.549 -7.354 18.287 1.00 60.88 791 GLU A O 1
ATOM 6552 N N . GLU A 1 792 ? -33.049 -5.591 16.976 1.00 59.25 792 GLU A N 1
ATOM 6553 C CA . GLU A 1 792 ? -34.054 -5.894 15.958 1.00 59.25 792 GLU A CA 1
ATOM 6554 C C . GLU A 1 792 ? -33.737 -7.273 15.365 1.00 59.25 792 GLU A C 1
ATOM 6556 O O . GLU A 1 792 ? -32.769 -7.442 14.616 1.00 59.25 792 GLU A O 1
ATOM 6561 N N . LYS A 1 793 ? -34.537 -8.287 15.723 1.00 48.66 793 LYS A N 1
ATOM 6562 C CA . LYS A 1 793 ? -34.395 -9.633 15.166 1.00 48.66 793 LYS A CA 1
ATOM 6563 C C . LYS A 1 793 ? -34.656 -9.565 13.665 1.00 48.66 793 LYS A C 1
ATOM 6565 O O . LYS A 1 793 ? -35.737 -9.203 13.211 1.00 48.66 793 LYS A O 1
ATOM 6570 N N . TYR A 1 794 ? -33.630 -9.905 12.896 1.00 59.31 794 TYR A N 1
ATOM 6571 C CA . TYR A 1 794 ? -33.675 -9.864 11.442 1.00 59.31 794 TYR A CA 1
ATOM 6572 C C . TYR A 1 794 ? -34.616 -10.936 10.862 1.00 59.31 794 TYR A C 1
ATOM 6574 O O . TYR A 1 794 ? -34.586 -12.101 11.263 1.00 59.31 794 TYR A O 1
ATOM 6582 N N . ASP A 1 795 ? -35.381 -10.567 9.834 1.00 58.19 795 ASP A N 1
ATOM 6583 C CA . ASP A 1 795 ? -35.926 -11.543 8.894 1.00 58.19 795 ASP A CA 1
ATOM 6584 C C . ASP A 1 795 ? -34.849 -11.861 7.848 1.00 58.19 795 ASP A C 1
ATOM 6586 O O . ASP A 1 795 ? -34.530 -11.066 6.954 1.00 58.19 795 ASP A O 1
ATOM 6590 N N . LYS A 1 796 ? -34.288 -13.062 7.984 1.00 54.25 796 LYS A N 1
ATOM 6591 C CA . LYS A 1 796 ? -33.259 -13.663 7.130 1.00 54.25 796 LYS A CA 1
ATOM 6592 C C . LYS A 1 796 ? -33.610 -13.564 5.646 1.00 54.25 796 LYS A C 1
ATOM 6594 O O . LYS A 1 796 ? -32.713 -13.318 4.844 1.00 54.25 796 LYS A O 1
ATOM 6599 N N . LYS A 1 797 ? -34.895 -13.657 5.279 1.00 53.62 797 LYS A N 1
ATOM 6600 C CA . LYS A 1 797 ? -35.362 -13.539 3.888 1.00 53.62 797 LYS A CA 1
ATOM 6601 C C . LYS A 1 797 ? -35.363 -12.095 3.390 1.00 53.62 797 LYS A C 1
ATOM 6603 O O . LYS A 1 797 ? -34.999 -11.852 2.242 1.00 53.62 797 LYS A O 1
ATOM 6608 N N . LYS A 1 798 ? -35.747 -11.132 4.231 1.00 53.81 798 LYS A N 1
ATOM 6609 C CA . LYS A 1 798 ? -35.841 -9.710 3.860 1.00 53.81 798 LYS A CA 1
ATOM 6610 C C . LYS A 1 798 ? -34.460 -9.088 3.653 1.00 53.81 798 LYS A C 1
ATOM 6612 O O . LYS A 1 798 ? -34.246 -8.397 2.661 1.00 53.81 798 LYS A O 1
ATOM 6617 N N . VAL A 1 799 ? -33.503 -9.414 4.526 1.00 52.75 799 VAL A N 1
ATOM 6618 C CA . VAL A 1 799 ? -32.101 -8.997 4.364 1.00 52.75 799 VAL A CA 1
ATOM 6619 C C . VAL A 1 799 ? -31.493 -9.634 3.122 1.00 52.75 799 VAL A C 1
ATOM 6621 O O . VAL A 1 799 ? -30.930 -8.896 2.326 1.00 52.75 799 VAL A O 1
ATOM 6624 N N . LEU A 1 800 ? -31.674 -10.948 2.903 1.00 50.81 800 LEU A N 1
ATOM 6625 C CA . LEU A 1 800 ? -31.183 -11.616 1.690 1.00 50.81 800 LEU A CA 1
ATOM 6626 C C . LEU A 1 800 ? -31.751 -11.003 0.413 1.00 50.81 800 LEU A C 1
ATOM 6628 O O . LEU A 1 800 ? -31.026 -10.898 -0.561 1.00 50.81 800 LEU A O 1
ATOM 6632 N N . LYS A 1 801 ? -33.025 -10.597 0.400 1.00 51.31 801 LYS A N 1
ATOM 6633 C CA . LYS A 1 801 ? -33.620 -9.919 -0.758 1.00 51.31 801 LYS A CA 1
ATOM 6634 C C . LYS A 1 801 ? -32.971 -8.559 -1.004 1.00 51.31 801 LYS A C 1
ATOM 6636 O O . LYS A 1 801 ? -32.613 -8.271 -2.135 1.00 51.31 801 LYS A O 1
ATOM 6641 N N . ILE A 1 802 ? -32.768 -7.750 0.035 1.00 53.19 802 ILE A N 1
ATOM 6642 C CA . ILE A 1 802 ? -32.148 -6.422 -0.100 1.00 53.19 802 ILE A CA 1
ATOM 6643 C C . ILE A 1 802 ? -30.678 -6.545 -0.515 1.00 53.19 802 ILE A C 1
ATOM 6645 O O . ILE A 1 802 ? -30.252 -5.867 -1.445 1.00 53.19 802 ILE A O 1
ATOM 6649 N N . THR A 1 803 ? -29.903 -7.435 0.110 1.00 48.66 803 THR A N 1
ATOM 6650 C CA . THR A 1 803 ? -28.514 -7.674 -0.298 1.00 48.66 803 THR A CA 1
ATOM 6651 C C . THR A 1 803 ? -28.426 -8.334 -1.662 1.00 48.66 803 THR A C 1
ATOM 6653 O O . THR A 1 803 ? -27.562 -7.939 -2.427 1.00 48.66 803 THR A O 1
ATOM 6656 N N . ALA A 1 804 ? -29.313 -9.263 -2.025 1.00 47.56 804 ALA A N 1
ATOM 6657 C CA . ALA A 1 804 ? -29.356 -9.827 -3.374 1.00 47.56 804 ALA A CA 1
ATOM 6658 C C . ALA A 1 804 ? -29.724 -8.775 -4.419 1.00 47.56 804 ALA A C 1
ATOM 6660 O O . ALA A 1 804 ? -29.175 -8.821 -5.509 1.00 47.56 804 ALA A O 1
ATOM 6661 N N . VAL A 1 805 ? -30.589 -7.810 -4.102 1.00 49.88 805 VAL A N 1
ATOM 6662 C CA . VAL A 1 805 ? -30.895 -6.681 -4.989 1.00 49.88 805 VAL A CA 1
ATOM 6663 C C . VAL A 1 805 ? -29.686 -5.759 -5.115 1.00 49.88 805 VAL A C 1
ATOM 6665 O O . VAL A 1 805 ? -29.292 -5.464 -6.232 1.00 49.88 805 VAL A O 1
ATOM 6668 N N . ILE A 1 806 ? -29.024 -5.378 -4.018 1.00 49.75 806 ILE A N 1
ATOM 6669 C CA . ILE A 1 806 ? -27.815 -4.534 -4.060 1.00 49.75 806 ILE A CA 1
ATOM 6670 C C . ILE A 1 806 ? -26.671 -5.244 -4.793 1.00 49.75 806 ILE A C 1
ATOM 6672 O O . ILE A 1 806 ? -26.016 -4.638 -5.631 1.00 49.75 806 ILE A O 1
ATOM 6676 N N . ILE A 1 807 ? -26.449 -6.531 -4.520 1.00 48.16 807 ILE A N 1
ATOM 6677 C CA . ILE A 1 807 ? -25.442 -7.362 -5.186 1.00 48.16 807 ILE A CA 1
ATOM 6678 C C . ILE A 1 807 ? -25.821 -7.587 -6.647 1.00 48.16 807 ILE A C 1
ATOM 6680 O O . ILE A 1 807 ? -24.939 -7.531 -7.486 1.00 48.16 807 ILE A O 1
ATOM 6684 N N . SER A 1 808 ? -27.095 -7.798 -6.985 1.00 40.50 808 SER A N 1
ATOM 6685 C CA . SER A 1 808 ? -27.532 -7.930 -8.382 1.00 40.50 808 SER A CA 1
ATOM 6686 C C . SER A 1 808 ? -27.387 -6.616 -9.123 1.00 40.50 808 SER A C 1
ATOM 6688 O O . SER A 1 808 ? -26.933 -6.647 -10.250 1.00 40.50 808 SER A O 1
ATOM 6690 N N . ILE A 1 809 ? -27.670 -5.480 -8.484 1.00 47.44 809 ILE A N 1
ATOM 6691 C CA . ILE A 1 809 ? -27.405 -4.140 -9.010 1.00 47.44 809 ILE A CA 1
ATOM 6692 C C . ILE A 1 809 ? -25.897 -3.977 -9.240 1.00 47.44 809 ILE A C 1
ATOM 6694 O O . ILE A 1 809 ? -25.477 -3.627 -10.335 1.00 47.44 809 ILE A O 1
ATOM 6698 N N . PHE A 1 810 ? -25.067 -4.338 -8.262 1.00 46.75 810 PHE A N 1
ATOM 6699 C CA . PHE A 1 810 ? -23.610 -4.223 -8.327 1.00 46.75 810 PHE A CA 1
ATOM 6700 C C . PHE A 1 810 ? -22.958 -5.167 -9.355 1.00 46.75 810 PHE A C 1
ATOM 6702 O O . PHE A 1 810 ? -22.079 -4.772 -10.117 1.00 46.75 810 PHE A O 1
ATOM 6709 N N . ILE A 1 811 ? -23.424 -6.413 -9.432 1.00 45.38 811 ILE A N 1
ATOM 6710 C CA . ILE A 1 811 ? -23.031 -7.395 -10.446 1.00 45.38 811 ILE A CA 1
ATOM 6711 C C . ILE A 1 811 ? -23.569 -6.965 -11.804 1.00 45.38 811 ILE A C 1
ATOM 6713 O O . ILE A 1 811 ? -22.835 -7.062 -12.774 1.00 45.38 811 ILE A O 1
ATOM 6717 N N . SER A 1 812 ? -24.787 -6.432 -11.901 1.00 40.28 812 SER A N 1
ATOM 6718 C CA . SER A 1 812 ? -25.288 -5.860 -13.149 1.00 40.28 812 SER A CA 1
ATOM 6719 C C . SER A 1 812 ? -24.471 -4.640 -13.564 1.00 40.28 812 SER A C 1
ATOM 6721 O O . SER A 1 812 ? -24.198 -4.516 -14.742 1.00 40.28 812 SER A O 1
ATOM 6723 N N . PHE A 1 813 ? -23.927 -3.838 -12.645 1.00 44.22 813 PHE A N 1
ATOM 6724 C CA . PHE A 1 813 ? -22.958 -2.785 -12.966 1.00 44.22 813 PHE A CA 1
ATOM 6725 C C . PHE A 1 813 ? -21.619 -3.343 -13.484 1.00 44.22 813 PHE A C 1
ATOM 6727 O O . PHE A 1 813 ? -21.069 -2.823 -14.452 1.00 44.22 813 PHE A O 1
ATOM 6734 N N . LEU A 1 814 ? -21.115 -4.440 -12.909 1.00 42.41 814 LEU A N 1
ATOM 6735 C CA . LEU A 1 814 ? -19.898 -5.122 -13.381 1.00 42.41 814 LEU A CA 1
ATOM 6736 C C . LEU A 1 814 ? -20.104 -5.870 -14.714 1.00 42.41 814 LEU A C 1
ATOM 6738 O O . LEU A 1 814 ? -19.198 -5.928 -15.543 1.00 42.41 814 LEU A O 1
ATOM 6742 N N . VAL A 1 815 ? -21.294 -6.432 -14.933 1.00 40.25 815 VAL A N 1
ATOM 6743 C CA . VAL A 1 815 ? -21.679 -7.209 -16.123 1.00 40.25 815 VAL A CA 1
ATOM 6744 C C . VAL A 1 815 ? -22.135 -6.293 -17.265 1.00 40.25 815 VAL A C 1
ATOM 6746 O O . VAL A 1 815 ? -21.838 -6.588 -18.421 1.00 40.25 815 VAL A O 1
ATOM 6749 N N . LEU A 1 816 ? -22.749 -5.140 -16.977 1.00 36.75 816 LEU A N 1
ATOM 6750 C CA . LEU A 1 816 ? -23.024 -4.080 -17.959 1.00 36.75 816 LEU A CA 1
ATOM 6751 C C . LEU A 1 816 ? -21.736 -3.392 -18.432 1.00 36.75 816 LEU A C 1
ATOM 6753 O O . LEU A 1 816 ? -21.708 -2.893 -19.551 1.00 36.75 816 LEU A O 1
ATOM 6757 N N . GLY A 1 817 ? -20.631 -3.520 -17.684 1.00 39.50 817 GLY A N 1
ATOM 6758 C CA . GLY A 1 817 ? -19.260 -3.286 -18.165 1.00 39.50 817 GLY A CA 1
ATOM 6759 C C . GLY A 1 817 ? -18.890 -4.061 -19.440 1.00 39.50 817 GLY A C 1
ATOM 6760 O O . GLY A 1 817 ? -17.958 -3.689 -20.149 1.00 39.50 817 GLY A O 1
ATOM 6761 N N . LYS A 1 818 ? -19.635 -5.128 -19.761 1.00 38.59 818 LYS A N 1
ATOM 6762 C CA . LYS A 1 818 ? -19.467 -5.951 -20.964 1.00 38.59 818 LYS A CA 1
ATOM 6763 C C . LYS A 1 818 ? -20.384 -5.531 -22.125 1.00 38.59 818 LYS A C 1
ATOM 6765 O O . LYS A 1 818 ? -20.153 -5.963 -23.251 1.00 38.59 818 LYS A O 1
ATOM 6770 N N . PHE A 1 819 ? -21.378 -4.673 -21.883 1.00 32.81 819 PHE A N 1
ATOM 6771 C CA . PHE A 1 819 ? -22.360 -4.216 -22.875 1.00 32.81 819 PHE A CA 1
ATOM 6772 C C . PHE A 1 819 ? -22.149 -2.750 -23.289 1.00 32.81 819 PHE A C 1
ATOM 6774 O O . PHE A 1 819 ? -23.084 -1.970 -23.403 1.00 32.81 819 PHE A O 1
ATOM 6781 N N . SER A 1 820 ? -20.903 -2.385 -23.588 1.00 31.00 820 SER A N 1
ATOM 6782 C CA . SER A 1 820 ? -20.587 -1.246 -24.464 1.00 31.00 820 SER A CA 1
ATOM 6783 C C . SER A 1 820 ? -19.166 -1.348 -25.032 1.00 31.00 820 SER A C 1
ATOM 6785 O O . SER A 1 820 ? -18.412 -0.381 -25.074 1.00 31.00 820 SER A O 1
ATOM 6787 N N . TYR A 1 821 ? -18.796 -2.519 -25.565 1.00 32.16 821 TYR A N 1
ATOM 6788 C CA . TYR A 1 821 ? -17.646 -2.643 -26.473 1.00 32.16 821 TYR A CA 1
ATOM 6789 C C . TYR A 1 821 ? -18.004 -2.093 -27.868 1.00 32.16 821 TYR A C 1
ATOM 6791 O O . TYR A 1 821 ? -17.924 -2.787 -28.878 1.00 32.16 821 TYR A O 1
ATOM 6799 N N . TYR A 1 822 ? -18.445 -0.836 -27.923 1.00 28.64 822 TYR A N 1
ATOM 6800 C CA . TYR A 1 822 ? -18.580 -0.090 -29.164 1.00 28.64 822 TYR A CA 1
ATOM 6801 C C . TYR A 1 822 ? -17.964 1.298 -29.000 1.00 28.64 822 TYR A C 1
ATOM 6803 O O . TYR A 1 822 ? -18.516 2.180 -28.348 1.00 28.64 822 TYR A O 1
ATOM 6811 N N . LYS A 1 823 ? -16.864 1.468 -29.746 1.00 30.06 823 LYS A N 1
ATOM 6812 C CA . LYS A 1 823 ? -16.386 2.725 -30.337 1.00 30.06 823 LYS A CA 1
ATOM 6813 C C . LYS A 1 823 ? -15.345 3.537 -29.559 1.00 30.06 823 LYS A C 1
ATOM 6815 O O . LYS A 1 823 ? -15.553 4.718 -29.346 1.00 30.06 823 LYS A O 1
ATOM 6820 N N . TYR A 1 824 ? -14.165 2.960 -29.326 1.00 26.34 824 TYR A N 1
ATOM 6821 C CA . TYR A 1 824 ? -12.906 3.725 -29.336 1.00 26.34 824 TYR A CA 1
ATOM 6822 C C . TYR A 1 824 ? -11.778 2.888 -29.954 1.00 26.34 824 TYR A C 1
ATOM 6824 O O . TYR A 1 824 ? -11.063 2.165 -29.271 1.00 26.34 824 TYR A O 1
ATOM 6832 N N . GLN A 1 825 ? -11.654 2.968 -31.282 1.00 22.59 825 GLN A N 1
ATOM 6833 C CA . GLN A 1 825 ? -10.433 2.589 -31.995 1.00 22.59 825 GLN A CA 1
ATOM 6834 C C . GLN A 1 825 ? -9.466 3.772 -31.921 1.00 22.59 825 GLN A C 1
ATOM 6836 O O . GLN A 1 825 ? -9.769 4.844 -32.447 1.00 22.59 825 GLN A O 1
ATOM 6841 N N . VAL A 1 826 ? -8.324 3.585 -31.265 1.00 26.84 826 VAL A N 1
ATOM 6842 C CA . VAL A 1 826 ? -7.193 4.517 -31.332 1.00 26.84 826 VAL A CA 1
ATOM 6843 C C . VAL A 1 826 ? -6.343 4.107 -32.528 1.00 26.84 826 VAL A C 1
ATOM 6845 O O . VAL A 1 826 ? -5.984 2.947 -32.646 1.00 26.84 826 VAL A O 1
ATOM 6848 N N . PHE A 1 827 ? -6.078 5.042 -33.436 1.00 22.89 827 PHE A N 1
ATOM 6849 C CA . PHE A 1 827 ? -5.236 4.828 -34.610 1.00 22.89 827 PHE A CA 1
ATOM 6850 C C . PHE A 1 827 ? -3.782 5.156 -34.262 1.00 22.89 827 PHE A C 1
ATOM 6852 O O . PHE A 1 827 ? -3.490 6.305 -33.930 1.00 22.89 827 PHE A O 1
ATOM 6859 N N . GLU A 1 828 ? -2.870 4.198 -34.412 1.00 23.03 828 GLU A N 1
ATOM 6860 C CA . GLU A 1 828 ? -1.481 4.521 -34.745 1.00 23.03 828 GLU A CA 1
ATOM 6861 C C . GLU A 1 828 ? -1.392 4.787 -36.250 1.00 23.03 828 GLU A C 1
ATOM 6863 O O . GLU A 1 828 ? -1.846 3.992 -37.075 1.00 23.03 828 GLU A O 1
ATOM 6868 N N . VAL A 1 829 ? -0.845 5.945 -36.614 1.00 25.86 829 VAL A N 1
ATOM 6869 C CA . VAL A 1 829 ? -0.544 6.289 -38.004 1.00 25.86 829 VAL A CA 1
ATOM 6870 C C . VAL A 1 829 ? 0.956 6.105 -38.186 1.00 25.86 829 VAL A C 1
ATOM 6872 O O . VAL A 1 829 ? 1.729 7.031 -37.957 1.00 25.86 829 VAL A O 1
ATOM 6875 N N . GLU A 1 830 ? 1.380 4.909 -38.587 1.00 23.75 830 GLU A N 1
ATOM 6876 C CA . GLU A 1 830 ? 2.678 4.761 -39.243 1.00 23.75 830 GLU A CA 1
ATOM 6877 C C . GLU A 1 830 ? 2.563 5.374 -40.647 1.00 23.75 830 GLU A C 1
ATOM 6879 O O . GLU A 1 830 ? 1.743 4.937 -41.448 1.00 23.75 830 GLU A O 1
ATOM 6884 N N . ASN A 1 831 ? 3.334 6.440 -40.886 1.00 25.58 831 ASN A N 1
ATOM 6885 C CA . ASN A 1 831 ? 3.689 7.068 -42.166 1.00 25.58 831 ASN A CA 1
ATOM 6886 C C . ASN A 1 831 ? 2.835 6.696 -43.396 1.00 25.58 831 ASN A C 1
ATOM 6888 O O . ASN A 1 831 ? 3.059 5.664 -44.026 1.00 25.58 831 ASN A O 1
ATOM 6892 N N . TYR A 1 832 ? 1.953 7.607 -43.827 1.00 29.48 832 TYR A N 1
ATOM 6893 C CA . TYR A 1 832 ? 1.306 7.518 -45.140 1.00 29.48 832 TYR A CA 1
ATOM 6894 C C . TYR A 1 832 ? 1.611 8.736 -46.010 1.00 29.48 832 TYR A C 1
ATOM 6896 O O . TYR A 1 832 ? 1.431 9.882 -45.599 1.00 29.48 832 TYR A O 1
ATOM 6904 N N . TYR A 1 833 ? 2.029 8.447 -47.241 1.00 33.38 833 TYR A N 1
ATOM 6905 C CA . TYR A 1 833 ? 2.215 9.400 -48.326 1.00 33.38 833 TYR A CA 1
ATOM 6906 C C . TYR A 1 833 ? 0.918 9.507 -49.127 1.00 33.38 833 TYR A C 1
ATOM 6908 O O . TYR A 1 833 ? 0.422 8.502 -49.634 1.00 33.38 833 TYR A O 1
ATOM 6916 N N . THR A 1 834 ? 0.373 10.716 -49.266 1.00 30.97 834 THR A N 1
ATOM 6917 C CA . THR A 1 834 ? -0.706 10.985 -50.227 1.00 30.97 834 THR A CA 1
ATOM 6918 C C . THR A 1 834 ? -0.210 12.014 -51.234 1.00 30.97 834 THR A C 1
ATOM 6920 O O . THR A 1 834 ? 0.087 13.153 -50.883 1.00 30.97 834 THR A O 1
ATOM 6923 N N . GLY A 1 835 ? -0.047 11.591 -52.490 1.00 28.03 835 GLY A N 1
ATOM 6924 C CA . GLY A 1 835 ? 0.127 12.513 -53.608 1.00 28.03 835 GLY A CA 1
ATOM 6925 C C . GLY A 1 835 ? -1.205 13.214 -53.858 1.00 28.03 835 GLY A C 1
ATOM 6926 O O . GLY A 1 835 ? -2.179 12.549 -54.199 1.00 28.03 835 GLY A O 1
ATOM 6927 N N . GLY A 1 836 ? -1.251 14.528 -53.626 1.00 35.81 836 GLY A N 1
ATOM 6928 C CA . GLY A 1 836 ? -2.473 15.331 -53.736 1.00 35.81 836 GLY A CA 1
ATOM 6929 C C . GLY A 1 836 ? -3.477 15.049 -52.612 1.00 35.81 836 GLY A C 1
ATOM 6930 O O . GLY A 1 836 ? -4.556 14.516 -52.856 1.00 35.81 836 GLY A O 1
ATOM 6931 N N . GLY A 1 837 ? -3.117 15.363 -51.365 1.00 34.53 837 GLY A N 1
ATOM 6932 C CA . GLY A 1 837 ? -3.939 15.067 -50.188 1.00 34.53 837 GLY A CA 1
ATOM 6933 C C . GLY A 1 837 ? -4.849 16.221 -49.752 1.00 34.53 837 GLY A C 1
ATOM 6934 O O . GLY A 1 837 ? -4.381 17.327 -49.492 1.00 34.53 837 GLY A O 1
ATOM 6935 N N . MET A 1 838 ? -6.145 15.938 -49.597 1.00 32.59 838 MET A N 1
ATOM 6936 C CA . MET A 1 838 ? -7.049 16.693 -48.724 1.00 32.59 838 MET A CA 1
ATOM 6937 C C . MET A 1 838 ? -7.086 15.958 -47.374 1.00 32.59 838 MET A C 1
ATOM 6939 O O . MET A 1 838 ? -7.432 14.780 -47.319 1.00 32.59 838 MET A O 1
ATOM 6943 N N . LEU A 1 839 ? -6.673 16.622 -46.294 1.00 41.78 839 LEU A N 1
ATOM 6944 C CA . LEU A 1 839 ? -6.591 16.042 -44.944 1.00 41.78 839 LEU A CA 1
ATOM 6945 C C . LEU A 1 839 ? -7.803 16.467 -44.114 1.00 41.78 839 LEU A C 1
ATOM 6947 O O . LEU A 1 839 ? -8.118 17.645 -44.122 1.00 41.78 839 LEU A O 1
ATOM 6951 N N . TRP A 1 840 ? -8.452 15.559 -43.375 1.00 34.44 840 TRP A N 1
ATOM 6952 C CA . TRP A 1 840 ? -9.574 15.878 -42.476 1.00 34.44 840 TRP A CA 1
ATOM 6953 C C . TRP A 1 840 ? -9.329 15.375 -41.044 1.00 34.44 840 TRP A C 1
ATOM 6955 O O . TRP A 1 840 ? -8.834 14.267 -40.831 1.00 34.44 840 TRP A O 1
ATOM 6965 N N . GLN A 1 841 ? -9.727 16.170 -40.052 1.00 38.69 841 GLN A N 1
ATOM 6966 C CA . GLN A 1 841 ? -9.841 15.771 -38.644 1.00 38.69 841 GLN A CA 1
ATOM 6967 C C . GLN A 1 841 ? -11.308 15.927 -38.228 1.00 38.69 841 GLN A C 1
ATOM 6969 O O . GLN A 1 841 ? -11.851 16.994 -38.463 1.00 38.69 841 GLN A O 1
ATOM 6974 N N . GLU A 1 842 ? -11.954 14.901 -37.657 1.00 31.03 842 GLU A N 1
ATOM 6975 C CA . GLU A 1 842 ? -13.358 14.974 -37.201 1.00 31.03 842 GLU A CA 1
ATOM 6976 C C . GLU A 1 842 ? -13.461 15.051 -35.670 1.00 31.03 842 GLU A C 1
ATOM 6978 O O . GLU A 1 842 ? -12.795 14.288 -34.965 1.00 31.03 842 GLU A O 1
ATOM 6983 N N . GLY A 1 843 ? -14.355 15.913 -35.176 1.00 34.25 843 GLY A N 1
ATOM 6984 C CA . GLY A 1 843 ? -14.959 15.823 -33.846 1.00 34.25 843 GLY A CA 1
ATOM 6985 C C . GLY A 1 843 ? -14.129 16.381 -32.687 1.00 34.25 843 GLY A C 1
ATOM 6986 O O . GLY A 1 843 ? -13.801 15.642 -31.757 1.00 34.25 843 GLY A O 1
ATOM 6987 N N . LEU A 1 844 ? -13.843 17.687 -32.687 1.00 36.91 844 LEU A N 1
ATOM 6988 C CA . LEU A 1 844 ? -13.255 18.386 -31.537 1.00 36.91 844 LEU A CA 1
ATOM 6989 C C . LEU A 1 844 ? -14.332 19.168 -30.771 1.00 36.91 844 LEU A C 1
ATOM 6991 O O . LEU A 1 844 ? -14.754 20.257 -31.155 1.00 36.91 844 LEU A O 1
ATOM 6995 N N . LEU A 1 845 ? -14.767 18.602 -29.645 1.00 30.98 845 LEU A N 1
ATOM 6996 C CA . LEU A 1 845 ? -15.660 19.264 -28.695 1.00 30.98 845 LEU A CA 1
ATOM 6997 C C . LEU A 1 845 ? -14.793 19.980 -27.647 1.00 30.98 845 LEU A C 1
ATOM 6999 O O . LEU A 1 845 ? -14.199 19.332 -26.788 1.00 30.98 845 LEU A O 1
ATOM 7003 N N . LEU A 1 846 ? -14.659 21.303 -27.758 1.00 39.00 846 LEU A N 1
ATOM 7004 C CA . LEU A 1 846 ? -13.799 22.125 -26.898 1.00 39.00 846 LEU A CA 1
ATOM 7005 C C . LEU A 1 846 ? -14.664 23.067 -26.044 1.00 39.00 846 LEU A C 1
ATOM 7007 O O . LEU A 1 846 ? -15.449 23.833 -26.592 1.00 39.00 846 LEU A O 1
ATOM 7011 N N . LYS A 1 847 ? -14.520 23.020 -24.710 1.00 32.50 847 LYS A N 1
ATOM 7012 C CA . LYS A 1 847 ? -15.206 23.920 -23.760 1.00 32.50 847 LYS A CA 1
ATOM 7013 C C . LYS A 1 847 ? -14.240 24.450 -22.700 1.00 32.50 847 LYS A C 1
ATOM 7015 O O . LYS A 1 847 ? -13.763 23.655 -21.894 1.00 32.50 847 LYS A O 1
ATOM 7020 N N . GLY A 1 848 ? -14.010 25.768 -22.653 1.00 36.56 848 GLY A N 1
ATOM 7021 C CA . GLY A 1 848 ? -13.150 26.429 -21.651 1.00 36.56 848 GLY A CA 1
ATOM 7022 C C . GLY A 1 848 ? -12.069 27.376 -22.207 1.00 36.56 848 GLY A C 1
ATOM 7023 O O . GLY A 1 848 ? -12.005 27.647 -23.402 1.00 36.56 848 GLY A O 1
ATOM 7024 N N . LYS A 1 849 ? -11.232 27.950 -21.328 1.00 31.34 849 LYS A N 1
ATOM 7025 C CA . LYS A 1 849 ? -10.184 28.918 -21.711 1.00 31.34 849 LYS A CA 1
ATOM 7026 C C . LYS A 1 849 ? -8.947 28.226 -22.286 1.00 31.34 849 LYS A C 1
ATOM 7028 O O . LYS A 1 849 ? -8.398 27.330 -21.653 1.00 31.34 849 LYS A O 1
ATOM 7033 N N . GLY A 1 850 ? -8.460 28.766 -23.405 1.00 47.31 850 GLY A N 1
ATOM 7034 C CA . GLY A 1 850 ? -7.141 28.492 -23.973 1.00 47.31 850 GLY A CA 1
ATOM 7035 C C . GLY A 1 850 ? -7.069 27.162 -24.709 1.00 47.31 850 GLY A C 1
ATOM 7036 O O . GLY A 1 850 ? -6.616 26.169 -24.145 1.00 47.31 850 GLY A O 1
ATOM 7037 N N . TYR A 1 851 ? -7.447 27.148 -25.987 1.00 47.50 851 TYR A N 1
ATOM 7038 C CA . TYR A 1 851 ? -7.240 25.969 -26.821 1.00 47.50 851 TYR A CA 1
ATOM 7039 C C . TYR A 1 851 ? -6.381 26.288 -28.023 1.00 47.50 851 TYR A C 1
ATOM 7041 O O . TYR A 1 851 ? -6.655 27.210 -28.779 1.00 47.50 851 TYR A O 1
ATOM 7049 N N . PHE A 1 852 ? -5.345 25.468 -28.150 1.00 45.84 852 PHE A N 1
ATOM 7050 C CA . PHE A 1 852 ? -4.398 25.423 -29.240 1.00 45.84 852 PHE A CA 1
ATOM 7051 C C . PHE A 1 852 ? -4.531 24.039 -29.873 1.00 45.84 852 PHE A C 1
ATOM 7053 O O . PHE A 1 852 ? -4.290 23.029 -29.206 1.00 45.84 852 PHE A O 1
ATOM 7060 N N . SER A 1 853 ? -4.905 23.965 -31.147 1.00 45.06 853 SER A N 1
ATOM 7061 C CA . SER A 1 853 ? -4.565 22.787 -31.948 1.00 45.06 853 SER A CA 1
ATOM 7062 C C . SER A 1 853 ? -3.239 23.082 -32.632 1.00 45.06 853 SER A C 1
ATOM 7064 O O . SER A 1 853 ? -3.082 24.123 -33.265 1.00 45.06 853 SER A O 1
ATOM 7066 N N . LEU A 1 854 ? -2.261 22.211 -32.396 1.00 43.12 854 LEU A N 1
ATOM 7067 C CA . LEU A 1 854 ? -0.921 22.333 -32.942 1.00 43.12 854 LEU A CA 1
ATOM 7068 C C . LEU A 1 854 ? -0.743 21.224 -33.977 1.00 43.12 854 LEU A C 1
ATOM 7070 O O . LEU A 1 854 ? -0.664 20.037 -33.651 1.00 43.12 854 LEU A O 1
ATOM 7074 N N . ILE A 1 855 ? -0.723 21.636 -35.240 1.00 52.19 855 ILE A N 1
ATOM 7075 C CA . ILE A 1 855 ? -0.599 20.740 -36.387 1.00 52.19 855 ILE A CA 1
ATOM 7076 C C . ILE A 1 855 ? 0.712 21.087 -37.082 1.00 52.19 855 ILE A C 1
ATOM 7078 O O . ILE A 1 855 ? 0.862 22.188 -37.609 1.00 52.19 855 ILE A O 1
ATOM 7082 N N . LYS A 1 856 ? 1.688 20.172 -37.065 1.00 47.34 856 LYS A N 1
ATOM 7083 C CA . LYS A 1 856 ? 2.910 20.338 -37.858 1.00 47.34 856 LYS A CA 1
ATOM 7084 C C . LYS A 1 856 ? 2.652 19.852 -39.269 1.00 47.34 856 LYS A C 1
ATOM 7086 O O . LYS A 1 856 ? 2.320 18.682 -39.467 1.00 47.34 856 LYS A O 1
ATOM 7091 N N . VAL A 1 857 ? 2.853 20.755 -40.218 1.00 53.44 857 VAL A N 1
ATOM 7092 C CA . VAL A 1 857 ? 2.736 20.469 -41.640 1.00 53.44 857 VAL A CA 1
ATOM 7093 C C . VAL A 1 857 ? 4.091 20.739 -42.285 1.00 53.44 857 VAL A C 1
ATOM 7095 O O . VAL A 1 857 ? 4.716 21.769 -42.025 1.00 53.44 857 VAL A O 1
ATOM 7098 N N . ALA A 1 858 ? 4.590 19.785 -43.070 1.00 52.88 858 ALA A N 1
ATOM 7099 C CA . ALA A 1 858 ? 5.784 19.986 -43.886 1.00 52.88 858 ALA A CA 1
ATOM 7100 C C . ALA A 1 858 ? 5.392 20.754 -45.149 1.00 52.88 858 ALA A C 1
ATOM 7102 O O . ALA A 1 858 ? 4.574 20.256 -45.914 1.00 52.88 858 ALA A O 1
ATOM 7103 N N . LEU A 1 859 ? 5.949 21.950 -45.338 1.00 59.41 859 LEU A N 1
ATOM 7104 C CA . LEU A 1 859 ? 5.594 22.847 -46.437 1.00 59.41 859 LEU A CA 1
ATOM 7105 C C . LEU A 1 859 ? 6.806 23.109 -47.321 1.00 59.41 859 LEU A C 1
ATOM 7107 O O . LEU A 1 859 ? 7.919 23.259 -46.812 1.00 59.41 859 LEU A O 1
ATOM 7111 N N . ARG A 1 860 ? 6.618 23.197 -48.638 1.00 56.41 860 ARG A N 1
ATOM 7112 C CA . ARG A 1 860 ? 7.683 23.660 -49.540 1.00 56.41 860 ARG A CA 1
ATOM 7113 C C . ARG A 1 860 ? 7.768 25.181 -49.542 1.00 56.41 860 ARG A C 1
ATOM 7115 O O . ARG A 1 860 ? 6.877 25.863 -49.049 1.00 56.41 860 ARG A O 1
ATOM 7122 N N . LYS A 1 861 ? 8.871 25.717 -50.066 1.00 63.06 861 LYS A N 1
ATOM 7123 C CA . LYS A 1 861 ? 9.017 27.156 -50.303 1.00 63.06 861 LYS A CA 1
ATOM 7124 C C . LYS A 1 861 ? 8.026 27.571 -51.399 1.00 63.06 861 LYS A C 1
ATOM 7126 O O . LYS A 1 861 ? 7.972 26.895 -52.421 1.00 63.06 861 LYS A O 1
ATOM 7131 N N . SER A 1 862 ? 7.276 28.650 -51.179 1.00 66.81 862 SER A N 1
ATOM 7132 C CA . SER A 1 862 ? 6.297 29.232 -52.116 1.00 66.81 862 SER A CA 1
ATOM 7133 C C . SER A 1 862 ? 5.012 28.425 -52.356 1.00 66.81 862 SER A C 1
ATOM 7135 O O . SER A 1 862 ? 4.274 28.739 -53.286 1.00 66.81 862 SER A O 1
ATOM 7137 N N . GLU A 1 863 ? 4.710 27.440 -51.507 1.00 69.44 863 GLU A N 1
ATOM 7138 C CA . GLU A 1 863 ? 3.524 26.584 -51.609 1.00 69.44 863 GLU A CA 1
ATOM 7139 C C . GLU A 1 863 ? 2.259 27.283 -51.082 1.00 69.44 863 GLU A C 1
ATOM 7141 O O . GLU A 1 863 ? 2.271 27.886 -50.007 1.00 69.44 863 GLU A O 1
ATOM 7146 N N . GLU A 1 864 ? 1.148 27.161 -51.818 1.00 72.38 864 GLU A N 1
ATOM 7147 C CA . GLU A 1 864 ? -0.167 27.667 -51.409 1.00 72.38 864 GLU A CA 1
ATOM 7148 C C . GLU A 1 864 ? -1.052 26.574 -50.803 1.00 72.38 864 GLU A C 1
ATOM 7150 O O . GLU A 1 864 ? -1.350 25.540 -51.411 1.00 72.38 864 GLU A O 1
ATOM 7155 N N . ILE A 1 865 ? -1.532 26.844 -49.593 1.00 69.12 865 ILE A N 1
ATOM 7156 C CA . ILE A 1 865 ? -2.342 25.927 -48.801 1.00 69.12 865 ILE A CA 1
ATOM 7157 C C . ILE A 1 865 ? -3.666 26.596 -48.496 1.00 69.12 865 ILE A C 1
ATOM 7159 O O . ILE A 1 865 ? -3.723 27.696 -47.943 1.00 69.12 865 ILE A O 1
ATOM 7163 N N . LYS A 1 866 ? -4.748 25.884 -48.786 1.00 73.00 866 LYS A N 1
ATOM 7164 C CA . LYS A 1 866 ? -6.083 26.251 -48.340 1.00 73.00 866 LYS A CA 1
ATOM 7165 C C . LYS A 1 866 ? -6.413 25.503 -47.054 1.00 73.00 866 LYS A C 1
ATOM 7167 O O . LYS A 1 866 ? -6.427 24.272 -47.024 1.00 73.00 866 LYS A O 1
ATOM 7172 N N . ILE A 1 867 ? -6.699 26.260 -46.005 1.00 73.44 867 ILE A N 1
ATOM 7173 C CA . ILE A 1 867 ? -7.118 25.775 -44.692 1.00 73.44 867 ILE A CA 1
ATOM 7174 C C . ILE A 1 867 ? -8.613 26.030 -44.582 1.00 73.44 867 ILE A C 1
ATOM 7176 O O . ILE A 1 867 ? -9.036 27.182 -44.630 1.00 73.44 867 ILE A O 1
ATOM 7180 N N . LYS A 1 868 ? -9.420 24.982 -44.449 1.00 70.00 868 LYS A N 1
ATOM 7181 C CA . LYS A 1 868 ? -10.865 25.083 -44.237 1.00 70.00 868 LYS A CA 1
ATOM 7182 C C . LYS A 1 868 ? -11.223 24.653 -42.821 1.00 70.00 868 LYS A C 1
ATOM 7184 O O . LYS A 1 868 ? -10.679 23.686 -42.299 1.00 70.00 868 LYS A O 1
ATOM 7189 N N . LEU A 1 869 ? -12.166 25.352 -42.218 1.00 66.19 869 LEU A N 1
ATOM 7190 C CA . LEU A 1 869 ? -12.662 25.142 -40.869 1.00 66.19 869 LEU A CA 1
ATOM 7191 C C . LEU A 1 869 ? -14.182 25.026 -40.927 1.00 66.19 869 LEU A C 1
ATOM 7193 O O . LEU A 1 869 ? -14.849 25.961 -41.357 1.00 66.19 869 LEU A O 1
ATOM 7197 N N . ILE A 1 870 ? -14.727 23.890 -40.496 1.00 65.44 870 ILE A N 1
ATOM 7198 C CA . ILE A 1 870 ? -16.171 23.683 -40.356 1.00 65.44 870 ILE A CA 1
ATOM 7199 C C . ILE A 1 870 ? -16.512 23.854 -38.884 1.00 65.44 870 ILE A C 1
ATOM 7201 O O . ILE A 1 870 ? -16.182 23.005 -38.050 1.00 65.44 870 ILE A O 1
ATOM 7205 N N . VAL A 1 871 ? -17.132 24.985 -38.567 1.00 65.81 871 VAL A N 1
ATOM 7206 C CA . VAL A 1 871 ? -17.348 25.440 -37.192 1.00 65.81 871 VAL A CA 1
ATOM 7207 C C . VAL A 1 871 ? -18.754 26.005 -37.021 1.00 65.81 871 VAL A C 1
ATOM 7209 O O . VAL A 1 871 ? -19.371 26.474 -37.978 1.00 65.81 871 VAL A O 1
ATOM 7212 N N . LYS A 1 872 ? -19.271 25.956 -35.795 1.00 63.56 872 LYS A N 1
ATOM 7213 C CA . LYS A 1 872 ? -20.486 26.669 -35.383 1.00 63.56 872 LYS A CA 1
ATOM 7214 C C . LYS A 1 872 ? -20.269 27.296 -34.015 1.00 63.56 872 LYS A C 1
ATOM 7216 O O . LYS A 1 872 ? -19.569 26.722 -33.183 1.00 63.56 872 LYS A O 1
ATOM 7221 N N . GLY A 1 873 ? -20.867 28.452 -33.776 1.00 60.47 873 GLY A N 1
ATOM 7222 C CA . GLY A 1 873 ? -20.720 29.176 -32.516 1.00 60.47 873 GLY A CA 1
ATOM 7223 C C . GLY A 1 873 ? -22.026 29.815 -32.072 1.00 60.47 873 GLY A C 1
ATOM 7224 O O . GLY A 1 873 ? -22.884 30.144 -32.893 1.00 60.47 873 GLY A O 1
ATOM 7225 N N . ASP A 1 874 ? -22.182 30.009 -30.767 1.00 56.78 874 ASP A N 1
ATOM 7226 C CA . ASP A 1 874 ? -23.292 30.799 -30.239 1.00 56.78 874 ASP A CA 1
ATOM 7227 C C . ASP A 1 874 ? -23.114 32.277 -30.608 1.00 56.78 874 ASP A C 1
ATOM 7229 O O . ASP A 1 874 ? -22.240 32.947 -30.069 1.00 56.78 874 ASP A O 1
ATOM 7233 N N . ILE A 1 875 ? -23.937 32.784 -31.538 1.00 53.81 875 ILE A N 1
ATOM 7234 C CA . ILE A 1 875 ? -23.870 34.172 -32.043 1.00 53.81 875 ILE A CA 1
ATOM 7235 C C . ILE A 1 875 ? -24.252 35.186 -30.937 1.00 53.81 875 ILE A C 1
ATOM 7237 O O . ILE A 1 875 ? -25.405 35.148 -30.482 1.00 53.81 875 ILE A O 1
ATOM 7241 N N . PRO A 1 876 ? -23.355 36.124 -30.551 1.00 51.38 876 PRO A N 1
ATOM 7242 C CA . PRO A 1 876 ? -23.642 37.297 -29.720 1.00 51.38 876 PRO A CA 1
ATOM 7243 C C . PRO A 1 876 ? -23.449 38.622 -30.503 1.00 51.38 876 PRO A C 1
ATOM 7245 O O . PRO A 1 876 ? -23.115 38.605 -31.684 1.00 51.38 876 PRO A O 1
ATOM 7248 N N . LYS A 1 877 ? -23.636 39.776 -29.833 1.00 50.78 877 LYS A N 1
ATOM 7249 C CA . LYS A 1 877 ? -23.391 41.132 -30.385 1.00 50.78 877 LYS A CA 1
ATOM 7250 C C . LYS A 1 877 ? -21.957 41.349 -30.902 1.00 50.78 877 LYS A C 1
ATOM 7252 O O . LYS A 1 877 ? -21.795 42.071 -31.877 1.00 50.78 877 LYS A O 1
ATOM 7257 N N . ASP A 1 878 ? -20.967 40.686 -30.298 1.00 55.91 878 ASP A N 1
ATOM 7258 C CA . ASP A 1 878 ? -19.578 40.646 -30.770 1.00 55.91 878 ASP A CA 1
ATOM 7259 C C . ASP A 1 878 ? -19.255 39.236 -31.269 1.00 55.91 878 ASP A C 1
ATOM 7261 O O . ASP A 1 878 ? -19.369 38.256 -30.525 1.00 55.91 878 ASP A O 1
ATOM 7265 N N . LEU A 1 879 ? -18.894 39.128 -32.545 1.00 56.44 879 LEU A N 1
ATOM 7266 C CA . LEU A 1 879 ? -18.670 37.850 -33.211 1.00 56.44 879 LEU A CA 1
ATOM 7267 C C . LEU A 1 879 ? -17.401 37.159 -32.668 1.00 56.44 879 LEU A C 1
ATOM 7269 O O . LEU A 1 879 ? -16.345 37.794 -32.602 1.00 56.44 879 LEU A O 1
ATOM 7273 N N . PRO A 1 880 ? -17.466 35.871 -32.287 1.00 60.91 880 PRO A N 1
ATOM 7274 C CA . PRO A 1 880 ? -16.294 35.131 -31.831 1.00 60.91 880 PRO A CA 1
ATOM 7275 C C . PRO A 1 880 ? -15.254 34.941 -32.952 1.00 60.91 880 PRO A C 1
ATOM 7277 O O . PRO A 1 880 ? -15.614 34.573 -34.072 1.00 60.91 880 PRO A O 1
ATOM 7280 N N . GLU A 1 881 ? -13.967 35.182 -32.658 1.00 68.31 881 GLU A N 1
ATOM 7281 C CA . GLU A 1 881 ? -12.859 35.095 -33.627 1.00 68.31 881 GLU A CA 1
ATOM 7282 C C . GLU A 1 881 ? -11.926 33.906 -33.349 1.00 68.31 881 GLU A C 1
ATOM 7284 O O . GLU A 1 881 ? -11.466 33.708 -32.224 1.00 68.31 881 GLU A O 1
ATOM 7289 N N . ILE A 1 882 ? -11.583 33.149 -34.396 1.00 69.38 882 ILE A N 1
ATOM 7290 C CA . ILE A 1 882 ? -10.462 32.201 -34.395 1.00 69.38 882 ILE A CA 1
ATOM 7291 C C . ILE A 1 882 ? -9.319 32.800 -35.212 1.00 69.38 882 ILE A C 1
ATOM 7293 O O . ILE A 1 882 ? -9.468 33.037 -36.409 1.00 69.38 882 ILE A O 1
ATOM 7297 N N . SER A 1 883 ? -8.166 33.011 -34.593 1.00 73.38 883 SER A N 1
ATOM 7298 C CA . SER A 1 883 ? -6.915 33.317 -35.271 1.00 73.38 883 SER A CA 1
ATOM 7299 C C . SER A 1 883 ? -6.138 32.055 -35.626 1.00 73.38 883 SER A C 1
ATOM 7301 O O . SER A 1 883 ? -6.124 31.075 -34.886 1.00 73.38 883 SER A O 1
ATOM 7303 N N . ILE A 1 884 ? -5.486 32.078 -36.785 1.00 75.38 884 ILE A N 1
ATOM 7304 C CA . ILE A 1 884 ? -4.531 31.057 -37.203 1.00 75.38 884 ILE A CA 1
ATOM 7305 C C . ILE A 1 884 ? -3.149 31.702 -37.190 1.00 75.38 884 ILE A C 1
ATOM 7307 O O . ILE A 1 884 ? -2.938 32.748 -37.805 1.00 75.38 884 ILE A O 1
ATOM 7311 N N . GLU A 1 885 ? -2.211 31.081 -36.492 1.00 78.56 885 GLU A N 1
ATOM 7312 C CA . GLU A 1 885 ? -0.831 31.538 -36.370 1.00 78.56 885 GLU A CA 1
ATOM 7313 C C . GLU A 1 885 ? 0.141 30.431 -36.782 1.00 78.56 885 GLU A C 1
ATOM 7315 O O . GLU A 1 885 ? -0.141 29.244 -36.628 1.00 78.56 885 GLU A O 1
ATOM 7320 N N . ILE A 1 886 ? 1.307 30.810 -37.294 1.00 71.94 886 ILE A N 1
ATOM 7321 C CA . ILE A 1 886 ? 2.393 29.909 -37.670 1.00 71.94 886 ILE A CA 1
ATOM 7322 C C . ILE A 1 886 ? 3.667 30.320 -36.944 1.00 71.94 886 ILE A C 1
ATOM 7324 O O . ILE A 1 886 ? 3.984 31.498 -36.844 1.00 71.94 886 ILE A O 1
ATOM 7328 N N . GLY A 1 887 ? 4.434 29.343 -36.465 1.00 66.06 887 GLY A N 1
ATOM 7329 C CA . GLY A 1 887 ? 5.747 29.589 -35.864 1.00 66.06 887 GLY A CA 1
ATOM 7330 C C . GLY A 1 887 ? 5.951 28.851 -34.546 1.00 66.06 887 GLY A C 1
ATOM 7331 O O . GLY A 1 887 ? 5.055 28.190 -34.021 1.00 66.06 887 GLY A O 1
ATOM 7332 N N . ASN A 1 888 ? 7.164 28.906 -34.006 1.00 58.59 888 ASN A N 1
ATOM 7333 C CA . ASN A 1 888 ? 7.508 28.181 -32.782 1.00 58.59 888 ASN A CA 1
ATOM 7334 C C . ASN A 1 888 ? 6.904 28.849 -31.533 1.00 58.59 888 ASN A C 1
ATOM 7336 O O . ASN A 1 888 ? 6.513 30.008 -31.556 1.00 58.59 888 ASN A O 1
ATOM 7340 N N . ASN A 1 889 ? 6.885 28.143 -30.395 1.00 49.94 889 ASN A N 1
ATOM 7341 C CA . ASN A 1 889 ? 6.272 28.619 -29.139 1.00 49.94 889 ASN A CA 1
ATOM 7342 C C . ASN A 1 889 ? 6.699 30.025 -28.668 1.00 49.94 889 ASN A C 1
ATOM 7344 O O . ASN A 1 889 ? 5.959 30.633 -27.902 1.00 49.94 889 ASN A O 1
ATOM 7348 N N . LYS A 1 890 ? 7.878 30.515 -29.079 1.00 49.19 890 LYS A N 1
ATOM 7349 C CA . LYS A 1 890 ? 8.407 31.843 -28.721 1.00 49.19 890 LYS A CA 1
ATOM 7350 C C . LYS A 1 890 ? 8.120 32.945 -29.749 1.00 49.19 890 LYS A C 1
ATOM 7352 O O . LYS A 1 890 ? 8.087 34.102 -29.356 1.00 49.19 890 LYS A O 1
ATOM 7357 N N . TYR A 1 891 ? 7.929 32.603 -31.023 1.00 58.22 891 TYR A N 1
ATOM 7358 C CA . TYR A 1 891 ? 7.749 33.559 -32.119 1.00 58.22 891 TYR A CA 1
ATOM 7359 C C . TYR A 1 891 ? 6.667 33.017 -33.048 1.00 58.22 891 TYR A C 1
ATOM 7361 O O . TYR A 1 891 ? 6.906 32.058 -33.787 1.00 58.22 891 TYR A O 1
ATOM 7369 N N . LYS A 1 892 ? 5.469 33.596 -32.945 1.00 69.75 892 LYS A N 1
ATOM 7370 C CA . LYS A 1 892 ? 4.297 33.232 -33.738 1.00 69.75 892 LYS A CA 1
ATOM 7371 C C . LYS A 1 892 ? 3.920 34.405 -34.623 1.00 69.75 892 LYS A C 1
ATOM 7373 O O . LYS A 1 892 ? 3.842 35.537 -34.156 1.00 69.75 892 LYS A O 1
ATOM 7378 N N . GLU A 1 893 ? 3.685 34.109 -35.885 1.00 76.88 893 GLU A N 1
ATOM 7379 C CA . GLU A 1 893 ? 3.204 35.046 -36.879 1.00 76.88 893 GLU A CA 1
ATOM 7380 C C . GLU A 1 893 ? 1.746 34.729 -37.194 1.00 76.88 893 GLU A C 1
ATOM 7382 O O . GLU A 1 893 ? 1.369 33.573 -37.392 1.00 76.88 893 GLU A O 1
ATOM 7387 N N . LYS A 1 894 ? 0.903 35.753 -37.228 1.00 78.69 894 LYS A N 1
ATOM 7388 C CA . LYS A 1 894 ? -0.525 35.589 -37.454 1.00 78.69 894 LYS A CA 1
ATOM 7389 C C . LYS A 1 894 ? -0.834 35.605 -38.940 1.00 78.69 894 LYS A C 1
ATOM 7391 O O . LYS A 1 894 ? -0.663 36.624 -39.592 1.00 78.69 894 LYS A O 1
ATOM 7396 N N . ILE A 1 895 ? -1.339 34.486 -39.447 1.00 79.75 895 ILE A N 1
ATOM 7397 C CA . ILE A 1 895 ? -1.559 34.284 -40.884 1.00 79.75 895 ILE A CA 1
ATOM 7398 C C . ILE A 1 895 ? -3.017 34.480 -41.309 1.00 79.75 895 ILE A C 1
ATOM 7400 O O . ILE A 1 895 ? -3.304 34.604 -42.495 1.00 79.75 895 ILE A O 1
ATOM 7404 N N . GLY A 1 896 ? -3.958 34.513 -40.362 1.00 80.19 896 GLY A N 1
ATOM 7405 C CA . GLY A 1 896 ? -5.348 34.834 -40.668 1.00 80.19 896 GLY A CA 1
ATOM 7406 C C . GLY A 1 896 ? -6.264 34.842 -39.451 1.00 80.19 896 GLY A C 1
ATOM 7407 O O . GLY A 1 896 ? -5.891 34.401 -38.362 1.00 80.19 896 GLY A O 1
ATOM 7408 N N . LYS A 1 897 ? -7.482 35.355 -39.643 1.00 78.62 897 LYS A N 1
ATOM 7409 C CA . LYS A 1 897 ? -8.565 35.311 -38.655 1.00 78.62 897 LYS A CA 1
ATOM 7410 C C . LYS A 1 897 ? -9.894 34.945 -39.310 1.00 78.62 897 LYS A C 1
ATOM 7412 O O . LYS A 1 897 ? -10.148 35.327 -40.448 1.00 78.62 897 LYS A O 1
ATOM 7417 N N . ILE A 1 898 ? -10.749 34.252 -38.566 1.00 77.31 898 ILE A N 1
ATOM 7418 C CA . ILE A 1 898 ? -12.103 33.864 -38.964 1.00 77.31 898 ILE A CA 1
ATOM 7419 C C . ILE A 1 898 ? -13.088 34.330 -37.896 1.00 77.31 898 ILE A C 1
ATOM 7421 O O . ILE A 1 898 ? -12.989 33.906 -36.746 1.00 77.31 898 ILE A O 1
ATOM 7425 N N . LYS A 1 899 ? -14.062 35.155 -38.292 1.00 76.19 899 LYS A N 1
ATOM 7426 C CA . LYS A 1 899 ? -15.234 35.499 -37.476 1.00 76.19 899 LYS A CA 1
ATOM 7427 C C . LYS A 1 899 ? -16.324 34.450 -37.670 1.00 76.19 899 LYS A C 1
ATOM 7429 O O . LYS A 1 899 ? -16.706 34.154 -38.800 1.00 76.19 899 LYS A O 1
ATOM 7434 N N . ILE A 1 900 ? -16.824 33.886 -36.575 1.00 71.81 900 ILE A N 1
ATOM 7435 C CA . ILE A 1 900 ? -17.877 32.869 -36.609 1.00 71.81 900 ILE A CA 1
ATOM 7436 C C . ILE A 1 900 ? -19.229 33.551 -36.428 1.00 71.81 900 ILE A C 1
ATOM 7438 O O . ILE A 1 900 ? -19.543 34.093 -35.374 1.00 71.81 900 ILE A O 1
ATOM 7442 N N . GLU A 1 901 ? -20.045 33.477 -37.472 1.00 70.12 901 GLU A N 1
ATOM 7443 C CA . GLU A 1 901 ? -21.281 34.253 -37.637 1.00 70.12 901 GLU A CA 1
ATOM 7444 C C . GLU A 1 901 ? -22.537 33.375 -37.656 1.00 70.12 901 GLU A C 1
ATOM 7446 O O . GLU A 1 901 ? -23.626 33.842 -37.982 1.00 70.12 901 GLU A O 1
ATOM 7451 N N . SER A 1 902 ? -22.416 32.077 -37.356 1.00 67.62 902 SER A N 1
ATOM 7452 C CA . SER A 1 902 ? -23.543 31.147 -37.446 1.00 67.62 902 SER A CA 1
ATOM 7453 C C . SER A 1 902 ? -23.630 30.165 -36.282 1.00 67.62 902 SER A C 1
ATOM 7455 O O . SER A 1 902 ? -22.634 29.557 -35.892 1.00 67.62 902 SER A O 1
ATOM 7457 N N . ARG A 1 903 ? -24.868 29.957 -35.803 1.00 62.81 903 ARG A N 1
ATOM 7458 C CA . ARG A 1 903 ? -25.253 28.859 -34.896 1.00 62.81 903 ARG A CA 1
ATOM 7459 C C . ARG A 1 903 ? -25.326 27.506 -35.613 1.00 62.81 903 ARG A C 1
ATOM 7461 O O . ARG A 1 903 ? -25.330 26.467 -34.956 1.00 62.81 903 ARG A O 1
ATOM 7468 N N . ASN A 1 904 ? -25.357 27.511 -36.947 1.00 70.19 904 ASN A N 1
ATOM 7469 C CA . ASN A 1 904 ? -25.291 26.314 -37.780 1.00 70.19 904 ASN A CA 1
ATOM 7470 C C . ASN A 1 904 ? -23.851 26.068 -38.240 1.00 70.19 904 ASN A C 1
ATOM 7472 O O . ASN A 1 904 ? -23.029 26.982 -38.253 1.00 70.19 904 ASN A O 1
ATOM 7476 N N . TRP A 1 905 ? -23.548 24.828 -38.631 1.00 67.00 905 TRP A N 1
ATOM 7477 C CA . TRP A 1 905 ? -22.251 24.487 -39.212 1.00 67.00 905 TRP A CA 1
ATOM 7478 C C . TRP A 1 905 ? -22.009 25.312 -40.477 1.00 67.00 905 TRP A C 1
ATOM 7480 O O . TRP A 1 905 ? -22.746 25.178 -41.454 1.00 67.00 905 TRP A O 1
ATOM 7490 N N . LYS A 1 906 ? -20.977 26.157 -40.454 1.00 74.75 906 LYS A N 1
ATOM 7491 C CA . LYS A 1 906 ? -20.493 26.892 -41.622 1.00 74.75 906 LYS A CA 1
ATOM 7492 C C . LYS A 1 906 ? -19.029 26.574 -41.878 1.00 74.75 906 LYS A C 1
ATOM 7494 O O . LYS A 1 906 ? -18.249 26.350 -40.953 1.00 74.75 906 LYS A O 1
ATOM 7499 N N . GLU A 1 907 ? -18.683 26.562 -43.157 1.00 75.50 907 GLU A N 1
ATOM 7500 C CA . GLU A 1 907 ? -17.312 26.422 -43.623 1.00 75.50 907 GLU A CA 1
ATOM 7501 C C . GLU A 1 907 ? -16.674 27.804 -43.780 1.00 75.50 907 GLU A C 1
ATOM 7503 O O . GLU A 1 907 ? -17.241 28.699 -44.403 1.00 75.50 907 GLU A O 1
ATOM 7508 N N . TYR A 1 908 ? -15.471 27.952 -43.241 1.00 79.12 908 TYR A N 1
ATOM 7509 C CA . TYR A 1 908 ? -14.625 29.129 -43.378 1.00 79.12 908 TYR A CA 1
ATOM 7510 C C . TYR A 1 908 ? -13.287 28.705 -43.963 1.00 79.12 908 TYR A C 1
ATOM 7512 O O . TYR A 1 908 ? -12.787 27.640 -43.612 1.00 79.12 908 TYR A O 1
ATOM 7520 N N . SER A 1 909 ? -12.686 29.509 -44.842 1.00 78.31 909 SER A N 1
ATOM 7521 C CA . SER A 1 909 ? -11.407 29.145 -45.456 1.00 78.31 909 SER A CA 1
ATOM 7522 C C . SER A 1 909 ? -10.405 30.285 -45.490 1.00 78.31 909 SER A C 1
ATOM 7524 O O . SER A 1 909 ? -10.761 31.394 -45.875 1.00 78.31 909 SER A O 1
ATOM 7526 N N . ILE A 1 910 ? -9.151 29.976 -45.166 1.00 80.44 910 ILE A N 1
ATOM 7527 C CA . ILE A 1 910 ? -7.999 30.871 -45.283 1.00 80.44 910 ILE A CA 1
ATOM 7528 C C . ILE A 1 910 ? -7.008 30.267 -46.279 1.00 80.44 910 ILE A C 1
ATOM 7530 O O . ILE A 1 910 ? -6.782 29.056 -46.288 1.00 80.44 910 ILE A O 1
ATOM 7534 N N . LEU A 1 911 ? -6.431 31.118 -47.123 1.00 79.31 911 LEU A N 1
ATOM 7535 C CA . LEU A 1 911 ? -5.325 30.774 -48.010 1.00 79.31 911 LEU A CA 1
ATOM 7536 C C . LEU A 1 911 ? -4.028 31.288 -47.397 1.00 79.31 911 LEU A C 1
ATOM 7538 O O . LEU A 1 911 ? -3.944 32.455 -47.028 1.00 79.31 911 LEU A O 1
ATOM 7542 N N . TYR A 1 912 ? -3.035 30.413 -47.285 1.00 79.00 912 TYR A N 1
ATOM 7543 C CA . TYR A 1 912 ? -1.709 30.754 -46.789 1.00 79.00 912 TYR A CA 1
ATOM 7544 C C . TYR A 1 912 ? -0.648 30.325 -47.798 1.00 79.00 912 TYR A C 1
ATOM 7546 O O . TYR A 1 912 ? -0.654 29.176 -48.245 1.00 79.00 912 TYR A O 1
ATOM 7554 N N . LYS A 1 913 ? 0.262 31.243 -48.133 1.00 78.56 913 LYS A N 1
ATOM 7555 C CA . LYS A 1 913 ? 1.407 30.995 -49.010 1.00 78.56 913 LYS A CA 1
ATOM 7556 C C . LYS A 1 913 ? 2.692 31.025 -48.198 1.00 78.56 913 LYS A C 1
ATOM 7558 O O . LYS A 1 913 ? 2.918 31.950 -47.425 1.00 78.56 913 LYS A O 1
ATOM 7563 N N . THR A 1 914 ? 3.530 30.013 -48.356 1.00 69.50 914 THR A N 1
ATOM 7564 C CA . THR A 1 914 ? 4.754 29.871 -47.563 1.00 69.50 914 THR A CA 1
ATOM 7565 C C . THR A 1 914 ? 5.912 30.639 -48.188 1.00 69.50 914 THR A C 1
ATOM 7567 O O . THR A 1 914 ? 6.240 30.444 -49.350 1.00 69.50 914 THR A O 1
ATOM 7570 N N . GLU A 1 915 ? 6.609 31.479 -47.428 1.00 69.50 915 GLU A N 1
ATOM 7571 C CA . GLU A 1 915 ? 7.785 32.198 -47.957 1.00 69.50 915 GLU A CA 1
ATOM 7572 C C . GLU A 1 915 ? 9.078 31.362 -47.908 1.00 69.50 915 GLU A C 1
ATOM 7574 O O . GLU A 1 915 ? 9.974 31.523 -48.736 1.00 69.50 915 GLU A O 1
ATOM 7579 N N . GLU A 1 916 ? 9.146 30.401 -46.981 1.00 61.88 916 GLU A N 1
ATOM 7580 C CA . GLU A 1 916 ? 10.275 29.492 -46.755 1.00 61.88 916 GLU A CA 1
ATOM 7581 C C . GLU A 1 916 ? 9.775 28.055 -46.563 1.00 61.88 916 GLU A C 1
ATOM 7583 O O . GLU A 1 916 ? 8.755 27.830 -45.904 1.00 61.88 916 GLU A O 1
ATOM 7588 N N . GLY A 1 917 ? 10.497 27.081 -47.124 1.00 59.34 917 GLY A N 1
ATOM 7589 C CA . GLY A 1 917 ? 10.177 25.659 -46.979 1.00 59.34 917 GLY A CA 1
ATOM 7590 C C . GLY A 1 917 ? 10.659 25.084 -45.645 1.00 59.34 917 GLY A C 1
ATOM 7591 O O . GLY A 1 917 ? 11.737 25.429 -45.172 1.00 59.34 917 GLY A O 1
ATOM 7592 N N . GLY A 1 918 ? 9.871 24.194 -45.038 1.00 58.69 918 GLY A N 1
ATOM 7593 C CA . GLY A 1 918 ? 10.190 23.526 -43.775 1.00 58.69 918 GLY A CA 1
ATOM 7594 C C . GLY A 1 918 ? 8.961 22.981 -43.037 1.00 58.69 918 GLY A C 1
ATOM 7595 O O . GLY A 1 918 ? 7.818 23.181 -43.445 1.00 58.69 918 GLY A O 1
ATOM 7596 N N . LEU A 1 919 ? 9.189 22.281 -41.921 1.00 54.41 919 LEU A N 1
ATOM 7597 C CA . LEU A 1 919 ? 8.127 21.864 -40.997 1.00 54.41 919 LEU A CA 1
ATOM 7598 C C . LEU A 1 919 ? 7.676 23.064 -40.163 1.00 54.41 919 LEU A C 1
ATOM 7600 O O . LEU A 1 919 ? 8.374 23.460 -39.228 1.00 54.41 919 LEU A O 1
ATOM 7604 N N . LYS A 1 920 ? 6.500 23.618 -40.472 1.00 61.53 920 LYS A N 1
ATOM 7605 C CA . LYS A 1 920 ? 5.934 24.745 -39.728 1.00 61.53 920 LYS A CA 1
ATOM 7606 C C . LYS A 1 920 ? 4.700 24.303 -38.925 1.00 61.53 920 LYS A C 1
ATOM 7608 O O . LYS A 1 920 ? 3.800 23.657 -39.467 1.00 61.53 920 LYS A O 1
ATOM 7613 N N . PRO A 1 921 ? 4.658 24.584 -37.613 1.00 59.22 921 PRO A N 1
ATOM 7614 C CA . PRO A 1 921 ? 3.469 24.350 -36.808 1.00 59.22 921 PRO A CA 1
ATOM 7615 C C . PRO A 1 921 ? 2.404 25.424 -37.050 1.00 59.22 921 PRO A C 1
ATOM 7617 O O . PRO A 1 921 ? 2.705 26.612 -36.945 1.00 59.22 921 PRO A O 1
ATOM 7620 N N . PHE A 1 922 ? 1.170 24.990 -37.306 1.00 64.31 922 PHE A N 1
ATOM 7621 C CA . PHE A 1 922 ? -0.031 25.824 -37.293 1.00 64.31 922 PHE A CA 1
ATOM 7622 C C . PHE A 1 922 ? -0.687 25.778 -35.921 1.00 64.31 922 PHE A C 1
ATOM 7624 O O . PHE A 1 922 ? -0.859 24.701 -35.344 1.00 64.31 922 PHE A O 1
ATOM 7631 N N . TRP A 1 923 ? -1.086 26.949 -35.447 1.00 62.12 923 TRP A N 1
ATOM 7632 C CA . TRP A 1 923 ? -1.772 27.191 -34.192 1.00 62.12 923 TRP A CA 1
ATOM 7633 C C . TRP A 1 923 ? -3.128 27.817 -34.480 1.00 62.12 923 TRP A C 1
ATOM 7635 O O . TRP A 1 923 ? -3.202 28.815 -35.183 1.00 62.12 923 TRP A O 1
ATOM 7645 N N . PHE A 1 924 ? -4.189 27.265 -33.904 1.00 66.00 924 PHE A N 1
ATOM 7646 C CA . PHE A 1 924 ? -5.522 27.870 -33.941 1.00 66.00 924 PHE A CA 1
ATOM 7647 C C . PHE A 1 924 ? -5.845 28.402 -32.552 1.00 66.00 924 PHE A C 1
ATOM 7649 O O . PHE A 1 924 ? -5.803 27.631 -31.593 1.00 66.00 924 PHE A O 1
ATOM 7656 N N . ILE A 1 925 ? -6.108 29.700 -32.450 1.00 62.12 925 ILE A N 1
ATOM 7657 C CA . ILE A 1 925 ? -6.255 30.449 -31.202 1.00 62.12 925 ILE A CA 1
ATOM 7658 C C . ILE A 1 925 ? -7.602 31.157 -31.216 1.00 62.12 925 ILE A C 1
ATOM 7660 O O . ILE A 1 925 ? -8.078 31.594 -32.255 1.00 62.12 925 ILE A O 1
ATOM 7664 N N . TYR A 1 926 ? -8.242 31.243 -30.059 1.00 60.19 926 TYR A N 1
ATOM 7665 C CA . TYR A 1 926 ? -9.532 31.896 -29.914 1.00 60.19 926 TYR A CA 1
ATOM 7666 C C . TYR A 1 926 ? -9.357 33.282 -29.289 1.00 60.19 926 TYR A C 1
ATOM 7668 O O . TYR A 1 926 ? -8.992 33.389 -28.117 1.00 60.19 926 TYR A O 1
ATOM 7676 N N . ASP A 1 927 ? -9.631 34.326 -30.068 1.00 55.44 927 ASP A N 1
ATOM 7677 C CA . ASP A 1 927 ? -9.431 35.727 -29.696 1.00 55.44 927 ASP A CA 1
ATOM 7678 C C . ASP A 1 927 ? -10.787 36.396 -29.427 1.00 55.44 927 ASP A C 1
ATOM 7680 O O . ASP A 1 927 ? -11.263 37.158 -30.256 1.00 55.44 927 ASP A O 1
ATOM 7684 N N . ASN A 1 928 ? -11.460 36.080 -28.313 1.00 52.12 928 ASN A N 1
ATOM 7685 C CA . ASN A 1 928 ? -12.399 37.001 -27.644 1.00 52.12 928 ASN A CA 1
ATOM 7686 C C . ASN A 1 928 ? -12.917 36.413 -26.321 1.00 52.12 928 ASN A C 1
ATOM 7688 O O . ASN A 1 928 ? -13.548 35.358 -26.270 1.00 52.12 928 ASN A O 1
ATOM 7692 N N . TYR A 1 929 ? -12.652 37.122 -25.225 1.00 47.22 929 TYR A N 1
ATOM 7693 C CA . TYR A 1 929 ? -12.992 36.727 -23.861 1.00 47.22 929 TYR A CA 1
ATOM 7694 C C . TYR A 1 929 ? -14.389 37.248 -23.497 1.00 47.22 929 TYR A C 1
ATOM 7696 O O . TYR A 1 929 ? -14.542 38.387 -23.074 1.00 47.22 929 TYR A O 1
ATOM 7704 N N . THR A 1 930 ? -15.421 36.413 -23.621 1.00 40.69 930 THR A N 1
ATOM 7705 C CA . THR A 1 930 ? -16.606 36.541 -22.757 1.00 40.69 930 THR A CA 1
ATOM 7706 C C . THR A 1 930 ? -16.921 35.168 -22.175 1.00 40.69 930 THR A C 1
ATOM 7708 O O . THR A 1 930 ? -17.030 34.186 -22.907 1.00 40.69 930 THR A O 1
ATOM 7711 N N . GLU A 1 931 ? -16.964 35.079 -20.845 1.00 41.41 931 GLU A N 1
ATOM 7712 C CA . GLU A 1 931 ? -17.238 33.842 -20.113 1.00 41.41 931 GLU A CA 1
ATOM 7713 C C . GLU A 1 931 ? -18.582 33.232 -20.552 1.00 41.41 931 GLU A C 1
ATOM 7715 O O . GLU A 1 931 ? -19.592 33.928 -20.626 1.00 41.41 931 GLU A O 1
ATOM 7720 N N . GLY A 1 932 ? -18.581 31.927 -20.856 1.00 43.12 932 GLY A N 1
ATOM 7721 C CA . GLY A 1 932 ? -19.804 31.131 -21.019 1.00 43.12 932 GLY A CA 1
ATOM 7722 C C . GLY A 1 932 ? -20.302 30.843 -22.441 1.00 43.12 932 GLY A C 1
ATOM 7723 O O . GLY A 1 932 ? -21.485 30.555 -22.581 1.00 43.12 932 GLY A O 1
ATOM 7724 N N . LYS A 1 933 ? -19.469 30.902 -23.492 1.00 53.06 933 LYS A N 1
ATOM 7725 C CA . LYS A 1 933 ? -19.937 30.671 -24.877 1.00 53.06 933 LYS A CA 1
ATOM 7726 C C . LYS A 1 933 ? -19.109 29.613 -25.606 1.00 53.06 933 LYS A C 1
ATOM 7728 O O . LYS A 1 933 ? -17.886 29.726 -25.674 1.00 53.06 933 LYS A O 1
ATOM 7733 N N . ASP A 1 934 ? -19.784 28.602 -26.153 1.00 50.00 934 ASP A N 1
ATOM 7734 C CA . ASP A 1 934 ? -19.156 27.443 -26.790 1.00 50.00 934 ASP A CA 1
ATOM 7735 C C . ASP A 1 934 ? -19.028 27.645 -28.315 1.00 50.00 934 ASP A C 1
ATOM 7737 O O . ASP A 1 934 ? -20.007 27.930 -29.010 1.00 50.00 934 ASP A O 1
ATOM 7741 N N . VAL A 1 935 ? -17.819 27.453 -28.855 1.00 51.00 935 VAL A N 1
ATOM 7742 C CA . VAL A 1 935 ? -17.576 27.274 -30.295 1.00 51.00 935 VAL A CA 1
ATOM 7743 C C . VAL A 1 935 ? -17.200 25.820 -30.538 1.00 51.00 935 VAL A C 1
ATOM 7745 O O . VAL A 1 935 ? -16.257 25.295 -29.950 1.00 51.00 935 VAL A O 1
ATOM 7748 N N . LEU A 1 936 ? -17.942 25.166 -31.425 1.00 51.16 936 LEU A N 1
ATOM 7749 C CA . LEU A 1 936 ? -17.754 23.765 -31.773 1.00 51.16 936 LEU A CA 1
ATOM 7750 C C . LEU A 1 936 ? -17.047 23.667 -33.124 1.00 51.16 936 LEU A C 1
ATOM 7752 O O . LEU A 1 936 ? -17.486 24.281 -34.098 1.00 51.16 936 LEU A O 1
ATOM 7756 N N . ILE A 1 937 ? -15.966 22.882 -33.181 1.00 52.56 937 ILE A N 1
ATOM 7757 C CA . ILE A 1 937 ? -15.192 22.629 -34.402 1.00 52.56 937 ILE A CA 1
ATOM 7758 C C . ILE A 1 937 ? -15.422 21.180 -34.821 1.00 52.56 937 ILE A C 1
ATOM 7760 O O . ILE A 1 937 ? -14.978 20.250 -34.149 1.00 52.56 937 ILE A O 1
ATOM 7764 N N . ASP A 1 938 ? -16.116 20.983 -35.940 1.00 49.09 938 ASP A N 1
ATOM 7765 C CA . ASP A 1 938 ? -16.315 19.643 -36.488 1.00 49.09 938 ASP A CA 1
ATOM 7766 C C . ASP A 1 938 ? -15.057 19.208 -37.224 1.00 49.09 938 ASP A C 1
ATOM 7768 O O . ASP A 1 938 ? -14.515 18.142 -36.933 1.00 49.09 938 ASP A O 1
ATOM 7772 N N . LYS A 1 939 ? -14.572 20.052 -38.151 1.00 55.41 939 LYS A N 1
ATOM 7773 C CA . LYS A 1 939 ? -13.445 19.697 -39.017 1.00 55.41 939 LYS A CA 1
ATOM 7774 C C . LYS A 1 939 ? -12.473 20.827 -39.289 1.00 55.41 939 LYS A C 1
ATOM 7776 O O . LYS A 1 939 ? -12.870 21.970 -39.503 1.00 55.41 939 LYS A O 1
ATOM 7781 N N . ILE A 1 940 ? -11.198 20.453 -39.371 1.00 53.59 940 ILE A N 1
ATOM 7782 C CA . ILE A 1 940 ? -10.128 21.259 -39.963 1.00 53.59 940 ILE A CA 1
ATOM 7783 C C . ILE A 1 940 ? -9.610 20.494 -41.176 1.00 53.59 940 ILE A C 1
ATOM 7785 O O . ILE A 1 940 ? -9.286 19.308 -41.062 1.00 53.59 940 ILE A O 1
ATOM 7789 N N . ILE A 1 941 ? -9.571 21.155 -42.329 1.00 57.41 941 ILE A N 1
ATOM 7790 C CA . ILE A 1 941 ? -9.149 20.564 -43.593 1.00 57.41 941 ILE A CA 1
ATOM 7791 C C . ILE A 1 941 ? -7.989 21.358 -44.170 1.00 57.41 941 ILE A C 1
ATOM 7793 O O . ILE A 1 941 ? -8.106 22.560 -44.381 1.00 57.41 941 ILE A O 1
ATOM 7797 N N . PHE A 1 942 ? -6.890 20.674 -44.472 1.00 57.84 942 PHE A N 1
ATOM 7798 C CA . PHE A 1 942 ? -5.769 21.249 -45.211 1.00 57.84 942 PHE A CA 1
ATOM 7799 C C . PHE A 1 942 ? -5.755 20.649 -46.609 1.00 57.84 942 PHE A C 1
ATOM 7801 O O . PHE A 1 942 ? -5.757 19.427 -46.769 1.00 57.84 942 PHE A O 1
ATOM 7808 N N . SER A 1 943 ? -5.746 21.509 -47.617 1.00 59.94 943 SER A N 1
ATOM 7809 C CA . SER A 1 943 ? -5.584 21.112 -49.010 1.00 59.94 943 SER A CA 1
ATOM 7810 C C . SER A 1 943 ? -4.524 21.991 -49.647 1.00 59.94 943 SER A C 1
ATOM 7812 O O . SER A 1 943 ? -4.701 23.208 -49.719 1.00 59.94 943 SER A O 1
ATOM 7814 N N . SER A 1 944 ? -3.438 21.377 -50.105 1.00 57.41 944 SER A N 1
ATOM 7815 C CA . SER A 1 944 ? -2.494 22.061 -50.983 1.00 57.41 944 SER A CA 1
ATOM 7816 C C . SER A 1 944 ? -3.141 22.245 -52.353 1.00 57.41 944 SER A C 1
ATOM 7818 O O . SER A 1 944 ? -3.830 21.350 -52.850 1.00 57.41 944 SER A O 1
ATOM 7820 N N . ILE A 1 945 ? -2.979 23.430 -52.932 1.00 57.19 945 ILE A N 1
ATOM 7821 C CA . ILE A 1 945 ? -3.574 23.763 -54.233 1.00 57.19 945 ILE A CA 1
ATOM 7822 C C . ILE A 1 945 ? -2.764 23.129 -55.373 1.00 57.19 945 ILE A C 1
ATOM 7824 O O . ILE A 1 945 ? -3.305 22.801 -56.431 1.00 57.19 945 ILE A O 1
ATOM 7828 N N . GLU A 1 946 ? -1.478 22.869 -55.145 1.00 55.84 946 GLU A N 1
ATOM 7829 C CA . GLU A 1 946 ? -0.594 22.246 -56.122 1.00 55.84 946 GLU A CA 1
ATOM 7830 C C . GLU A 1 946 ? -0.712 20.714 -56.071 1.00 55.84 946 GLU A C 1
ATOM 7832 O O . GLU A 1 946 ? -0.374 20.072 -55.082 1.00 55.84 946 GLU A O 1
ATOM 7837 N N . LYS A 1 947 ? -1.146 20.080 -57.171 1.00 41.72 947 LYS A N 1
ATOM 7838 C CA . LYS A 1 947 ? -1.417 18.623 -57.253 1.00 41.72 947 LYS A CA 1
ATOM 7839 C C . LYS A 1 947 ? -0.210 17.695 -56.976 1.00 41.72 947 LYS A C 1
ATOM 7841 O O . LYS A 1 947 ? -0.387 16.480 -56.955 1.00 41.72 947 LYS A O 1
ATOM 7846 N N . LYS A 1 948 ? 1.007 18.226 -56.796 1.00 42.78 948 LYS A N 1
ATOM 7847 C CA . LYS A 1 948 ? 2.268 17.468 -56.610 1.00 42.78 948 LYS A CA 1
ATOM 7848 C C . LYS A 1 948 ? 2.985 17.766 -55.283 1.00 42.78 948 LYS A C 1
ATOM 7850 O O . LYS A 1 948 ? 4.188 17.521 -55.157 1.00 42.78 948 LYS A O 1
ATOM 7855 N N . SER A 1 949 ? 2.280 18.309 -54.303 1.00 39.84 949 SER A N 1
ATOM 7856 C CA . SER A 1 949 ? 2.836 18.630 -52.989 1.00 39.84 949 SER A CA 1
ATOM 7857 C C . SER A 1 949 ? 2.844 17.441 -52.021 1.00 39.84 949 SER A C 1
ATOM 7859 O O . SER A 1 949 ? 2.083 16.480 -52.152 1.00 39.84 949 SER A O 1
ATOM 7861 N N . TRP A 1 950 ? 3.764 17.502 -51.054 1.00 39.84 950 TRP A N 1
ATOM 7862 C CA . TRP A 1 950 ? 3.974 16.506 -50.002 1.00 39.84 950 TRP A CA 1
ATOM 7863 C C . TRP A 1 950 ? 3.431 17.044 -48.676 1.00 39.84 950 TRP A C 1
ATOM 7865 O O . TRP A 1 950 ? 4.067 17.886 -48.054 1.00 39.84 950 TRP A O 1
ATOM 7875 N N . LEU A 1 951 ? 2.291 16.529 -48.216 1.00 38.97 951 LEU A N 1
ATOM 7876 C CA . LEU A 1 951 ? 1.718 16.864 -46.910 1.00 38.97 951 LEU A CA 1
ATOM 7877 C C . LEU A 1 951 ? 2.038 15.748 -45.901 1.00 38.97 951 LEU A C 1
ATOM 7879 O O . LEU A 1 951 ? 1.371 14.717 -45.867 1.00 38.97 951 LEU A O 1
ATOM 7883 N N . GLY A 1 952 ? 3.088 15.940 -45.096 1.00 39.25 952 GLY A N 1
ATOM 7884 C CA . GLY A 1 952 ? 3.453 15.050 -43.983 1.00 39.25 952 GLY A CA 1
ATOM 7885 C C . GLY A 1 952 ? 2.901 15.549 -42.642 1.00 39.25 952 GLY A C 1
ATOM 7886 O O . GLY A 1 952 ? 2.941 16.751 -42.377 1.00 39.25 952 GLY A O 1
ATOM 7887 N N . PHE A 1 953 ? 2.404 14.637 -41.797 1.00 37.56 953 PHE A N 1
ATOM 7888 C CA . PHE A 1 953 ? 1.753 14.950 -40.517 1.00 37.56 953 PHE A CA 1
ATOM 7889 C C . PHE A 1 953 ? 2.594 14.538 -39.304 1.00 37.56 953 PHE A C 1
ATOM 7891 O O . PHE A 1 953 ? 3.056 13.403 -39.218 1.00 37.56 953 PHE A O 1
ATOM 7898 N N . ILE A 1 954 ? 2.698 15.432 -38.317 1.00 32.94 954 ILE A N 1
ATOM 7899 C CA . ILE A 1 954 ? 3.050 15.088 -36.932 1.00 32.94 954 ILE A CA 1
ATOM 7900 C C . ILE A 1 954 ? 2.012 15.769 -36.031 1.00 32.94 954 ILE A C 1
ATOM 7902 O O . ILE A 1 954 ? 2.019 16.996 -35.899 1.00 32.94 954 ILE A O 1
ATOM 7906 N N . ASN A 1 955 ? 1.109 14.998 -35.409 1.00 33.91 955 ASN A N 1
ATOM 7907 C CA . ASN A 1 955 ? 0.215 15.554 -34.389 1.00 33.91 955 ASN A CA 1
ATOM 7908 C C . ASN A 1 955 ? 1.057 15.926 -33.175 1.00 33.91 955 ASN A C 1
ATOM 7910 O O . ASN A 1 955 ? 1.686 15.058 -32.569 1.00 33.91 955 ASN A O 1
ATOM 7914 N N . TYR A 1 956 ? 1.049 17.192 -32.789 1.00 30.44 956 TYR A N 1
ATOM 7915 C CA . TYR A 1 956 ? 1.688 17.620 -31.558 1.00 30.44 956 TYR A CA 1
ATOM 7916 C C . TYR A 1 956 ? 0.629 18.362 -30.755 1.00 30.44 956 TYR A C 1
ATOM 7918 O O . TYR A 1 956 ? 0.601 19.574 -30.747 1.00 30.44 956 TYR A O 1
ATOM 7926 N N . GLN A 1 957 ? -0.298 17.672 -30.088 1.00 30.02 957 GLN A N 1
ATOM 7927 C CA . GLN A 1 957 ? -1.136 18.355 -29.096 1.00 30.02 957 GLN A CA 1
ATOM 7928 C C . GLN A 1 957 ? -0.243 18.774 -27.923 1.00 30.02 957 GLN A C 1
ATOM 7930 O O . GLN A 1 957 ? 0.064 17.947 -27.070 1.00 30.02 957 GLN A O 1
ATOM 7935 N N . LEU A 1 958 ? 0.169 20.042 -27.869 1.00 26.58 958 LEU A N 1
ATOM 7936 C CA . LEU A 1 958 ? 0.796 20.612 -26.679 1.00 26.58 958 LEU A CA 1
ATOM 7937 C C . LEU A 1 958 ? 0.242 22.000 -26.355 1.00 26.58 958 LEU A C 1
ATOM 7939 O O . LEU A 1 958 ? 0.776 23.025 -26.766 1.00 26.58 958 LEU A O 1
ATOM 7943 N N . GLY A 1 959 ? -0.767 22.007 -25.490 1.00 21.44 959 GLY A N 1
ATOM 7944 C CA . GLY A 1 959 ? -0.730 22.834 -24.290 1.00 21.44 959 GLY A CA 1
ATOM 7945 C C . GLY A 1 959 ? -0.599 21.878 -23.103 1.00 21.44 959 GLY A C 1
ATOM 7946 O O . GLY A 1 959 ? -1.473 21.036 -22.941 1.00 21.44 959 GLY A O 1
ATOM 7947 N N . ARG A 1 960 ? 0.526 21.938 -22.370 1.00 24.70 960 ARG A N 1
ATOM 7948 C CA . ARG A 1 960 ? 0.860 21.192 -21.131 1.00 24.70 960 ARG A CA 1
ATOM 7949 C C . ARG A 1 960 ? -0.137 20.091 -20.721 1.00 24.70 960 ARG A C 1
ATOM 7951 O O . ARG A 1 960 ? -0.917 20.252 -19.791 1.00 24.70 960 ARG A O 1
ATOM 7958 N N . ILE A 1 961 ? -0.035 18.941 -21.370 1.00 25.94 961 ILE A N 1
ATOM 7959 C CA . ILE A 1 961 ? -0.373 17.662 -20.753 1.00 25.94 961 ILE A CA 1
ATOM 7960 C C . ILE A 1 961 ? 0.871 16.821 -20.970 1.00 25.94 961 ILE A C 1
ATOM 7962 O O . ILE A 1 961 ? 1.236 16.529 -22.108 1.00 25.94 961 ILE A O 1
ATOM 7966 N N . ASP A 1 962 ? 1.560 16.526 -19.877 1.00 27.73 962 ASP A N 1
ATOM 7967 C CA . ASP A 1 962 ? 2.681 15.599 -19.825 1.00 27.73 962 ASP A CA 1
ATOM 7968 C C . ASP A 1 962 ? 2.133 14.201 -20.155 1.00 27.73 962 ASP A C 1
ATOM 7970 O O . ASP A 1 962 ? 1.628 13.468 -19.304 1.00 27.73 962 ASP A O 1
ATOM 7974 N N . ARG A 1 963 ? 2.060 13.897 -21.455 1.00 26.89 963 ARG A N 1
ATOM 7975 C CA . ARG A 1 963 ? 1.438 12.685 -21.989 1.00 26.89 963 ARG A CA 1
ATOM 7976 C C . ARG A 1 963 ? 2.431 11.538 -21.941 1.00 26.89 963 ARG A C 1
ATOM 7978 O O . ARG A 1 963 ? 3.015 11.149 -22.947 1.00 26.89 963 ARG A O 1
ATOM 7985 N N . ARG A 1 964 ? 2.553 10.964 -20.746 1.00 25.58 964 ARG A N 1
ATOM 7986 C CA . ARG A 1 964 ? 2.912 9.556 -20.571 1.00 25.58 964 ARG A CA 1
ATOM 7987 C C . ARG A 1 964 ? 1.843 8.705 -21.261 1.00 25.58 964 ARG A C 1
ATOM 7989 O O . ARG A 1 964 ? 0.704 8.651 -20.807 1.00 25.58 964 ARG A O 1
ATOM 7996 N N . LEU A 1 965 ? 2.209 8.053 -22.356 1.00 27.17 965 LEU A N 1
ATOM 7997 C CA . LEU A 1 965 ? 1.473 6.946 -22.970 1.00 27.17 965 LEU A CA 1
ATOM 7998 C C . LEU A 1 965 ? 2.537 5.863 -23.249 1.00 27.17 965 LEU A C 1
ATOM 8000 O O . LEU A 1 965 ? 3.584 6.182 -23.793 1.00 27.17 965 LEU A O 1
ATOM 8004 N N . GLY A 1 966 ? 2.395 4.597 -22.852 1.00 26.12 966 GLY A N 1
ATOM 8005 C CA . GLY A 1 966 ? 1.202 3.954 -22.307 1.00 26.12 966 GLY A CA 1
ATOM 8006 C C . GLY A 1 966 ? 0.071 3.833 -23.329 1.00 26.12 966 GLY A C 1
ATOM 8007 O O . GLY A 1 966 ? -1.091 3.891 -22.946 1.00 26.12 966 GLY A O 1
ATOM 8008 N N . LEU A 1 967 ? 0.399 3.734 -24.617 1.00 25.45 967 LEU A N 1
ATOM 8009 C CA . LEU A 1 967 ? -0.510 3.291 -25.671 1.00 25.45 967 LEU A CA 1
ATOM 8010 C C . LEU A 1 967 ? 0.222 2.216 -26.459 1.00 25.45 967 LEU A C 1
ATOM 8012 O O . LEU A 1 967 ? 1.227 2.507 -27.095 1.00 25.45 967 LEU A O 1
ATOM 8016 N N . ILE A 1 968 ? -0.281 0.993 -26.369 1.00 26.19 968 ILE A N 1
ATOM 8017 C CA . ILE A 1 968 ? 0.071 -0.103 -27.261 1.00 26.19 968 ILE A CA 1
ATOM 8018 C C . ILE A 1 968 ? -1.245 -0.565 -27.906 1.00 26.19 968 ILE A C 1
ATOM 8020 O O . ILE A 1 968 ? -2.218 -0.851 -27.203 1.00 26.19 968 ILE A O 1
ATOM 8024 N N . ASP A 1 969 ? -1.209 -0.571 -29.241 1.00 25.84 969 ASP A N 1
ATOM 8025 C CA . ASP A 1 969 ? -2.028 -1.276 -30.237 1.00 25.84 969 ASP A CA 1
ATOM 8026 C C . ASP A 1 969 ? -3.450 -0.790 -30.585 1.00 25.84 969 ASP A C 1
ATOM 8028 O O . ASP A 1 969 ? -4.401 -1.017 -29.840 1.00 25.84 969 ASP A O 1
ATOM 8032 N N . TYR A 1 970 ? -3.625 -0.273 -31.820 1.00 24.55 970 TYR A N 1
ATOM 8033 C CA . TYR A 1 970 ? -4.746 -0.651 -32.712 1.00 24.55 970 TYR A CA 1
ATOM 8034 C C . TYR A 1 970 ? -4.562 -0.172 -34.178 1.00 24.55 970 TYR A C 1
ATOM 8036 O O . TYR A 1 970 ? -4.552 1.027 -34.460 1.00 24.55 970 TYR A O 1
ATOM 8044 N N . ALA A 1 971 ? -4.546 -1.096 -35.155 1.00 23.50 971 ALA A N 1
ATOM 8045 C CA . ALA A 1 971 ? -4.758 -0.784 -36.581 1.00 23.50 971 ALA A CA 1
ATOM 8046 C C . ALA A 1 971 ? -5.242 -2.010 -37.394 1.00 23.50 971 ALA A C 1
ATOM 8048 O O . ALA A 1 971 ? -4.457 -2.914 -37.660 1.00 23.50 971 ALA A O 1
ATOM 8049 N N . TYR A 1 972 ? -6.512 -2.042 -37.853 1.00 24.81 972 TYR A N 1
ATOM 8050 C CA . TYR A 1 972 ? -6.902 -2.957 -38.957 1.00 24.81 972 TYR A CA 1
ATOM 8051 C C . TYR A 1 972 ? -8.103 -2.552 -39.854 1.00 24.81 972 TYR A C 1
ATOM 8053 O O . TYR A 1 972 ? -8.258 -3.116 -40.928 1.00 24.81 972 TYR A O 1
ATOM 8061 N N . ILE A 1 973 ? -8.955 -1.565 -39.530 1.00 28.50 973 ILE A N 1
ATOM 8062 C CA . ILE A 1 973 ? -10.265 -1.425 -40.236 1.00 28.50 973 ILE A CA 1
ATOM 8063 C C . ILE A 1 973 ? -10.301 -0.441 -41.441 1.00 28.50 973 ILE A C 1
ATOM 8065 O O . ILE A 1 973 ? -11.336 -0.284 -42.082 1.00 28.50 973 ILE A O 1
ATOM 8069 N N . ARG A 1 974 ? -9.205 0.218 -41.853 1.00 34.62 974 ARG A N 1
ATOM 8070 C CA . ARG A 1 974 ? -9.289 1.276 -42.901 1.00 34.62 974 ARG A CA 1
ATOM 8071 C C . ARG A 1 974 ? -9.031 0.866 -44.359 1.00 34.62 974 ARG A C 1
ATOM 8073 O O . ARG A 1 974 ? -9.329 1.664 -45.244 1.00 34.62 974 ARG A O 1
ATOM 8080 N N . PHE A 1 975 ? -8.560 -0.346 -44.645 1.00 34.78 975 PHE A N 1
ATOM 8081 C CA . PHE A 1 975 ? -8.178 -0.727 -46.017 1.00 34.78 975 PHE A CA 1
ATOM 8082 C C . PHE A 1 975 ? -9.366 -1.031 -46.944 1.00 34.78 975 PHE A C 1
ATOM 8084 O O . PHE A 1 975 ? -9.320 -0.726 -48.134 1.00 34.78 975 PHE A O 1
ATOM 8091 N N . GLU A 1 976 ? -10.468 -1.552 -46.405 1.00 33.38 976 GLU A N 1
ATOM 8092 C CA . GLU A 1 976 ? -11.587 -2.046 -47.218 1.00 33.38 976 GLU A CA 1
ATOM 8093 C C . GLU A 1 976 ? -12.421 -0.922 -47.867 1.00 33.38 976 GLU A C 1
ATOM 8095 O O . GLU A 1 976 ? -13.030 -1.105 -48.919 1.00 33.38 976 GLU A O 1
ATOM 8100 N N . LYS A 1 977 ? -12.436 0.273 -47.258 1.00 34.56 977 LYS A N 1
ATOM 8101 C CA . LYS A 1 977 ? -13.246 1.414 -47.721 1.00 34.56 977 LYS A CA 1
ATOM 8102 C C . LYS A 1 977 ? -12.543 2.252 -48.795 1.00 34.56 977 LYS A C 1
ATOM 8104 O O . LYS A 1 977 ? -13.211 2.791 -49.668 1.00 34.56 977 LYS A O 1
ATOM 8109 N N . ALA A 1 978 ? -11.210 2.324 -48.754 1.00 35.00 978 ALA A N 1
ATOM 8110 C CA . ALA A 1 978 ? -10.404 3.027 -49.755 1.00 35.00 978 ALA A CA 1
ATOM 8111 C C . ALA A 1 978 ? -10.367 2.270 -51.096 1.00 35.00 978 ALA A C 1
ATOM 8113 O O . ALA A 1 978 ? -10.476 2.891 -52.151 1.00 35.00 978 ALA A O 1
ATOM 8114 N N . ALA A 1 979 ? -10.327 0.932 -51.049 1.00 36.47 979 ALA A N 1
ATOM 8115 C CA . ALA A 1 979 ? -10.438 0.085 -52.237 1.00 36.47 979 ALA A CA 1
ATOM 8116 C C . ALA A 1 979 ? -11.822 0.195 -52.911 1.00 36.47 979 ALA A C 1
ATOM 8118 O O . ALA A 1 979 ? -11.907 0.250 -54.135 1.00 36.47 979 ALA A O 1
ATOM 8119 N N . LYS A 1 980 ? -12.906 0.320 -52.124 1.00 33.38 980 LYS A N 1
ATOM 8120 C CA . LYS A 1 980 ? -14.282 0.514 -52.634 1.00 33.38 980 LYS A CA 1
ATOM 8121 C C . LYS A 1 980 ? -14.520 1.876 -53.306 1.00 33.38 980 LYS A C 1
ATOM 8123 O O . LYS A 1 980 ? -15.496 2.014 -54.032 1.00 33.38 980 LYS A O 1
ATOM 8128 N N . LEU A 1 981 ? -13.647 2.864 -53.086 1.00 34.12 981 LEU A N 1
ATOM 8129 C CA . LEU A 1 981 ? -13.728 4.207 -53.683 1.00 34.12 981 LEU A CA 1
ATOM 8130 C C . LEU A 1 981 ? -12.771 4.404 -54.877 1.00 34.12 981 LEU A C 1
ATOM 8132 O O . LEU A 1 981 ? -12.589 5.527 -55.333 1.00 34.12 981 LEU A O 1
ATOM 8136 N N . GLY A 1 982 ? -12.159 3.330 -55.391 1.00 28.88 982 GLY A N 1
ATOM 8137 C CA . GLY A 1 982 ? -11.358 3.370 -56.622 1.00 28.88 982 GLY A CA 1
ATOM 8138 C C . GLY A 1 982 ? -9.932 3.914 -56.470 1.00 28.88 982 GLY A C 1
ATOM 8139 O O . GLY A 1 982 ? -9.256 4.136 -57.473 1.00 28.88 982 GLY A O 1
ATOM 8140 N N . TYR A 1 983 ? -9.439 4.112 -55.244 1.00 32.66 983 TYR A N 1
ATOM 8141 C CA . TYR A 1 983 ? -8.062 4.557 -55.018 1.00 32.66 983 TYR A CA 1
ATOM 8142 C C . TYR A 1 983 ? -7.072 3.393 -55.180 1.00 32.66 983 TYR A C 1
ATOM 8144 O O . TYR A 1 983 ? -7.161 2.383 -54.479 1.00 32.66 983 TYR A O 1
ATOM 8152 N N . LYS A 1 984 ? -6.091 3.549 -56.079 1.00 29.03 984 LYS A N 1
ATOM 8153 C CA . LYS A 1 984 ? -4.957 2.622 -56.214 1.00 29.03 984 LYS A CA 1
ATOM 8154 C C . LYS A 1 984 ? -4.021 2.768 -55.015 1.00 29.03 984 LYS A C 1
ATOM 8156 O O . LYS A 1 984 ? -3.410 3.815 -54.821 1.00 29.03 984 LYS A O 1
ATOM 8161 N N . ILE A 1 985 ? -3.895 1.704 -54.229 1.00 35.94 985 ILE A N 1
ATOM 8162 C CA . ILE A 1 985 ? -2.922 1.605 -53.139 1.00 35.94 985 ILE A CA 1
ATOM 8163 C C . ILE A 1 985 ? -1.692 0.883 -53.694 1.00 35.94 985 ILE A C 1
ATOM 8165 O O . ILE A 1 985 ? -1.675 -0.342 -53.783 1.00 35.94 985 ILE A O 1
ATOM 8169 N N . GLU A 1 986 ? -0.666 1.632 -54.093 1.00 25.52 986 GLU A N 1
ATOM 8170 C CA . GLU A 1 986 ? 0.620 1.055 -54.497 1.00 25.52 986 GLU A CA 1
ATOM 8171 C C . GLU A 1 986 ? 1.557 0.984 -53.289 1.00 25.52 986 GLU A C 1
ATOM 8173 O O . GLU A 1 986 ? 1.952 1.997 -52.714 1.00 25.52 986 GLU A O 1
ATOM 8178 N N . LYS A 1 987 ? 1.912 -0.237 -52.879 1.00 26.23 987 LYS A N 1
ATOM 8179 C CA . LYS A 1 987 ? 2.804 -0.489 -51.742 1.00 26.23 987 LYS A CA 1
ATOM 8180 C C . LYS A 1 987 ? 4.262 -0.500 -52.215 1.00 26.23 987 LYS A C 1
ATOM 8182 O O . LYS A 1 987 ? 4.881 -1.561 -52.235 1.00 26.23 987 LYS A O 1
ATOM 8187 N N . LYS A 1 988 ? 4.802 0.658 -52.609 1.00 25.14 988 LYS A N 1
ATOM 8188 C CA . LYS A 1 988 ? 6.224 0.784 -52.982 1.00 25.14 988 LYS A CA 1
ATOM 8189 C C . LYS A 1 988 ? 7.147 0.769 -51.788 1.00 25.14 988 LYS A C 1
ATOM 8191 O O . LYS A 1 988 ? 6.765 1.303 -50.722 1.00 25.14 988 LYS A O 1
#